Protein 7M66 (pdb70)

Sequence (1437 aa):
NSRFYQMMSPEERLASLLNEGQISADTKKEFENTALSSQIANHMIENQISETEVPMMGVGLHLTVDETDYLVPMATEEPSSVIAALSNGAKIAQGFKTVNQQRLMRGQIVFYDVADPESLIDKLQVREAEIFQQAELSYPSIVKRGGGLRDLQYRAFDESFVSVDFLVDVKDAMGANIVNAMLEGVAELFREWFAEQKILFSILSNYATESVVTMMKTAIPVSRLSKGSNGREIAEKIVLASRYASLDPYRAVTHNKGIMNGIEAVVLATGNDTRAVSASCHAFAVKEGRYQGLTSWTLDGEQLIGEISVPLALATVGGATKVLPKSQAAADLLAVTDAKELSRVVAAVGLAQNLAALRALVSERFYQMSPEERLASLLNEGQISADTKKEFENTALSSQIANHMIENQISETEVPMMGVGLHLTVDETDYLVPMATEEPSVIAALSNGAKIAQGFKTVNQQRLMRGQIVFYDVADPESLIDKLQVRREAEIFQQAELLSYPSIVKRGGGLRRDLQYRAFDESFVSVDFLVDVKDAMGANIVNAMMLEGVAELFREWFAEQKILFSSILLSNYATESVVVTMKTAIPVSRLSKGSNGREIAEKIVLASRYASLDPYRAVTHNKGIMNGIEAVVLATGNDTRAVSASCHAFAVKEGRYQGLTSWTLDGEQLIGEISVPLALATVGGATKVLPKSQAAADLLAVTDAKELSRVVAAVGLAQNLAALRALVSEGINSRFYQMSPEERLASLLNEGQISADTKKEFENTALSSQIANHMIENQISETEVPMGVGLHLTVDETDYLVPMATEEPSVIAALSNGAKIAQGFKTVNQQRLMMRGQIVFYDVADPESLIDKLQVREAEIFQQAELSYPSIVKRGGGLRDLQYRAFDESSFVSVDFLVDVKDAMGANIVNAMLEGVAELFREWFAEQKILFSILSNYATESVVTMMKTAIPVSRLSKGSNGREIAEKIVLASRRYASLDPYRAVTHNKGIMNGIEAVVLATGNDTRAVSASCHAFAVKEGRYQGLTSWTLDGEQLIGEISVPLALATVGGATKVLPKSQAAADLLAVTDAKELSRVVAAVGLAQNLAALRALVSSERFYQMSPEERLASLLNEGQISADTKKEFENTALSSQIANHMMIENQISETEVPMGVGLHLTVDETDYLVPMATEEPSVIAALSNGAKIAQGFKTVNQQRLMMRGQIVFYDVADPESLIDKLQVREAEIFQQAELSYPSIVKRGGGLRRDLQYRAFDESFVSVDFLVDVKDAMGANIVNAMLEGVAELFREWFAEQKILFSSILLSNYATESVVTMMKTAIPVSRLSKGSNGREIAEKIVLASRYASLDPYRAVTHNKGIMMNGIEAVVLATGNDTRAVSSASCHAFAVKEGRYQGLTSWTLDGEQLIGEISVPLALATVGGATKVLPKSQAAADLLAVVTTDDAKELSRVVAAVGLAQNLAALRALVS

Secondary structure (DSSP, 8-state):
--STTTS-HHHHHHHHHHTTSS-HHHHHHHH---S-HHHHHHHSSSEEEEEEEEEEEE-S-EETTEE--EEEE-SSTTHHHHHHHHHHHH--BEEEEE---EEEEEEEES-S-HHHHHHHHHHTHHHHHHHHHHH-HHHHHTT-EEEEEEEEEETTTEEEEEEEEE-TTS--HHHHHHHHHHHHHHHHHH-SSSEEEEEEEES--TTSEEEEEEEEEGGGT-SSS-HHHHHHHHHHHHHHHTT-HHHHHHHHHHHHHHHHHHHHHTT--HHHHHHHHHHHTEETTEE--SEEEEEETTEEEEEEEEE----SSSTTTTTSHHHHHHHHHH--SSHHHHHHHHHHHHHHHHHHHHHHHH--/-TTTS-HHHHHHHHHHTTSS-HHHHHHHT---S-HHHHHHHSSSEEEEEEEEEEEEEEEEETTEEEEEEEE-SSTTHHHHHHHHHHHH--BEEEEE---EEEEEEEES-S-HHHHHHHHHTTHHHHHHHHHHH-HHHHHTT-EEEEEEEEEETTTEEEEEEEEE-TTB--HHHHHHHHHHHHHHHHHH-TTSEEEEEEEES--GGGEEEEEEEEEGGGG-SSS-HHHHHHHHHHHHHHHTT-HHHHHHHHHHHHHHHHHHHHHTT--HHHHHHHHHHHTEETTEE--SEEEEEETTEEEEEEEEE----SBSTTTTTSHHHHHHHHHH--SSHHHHHHHHHHHHHHHHHHHHHHHHHHH-/--STTTS-HHHHHHHHHHTTSS-HHHHHHHH---S-HHHHHHHSSSEEEEEEEEEEEE-S-EETTEE--EEEE-SSTTHHHHHHHHHHHH--BEEEEE---EEEEEEEES-S-HHHHHHHHHHTHHHHHHHHHHH-HHHHHTT-EEEEEEEEEETTTEEEEEEEEE-TTS--HHHHHHHHHHHHHHHHHH-SSSEEEEEEEES--TTSEEEEEEEEEGGGG-SSS-HHHHHHHHHHHHHHHTT-HHHHHHHHHHHHHHHHHHHHHTT--HHHHHHHHHHHTEETTEE--SEEEEEETTEEEEEEEEE----SSSTTTTTSHHHHHHHHHH--SSHHHHHHHHHHHHHHHHHHHHHHHH--/-TTTS-HHHHHHHHHHTTSS-HHHHHHHH---S-HHHHHHHSSSEEEEEEEEEEEEEEEEETTEEEEEEEE-SSTTHHHHHHHHHHHH--BEEEEE---EEEEEEEES-S-HHHHHHHHHTTHHHHHHHHHHHSHHHHHTT-EEEEEEEEEETTTEEEEEEEEE-TTB--HHHHHHHHHHHHHHHHHH-TT-EEEEEEEES--GGGEEEEEEEEEGGGG-SSS-HHHHHHHHHHHHHHHHH-HHHHHHHHHHHHHHHHHHHHHTT--HHHHHHHHHHHTEETTEE--SEEEEEETTEEEEEEEEE----SBSTTTTTSHHHHHHHHHHT---HHHHHHHHHHHHHHHHHHHHHHHH-

Foldseek 3Di:
DVCLQVDQLVVLLVVCCVVVVDDPVRLVVQVPADFDSVLQPVQDTSDHHDDAFDWDWAALEAEPNRGFTFIFTHNDPPLSVLLNVLNNQLNYKYWDDWFAWFKKKWKWFQDQQQVVVVVVVVVCVVVLQVQLCVLPVPQVVVPKFWDDWDWDDDPSTMIIIMTTICNWFALQFVSQQSSQVRSVVVVCVVCVPIDIPDIGTDLQQPRGKIKMKTKGQLCSLDVDDCSVVLQVQLQVLQVVQQVDVVSQVVLQVLLCSQLLRSCVQQQHDSVSQVVNFQVVCQDPNRRGHQKHWDDDPRIIMIMGMGRDSTHCDDHGRPSGVSNVVSCVRRVDDGNSVVNSSSRSSSRSSSSSVSSVVRVD/DLQPDQLVVNLVVCCVVPNDDPVVSVVQVPADFDSVLQPVQDTSDHHDDAFDWDWAALEAEPNRGFTFIFTHNDPPLSVLLNLLNNQQNYKYWDDWFAWFKWKWKWFQAQAQVVVVVVVVVCVVVLQVQLCVQPVPQVVVPWFWDDWDWDDDPRTMIIIMTIIHNWFALQFVSQQSSQVRSVVVVCVVCVPIGIPDIGTDLQPPRGKIKMKTKGQLPSLDPDDCSVVLLVQLQVLQVVQQPDVVSQVVLQVLLCSQLLRRCVQQQHDSVSQVVNFQVVCQDPNDRGHQKHWDDDDRIIMIMGMGRDSTHCDDHGNVSGPSNVVSCVRRVDDGNSRVSSSSRSSSRSSSSSVSSVVVVVVD/DVCLQVDQLVVNLVVCPVVVVDDPVRLVVQVPADFDSVLQPVQDTSDHHDDAFDWDWAALEAEPNRGFTFIFGHNDPPLSVLLNLLNNQLNYKYWDDWFAWFKKKWKWFQAQAQVVVVVVCVVCVVVLQVQLCVLPVPQVVVPWFWDDWDWDCDDRTMIMIMTTIDNWQALQFVSQQSSQVRSVVVVCVVPVPIGIDDIGTDLQGPRGKIKMKTKGQLCSLDPDDCSVVLLVQLQVLQVVQQVDVVSQVVLQVLLCSQLLRRCVQLQHDSVSQVVNFQVVCQDPNDRGHQKHWDDDPRIIMIMGMTRDSTHCDDHGNPSTVSNVVSCVRRVDDGNSRVVSSSRSSSRSSSSSVSSVVPVD/DLQPDALVVNLVVCCVVPNDDPVRLVVQPPADFDSVLQPVLDTSDHHDDDFDWDWAALEAEPNRGFTFIFTHNDPPLSVLLNLLNNQLNYKYWDDFFAWFKWKWKWFQAQAQVVVVVVCVVCVVVLQVLLCVLPVVQVVVPWFWDDWDWDDDPSTMIITMTTIHNWFALQFVSQQSSQVSSVVVVCVVCVPIGIPDIGTDLQGPRGKIKMKTKGQLPSLDPDDCSVVLLVQLQVLQVVQQVDVVSQVVLQVLLLSQLLRRCVQLQHDSVSQVVNFQVVCQDPNDRGHQKHWDDDPRIIMIMGMGRDSTHCDDHRNPSTVSNVVSCVSRVQPGNSSVVSSSRSSSRSSSSSVSSVVRD

Structure (mmCIF, N/CA/C/O backbone):
data_7M66
#
_entry.id   7M66
#
_cell.length_a   168.661
_cell.length_b   168.661
_cell.length_c   120.194
_cell.angle_alpha   90.000
_cell.angle_beta   90.000
_cell.angle_gamma   120.000
#
_symmetry.space_group_name_H-M   'P 61'
#
loop_
_entity.id
_entity.type
_entity.pdbx_description
1 polymer 'Hydroxymethylglutaryl-CoA reductase, degradative'
2 non-polymer 'SULFATE ION'
3 non-polymer '2-(N-MORPHOLINO)-ETHANESULFONIC ACID'
4 non-polymer DI(HYDROXYETHYL)ETHER
5 non-polymer 'CALCIUM ION'
6 non-polymer 1,2-ETHANEDIOL
7 water water
#
loop_
_atom_site.group_PDB
_atom_site.id
_atom_site.type_symbol
_atom_site.label_atom_id
_atom_site.label_alt_id
_atom_site.label_comp_id
_atom_site.label_asym_id
_atom_site.label_entity_id
_atom_site.label_seq_id
_atom_site.pdbx_PDB_ins_code
_atom_site.Cartn_x
_atom_site.Cartn_y
_atom_site.Cartn_z
_atom_site.occupancy
_atom_site.B_iso_or_equiv
_atom_site.auth_seq_id
_atom_site.auth_comp_id
_atom_site.auth_asym_id
_atom_site.auth_atom_id
_atom_site.pdbx_PDB_model_num
ATOM 1 N N . ASN A 1 11 ? 8.374 52.362 17.116 0.79 91.15 11 ASN A N 1
ATOM 2 C CA . ASN A 1 11 ? 7.920 51.607 18.278 0.79 100.17 11 ASN A CA 1
ATOM 3 C C . ASN A 1 11 ? 8.556 50.223 18.315 0.79 89.97 11 ASN A C 1
ATOM 4 O O . ASN A 1 11 ? 8.814 49.677 19.388 0.79 88.28 11 ASN A O 1
ATOM 14 N N . SER A 1 12 ? 8.805 49.658 17.134 0.90 91.64 12 SER A N 1
ATOM 15 C CA . SER A 1 12 ? 9.431 48.348 17.007 0.90 93.54 12 SER A CA 1
ATOM 16 C C . SER A 1 12 ? 10.918 48.447 16.686 0.90 87.18 12 SER A C 1
ATOM 17 O O . SER A 1 12 ? 11.740 47.802 17.344 0.90 82.60 12 SER A O 1
ATOM 25 N N . ARG A 1 13 ? 11.279 49.250 15.685 0.92 85.46 13 ARG A N 1
ATOM 26 C CA . ARG A 1 13 ? 12.666 49.427 15.279 0.92 79.06 13 ARG A CA 1
ATOM 27 C C . ARG A 1 13 ? 13.216 50.795 15.674 0.92 66.51 13 ARG A C 1
ATOM 28 O O . ARG A 1 13 ? 14.297 51.175 15.211 0.92 62.09 13 ARG A O 1
ATOM 49 N N . PHE A 1 14 ? 12.505 51.537 16.527 1.00 71.02 14 PHE A N 1
ATOM 50 C CA . PHE A 1 14 ? 12.956 52.876 16.898 1.00 61.57 14 PHE A CA 1
ATOM 51 C C . PHE A 1 14 ? 14.284 52.825 17.643 1.00 57.42 14 PHE A C 1
ATOM 52 O O . PHE A 1 14 ? 15.160 53.670 17.423 1.00 53.62 14 PHE A O 1
ATOM 69 N N . TYR A 1 15 ? 14.460 51.831 18.521 1.00 61.17 15 TYR A N 1
ATOM 70 C CA . TYR A 1 15 ? 15.691 51.738 19.298 1.00 63.09 15 TYR A CA 1
ATOM 71 C C . TYR A 1 15 ? 16.894 51.369 18.438 1.00 65.22 15 TYR A C 1
ATOM 72 O O . TYR A 1 15 ? 18.033 51.584 18.867 1.00 64.31 15 TYR A O 1
ATOM 90 N N . GLN A 1 16 ? 16.672 50.815 17.244 1.00 64.51 16 GLN A N 1
ATOM 91 C CA . GLN A 1 16 ? 17.757 50.527 16.317 1.00 62.13 16 GLN A CA 1
ATOM 92 C C . GLN A 1 16 ? 17.931 51.601 15.253 1.00 59.11 16 GLN A C 1
ATOM 93 O O . GLN A 1 16 ? 19.003 51.679 14.643 1.00 59.24 16 GLN A O 1
ATOM 107 N N A MET A 1 17 ? 16.908 52.421 15.019 0.78 55.97 17 MET A N 1
ATOM 108 N N B MET A 1 17 ? 16.912 52.423 15.014 0.22 55.99 17 MET A N 1
ATOM 109 C CA A MET A 1 17 ? 17.011 53.487 14.035 0.78 53.59 17 MET A CA 1
ATOM 110 C CA B MET A 1 17 ? 17.018 53.462 13.999 0.22 53.60 17 MET A CA 1
ATOM 111 C C A MET A 1 17 ? 18.142 54.442 14.393 0.78 52.67 17 MET A C 1
ATOM 112 C C B MET A 1 17 ? 18.076 54.488 14.385 0.22 52.66 17 MET A C 1
ATOM 113 O O A MET A 1 17 ? 18.484 54.629 15.564 0.78 52.94 17 MET A O 1
ATOM 114 O O B MET A 1 17 ? 18.300 54.776 15.564 0.22 52.92 17 MET A O 1
ATOM 141 N N . SER A 1 18 ? 18.718 55.055 13.370 1.00 50.31 18 SER A N 1
ATOM 142 C CA . SER A 1 18 ? 19.676 56.122 13.591 1.00 50.34 18 SER A CA 1
ATOM 143 C C . SER A 1 18 ? 18.907 57.381 13.985 1.00 50.10 18 SER A C 1
ATOM 144 O O . SER A 1 18 ? 17.706 57.493 13.720 1.00 46.22 18 SER A O 1
ATOM 152 N N . PRO A 1 19 ? 19.569 58.341 14.630 1.00 49.98 19 PRO A N 1
ATOM 153 C CA . PRO A 1 19 ? 18.859 59.582 14.993 1.00 50.97 19 PRO A CA 1
ATOM 154 C C . PRO A 1 19 ? 18.184 60.247 13.803 1.00 50.36 19 PRO A C 1
ATOM 155 O O . PRO A 1 19 ? 17.066 60.762 13.936 1.00 46.38 19 PRO A O 1
ATOM 166 N N . GLU A 1 20 ? 18.830 60.236 12.634 1.00 49.14 20 GLU A N 1
ATOM 167 C CA . GLU A 1 20 ? 18.224 60.838 11.450 1.00 51.27 20 GLU A CA 1
ATOM 168 C C . GLU A 1 20 ? 16.998 60.052 11.001 1.00 47.80 20 GLU A C 1
ATOM 169 O O . GLU A 1 20 ? 16.007 60.638 10.549 1.00 42.87 20 GLU A O 1
ATOM 181 N N . GLU A 1 21 ? 17.047 58.723 11.123 1.00 46.00 21 GLU A N 1
ATOM 182 C CA . GLU A 1 21 ? 15.895 57.901 10.767 1.00 47.28 21 GLU A CA 1
ATOM 183 C C . GLU A 1 21 ? 14.762 58.083 11.770 1.00 49.40 21 GLU A C 1
ATOM 184 O O . GLU A 1 21 ? 13.584 58.089 11.390 1.00 44.37 21 GLU A O 1
ATOM 196 N N . ARG A 1 22 ? 15.098 58.232 13.053 1.00 48.30 22 ARG A N 1
ATOM 197 C CA . ARG A 1 22 ? 14.073 58.498 14.057 1.00 47.92 22 ARG A CA 1
ATOM 198 C C . ARG A 1 22 ? 13.309 59.774 13.723 1.00 41.79 22 ARG A C 1
ATOM 199 O O . ARG A 1 22 ? 12.074 59.777 13.661 1.00 38.47 22 ARG A O 1
ATOM 220 N N . LEU A 1 23 ? 14.033 60.871 13.484 1.00 41.42 23 LEU A N 1
ATOM 221 C CA . LEU A 1 23 ? 13.375 62.143 13.200 1.00 43.60 23 LEU A CA 1
ATOM 222 C C . LEU A 1 23 ? 12.568 62.074 11.907 1.00 45.56 23 LEU A C 1
ATOM 223 O O . LEU A 1 23 ? 11.441 62.579 11.845 1.00 46.31 23 LEU A O 1
ATOM 239 N N . ALA A 1 24 ? 13.125 61.455 10.862 1.00 43.17 24 ALA A N 1
ATOM 240 C CA . ALA A 1 24 ? 12.368 61.287 9.626 1.00 48.91 24 ALA A CA 1
ATOM 241 C C . ALA A 1 24 ? 11.126 60.434 9.859 1.00 43.96 24 ALA A C 1
ATOM 242 O O . ALA A 1 24 ? 10.056 60.715 9.309 1.00 45.78 24 ALA A O 1
ATOM 249 N N . SER A 1 25 ? 11.248 59.387 10.679 1.00 41.09 25 SER A N 1
ATOM 250 C CA . SER A 1 25 ? 10.086 58.558 10.984 1.00 44.41 25 SER A CA 1
ATOM 251 C C . SER A 1 25 ? 8.991 59.373 11.663 1.00 48.67 25 SER A C 1
ATOM 252 O O . SER A 1 25 ? 7.810 59.250 11.317 1.00 50.89 25 SER A O 1
ATOM 260 N N . LEU A 1 26 ? 9.363 60.214 12.631 1.00 46.36 26 LEU A N 1
ATOM 261 C CA . LEU A 1 26 ? 8.365 61.011 13.339 1.00 46.61 26 LEU A CA 1
ATOM 262 C C . LEU A 1 26 ? 7.705 62.025 12.411 1.00 47.26 26 LEU A C 1
ATOM 263 O O . LEU A 1 26 ? 6.487 62.225 12.470 1.00 44.54 26 LEU A O 1
ATOM 279 N N . LEU A 1 27 ? 8.491 62.678 11.553 1.00 47.36 27 LEU A N 1
ATOM 280 C CA . LEU A 1 27 ? 7.909 63.593 10.576 1.00 46.82 27 LEU A CA 1
ATOM 281 C C . LEU A 1 27 ? 6.942 62.858 9.655 1.00 49.06 27 LEU A C 1
ATOM 282 O O . LEU A 1 27 ? 5.810 63.304 9.436 1.00 46.70 27 LEU A O 1
ATOM 298 N N . ASN A 1 28 ? 7.377 61.719 9.106 1.00 49.20 28 ASN A N 1
ATOM 299 C CA . ASN A 1 28 ? 6.550 60.991 8.150 1.00 50.04 28 ASN A CA 1
ATOM 300 C C . ASN A 1 28 ? 5.256 60.495 8.782 1.00 54.05 28 ASN A C 1
ATOM 301 O O . ASN A 1 28 ? 4.225 60.420 8.104 1.00 50.56 28 ASN A O 1
ATOM 312 N N . GLU A 1 29 ? 5.286 60.147 10.069 1.00 54.05 29 GLU A N 1
ATOM 313 C CA . GLU A 1 29 ? 4.084 59.705 10.764 1.00 55.32 29 GLU A CA 1
ATOM 314 C C . GLU A 1 29 ? 3.250 60.863 11.295 1.00 49.75 29 GLU A C 1
ATOM 315 O O . GLU A 1 29 ? 2.243 60.622 11.969 1.00 51.81 29 GLU A O 1
ATOM 327 N N . GLY A 1 30 ? 3.633 62.105 11.003 1.00 48.45 30 GLY A N 1
ATOM 328 C CA . GLY A 1 30 ? 2.867 63.255 11.436 1.00 50.46 30 GLY A CA 1
ATOM 329 C C . GLY A 1 30 ? 2.958 63.586 12.907 1.00 50.16 30 GLY A C 1
ATOM 330 O O . GLY A 1 30 ? 2.185 64.420 13.387 1.00 49.51 30 GLY A O 1
ATOM 334 N N . GLN A 1 31 ? 3.878 62.963 13.644 1.00 50.94 31 GLN A N 1
ATOM 335 C CA . GLN A 1 31 ? 4.002 63.231 15.071 1.00 51.17 31 GLN A CA 1
ATOM 336 C C . GLN A 1 31 ? 4.743 64.529 15.367 1.00 45.95 31 GLN A C 1
ATOM 337 O O . GLN A 1 31 ? 4.645 65.035 16.490 1.00 50.35 31 GLN A O 1
ATOM 351 N N . ILE A 1 32 ? 5.482 65.072 14.397 1.00 47.43 32 ILE A N 1
ATOM 352 C CA . ILE A 1 32 ? 6.165 66.350 14.549 1.00 46.17 32 ILE A CA 1
ATOM 353 C C . ILE A 1 32 ? 6.045 67.128 13.245 1.00 45.33 32 ILE A C 1
ATOM 354 O O . ILE A 1 32 ? 5.848 66.557 12.170 1.00 44.86 32 ILE A O 1
ATOM 370 N N . SER A 1 33 ? 6.184 68.445 13.350 1.00 44.63 33 SER A N 1
ATOM 371 C CA . SER A 1 33 ? 6.152 69.317 12.188 1.00 45.89 33 SER A CA 1
ATOM 372 C C . SER A 1 33 ? 7.549 69.458 11.586 1.00 47.79 33 SER A C 1
ATOM 373 O O . SER A 1 33 ? 8.548 68.992 12.139 1.00 43.12 33 SER A O 1
ATOM 381 N N . ALA A 1 34 ? 7.611 70.129 10.435 1.00 48.56 34 ALA A N 1
ATOM 382 C CA . ALA A 1 34 ? 8.894 70.316 9.765 1.00 52.30 34 ALA A CA 1
ATOM 383 C C . ALA A 1 34 ? 9.798 71.253 10.556 1.00 49.24 34 ALA A C 1
ATOM 384 O O . ALA A 1 34 ? 11.015 71.040 10.619 1.00 46.15 34 ALA A O 1
ATOM 391 N N . ASP A 1 35 ? 9.229 72.296 11.170 1.00 48.06 35 ASP A N 1
ATOM 392 C CA . ASP A 1 35 ? 10.046 73.190 11.985 1.00 54.17 35 ASP A CA 1
ATOM 393 C C . ASP A 1 35 ? 10.528 72.490 13.251 1.00 45.98 35 ASP A C 1
ATOM 394 O O . ASP A 1 35 ? 11.646 72.736 13.718 1.00 41.78 35 ASP A O 1
ATOM 403 N N . THR A 1 36 ? 9.692 71.621 13.830 1.00 43.54 36 THR A N 1
ATOM 404 C CA . THR A 1 36 ? 10.126 70.839 14.984 1.00 44.97 36 THR A CA 1
ATOM 405 C C . THR A 1 36 ? 11.308 69.948 14.624 1.00 41.75 36 THR A C 1
ATOM 406 O O . THR A 1 36 ? 12.288 69.871 15.375 1.00 41.81 36 THR A O 1
ATOM 417 N N . LYS A 1 37 ? 11.243 69.279 13.470 1.00 45.40 37 LYS A N 1
ATOM 418 C CA . LYS A 1 37 ? 12.354 68.435 13.046 1.00 44.15 37 LYS A CA 1
ATOM 419 C C . LYS A 1 37 ? 13.614 69.261 12.820 1.00 41.14 37 LYS A C 1
ATOM 420 O O . LYS A 1 37 ? 14.707 68.869 13.245 1.00 40.42 37 LYS A O 1
ATOM 439 N N . LYS A 1 38 ? 13.481 70.412 12.159 1.00 40.67 38 LYS A N 1
ATOM 440 C CA . LYS A 1 38 ? 14.646 71.263 11.942 1.00 43.93 38 LYS A CA 1
ATOM 441 C C . LYS A 1 38 ? 15.245 71.722 13.265 1.00 45.10 38 LYS A C 1
ATOM 442 O O . LYS A 1 38 ? 16.472 71.803 13.404 1.00 42.15 38 LYS A O 1
ATOM 461 N N . GLU A 1 39 ? 14.397 72.013 14.258 1.00 43.47 39 GLU A N 1
ATOM 462 C CA . GLU A 1 39 ? 14.912 72.456 15.551 1.00 45.02 39 GLU A CA 1
ATOM 463 C C . GLU A 1 39 ? 15.589 71.313 16.300 1.00 38.22 39 GLU A C 1
ATOM 464 O O . GLU A 1 39 ? 16.615 71.520 16.957 1.00 36.83 39 GLU A O 1
ATOM 476 N N . PHE A 1 40 ? 15.032 70.099 16.217 1.00 38.61 40 PHE A N 1
ATOM 477 C CA . PHE A 1 40 ? 15.700 68.947 16.819 1.00 40.95 40 PHE A CA 1
ATOM 478 C C . PHE A 1 40 ? 17.075 68.718 16.196 1.00 44.22 40 PHE A C 1
ATOM 479 O O . PHE A 1 40 ? 17.992 68.236 16.872 1.00 41.60 40 PHE A O 1
ATOM 496 N N . GLU A 1 41 ? 17.236 69.051 14.911 1.00 43.77 41 GLU A N 1
ATOM 497 C CA . GLU A 1 41 ? 18.512 68.865 14.228 1.00 43.23 41 GLU A CA 1
ATOM 498 C C . GLU A 1 41 ? 19.513 69.969 14.546 1.00 40.37 41 GLU A C 1
ATOM 499 O O . GLU A 1 41 ? 20.707 69.799 14.281 1.00 42.03 41 GLU A O 1
ATOM 511 N N . ASN A 1 42 ? 19.057 71.087 15.111 1.00 42.74 42 ASN A N 1
ATOM 512 C CA . ASN A 1 42 ? 19.937 72.186 15.513 1.00 42.82 42 ASN A CA 1
ATOM 513 C C . ASN A 1 42 ? 20.594 71.811 16.841 1.00 45.88 42 ASN A C 1
ATOM 514 O O . ASN A 1 42 ? 20.155 72.199 17.927 1.00 42.39 42 ASN A O 1
ATOM 525 N N . THR A 1 43 ? 21.671 71.033 16.744 1.00 42.05 43 THR A N 1
ATOM 526 C CA . THR A 1 43 ? 22.360 70.501 17.909 1.00 42.41 43 THR A CA 1
ATOM 527 C C . THR A 1 43 ? 23.836 70.872 17.882 1.00 39.76 43 THR A C 1
ATOM 528 O O . THR A 1 43 ? 24.447 70.997 16.817 1.00 41.53 43 THR A O 1
ATOM 539 N N . ALA A 1 44 ? 24.405 71.038 19.076 1.00 41.17 44 ALA A N 1
ATOM 540 C CA . ALA A 1 44 ? 25.821 71.327 19.233 1.00 39.81 44 ALA A CA 1
ATOM 541 C C . ALA A 1 44 ? 26.597 70.193 19.883 1.00 41.27 44 ALA A C 1
ATOM 542 O O . ALA A 1 44 ? 27.826 70.168 19.768 1.00 41.29 44 ALA A O 1
ATOM 549 N N . LEU A 1 45 ? 25.920 69.274 20.569 1.00 39.58 45 LEU A N 1
ATOM 550 C CA . LEU A 1 45 ? 26.569 68.087 21.103 1.00 39.88 45 LEU A CA 1
ATOM 551 C C . LEU A 1 45 ? 26.661 67.040 19.999 1.00 43.52 45 LEU A C 1
ATOM 552 O O . LEU A 1 45 ? 25.657 66.707 19.362 1.00 39.74 45 LEU A O 1
ATOM 568 N N . SER A 1 46 ? 27.875 66.545 19.758 1.00 43.43 46 SER A N 1
ATOM 569 C CA . SER A 1 46 ? 28.120 65.532 18.738 1.00 48.07 46 SER A CA 1
ATOM 570 C C . SER A 1 46 ? 27.045 64.455 18.767 1.00 47.41 46 SER A C 1
ATOM 571 O O . SER A 1 46 ? 26.692 63.940 19.831 1.00 45.89 46 SER A O 1
ATOM 579 N N . SER A 1 47 ? 26.525 64.116 17.585 1.00 48.65 47 SER A N 1
ATOM 580 C CA . SER A 1 47 ? 25.469 63.110 17.509 1.00 49.36 47 SER A CA 1
ATOM 581 C C . SER A 1 47 ? 25.965 61.731 17.931 1.00 47.12 47 SER A C 1
ATOM 582 O O . SER A 1 47 ? 25.186 60.932 18.468 1.00 46.01 47 SER A O 1
ATOM 590 N N . GLN A 1 48 ? 27.252 61.433 17.710 1.00 43.14 48 GLN A N 1
ATOM 591 C CA . GLN A 1 48 ? 27.784 60.136 18.123 1.00 50.34 48 GLN A CA 1
ATOM 592 C C . GLN A 1 48 ? 27.913 60.044 19.639 1.00 47.38 48 GLN A C 1
ATOM 593 O O . GLN A 1 48 ? 27.708 58.969 20.213 1.00 49.95 48 GLN A O 1
ATOM 607 N N . ILE A 1 49 ? 28.245 61.153 20.305 1.00 47.61 49 ILE A N 1
ATOM 608 C CA . ILE A 1 49 ? 28.267 61.164 21.764 1.00 44.74 49 ILE A CA 1
ATOM 609 C C . ILE A 1 49 ? 26.854 61.014 22.314 1.00 44.09 49 ILE A C 1
ATOM 610 O O . ILE A 1 49 ? 26.581 60.145 23.151 1.00 40.19 49 ILE A O 1
ATOM 626 N N . ALA A 1 50 ? 25.931 61.856 21.841 1.00 39.60 50 ALA A N 1
ATOM 627 C CA . ALA A 1 50 ? 24.574 61.855 22.378 1.00 43.23 50 ALA A CA 1
ATOM 628 C C . ALA A 1 50 ? 23.890 60.516 22.141 1.00 40.23 50 ALA A C 1
ATOM 629 O O . ALA A 1 50 ? 23.249 59.963 23.044 1.00 37.40 50 ALA A O 1
ATOM 636 N N . ASN A 1 51 ? 24.013 59.976 20.927 1.00 41.65 51 ASN A N 1
ATOM 637 C CA . ASN A 1 51 ? 23.319 58.739 20.593 1.00 42.83 51 ASN A CA 1
ATOM 638 C C . ASN A 1 51 ? 23.832 57.548 21.395 1.00 40.35 51 ASN A C 1
ATOM 639 O O . ASN A 1 51 ? 23.095 56.572 21.567 1.00 42.32 51 ASN A O 1
ATOM 650 N N . HIS A 1 52 ? 25.067 57.605 21.889 1.00 43.86 52 HIS A N 1
ATOM 651 C CA . HIS A 1 52 ? 25.620 56.528 22.701 1.00 47.29 52 HIS A CA 1
ATOM 652 C C . HIS A 1 52 ? 25.467 56.765 24.198 1.00 43.78 52 HIS A C 1
ATOM 653 O O . HIS A 1 52 ? 25.705 55.839 24.981 1.00 51.01 52 HIS A O 1
ATOM 667 N N . MET A 1 53 ? 25.076 57.970 24.616 1.00 44.82 53 MET A N 1
ATOM 668 C CA . MET A 1 53 ? 24.875 58.225 26.039 1.00 46.71 53 MET A CA 1
ATOM 669 C C . MET A 1 53 ? 23.518 57.725 26.513 1.00 40.90 53 MET A C 1
ATOM 670 O O . MET A 1 53 ? 23.405 57.183 27.618 1.00 43.77 53 MET A O 1
ATOM 684 N N . ILE A 1 54 ? 22.481 57.901 25.697 1.00 38.70 54 ILE A N 1
ATOM 685 C CA . ILE A 1 54 ? 21.116 57.563 26.054 1.00 43.06 54 ILE A CA 1
ATOM 686 C C . ILE A 1 54 ? 20.501 56.744 24.922 1.00 42.27 54 ILE A C 1
ATOM 687 O O . ILE A 1 54 ? 21.128 56.504 23.891 1.00 45.08 54 ILE A O 1
ATOM 703 N N . GLU A 1 55 ? 19.254 56.330 25.120 1.00 41.31 55 GLU A N 1
ATOM 704 C CA . GLU A 1 55 ? 18.536 55.503 24.164 1.00 45.15 55 GLU A CA 1
ATOM 705 C C . GLU A 1 55 ? 17.456 56.319 23.463 1.00 45.84 55 GLU A C 1
ATOM 706 O O . GLU A 1 55 ? 16.963 57.319 23.993 1.00 40.23 55 GLU A O 1
ATOM 718 N N . ASN A 1 56 ? 17.111 55.892 22.247 1.00 42.95 56 ASN A N 1
ATOM 719 C CA . ASN A 1 56 ? 16.082 56.550 21.440 1.00 43.29 56 ASN A CA 1
ATOM 720 C C . ASN A 1 56 ? 16.400 58.026 21.212 1.00 40.80 56 ASN A C 1
ATOM 721 O O . ASN A 1 56 ? 15.495 58.853 21.079 1.00 39.54 56 ASN A O 1
ATOM 732 N N . GLN A 1 57 ? 17.688 58.360 21.147 1.00 36.72 57 GLN A N 1
ATOM 733 C CA . GLN A 1 57 ? 18.110 59.753 21.098 1.00 38.01 57 GLN A CA 1
ATOM 734 C C . GLN A 1 57 ? 17.691 60.405 19.788 1.00 40.86 57 GLN A C 1
ATOM 735 O O . GLN A 1 57 ? 17.786 59.801 18.715 1.00 41.82 57 GLN A O 1
ATOM 749 N N . ILE A 1 58 ? 17.234 61.656 19.879 1.00 36.00 58 ILE A N 1
ATOM 750 C CA . ILE A 1 58 ? 16.806 62.390 18.696 1.00 40.25 58 ILE A CA 1
ATOM 751 C C . ILE A 1 58 ? 17.385 63.799 18.679 1.00 41.05 58 ILE A C 1
ATOM 752 O O . ILE A 1 58 ? 17.572 64.384 17.606 1.00 40.74 58 ILE A O 1
ATOM 768 N N . SER A 1 59 ? 17.664 64.363 19.852 1.00 38.84 59 SER A N 1
ATOM 769 C CA . SER A 1 59 ? 18.120 65.750 19.883 1.00 36.42 59 SER A CA 1
ATOM 770 C C . SER A 1 59 ? 18.776 66.033 21.236 1.00 39.35 59 SER A C 1
ATOM 771 O O . SER A 1 59 ? 19.391 65.140 21.829 1.00 36.34 59 SER A O 1
ATOM 779 N N . GLU A 1 60 ? 18.659 67.274 21.706 1.00 38.89 60 GLU A N 1
ATOM 780 C CA . GLU A 1 60 ? 19.264 67.699 22.958 1.00 37.58 60 GLU A CA 1
ATOM 781 C C . GLU A 1 60 ? 18.464 68.870 23.508 1.00 39.88 60 GLU A C 1
ATOM 782 O O . GLU A 1 60 ? 17.769 69.573 22.770 1.00 38.54 60 GLU A O 1
ATOM 794 N N . THR A 1 61 ? 18.577 69.076 24.817 1.00 41.28 61 THR A N 1
ATOM 795 C CA . THR A 1 61 ? 18.064 70.271 25.474 1.00 35.09 61 THR A CA 1
ATOM 796 C C . THR A 1 61 ? 19.234 71.208 25.745 1.00 34.33 61 THR A C 1
ATOM 797 O O . THR A 1 61 ? 20.292 70.767 26.206 1.00 35.13 61 THR A O 1
ATOM 808 N N . GLU A 1 62 ? 19.049 72.489 25.448 1.00 32.71 62 GLU A N 1
ATOM 809 C CA . GLU A 1 62 ? 20.064 73.505 25.692 1.00 32.73 62 GLU A CA 1
ATOM 810 C C . GLU A 1 62 ? 19.628 74.363 26.872 1.00 35.37 62 GLU A C 1
ATOM 811 O O . GLU A 1 62 ? 18.554 74.973 26.837 1.00 38.36 62 GLU A O 1
ATOM 823 N N . VAL A 1 63 ? 20.459 74.412 27.905 1.00 34.21 63 VAL A N 1
ATOM 824 C CA . VAL A 1 63 ? 20.223 75.232 29.090 1.00 30.71 63 VAL A CA 1
ATOM 825 C C . VAL A 1 63 ? 21.275 76.334 29.111 1.00 29.64 63 VAL A C 1
ATOM 826 O O . VAL A 1 63 ? 22.474 76.031 29.173 1.00 28.89 63 VAL A O 1
ATOM 839 N N . PRO A 1 64 ? 20.888 77.611 29.070 1.00 29.49 64 PRO A N 1
ATOM 840 C CA . PRO A 1 64 ? 21.892 78.680 29.115 1.00 27.68 64 PRO A CA 1
ATOM 841 C C . PRO A 1 64 ? 22.834 78.503 30.296 1.00 27.86 64 PRO A C 1
ATOM 842 O O . PRO A 1 64 ? 22.438 78.044 31.369 1.00 27.56 64 PRO A O 1
ATOM 853 N N A MET A 1 65 ? 24.096 78.874 30.088 0.83 30.84 65 MET A N 1
ATOM 854 N N B MET A 1 65 ? 24.095 78.875 30.089 0.17 30.75 65 MET A N 1
ATOM 855 C CA A MET A 1 65 ? 25.116 78.768 31.120 0.83 29.81 65 MET A CA 1
ATOM 856 C CA B MET A 1 65 ? 25.120 78.763 31.117 0.17 30.64 65 MET A CA 1
ATOM 857 C C A MET A 1 65 ? 25.773 80.124 31.314 0.83 29.83 65 MET A C 1
ATOM 858 C C B MET A 1 65 ? 25.777 80.120 31.313 0.17 29.71 65 MET A C 1
ATOM 859 O O A MET A 1 65 ? 26.238 80.736 30.347 0.83 30.42 65 MET A O 1
ATOM 860 O O B MET A 1 65 ? 26.234 80.738 30.346 0.17 29.81 65 MET A O 1
ATOM 887 N N . GLY A 1 66 ? 25.821 80.577 32.563 1.00 26.00 66 GLY A N 1
ATOM 888 C CA . GLY A 1 66 ? 26.465 81.828 32.896 1.00 25.23 66 GLY A CA 1
ATOM 889 C C . GLY A 1 66 ? 27.513 81.633 33.969 1.00 26.51 66 GLY A C 1
ATOM 890 O O . GLY A 1 66 ? 27.843 80.494 34.315 1.00 29.97 66 GLY A O 1
ATOM 894 N N . VAL A 1 67 ? 28.035 82.728 34.514 1.00 28.22 67 VAL A N 1
ATOM 895 C CA . VAL A 1 67 ? 29.141 82.687 35.466 1.00 29.58 67 VAL A CA 1
ATOM 896 C C . VAL A 1 67 ? 28.722 83.407 36.737 1.00 30.40 67 VAL A C 1
ATOM 897 O O . VAL A 1 67 ? 28.432 84.609 36.709 1.00 28.00 67 VAL A O 1
ATOM 910 N N . GLY A 1 68 ? 28.714 82.678 37.853 1.00 29.00 68 GLY A N 1
ATOM 911 C CA . GLY A 1 68 ? 28.489 83.295 39.150 1.00 26.96 68 GLY A CA 1
ATOM 912 C C . GLY A 1 68 ? 29.765 83.941 39.658 1.00 32.12 68 GLY A C 1
ATOM 913 O O . GLY A 1 68 ? 30.840 83.332 39.630 1.00 30.75 68 GLY A O 1
ATOM 917 N N . LEU A 1 69 ? 29.648 85.176 40.134 1.00 27.01 69 LEU A N 1
ATOM 918 C CA . LEU A 1 69 ? 30.804 85.988 40.468 1.00 27.85 69 LEU A CA 1
ATOM 919 C C . LEU A 1 69 ? 30.900 86.231 41.967 1.00 29.23 69 LEU A C 1
ATOM 920 O O . LEU A 1 69 ? 29.925 86.092 42.712 1.00 27.63 69 LEU A O 1
ATOM 936 N N . HIS A 1 70 ? 32.114 86.572 42.399 1.00 31.14 70 HIS A N 1
ATOM 937 C CA . HIS A 1 70 ? 32.450 87.085 43.726 1.00 31.03 70 HIS A CA 1
ATOM 938 C C . HIS A 1 70 ? 32.460 86.018 44.810 1.00 31.23 70 HIS A C 1
ATOM 939 O O . HIS A 1 70 ? 32.607 86.362 45.994 1.00 34.39 70 HIS A O 1
ATOM 953 N N . LEU A 1 71 ? 32.325 84.741 44.457 1.00 29.40 71 LEU A N 1
ATOM 954 C CA . LEU A 1 71 ? 32.355 83.694 45.470 1.00 30.89 71 LEU A CA 1
ATOM 955 C C . LEU A 1 71 ? 33.784 83.473 45.950 1.00 35.92 71 LEU A C 1
ATOM 956 O O . LEU A 1 71 ? 34.710 83.333 45.144 1.00 32.69 71 LEU A O 1
ATOM 972 N N . THR A 1 72 ? 33.962 83.451 47.268 1.00 35.20 72 THR A N 1
ATOM 973 C CA . THR A 1 72 ? 35.244 83.155 47.895 1.00 32.02 72 THR A CA 1
ATOM 974 C C . THR A 1 72 ? 34.993 82.105 48.966 1.00 34.80 72 THR A C 1
ATOM 975 O O . THR A 1 72 ? 34.138 82.299 49.836 1.00 33.24 72 THR A O 1
ATOM 986 N N . VAL A 1 73 ? 35.714 80.988 48.884 1.00 32.24 73 VAL A N 1
ATOM 987 C CA . VAL A 1 73 ? 35.590 79.884 49.829 1.00 31.82 73 VAL A CA 1
ATOM 988 C C . VAL A 1 73 ? 36.978 79.567 50.369 1.00 36.79 73 VAL A C 1
ATOM 989 O O . VAL A 1 73 ? 37.910 79.330 49.594 1.00 36.53 73 VAL A O 1
ATOM 1002 N N . ASP A 1 74 ? 37.115 79.577 51.695 1.00 40.33 74 ASP A N 1
ATOM 1003 C CA . ASP A 1 74 ? 38.406 79.376 52.359 1.00 42.08 74 ASP A CA 1
ATOM 1004 C C . ASP A 1 74 ? 39.488 80.251 51.726 1.00 41.61 74 ASP A C 1
ATOM 1005 O O . ASP A 1 74 ? 40.588 79.796 51.399 1.00 40.34 74 ASP A O 1
ATOM 1014 N N . GLU A 1 75 ? 39.163 81.532 51.549 1.00 39.65 75 GLU A N 1
ATOM 1015 C CA . GLU A 1 75 ? 40.062 82.563 51.037 1.00 40.99 75 GLU A CA 1
ATOM 1016 C C . GLU A 1 75 ? 40.480 82.325 49.591 1.00 38.22 75 GLU A C 1
ATOM 1017 O O . GLU A 1 75 ? 41.426 82.972 49.112 1.00 39.93 75 GLU A O 1
ATOM 1029 N N . THR A 1 76 ? 39.789 81.452 48.866 1.00 36.73 76 THR A N 1
ATOM 1030 C CA . THR A 1 76 ? 40.100 81.152 47.476 1.00 38.23 76 THR A CA 1
ATOM 1031 C C . THR A 1 76 ? 38.971 81.640 46.578 1.00 33.93 76 THR A C 1
ATOM 1032 O O . THR A 1 76 ? 37.804 81.303 46.804 1.00 32.42 76 THR A O 1
ATOM 1043 N N . ASP A 1 77 ? 39.322 82.418 45.556 1.00 31.23 77 ASP A N 1
ATOM 1044 C CA . ASP A 1 77 ? 38.334 82.944 44.625 1.00 31.63 77 ASP A CA 1
ATOM 1045 C C . ASP A 1 77 ? 37.954 81.891 43.589 1.00 38.28 77 ASP A C 1
ATOM 1046 O O . ASP A 1 77 ? 38.794 81.102 43.145 1.00 37.03 77 ASP A O 1
ATOM 1055 N N . TYR A 1 78 ? 36.680 81.894 43.195 1.00 32.65 78 TYR A N 1
ATOM 1056 C CA . TYR A 1 78 ? 36.163 80.974 42.196 1.00 30.61 78 TYR A CA 1
ATOM 1057 C C . TYR A 1 78 ? 35.309 81.726 41.183 1.00 33.20 78 TYR A C 1
ATOM 1058 O O . TYR A 1 78 ? 34.742 82.780 41.481 1.00 36.21 78 TYR A O 1
ATOM 1076 N N . LEU A 1 79 ? 35.246 81.177 39.975 1.00 35.23 79 LEU A N 1
ATOM 1077 C CA . LEU A 1 79 ? 34.273 81.564 38.960 1.00 32.86 79 LEU A CA 1
ATOM 1078 C C . LEU A 1 79 ? 33.365 80.362 38.739 1.00 33.52 79 LEU A C 1
ATOM 1079 O O . LEU A 1 79 ? 33.820 79.312 38.275 1.00 33.39 79 LEU A O 1
ATOM 1095 N N . VAL A 1 80 ? 32.083 80.516 39.078 1.00 29.95 80 VAL A N 1
ATOM 1096 C CA . VAL A 1 80 ? 31.166 79.390 39.230 1.00 31.71 80 VAL A CA 1
ATOM 1097 C C . VAL A 1 80 ? 30.376 79.243 37.933 1.00 34.65 80 VAL A C 1
ATOM 1098 O O . VAL A 1 80 ? 29.574 80.135 37.603 1.00 28.38 80 VAL A O 1
ATOM 1111 N N . PRO A 1 81 ? 30.529 78.143 37.190 1.00 28.66 81 PRO A N 1
ATOM 1112 C CA . PRO A 1 81 ? 29.646 77.903 36.041 1.00 30.37 81 PRO A CA 1
ATOM 1113 C C . PRO A 1 81 ? 28.267 77.484 36.525 1.00 30.43 81 PRO A C 1
ATOM 1114 O O . PRO A 1 81 ? 28.141 76.610 37.385 1.00 27.75 81 PRO A O 1
ATOM 1125 N N . MET A 1 82 ? 27.232 78.116 35.976 1.00 28.14 82 MET A N 1
ATOM 1126 C CA . MET A 1 82 ? 25.862 77.878 36.422 1.00 30.64 82 MET A CA 1
ATOM 1127 C C . MET A 1 82 ? 24.961 77.754 35.205 1.00 25.71 82 MET A C 1
ATOM 1128 O O . MET A 1 82 ? 24.834 78.702 34.425 1.00 27.59 82 MET A O 1
ATOM 1142 N N . ALA A 1 83 ? 24.344 76.590 35.047 1.00 27.88 83 ALA A N 1
ATOM 1143 C CA . ALA A 1 83 ? 23.413 76.323 33.959 1.00 30.61 83 ALA A CA 1
ATOM 1144 C C . ALA A 1 83 ? 21.995 76.388 34.518 1.00 30.37 83 ALA A C 1
ATOM 1145 O O . ALA A 1 83 ? 21.596 75.535 35.319 1.00 28.07 83 ALA A O 1
ATOM 1152 N N . THR A 1 84 ? 21.238 77.400 34.098 1.00 30.15 84 THR A N 1
ATOM 1153 C CA . THR A 1 84 ? 19.866 77.562 34.553 1.00 31.24 84 THR A CA 1
ATOM 1154 C C . THR A 1 84 ? 19.053 78.227 33.455 1.00 29.79 84 THR A C 1
ATOM 1155 O O . THR A 1 84 ? 19.580 79.007 32.658 1.00 28.65 84 THR A O 1
ATOM 1166 N N . GLU A 1 85 ? 17.763 77.904 33.420 1.00 26.81 85 GLU A N 1
ATOM 1167 C CA . GLU A 1 85 ? 16.814 78.568 32.540 1.00 33.46 85 GLU A CA 1
ATOM 1168 C C . GLU A 1 85 ? 16.073 79.702 33.238 1.00 36.89 85 GLU A C 1
ATOM 1169 O O . GLU A 1 85 ? 15.268 80.385 32.598 1.00 34.56 85 GLU A O 1
ATOM 1181 N N . GLU A 1 86 ? 16.334 79.927 34.531 1.00 32.96 86 GLU A N 1
ATOM 1182 C CA . GLU A 1 86 ? 15.572 80.895 35.309 1.00 35.21 86 GLU A CA 1
ATOM 1183 C C . GLU A 1 86 ? 16.328 82.210 35.405 1.00 37.20 86 GLU A C 1
ATOM 1184 O O . GLU A 1 86 ? 17.515 82.212 35.765 1.00 31.78 86 GLU A O 1
ATOM 1196 N N . PRO A 1 87 ? 15.694 83.340 35.102 1.00 33.45 87 PRO A N 1
ATOM 1197 C CA . PRO A 1 87 ? 16.378 84.626 35.265 1.00 30.83 87 PRO A CA 1
ATOM 1198 C C . PRO A 1 87 ? 16.596 84.948 36.735 1.00 31.32 87 PRO A C 1
ATOM 1199 O O . PRO A 1 87 ? 15.907 84.442 37.625 1.00 31.92 87 PRO A O 1
ATOM 1210 N N A SER A 1 88 ? 17.586 85.801 36.981 0.50 31.41 88 SER A N 1
ATOM 1211 N N B SER A 1 88 ? 17.588 85.802 36.977 0.50 31.40 88 SER A N 1
ATOM 1212 C CA A SER A 1 88 ? 17.952 86.364 38.273 0.50 33.18 88 SER A CA 1
ATOM 1213 C CA B SER A 1 88 ? 17.969 86.368 38.264 0.50 33.20 88 SER A CA 1
ATOM 1214 C C A SER A 1 88 ? 18.717 85.371 39.149 0.50 30.94 88 SER A C 1
ATOM 1215 C C B SER A 1 88 ? 18.712 85.370 39.152 0.50 30.93 88 SER A C 1
ATOM 1216 O O A SER A 1 88 ? 19.273 85.782 40.168 0.50 30.78 88 SER A O 1
ATOM 1217 O O B SER A 1 88 ? 19.248 85.776 40.184 0.50 30.77 88 SER A O 1
ATOM 1232 N N . VAL A 1 89 ? 18.776 84.086 38.794 1.00 31.99 89 VAL A N 1
ATOM 1233 C CA . VAL A 1 89 ? 19.459 83.113 39.646 1.00 29.15 89 VAL A CA 1
ATOM 1234 C C . VAL A 1 89 ? 20.941 83.449 39.759 1.00 27.29 89 VAL A C 1
AT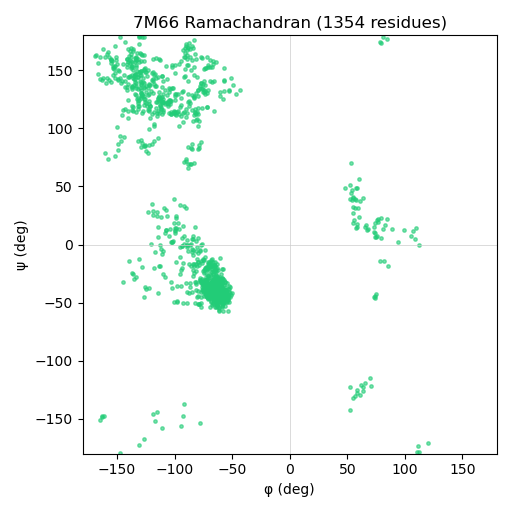OM 1235 O O . VAL A 1 89 ? 21.508 83.476 40.856 1.00 27.98 89 VAL A O 1
ATOM 1248 N N . ILE A 1 90 ? 21.592 83.703 38.624 1.00 26.86 90 ILE A N 1
ATOM 1249 C CA . ILE A 1 90 ? 23.023 83.986 38.640 1.00 27.27 90 ILE A CA 1
ATOM 1250 C C . ILE A 1 90 ? 23.290 85.361 39.241 1.00 27.47 90 ILE A C 1
ATOM 1251 O O . ILE A 1 90 ? 24.260 85.550 39.985 1.00 26.11 90 ILE A O 1
ATOM 1267 N N . ALA A 1 91 ? 22.436 86.342 38.936 1.00 27.57 91 ALA A N 1
ATOM 1268 C CA . ALA A 1 91 ? 22.593 87.664 39.537 1.00 27.88 91 ALA A CA 1
ATOM 1269 C C . ALA A 1 91 ? 22.455 87.600 41.054 1.00 26.98 91 ALA A C 1
ATOM 1270 O O . ALA A 1 91 ? 23.177 88.292 41.782 1.00 26.69 91 ALA A O 1
ATOM 1277 N N . ALA A 1 92 ? 21.535 86.773 41.552 1.00 25.77 92 ALA A N 1
ATOM 1278 C CA . ALA A 1 92 ? 21.351 86.667 42.995 1.00 31.01 92 ALA A CA 1
ATOM 1279 C C . ALA A 1 92 ? 22.555 86.004 43.655 1.00 31.13 92 ALA A C 1
ATOM 1280 O O . ALA A 1 92 ? 23.025 86.464 44.703 1.00 30.31 92 ALA A O 1
ATOM 1287 N N . LEU A 1 93 ? 23.069 84.926 43.061 1.00 29.86 93 LEU A N 1
ATOM 1288 C CA . LEU A 1 93 ? 24.272 84.294 43.597 1.00 30.47 93 LEU A CA 1
ATOM 1289 C C . LEU A 1 93 ? 25.416 85.296 43.679 1.00 29.99 93 LEU A C 1
ATOM 1290 O O . LEU A 1 93 ? 26.094 85.402 44.708 1.00 27.49 93 LEU A O 1
ATOM 1306 N N . SER A 1 94 ? 25.641 86.048 42.599 1.00 28.23 94 SER A N 1
ATOM 1307 C CA . SER A 1 94 ? 26.731 87.018 42.593 1.00 32.10 94 SER A CA 1
ATOM 1308 C C . SER A 1 94 ? 26.517 88.094 43.648 1.00 31.65 94 SER A C 1
ATOM 1309 O O . SER A 1 94 ? 27.479 88.575 44.260 1.00 31.28 94 SER A O 1
ATOM 1317 N N . ASN A 1 95 ? 25.262 88.492 43.868 1.00 31.15 95 ASN A N 1
ATOM 1318 C CA . ASN A 1 95 ? 24.975 89.529 44.852 1.00 28.77 95 ASN A CA 1
ATOM 1319 C C . ASN A 1 95 ? 25.183 89.009 46.268 1.00 27.47 95 ASN A C 1
ATOM 1320 O O . ASN A 1 95 ? 25.817 89.671 47.098 1.00 29.04 95 ASN A O 1
ATOM 1331 N N . GLY A 1 96 ? 24.664 87.816 46.560 1.00 28.39 96 GLY A N 1
ATOM 1332 C CA . GLY A 1 96 ? 24.847 87.248 47.885 1.00 29.74 96 GLY A CA 1
ATOM 1333 C C . GLY A 1 96 ? 26.301 86.959 48.198 1.00 29.69 96 GLY A C 1
ATOM 1334 O O . GLY A 1 96 ? 26.757 87.164 49.325 1.00 28.32 96 GLY A O 1
ATOM 1338 N N . ALA A 1 97 ? 27.049 86.476 47.204 1.00 29.40 97 ALA A N 1
ATOM 1339 C CA . ALA A 1 97 ? 28.466 86.201 47.410 1.00 28.23 97 ALA A CA 1
ATOM 1340 C C . ALA A 1 97 ? 29.241 87.481 47.687 1.00 31.86 97 ALA A C 1
ATOM 1341 O O . ALA A 1 97 ? 30.136 87.502 48.540 1.00 31.88 97 ALA A O 1
ATOM 1348 N N . LYS A 1 98 ? 28.915 88.562 46.975 1.00 32.84 98 LYS A N 1
ATOM 1349 C CA . LYS A 1 98 ? 29.618 89.820 47.200 1.00 35.22 98 LYS A CA 1
ATOM 1350 C C . LYS A 1 98 ? 29.339 90.369 48.595 1.00 35.06 98 LYS A C 1
ATOM 1351 O O . LYS A 1 98 ? 30.228 90.959 49.222 1.00 36.10 98 LYS A O 1
ATOM 1370 N N . ILE A 1 99 ? 28.110 90.196 49.095 1.00 34.54 99 ILE A N 1
ATOM 1371 C CA . ILE A 1 99 ? 27.784 90.664 50.439 1.00 32.66 99 ILE A CA 1
ATOM 1372 C C . ILE A 1 99 ? 28.500 89.819 51.487 1.00 34.68 99 ILE A C 1
ATOM 1373 O O . ILE A 1 99 ? 29.059 90.348 52.458 1.00 38.67 99 ILE A O 1
ATOM 1389 N N . ALA A 1 100 ? 28.499 88.495 51.309 1.00 31.65 100 ALA A N 1
ATOM 1390 C CA . ALA A 1 100 ? 29.128 87.612 52.285 1.00 35.53 100 ALA A CA 1
ATOM 1391 C C . ALA A 1 100 ? 30.640 87.809 52.337 1.00 33.57 100 ALA A C 1
ATOM 1392 O O . ALA A 1 100 ? 31.241 87.629 53.402 1.00 36.99 100 ALA A O 1
ATOM 1399 N N . GLN A 1 101 ? 31.257 88.164 51.212 1.00 35.64 101 GLN A N 1
ATOM 1400 C CA . GLN A 1 101 ? 32.697 88.376 51.098 1.00 43.28 101 GLN A CA 1
ATOM 1401 C C . GLN A 1 101 ? 33.478 87.064 51.082 1.00 38.83 101 GLN A C 1
ATOM 1402 O O . GLN A 1 101 ? 34.424 86.913 50.302 1.00 44.50 101 GLN A O 1
ATOM 1416 N N . GLY A 1 102 ? 33.109 86.119 51.940 1.00 36.77 102 GLY A N 1
ATOM 1417 C CA . GLY A 1 102 ? 33.800 84.844 51.978 1.00 36.99 102 GLY A CA 1
ATOM 1418 C C . GLY A 1 102 ? 33.025 83.820 52.774 1.00 32.40 102 GLY A C 1
ATOM 1419 O O . GLY A 1 102 ? 32.206 84.159 53.634 1.00 36.49 102 GLY A O 1
ATOM 1423 N N . PHE A 1 103 ? 33.296 82.554 52.467 1.00 32.82 103 PHE A N 1
ATOM 1424 C CA . PHE A 1 103 ? 32.719 81.419 53.171 1.00 34.43 103 PHE A CA 1
ATOM 1425 C C . PHE A 1 103 ? 33.844 80.550 53.716 1.00 34.55 103 PHE A C 1
ATOM 1426 O O . PHE A 1 103 ? 34.940 80.500 53.150 1.00 35.68 103 PHE A O 1
ATOM 1443 N N . LYS A 1 104 ? 33.571 79.881 54.834 1.00 36.18 104 LYS A N 1
ATOM 1444 C CA . LYS A 1 104 ? 34.558 79.048 55.505 1.00 34.73 104 LYS A CA 1
ATOM 1445 C C . LYS A 1 104 ? 33.963 77.679 55.794 1.00 35.38 104 LYS A C 1
ATOM 1446 O O . LYS A 1 104 ? 32.788 77.563 56.155 1.00 35.23 104 LYS A O 1
ATOM 1465 N N . THR A 1 105 ? 34.784 76.646 55.629 1.00 34.13 105 THR A N 1
ATOM 1466 C CA . THR A 1 105 ? 34.352 75.278 55.868 1.00 34.35 105 THR A CA 1
ATOM 1467 C C . THR A 1 105 ? 34.324 74.996 57.365 1.00 36.39 105 THR A C 1
ATOM 1468 O O . THR A 1 105 ? 35.257 75.355 58.092 1.00 39.53 105 THR A O 1
ATOM 1479 N N . VAL A 1 106 ? 33.249 74.365 57.821 1.00 35.54 106 VAL A N 1
ATOM 1480 C CA . VAL A 1 106 ? 33.095 73.968 59.215 1.00 33.97 106 VAL A CA 1
ATOM 1481 C C . VAL A 1 106 ? 33.472 72.507 59.413 1.00 38.98 106 VAL A C 1
ATOM 1482 O O . VAL A 1 106 ? 34.240 72.171 60.314 1.00 41.63 106 VAL A O 1
ATOM 1495 N N . ASN A 1 107 ? 32.932 71.624 58.577 1.00 37.37 107 ASN A N 1
ATOM 1496 C CA . ASN A 1 107 ? 33.302 70.216 58.593 1.00 40.15 107 ASN A CA 1
ATOM 1497 C C . ASN A 1 107 ? 32.971 69.622 57.231 1.00 38.85 107 ASN A C 1
ATOM 1498 O O . ASN A 1 107 ? 32.263 70.227 56.420 1.00 36.95 107 ASN A O 1
ATOM 1509 N N . GLN A 1 108 ? 33.509 68.429 56.983 1.00 38.17 108 GLN A N 1
ATOM 1510 C CA . GLN A 1 108 ? 33.244 67.741 55.730 1.00 38.42 108 GLN A CA 1
ATOM 1511 C C . GLN A 1 108 ? 33.658 66.284 55.843 1.00 35.18 108 GLN A C 1
ATOM 1512 O O . GLN A 1 108 ? 34.673 65.962 56.468 1.00 37.61 108 GLN A O 1
ATOM 1526 N N . GLN A 1 109 ? 32.865 65.419 55.222 1.00 37.59 109 GLN A N 1
ATOM 1527 C CA . GLN A 1 109 ? 33.154 64.004 55.060 1.00 37.71 109 GLN A CA 1
ATOM 1528 C C . GLN A 1 109 ? 32.866 63.646 53.609 1.00 37.72 109 GLN A C 1
ATOM 1529 O O . GLN A 1 109 ? 32.131 64.354 52.916 1.00 36.02 109 GLN A O 1
ATOM 1543 N N . ARG A 1 110 ? 33.453 62.544 53.139 1.00 39.17 110 ARG A N 1
ATOM 1544 C CA . ARG A 1 110 ? 33.162 62.102 51.773 1.00 40.02 110 ARG A CA 1
ATOM 1545 C C . ARG A 1 110 ? 33.261 60.577 51.709 1.00 40.69 110 ARG A C 1
ATOM 1546 O O . ARG A 1 110 ? 34.301 60.023 51.349 1.00 39.85 110 ARG A O 1
ATOM 1567 N N . LEU A 1 111 ? 32.155 59.913 52.025 1.00 42.95 111 LEU A N 1
ATOM 1568 C CA . LEU A 1 111 ? 32.012 58.482 51.814 1.00 39.57 111 LEU A CA 1
ATOM 1569 C C . LEU A 1 111 ? 30.652 58.215 51.186 1.00 42.13 111 LEU A C 1
ATOM 1570 O O . LEU A 1 111 ? 29.653 58.845 51.552 1.00 43.96 111 LEU A O 1
ATOM 1586 N N . MET A 1 112 ? 30.627 57.293 50.227 1.00 39.57 112 MET A N 1
ATOM 1587 C CA . MET A 1 112 ? 29.404 56.886 49.553 1.00 38.28 112 MET A CA 1
ATOM 1588 C C . MET A 1 112 ? 28.779 55.708 50.290 1.00 47.51 112 MET A C 1
ATOM 1589 O O . MET A 1 112 ? 29.474 54.906 50.920 1.00 47.63 112 MET A O 1
ATOM 1603 N N . ARG A 1 113 ? 27.457 55.603 50.199 1.00 49.04 113 ARG A N 1
ATOM 1604 C CA . ARG A 1 113 ? 26.701 54.614 50.952 1.00 45.35 113 ARG A CA 1
ATOM 1605 C C . ARG A 1 113 ? 26.144 53.535 50.031 1.00 50.99 113 ARG A C 1
ATOM 1606 O O . ARG A 1 113 ? 25.707 53.817 48.911 1.00 49.37 113 ARG A O 1
ATOM 1627 N N . GLY A 1 114 ? 26.175 52.291 50.520 1.00 54.63 114 GLY A N 1
ATOM 1628 C CA . GLY A 1 114 ? 25.501 51.194 49.864 1.00 50.32 114 GLY A CA 1
ATOM 1629 C C . GLY A 1 114 ? 24.857 50.296 50.902 1.00 52.54 114 GLY A C 1
ATOM 1630 O O . GLY A 1 114 ? 25.120 50.416 52.101 1.00 49.61 114 GLY A O 1
ATOM 1634 N N . GLN A 1 115 ? 24.004 49.394 50.427 1.00 47.29 115 GLN A N 1
ATOM 1635 C CA . GLN A 1 115 ? 23.309 48.502 51.342 1.00 57.90 115 GLN A CA 1
ATOM 1636 C C . GLN A 1 115 ? 23.024 47.166 50.675 1.00 57.22 115 GLN A C 1
ATOM 1637 O O . GLN A 1 115 ? 22.723 47.105 49.480 1.00 52.46 115 GLN A O 1
ATOM 1651 N N . ILE A 1 116 ? 23.149 46.101 51.463 1.00 63.06 116 ILE A N 1
ATOM 1652 C CA . ILE A 1 116 ? 22.656 44.772 51.117 1.00 62.32 116 ILE A CA 1
ATOM 1653 C C . ILE A 1 116 ? 21.526 44.472 52.092 1.00 57.96 116 ILE A C 1
ATOM 1654 O O . ILE A 1 116 ? 21.734 44.478 53.312 1.00 55.79 116 ILE A O 1
ATOM 1670 N N . VAL A 1 117 ? 20.329 44.237 51.564 1.00 54.59 117 VAL A N 1
ATOM 1671 C CA . VAL A 1 117 ? 19.123 44.110 52.374 1.00 64.17 117 VAL A CA 1
ATOM 1672 C C . VAL A 1 117 ? 18.658 42.661 52.350 1.00 69.66 117 VAL A C 1
ATOM 1673 O O . VAL A 1 117 ? 18.459 42.082 51.275 1.00 66.65 117 VAL A O 1
ATOM 1686 N N . PHE A 1 118 ? 18.490 42.080 53.535 1.00 69.02 118 PHE A N 1
ATOM 1687 C CA . PHE A 1 118 ? 17.915 40.755 53.705 1.00 72.56 118 PHE A CA 1
ATOM 1688 C C . PHE A 1 118 ? 16.419 40.872 53.986 1.00 70.85 118 PHE A C 1
ATOM 1689 O O . PHE A 1 118 ? 15.930 41.906 54.448 1.00 71.32 118 PHE A O 1
ATOM 1706 N N . TYR A 1 119 ? 15.693 39.791 53.708 1.00 70.92 119 TYR A N 1
ATOM 1707 C CA . TYR A 1 119 ? 14.266 39.739 53.990 1.00 75.34 119 TYR A CA 1
ATOM 1708 C C . TYR A 1 119 ? 13.902 38.353 54.505 1.00 82.10 119 TYR A C 1
ATOM 1709 O O . TYR A 1 119 ? 14.630 37.378 54.299 1.00 81.86 119 TYR A O 1
ATOM 1727 N N . ASP A 1 120 ? 12.758 38.281 55.190 1.00 85.82 120 ASP A N 1
ATOM 1728 C CA . ASP A 1 120 ? 12.302 37.050 55.838 1.00 82.47 120 ASP A CA 1
ATOM 1729 C C . ASP A 1 120 ? 13.349 36.530 56.821 1.00 79.97 120 ASP A C 1
ATOM 1730 O O . ASP A 1 120 ? 13.586 35.325 56.926 1.00 83.35 120 ASP A O 1
ATOM 1739 N N . VAL A 1 121 ? 13.981 37.453 57.543 1.00 77.63 121 VAL A N 1
ATOM 1740 C CA . VAL A 1 121 ? 15.002 37.103 58.526 1.00 79.67 121 VAL A CA 1
ATOM 1741 C C . VAL A 1 121 ? 14.313 36.756 59.838 1.00 80.66 121 VAL A C 1
ATOM 1742 O O . VAL A 1 121 ? 13.673 37.609 60.462 1.00 77.68 121 VAL A O 1
ATOM 1755 N N . ALA A 1 122 ? 14.448 35.497 60.264 0.88 87.32 122 ALA A N 1
ATOM 1756 C CA . ALA A 1 122 ? 13.772 35.047 61.475 0.88 84.08 122 ALA A CA 1
ATOM 1757 C C . ALA A 1 122 ? 14.411 35.640 62.725 0.88 81.91 122 ALA A C 1
ATOM 1758 O O . ALA A 1 122 ? 13.706 36.105 63.628 0.88 78.68 122 ALA A O 1
ATOM 1765 N N . ASP A 1 123 ? 15.743 35.633 62.798 1.00 85.03 123 ASP A N 1
ATOM 1766 C CA . ASP A 1 123 ? 16.486 36.144 63.950 1.00 89.88 123 ASP A CA 1
ATOM 1767 C C . ASP A 1 123 ? 17.382 37.281 63.474 1.00 90.29 123 ASP A C 1
ATOM 1768 O O . ASP A 1 123 ? 18.556 37.060 63.136 1.00 85.75 123 ASP A O 1
ATOM 1777 N N . PRO A 1 124 ? 16.871 38.515 63.428 1.00 91.91 124 PRO A N 1
ATOM 1778 C CA . PRO A 1 124 ? 17.709 39.622 62.931 1.00 86.71 124 PRO A CA 1
ATOM 1779 C C . PRO A 1 124 ? 18.954 39.869 63.768 1.00 85.34 124 PRO A C 1
ATOM 1780 O O . PRO A 1 124 ? 20.054 39.995 63.213 1.00 83.38 124 PRO A O 1
ATOM 1791 N N . GLU A 1 125 ? 18.815 39.947 65.095 1.00 89.13 125 GLU A N 1
ATOM 1792 C CA . GLU A 1 125 ? 19.960 40.297 65.929 1.00 87.24 125 GLU A CA 1
ATOM 1793 C C . GLU A 1 125 ? 21.069 39.257 65.831 1.00 89.85 125 GLU A C 1
ATOM 1794 O O . GLU A 1 125 ? 22.250 39.596 65.972 1.00 91.15 125 GLU A O 1
ATOM 1806 N N . SER A 1 126 ? 20.717 37.992 65.591 1.00 93.12 126 SER A N 1
ATOM 1807 C CA . SER A 1 126 ? 21.734 36.953 65.496 1.00 92.26 126 SER A CA 1
ATOM 1808 C C . SER A 1 126 ? 22.451 36.986 64.153 1.00 88.59 126 SER A C 1
ATOM 1809 O O . SER A 1 126 ? 23.642 36.660 64.083 1.00 88.18 126 SER A O 1
ATOM 1817 N N . LEU A 1 127 ? 21.751 37.372 63.084 1.00 91.30 127 LEU A N 1
ATOM 1818 C CA . LEU A 1 127 ? 22.396 37.467 61.778 1.00 86.78 127 LEU A CA 1
ATOM 1819 C C . LEU A 1 127 ? 23.478 38.539 61.779 1.00 83.48 127 LEU A C 1
ATOM 1820 O O . LEU A 1 127 ? 24.572 38.325 61.244 1.00 82.56 127 LEU A O 1
ATOM 1836 N N . ILE A 1 128 ? 23.201 39.695 62.387 1.00 82.60 128 ILE A N 1
ATOM 1837 C CA . ILE A 1 128 ? 24.206 40.752 62.391 1.00 86.26 128 ILE A CA 1
ATOM 1838 C C . ILE A 1 128 ? 25.391 40.353 63.264 1.00 84.11 128 ILE A C 1
ATOM 1839 O O . ILE A 1 128 ? 26.528 40.767 63.007 1.00 78.25 128 ILE A O 1
ATOM 1855 N N . ASP A 1 129 ? 25.152 39.552 64.307 1.00 88.65 129 ASP A N 1
ATOM 1856 C CA . ASP A 1 129 ? 26.254 39.078 65.135 1.00 87.27 129 ASP A CA 1
ATOM 1857 C C . ASP A 1 129 ? 27.131 38.093 64.374 1.00 79.03 129 ASP A C 1
ATOM 1858 O O . ASP A 1 129 ? 28.349 38.059 64.582 1.00 75.73 129 ASP A O 1
ATOM 1867 N N . LYS A 1 130 ? 26.535 37.290 63.489 1.00 79.11 130 LYS A N 1
ATOM 1868 C CA . LYS A 1 130 ? 27.331 36.416 62.635 1.00 80.91 130 LYS A CA 1
ATOM 1869 C C . LYS A 1 130 ? 28.229 37.230 61.711 1.00 85.97 130 LYS A C 1
ATOM 1870 O O . LYS A 1 130 ? 29.373 36.844 61.443 1.00 88.54 130 LYS A O 1
ATOM 1889 N N . LEU A 1 131 ? 27.726 38.365 61.218 1.00 87.85 131 LEU A N 1
ATOM 1890 C CA . LEU A 1 131 ? 28.479 39.175 60.268 1.00 81.68 131 LEU A CA 1
ATOM 1891 C C . LEU A 1 131 ? 29.510 40.064 60.953 1.00 77.46 131 LEU A C 1
ATOM 1892 O O . LEU A 1 131 ? 30.571 40.329 60.376 1.00 75.80 131 LEU A O 1
ATOM 1908 N N . GLN A 1 132 ? 29.226 40.526 62.172 1.00 79.13 132 GLN A N 1
ATOM 1909 C CA . GLN A 1 132 ? 30.127 41.464 62.834 1.00 77.74 132 GLN A CA 1
ATOM 1910 C C . GLN A 1 132 ? 31.492 40.847 63.111 1.00 81.88 132 GLN A C 1
ATOM 1911 O O . GLN A 1 132 ? 32.499 41.564 63.142 1.00 84.24 132 GLN A O 1
ATOM 1925 N N . VAL A 1 133 ? 31.551 39.528 63.313 1.00 83.78 133 VAL A N 1
ATOM 1926 C CA . VAL A 1 133 ? 32.830 38.891 63.601 1.00 83.01 133 VAL A CA 1
ATOM 1927 C C . VAL A 1 133 ? 33.642 38.624 62.338 1.00 81.25 133 VAL A C 1
ATOM 1928 O O . VAL A 1 133 ? 34.872 38.511 62.414 1.00 78.63 133 VAL A O 1
ATOM 1941 N N . ARG A 1 134 ? 32.991 38.530 61.179 1.00 81.35 134 ARG A N 1
ATOM 1942 C CA . ARG A 1 134 ? 33.661 38.241 59.919 1.00 83.01 134 ARG A CA 1
ATOM 1943 C C . ARG A 1 134 ? 33.929 39.501 59.102 1.00 77.20 134 ARG A C 1
ATOM 1944 O O . ARG A 1 134 ? 34.098 39.418 57.880 1.00 76.50 134 ARG A O 1
ATOM 1965 N N . GLU A 1 135 ? 33.988 40.666 59.755 1.00 75.96 135 GLU A N 1
ATOM 1966 C CA . GLU A 1 135 ? 34.180 41.915 59.023 1.00 74.39 135 GLU A CA 1
ATOM 1967 C C . GLU A 1 135 ? 35.485 41.904 58.236 1.00 72.49 135 GLU A C 1
ATOM 1968 O O . GLU A 1 135 ? 35.546 42.423 57.115 1.00 69.55 135 GLU A O 1
ATOM 1980 N N . ALA A 1 136 ? 36.541 41.315 58.804 1.00 73.62 136 ALA A N 1
ATOM 1981 C CA . ALA A 1 136 ? 37.824 41.280 58.111 1.00 72.57 136 ALA A CA 1
ATOM 1982 C C . ALA A 1 136 ? 37.722 40.550 56.778 1.00 74.04 136 ALA A C 1
ATOM 1983 O O . ALA A 1 136 ? 38.433 40.894 55.826 1.00 71.31 136 ALA A O 1
ATOM 1990 N N . GLU A 1 137 ? 36.849 39.546 56.688 1.00 73.88 137 GLU A N 1
ATOM 1991 C CA . GLU A 1 137 ? 36.700 38.795 55.446 1.00 80.52 137 GLU A CA 1
ATOM 1992 C C . GLU A 1 137 ? 35.745 39.483 54.480 1.00 77.97 137 GLU A C 1
ATOM 1993 O O . GLU A 1 137 ? 35.863 39.301 53.263 1.00 73.82 137 GLU A O 1
ATOM 2005 N N . ILE A 1 138 ? 34.797 40.267 54.996 1.00 77.04 138 ILE A N 1
ATOM 2006 C CA . ILE A 1 138 ? 33.965 41.090 54.124 1.00 73.12 138 ILE A CA 1
ATOM 2007 C C . ILE A 1 138 ? 34.814 42.159 53.448 1.00 64.64 138 ILE A C 1
ATOM 2008 O O . ILE A 1 138 ? 34.686 42.403 52.242 1.00 61.88 138 ILE A O 1
ATOM 2024 N N . PHE A 1 139 ? 35.702 42.804 54.210 1.00 65.66 139 PHE A N 1
ATOM 2025 C CA . PHE A 1 139 ? 36.597 43.799 53.630 1.00 67.67 139 PHE A CA 1
ATOM 2026 C C . PHE A 1 139 ? 37.470 43.190 52.539 1.00 69.70 139 PHE A C 1
ATOM 2027 O O . PHE A 1 139 ? 37.714 43.822 51.504 1.00 70.43 139 PHE A O 1
ATOM 2044 N N . GLN A 1 140 ? 37.951 41.963 52.751 1.00 72.46 140 GLN A N 1
ATOM 2045 C CA . GLN A 1 140 ? 38.808 41.328 51.754 1.00 72.34 140 GLN A CA 1
ATOM 2046 C C . GLN A 1 140 ? 38.030 40.989 50.488 1.00 68.61 140 GLN A C 1
ATOM 2047 O O . GLN A 1 140 ? 38.542 41.155 49.376 1.00 67.08 140 GLN A O 1
ATOM 2061 N N . GLN A 1 141 ? 36.794 40.507 50.634 1.00 65.53 141 GLN A N 1
ATOM 2062 C CA . GLN A 1 141 ? 35.969 40.249 49.459 1.00 68.97 141 GLN A CA 1
ATOM 2063 C C . GLN A 1 141 ? 35.639 41.542 48.723 1.00 72.95 141 GLN A C 1
ATOM 2064 O O . GLN A 1 141 ? 35.511 41.538 47.493 1.00 70.11 141 GLN A O 1
ATOM 2078 N N . ALA A 1 142 ? 35.502 42.651 49.452 1.00 67.85 142 ALA A N 1
ATOM 2079 C CA . ALA A 1 142 ? 35.244 43.934 48.806 1.00 68.05 142 ALA A CA 1
ATOM 2080 C C . ALA A 1 142 ? 36.390 44.316 47.878 1.00 70.37 142 ALA A C 1
ATOM 2081 O O . ALA A 1 142 ? 36.169 44.720 46.730 1.00 70.60 142 ALA A O 1
ATOM 2088 N N . GLU A 1 143 ? 37.630 44.192 48.361 1.00 68.60 143 GLU A N 1
ATOM 2089 C CA . GLU A 1 143 ? 38.784 44.488 47.519 1.00 68.16 143 GLU A CA 1
ATOM 2090 C C . GLU A 1 143 ? 38.803 43.600 46.281 1.00 72.80 143 GLU A C 1
ATOM 2091 O O . GLU A 1 143 ? 39.095 44.071 45.175 1.00 74.92 143 GLU A O 1
ATOM 2103 N N . LEU A 1 144 ? 38.491 42.312 46.445 1.00 72.38 144 LEU A N 1
ATOM 2104 C CA . LEU A 1 144 ? 38.503 41.395 45.311 1.00 75.67 144 LEU A CA 1
ATOM 2105 C C . LEU A 1 144 ? 37.416 41.731 44.297 1.00 74.85 144 LEU A C 1
ATOM 2106 O O . LEU A 1 144 ? 37.599 41.498 43.096 1.00 72.09 144 LEU A O 1
ATOM 2122 N N . SER A 1 145 ? 36.285 42.270 44.753 1.00 76.69 145 SER A N 1
ATOM 2123 C CA . SER A 1 145 ? 35.191 42.593 43.845 1.00 75.62 145 SER A CA 1
ATOM 2124 C C . SER A 1 145 ? 35.411 43.906 43.103 1.00 78.28 145 SER A C 1
ATOM 2125 O O . SER A 1 145 ? 34.723 44.161 42.109 1.00 72.85 145 SER A O 1
ATOM 2133 N N . TYR A 1 146 ? 36.345 44.739 43.559 1.00 78.27 146 TYR A N 1
ATOM 2134 C CA . TYR A 1 146 ? 36.671 45.985 42.875 1.00 72.90 146 TYR A CA 1
ATOM 2135 C C . TYR A 1 146 ? 38.045 46.461 43.334 1.00 74.29 146 TYR A C 1
ATOM 2136 O O . TYR A 1 146 ? 38.146 47.361 44.178 1.00 69.75 146 TYR A O 1
ATOM 2154 N N . PRO A 1 147 ? 39.127 45.878 42.808 1.00 80.96 147 PRO A N 1
ATOM 2155 C CA . PRO A 1 147 ? 40.465 46.248 43.298 1.00 75.06 147 PRO A CA 1
ATOM 2156 C C . PRO A 1 147 ? 40.946 47.606 42.821 1.00 68.56 147 PRO A C 1
ATOM 2157 O O . PRO A 1 147 ? 41.820 48.191 43.471 1.00 70.18 147 PRO A O 1
ATOM 2168 N N . SER A 1 148 ? 40.409 48.129 41.717 1.00 69.63 148 SER A N 1
ATOM 2169 C CA . SER A 1 148 ? 40.924 49.379 41.165 1.00 71.43 148 SER A CA 1
ATOM 2170 C C . SER A 1 148 ? 40.832 50.512 42.180 1.00 75.98 148 SER A C 1
ATOM 2171 O O . SER A 1 148 ? 41.790 51.272 42.368 1.00 71.20 148 SER A O 1
ATOM 2179 N N . ILE A 1 149 ? 39.683 50.643 42.848 1.00 74.36 149 ILE A N 1
ATOM 2180 C CA . ILE A 1 149 ? 39.501 51.739 43.796 1.00 73.50 149 ILE A CA 1
ATOM 2181 C C . ILE A 1 149 ? 40.475 51.604 44.959 1.00 66.01 149 ILE A C 1
ATOM 2182 O O . ILE A 1 149 ? 40.979 52.605 45.485 1.00 61.56 149 ILE A O 1
ATOM 2198 N N . VAL A 1 150 ? 40.755 50.369 45.380 1.00 65.79 150 VAL A N 1
ATOM 2199 C CA . VAL A 1 150 ? 41.707 50.167 46.467 1.00 65.93 150 VAL A CA 1
ATOM 2200 C C . VAL A 1 150 ? 43.102 50.603 46.039 1.00 67.82 150 VAL A C 1
ATOM 2201 O O . VAL A 1 150 ? 43.875 51.126 46.852 1.00 61.94 150 VAL A O 1
ATOM 2214 N N . LYS A 1 151 ? 43.446 50.407 44.765 1.00 71.20 151 LYS A N 1
ATOM 2215 C CA . LYS A 1 151 ? 44.745 50.855 44.274 1.00 72.49 151 LYS A CA 1
ATOM 2216 C C . LYS A 1 151 ? 44.782 52.372 44.142 1.00 74.04 151 LYS A C 1
ATOM 2217 O O . LYS A 1 151 ? 45.839 52.986 44.332 1.00 71.76 151 LYS A O 1
ATOM 2236 N N . ARG A 1 152 ? 43.643 52.992 43.825 1.00 74.32 152 ARG A N 1
ATOM 2237 C CA . ARG A 1 152 ? 43.541 54.445 43.790 1.00 70.31 152 ARG A CA 1
ATOM 2238 C C . ARG A 1 152 ? 43.531 55.069 45.178 1.00 66.78 152 ARG A C 1
ATOM 2239 O O . ARG A 1 152 ? 43.522 56.302 45.283 1.00 63.36 152 ARG A O 1
ATOM 2260 N N . GLY A 1 153 ? 43.517 54.263 46.235 1.00 59.50 153 GLY A N 1
ATOM 2261 C CA . GLY A 1 153 ? 43.549 54.770 47.587 1.00 57.79 153 GLY A CA 1
ATOM 2262 C C . GLY A 1 153 ? 42.215 54.838 48.290 1.00 55.83 153 GLY A C 1
ATOM 2263 O O . GLY A 1 153 ? 42.127 55.473 49.348 1.00 56.18 153 GLY A O 1
ATOM 2267 N N . GLY A 1 154 ? 41.179 54.211 47.742 1.00 56.39 154 GLY A N 1
ATOM 2268 C CA . GLY A 1 154 ? 39.875 54.209 48.370 1.00 56.26 154 GLY A CA 1
ATOM 2269 C C . GLY A 1 154 ? 39.448 52.824 48.803 1.00 56.22 154 GLY A C 1
ATOM 2270 O O . GLY A 1 154 ? 40.282 52.020 49.231 1.00 60.47 154 GLY A O 1
ATOM 2274 N N . GLY A 1 155 ? 38.158 52.535 48.696 1.00 57.07 155 GLY A N 1
ATOM 2275 C CA . GLY A 1 155 ? 37.611 51.240 49.049 1.00 51.78 155 GLY A CA 1
ATOM 2276 C C . GLY A 1 155 ? 36.742 51.316 50.292 1.00 51.34 155 GLY A C 1
ATOM 2277 O O . GLY A 1 155 ? 36.538 52.376 50.886 1.00 51.82 155 GLY A O 1
ATOM 2281 N N . LEU A 1 156 ? 36.230 50.148 50.676 1.00 55.43 156 LEU A N 1
ATOM 2282 C CA . LEU A 1 156 ? 35.370 50.050 51.848 1.00 52.93 156 LEU A CA 1
ATOM 2283 C C . LEU A 1 156 ? 36.092 50.579 53.081 1.00 53.40 156 LEU A C 1
ATOM 2284 O O . LEU A 1 156 ? 37.246 50.227 53.340 1.00 55.52 156 LEU A O 1
ATOM 2300 N N . ARG A 1 157 ? 35.406 51.438 53.838 1.00 54.21 157 ARG A N 1
ATOM 2301 C CA . ARG A 1 157 ? 35.961 52.026 55.047 1.00 53.71 157 ARG A CA 1
ATOM 2302 C C . ARG A 1 157 ? 35.195 51.672 56.312 1.00 53.84 157 ARG A C 1
ATOM 2303 O O . ARG A 1 157 ? 35.765 51.779 57.403 1.00 54.32 157 ARG A O 1
ATOM 2324 N N . ASP A 1 158 ? 33.934 51.256 56.206 1.00 55.27 158 ASP A N 1
ATOM 2325 C CA . ASP A 1 158 ? 33.130 50.996 57.390 1.00 53.46 158 ASP A CA 1
ATOM 2326 C C . ASP A 1 158 ? 31.926 50.148 57.011 1.00 57.11 158 ASP A C 1
ATOM 2327 O O . ASP A 1 158 ? 31.336 50.337 55.944 1.00 53.56 158 ASP A O 1
ATOM 2336 N N . LEU A 1 159 ? 31.578 49.213 57.892 1.00 55.20 159 LEU A N 1
ATOM 2337 C CA . LEU A 1 159 ? 30.347 48.441 57.794 1.00 59.04 159 LEU A CA 1
ATOM 2338 C C . LEU A 1 159 ? 29.444 48.786 58.972 1.00 60.60 159 LEU A C 1
ATOM 2339 O O . LEU A 1 159 ? 29.927 49.023 60.087 1.00 59.99 159 LEU A O 1
ATOM 2355 N N . GLN A 1 160 ? 28.139 48.819 58.725 1.00 55.85 160 GLN A N 1
ATOM 2356 C CA . GLN A 1 160 ? 27.161 49.065 59.773 1.00 56.59 160 GLN A CA 1
ATOM 2357 C C . GLN A 1 160 ? 25.972 48.140 59.556 1.00 54.52 160 GLN A C 1
ATOM 2358 O O . GLN A 1 160 ? 25.772 47.596 58.467 1.00 55.63 160 GLN A O 1
ATOM 2372 N N . TYR A 1 161 ? 25.176 47.975 60.610 1.00 57.52 161 TYR A N 1
ATOM 2373 C CA . TYR A 1 161 ? 24.110 46.984 60.625 1.00 58.48 161 TYR A CA 1
ATOM 2374 C C . TYR A 1 161 ? 22.854 47.579 61.238 1.00 54.64 161 TYR A C 1
ATOM 2375 O O . TYR A 1 161 ? 22.916 48.262 62.264 1.00 53.34 161 TYR A O 1
ATOM 2393 N N . ARG A 1 162 ? 21.716 47.312 60.597 1.00 56.78 162 ARG A N 1
ATOM 2394 C CA . ARG A 1 162 ? 20.432 47.826 61.048 1.00 63.48 162 ARG A CA 1
ATOM 2395 C C . ARG A 1 162 ? 19.357 46.787 60.763 1.00 63.14 162 ARG A C 1
ATOM 2396 O O . ARG A 1 162 ? 19.499 45.947 59.871 1.00 61.79 162 ARG A O 1
ATOM 2417 N N . ALA A 1 163 ? 18.269 46.858 61.529 1.00 67.39 163 ALA A N 1
ATOM 2418 C CA . ALA A 1 163 ? 17.159 45.925 61.405 1.00 67.09 163 ALA A CA 1
ATOM 2419 C C . ALA A 1 163 ? 15.843 46.687 61.409 1.00 67.13 163 ALA A C 1
ATOM 2420 O O . ALA A 1 163 ? 15.703 47.713 62.081 1.00 73.12 163 ALA A O 1
ATOM 2427 N N . PHE A 1 164 ? 14.876 46.171 60.650 1.00 69.57 164 PHE A N 1
ATOM 2428 C CA . PHE A 1 164 ? 13.592 46.828 60.466 1.00 76.69 164 PHE A CA 1
ATOM 2429 C C . PHE A 1 164 ? 12.478 45.792 60.475 1.00 82.87 164 PHE A C 1
ATOM 2430 O O . PHE A 1 164 ? 12.616 44.718 59.884 1.00 83.57 164 PHE A O 1
ATOM 2447 N N . ASP A 1 165 ? 11.376 46.123 61.146 1.00 84.02 165 ASP A N 1
ATOM 2448 C CA . ASP A 1 165 ? 10.143 45.339 61.108 1.00 88.23 165 ASP A CA 1
ATOM 2449 C C . ASP A 1 165 ? 10.355 43.880 61.495 1.00 93.93 165 ASP A C 1
ATOM 2450 O O . ASP A 1 165 ? 9.515 43.026 61.189 1.00 92.92 165 ASP A O 1
ATOM 2459 N N . GLU A 1 166 ? 11.461 43.570 62.166 0.91 94.24 166 GLU A N 1
ATOM 2460 C CA . GLU A 1 166 ? 11.816 42.213 62.570 0.91 96.12 166 GLU A CA 1
ATOM 2461 C C . GLU A 1 166 ? 11.896 41.247 61.393 0.91 93.16 166 GLU A C 1
ATOM 2462 O O . GLU A 1 166 ? 11.935 40.027 61.599 0.91 91.74 166 GLU A O 1
ATOM 2474 N N . SER A 1 167 ? 11.927 41.760 60.162 1.00 86.24 167 SER A N 1
ATOM 2475 C CA . SER A 1 167 ? 12.005 40.926 58.972 1.00 82.88 167 SER A CA 1
ATOM 2476 C C . SER A 1 167 ? 13.084 41.360 57.991 1.00 82.37 167 SER A C 1
ATOM 2477 O O . SER A 1 167 ? 13.396 40.593 57.073 1.00 77.15 167 SER A O 1
ATOM 2485 N N . PHE A 1 168 ? 13.661 42.550 58.151 1.00 84.77 168 PHE A N 1
ATOM 2486 C CA . PHE A 1 168 ? 14.685 43.060 57.255 1.00 74.93 168 PHE 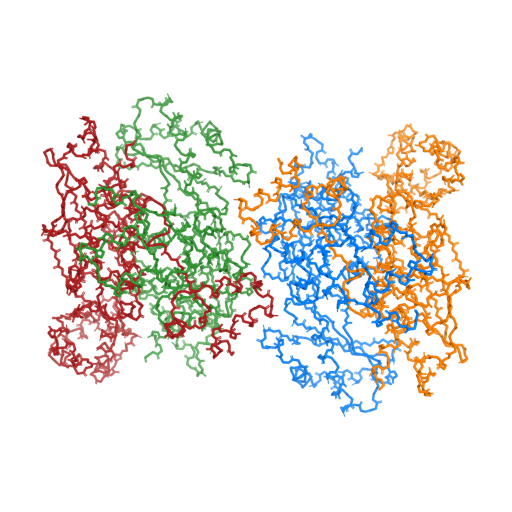A CA 1
ATOM 2487 C C . PHE A 1 168 ? 15.973 43.316 58.026 1.00 67.52 168 PHE A C 1
ATOM 2488 O O . PHE A 1 168 ? 15.950 43.676 59.207 1.00 69.04 168 PHE A O 1
ATOM 2505 N N . VAL A 1 169 ? 17.099 43.133 57.341 1.00 65.80 169 VAL A N 1
ATOM 2506 C CA . VAL A 1 169 ? 18.415 43.434 57.894 1.00 67.85 169 VAL A CA 1
ATOM 2507 C C . VAL A 1 169 ? 19.223 44.129 56.808 1.00 66.64 169 VAL A C 1
ATOM 2508 O O . VAL A 1 169 ? 19.449 43.557 55.736 1.00 65.17 169 VAL A O 1
ATOM 2521 N N . SER A 1 170 ? 19.646 45.361 57.076 1.00 64.06 170 SER A N 1
ATOM 2522 C CA . SER A 1 170 ? 20.440 46.142 56.139 1.00 60.23 170 SER A CA 1
ATOM 2523 C C . SER A 1 170 ? 21.891 46.148 56.603 1.00 56.71 170 SER A C 1
ATOM 2524 O O . SER A 1 170 ? 22.181 46.535 57.741 1.00 56.37 170 SER A O 1
ATOM 2532 N N . VAL A 1 171 ? 22.792 45.715 55.729 1.00 58.75 171 VAL A N 1
ATOM 2533 C CA . VAL A 1 171 ? 24.228 45.824 55.953 1.00 62.80 171 VAL A CA 1
ATOM 2534 C C . VAL A 1 171 ? 24.699 47.054 55.186 1.00 56.45 171 VAL A C 1
ATOM 2535 O O . VAL A 1 171 ? 24.689 47.068 53.951 1.00 56.59 171 VAL A O 1
ATOM 2548 N N . ASP A 1 172 ? 25.101 48.090 55.916 1.00 54.63 172 ASP A N 1
ATOM 2549 C CA . ASP A 1 172 ? 25.497 49.355 55.315 1.00 54.95 172 ASP A CA 1
ATOM 2550 C C . ASP A 1 172 ? 26.982 49.348 54.978 1.00 56.20 172 ASP A C 1
ATOM 2551 O O . ASP A 1 172 ? 27.805 48.843 55.746 1.00 59.57 172 ASP A O 1
ATOM 2560 N N . PHE A 1 173 ? 27.316 49.923 53.826 1.00 54.24 173 PHE A N 1
ATOM 2561 C CA . PHE A 1 173 ? 28.685 50.001 53.335 1.00 51.97 173 PHE A CA 1
ATOM 2562 C C . PHE A 1 173 ? 29.051 51.465 53.138 1.00 53.66 173 PHE A C 1
ATOM 2563 O O . PHE A 1 173 ? 28.404 52.168 52.354 1.00 52.60 173 PHE A O 1
ATOM 2580 N N . LEU A 1 174 ? 30.077 51.923 53.855 1.00 47.29 174 LEU A N 1
ATOM 2581 C CA . LEU A 1 174 ? 30.626 53.265 53.689 1.00 48.92 174 LEU A CA 1
ATOM 2582 C C . LEU A 1 174 ? 31.918 53.134 52.890 1.00 53.29 174 LEU A C 1
ATOM 2583 O O . LEU A 1 174 ? 32.907 52.580 53.386 1.00 52.76 174 LEU A O 1
ATOM 2599 N N . VAL A 1 175 ? 31.913 53.649 51.662 1.00 46.26 175 VAL A N 1
ATOM 2600 C CA . VAL A 1 175 ? 32.959 53.377 50.685 1.00 47.98 175 VAL A CA 1
ATOM 2601 C C . VAL A 1 175 ? 33.576 54.692 50.233 1.00 48.72 175 VAL A C 1
ATOM 2602 O O . VAL A 1 175 ? 32.858 55.624 49.854 1.00 45.71 175 VAL A O 1
ATOM 2615 N N . ASP A 1 176 ? 34.905 54.762 50.274 1.00 50.04 176 ASP A N 1
ATOM 2616 C CA . ASP A 1 176 ? 35.647 55.871 49.683 1.00 46.63 176 ASP A CA 1
ATOM 2617 C C . ASP A 1 176 ? 35.722 55.631 48.180 1.00 51.40 176 ASP A C 1
ATOM 2618 O O . ASP A 1 176 ? 36.456 54.747 47.722 1.00 49.87 176 ASP A O 1
ATOM 2627 N N . VAL A 1 177 ? 34.951 56.401 47.412 1.00 45.46 177 VAL A N 1
ATOM 2628 C CA . VAL A 1 177 ? 34.931 56.275 45.961 1.00 41.52 177 VAL A CA 1
ATOM 2629 C C . VAL A 1 177 ? 35.799 57.334 45.289 1.00 39.93 177 VAL A C 1
ATOM 2630 O O . VAL A 1 177 ? 35.722 57.512 44.069 1.00 41.90 177 VAL A O 1
ATOM 2643 N N . LYS A 1 178 ? 36.633 58.032 46.054 1.00 38.34 178 LYS A N 1
ATOM 2644 C CA . LYS A 1 178 ? 37.568 59.029 45.514 1.00 46.62 178 LYS A CA 1
ATOM 2645 C C . LYS A 1 178 ? 36.751 60.065 44.744 1.00 45.60 178 LYS A C 1
ATOM 2646 O O . LYS A 1 178 ? 35.755 60.570 45.285 1.00 42.16 178 LYS A O 1
ATOM 2665 N N . ASP A 1 179 ? 37.114 60.406 43.510 1.00 41.98 179 ASP A N 1
ATOM 2666 C CA . ASP A 1 179 ? 36.523 61.539 42.810 1.00 41.17 179 ASP A CA 1
ATOM 2667 C C . ASP A 1 179 ? 35.313 61.171 41.960 1.00 42.17 179 ASP A C 1
ATOM 2668 O O . ASP A 1 179 ? 34.735 62.056 41.320 1.00 38.57 179 ASP A O 1
ATOM 2677 N N . ALA A 1 180 ? 34.914 59.906 41.935 1.00 38.19 180 ALA A N 1
ATOM 2678 C CA . ALA A 1 180 ? 33.725 59.501 41.204 1.00 43.20 180 ALA A CA 1
ATOM 2679 C C . ALA A 1 180 ? 32.495 59.592 42.104 1.00 39.52 180 ALA A C 1
ATOM 2680 O O . ALA A 1 180 ? 32.591 59.749 43.323 1.00 37.69 180 ALA A O 1
ATOM 2687 N N . MET A 1 181 ? 31.318 59.494 41.484 1.00 45.25 181 MET A N 1
ATOM 2688 C CA . MET A 1 181 ? 30.091 59.435 42.272 1.00 48.55 181 MET A CA 1
ATOM 2689 C C . MET A 1 181 ? 29.981 58.099 42.997 1.00 46.48 181 MET A C 1
ATOM 2690 O O . MET A 1 181 ? 29.520 58.045 44.144 1.00 41.61 181 MET A O 1
ATOM 2704 N N . GLY A 1 182 ? 30.386 57.013 42.341 1.00 47.07 182 GLY A N 1
ATOM 2705 C CA . GLY A 1 182 ? 30.556 55.731 42.992 1.00 54.99 182 GLY A CA 1
ATOM 2706 C C . GLY A 1 182 ? 29.524 54.666 42.684 1.00 55.47 182 GLY A C 1
ATOM 2707 O O . GLY A 1 182 ? 29.505 53.639 43.372 1.00 59.76 182 GLY A O 1
ATOM 2711 N N . ALA A 1 183 ? 28.674 54.862 41.676 1.00 53.30 183 ALA A N 1
ATOM 2712 C CA . ALA A 1 183 ? 27.630 53.881 41.397 1.00 57.39 183 ALA A CA 1
ATOM 2713 C C . ALA A 1 183 ? 28.230 52.528 41.024 1.00 59.35 183 ALA A C 1
ATOM 2714 O O . ALA A 1 183 ? 27.861 51.494 41.593 1.00 58.60 183 ALA A O 1
ATOM 2721 N N . ASN A 1 184 ? 29.163 52.516 40.069 1.00 58.24 184 ASN A N 1
ATOM 2722 C CA . ASN A 1 184 ? 29.747 51.253 39.630 1.00 61.20 184 ASN A CA 1
ATOM 2723 C C . ASN A 1 184 ? 30.611 50.630 40.720 1.00 59.93 184 ASN A C 1
ATOM 2724 O O . ASN A 1 184 ? 30.537 49.419 40.962 1.00 62.56 184 ASN A O 1
ATOM 2735 N N . ILE A 1 185 ? 31.439 51.439 41.384 1.00 57.21 185 ILE A N 1
ATOM 2736 C CA . ILE A 1 185 ? 32.277 50.932 42.470 1.00 58.63 185 ILE A CA 1
ATOM 2737 C C . ILE A 1 185 ? 31.422 50.212 43.505 1.00 58.87 185 ILE A C 1
ATOM 2738 O O . ILE A 1 185 ? 31.630 49.031 43.806 1.00 58.82 185 ILE A O 1
ATOM 2754 N N . VAL A 1 186 ? 30.437 50.920 44.061 1.00 55.99 186 VAL A N 1
ATOM 2755 C CA . VAL A 1 186 ? 29.660 50.373 45.169 1.00 56.94 186 VAL A CA 1
ATOM 2756 C C . VAL A 1 186 ? 28.827 49.183 44.707 1.00 57.60 186 VAL A C 1
ATOM 2757 O O . VAL A 1 186 ? 28.795 48.136 45.364 1.00 55.76 186 VAL A O 1
ATOM 2770 N N . ASN A 1 187 ? 28.136 49.325 43.576 1.00 60.50 187 ASN A N 1
ATOM 2771 C CA . ASN A 1 187 ? 27.282 48.244 43.093 1.00 63.54 187 ASN A CA 1
ATOM 2772 C C . ASN A 1 187 ? 28.083 46.962 42.894 1.00 63.00 187 ASN A C 1
ATOM 2773 O O . ASN A 1 187 ? 27.769 45.921 43.480 1.00 66.63 187 ASN A O 1
ATOM 2784 N N . ALA A 1 188 ? 29.134 47.023 42.074 1.00 62.46 188 ALA A N 1
ATOM 2785 C CA . ALA A 1 188 ? 29.959 45.839 41.848 1.00 65.24 188 ALA A CA 1
ATOM 2786 C C . ALA A 1 188 ? 30.511 45.293 43.159 1.00 61.29 188 ALA A C 1
ATOM 2787 O O . ALA A 1 188 ? 30.506 44.077 43.385 1.00 63.07 188 ALA A O 1
ATOM 2794 N N . MET A 1 189 ? 30.990 46.178 44.036 1.00 60.76 189 MET A N 1
ATOM 2795 C CA . MET A 1 189 ? 31.535 45.735 45.316 1.00 61.82 189 MET A CA 1
ATOM 2796 C C . MET A 1 189 ? 30.486 44.994 46.136 1.00 63.94 189 MET A C 1
ATOM 2797 O O . MET A 1 189 ? 30.775 43.944 46.721 1.00 64.97 189 MET A O 1
ATOM 2811 N N . LEU A 1 190 ? 29.264 45.525 46.196 1.00 61.20 190 LEU A N 1
ATOM 2812 C CA . LEU A 1 190 ? 28.229 44.894 47.006 1.00 62.83 190 LEU A CA 1
ATOM 2813 C C . LEU A 1 190 ? 27.632 43.670 46.325 1.00 64.27 190 LEU A C 1
ATOM 2814 O O . LEU A 1 190 ? 27.176 42.749 47.012 1.00 65.47 190 LEU A O 1
ATOM 2830 N N . GLU A 1 191 ? 27.620 43.635 44.991 1.00 69.16 191 GLU A N 1
ATOM 2831 C CA . GLU A 1 191 ? 27.160 42.435 44.300 1.00 72.84 191 GLU A CA 1
ATOM 2832 C C . GLU A 1 191 ? 28.111 41.267 44.529 1.00 72.38 191 GLU A C 1
ATOM 2833 O O . GLU A 1 191 ? 27.669 40.114 44.601 1.00 71.45 191 GLU A O 1
ATOM 2845 N N . GLY A 1 192 ? 29.411 41.541 44.645 1.00 69.87 192 GLY A N 1
ATOM 2846 C CA . GLY A 1 192 ? 30.349 40.482 44.971 1.00 72.85 192 GLY A CA 1
ATOM 2847 C C . GLY A 1 192 ? 30.276 40.074 46.430 1.00 72.90 192 GLY A C 1
ATOM 2848 O O . GLY A 1 192 ? 30.283 38.882 46.752 1.00 77.67 192 GLY A O 1
ATOM 2852 N N . VAL A 1 193 ? 30.206 41.055 47.333 1.00 66.95 193 VAL A N 1
ATOM 2853 C CA . VAL A 1 193 ? 30.061 40.748 48.750 1.00 67.54 193 VAL A CA 1
ATOM 2854 C C . VAL A 1 193 ? 28.738 40.048 49.026 1.00 69.98 193 VAL A C 1
ATOM 2855 O O . VAL A 1 193 ? 28.605 39.354 50.039 1.00 74.14 193 VAL A O 1
ATOM 2868 N N . ALA A 1 194 ? 27.751 40.207 48.140 1.00 69.52 194 ALA A N 1
ATOM 2869 C CA . ALA A 1 194 ? 26.490 39.492 48.303 1.00 71.78 194 ALA A CA 1
ATOM 2870 C C . ALA A 1 194 ? 26.626 38.026 47.905 1.00 78.88 194 ALA A C 1
ATOM 2871 O O . ALA A 1 194 ? 26.003 37.154 48.519 1.00 78.81 194 ALA A O 1
ATOM 2878 N N . GLU A 1 195 ? 27.428 37.737 46.872 1.00 79.24 195 GLU A N 1
ATOM 2879 C CA . GLU A 1 195 ? 27.704 36.344 46.528 1.00 81.44 195 GLU A CA 1
ATOM 2880 C C . GLU A 1 195 ? 28.406 35.625 47.670 1.00 79.35 195 GLU A C 1
ATOM 2881 O O . GLU A 1 195 ? 28.190 34.424 47.876 1.00 81.80 195 GLU A O 1
ATOM 2893 N N . LEU A 1 196 ? 29.249 36.341 48.420 1.00 78.30 196 LEU A N 1
ATOM 2894 C CA . LEU A 1 196 ? 29.880 35.755 49.599 1.00 79.15 196 LEU A CA 1
ATOM 2895 C C . LEU A 1 196 ? 28.877 35.585 50.735 1.00 82.13 196 LEU A C 1
ATOM 2896 O O . LEU A 1 196 ? 28.931 34.592 51.471 1.00 84.95 196 LEU A O 1
ATOM 2912 N N . PHE A 1 197 ? 27.957 36.546 50.898 1.00 81.74 197 PHE A N 1
ATOM 2913 C CA . PHE A 1 197 ? 26.923 36.411 51.921 1.00 80.08 197 PHE A CA 1
ATOM 2914 C C . PHE A 1 197 ? 26.094 35.148 51.707 1.00 79.63 197 PHE A C 1
ATOM 2915 O O . PHE A 1 197 ? 25.645 34.526 52.677 1.00 80.17 197 PHE A O 1
ATOM 2932 N N . ARG A 1 198 ? 25.874 34.758 50.445 0.88 76.79 198 ARG A N 1
ATOM 2933 C CA . ARG A 1 198 ? 25.015 33.615 50.153 0.88 81.82 198 ARG A CA 1
ATOM 2934 C C . ARG A 1 198 ? 25.721 32.288 50.400 0.88 85.96 198 ARG A C 1
ATOM 2935 O O . ARG A 1 198 ? 25.066 31.305 50.763 0.88 85.13 198 ARG A O 1
ATOM 2956 N N . GLU A 1 199 ? 27.044 32.237 50.220 1.00 84.71 199 GLU A N 1
ATOM 2957 C CA . GLU A 1 199 ? 27.788 31.034 50.580 1.00 85.54 199 GLU A CA 1
ATOM 2958 C C . GLU A 1 199 ? 27.818 30.841 52.092 1.00 86.79 199 GLU A C 1
ATOM 2959 O O . GLU A 1 199 ? 27.673 29.716 52.585 1.00 88.34 199 GLU A O 1
ATOM 2971 N N . TRP A 1 200 ? 28.001 31.929 52.842 1.00 85.95 200 TRP A N 1
ATOM 2972 C CA . TRP A 1 200 ? 28.034 31.833 54.297 1.00 86.33 200 TRP A CA 1
ATOM 2973 C C . TRP A 1 200 ? 26.678 31.416 54.852 1.00 87.12 200 TRP A C 1
ATOM 2974 O O . TRP A 1 200 ? 26.590 30.522 55.703 1.00 88.79 200 TRP A O 1
ATOM 2995 N N . PHE A 1 201 ? 25.604 32.064 54.389 1.00 88.14 201 PHE A N 1
ATOM 2996 C CA . PHE A 1 201 ? 24.258 31.857 54.928 1.00 87.71 201 PHE A CA 1
ATOM 2997 C C . PHE A 1 201 ? 23.322 31.516 53.770 1.00 87.67 201 PHE A C 1
ATOM 2998 O O . PHE A 1 201 ? 22.652 32.390 53.218 1.00 93.06 201 PHE A O 1
ATOM 3015 N N . ALA A 1 202 ? 23.278 30.232 53.404 1.00 89.33 202 ALA A N 1
ATOM 3016 C CA . ALA A 1 202 ? 22.332 29.788 52.387 1.00 93.52 202 ALA A CA 1
ATOM 3017 C C . ALA A 1 202 ? 20.896 29.832 52.889 1.00 91.53 202 ALA A C 1
ATOM 3018 O O . ALA A 1 202 ? 19.966 29.885 52.075 1.00 85.93 202 ALA A O 1
ATOM 3025 N N . GLU A 1 203 ? 20.698 29.811 54.211 1.00 90.87 203 GLU A N 1
ATOM 3026 C CA . GLU A 1 203 ? 19.353 29.889 54.767 1.00 86.84 203 GLU A CA 1
ATOM 3027 C C . GLU A 1 203 ? 18.761 31.286 54.618 1.00 91.34 203 GLU A C 1
ATOM 3028 O O . GLU A 1 203 ? 17.545 31.426 54.443 1.00 85.44 203 GLU A O 1
ATOM 3040 N N . GLN A 1 204 ? 19.592 32.323 54.679 1.00 95.51 204 GLN A N 1
ATOM 3041 C CA . GLN A 1 204 ? 19.116 33.689 54.532 1.00 90.59 204 GLN A CA 1
ATOM 3042 C C . GLN A 1 204 ? 18.937 34.034 53.055 1.00 87.03 204 GLN A C 1
ATOM 3043 O O . GLN A 1 204 ? 19.512 33.399 52.166 1.00 87.75 204 GLN A O 1
ATOM 3057 N N . LYS A 1 205 ? 18.123 35.058 52.801 0.93 82.23 205 LYS A N 1
ATOM 3058 C CA . LYS A 1 205 ? 17.824 35.509 51.449 0.93 82.02 205 LYS A CA 1
ATOM 3059 C C . LYS A 1 205 ? 18.094 37.004 51.347 0.93 80.07 205 LYS A C 1
ATOM 3060 O O . LYS A 1 205 ? 17.829 37.756 52.291 0.93 77.25 205 LYS A O 1
ATOM 3079 N N . ILE A 1 206 ? 18.608 37.431 50.196 1.00 74.95 206 ILE A N 1
ATOM 3080 C CA . ILE A 1 206 ? 18.925 38.830 49.931 1.00 68.73 206 ILE A CA 1
ATOM 3081 C C . ILE A 1 206 ? 17.884 39.385 48.971 1.00 68.09 206 ILE A C 1
ATOM 3082 O O . ILE A 1 206 ? 17.628 38.797 47.914 1.00 71.38 206 ILE A O 1
ATOM 3098 N N . LEU A 1 207 ? 17.286 40.521 49.338 1.00 70.46 207 LEU A N 1
ATOM 3099 C CA . LEU A 1 207 ? 16.304 41.157 48.466 1.00 66.40 207 LEU A CA 1
ATOM 3100 C C . LEU A 1 207 ? 16.980 41.943 47.348 1.00 67.49 207 LEU A C 1
ATOM 3101 O O . LEU A 1 207 ? 16.560 41.863 46.188 1.00 67.27 207 LEU A O 1
ATOM 3117 N N . PHE A 1 208 ? 18.022 42.706 47.671 1.00 62.47 208 PHE A N 1
ATOM 3118 C CA . PHE A 1 208 ? 18.743 43.472 46.664 1.00 62.00 208 PHE A CA 1
ATOM 3119 C C . PHE A 1 208 ? 20.036 43.993 47.272 1.00 60.62 208 PHE A C 1
ATOM 3120 O O . PHE A 1 208 ? 20.201 44.027 48.495 1.00 56.10 208 PHE A O 1
ATOM 3137 N N . SER A 1 209 ? 20.949 44.404 46.394 1.00 59.68 209 SER A N 1
ATOM 3138 C CA . SER A 1 209 ? 22.241 44.961 46.789 1.00 62.44 209 SER A CA 1
ATOM 3139 C C . SER A 1 209 ? 22.538 46.111 45.839 1.00 58.02 209 SER A C 1
ATOM 3140 O O . SER A 1 209 ? 22.827 45.879 44.660 1.00 59.89 209 SER A O 1
ATOM 3148 N N . ILE A 1 210 ? 22.465 47.346 46.334 1.00 60.06 210 ILE A N 1
ATOM 3149 C CA . ILE A 1 210 ? 22.504 48.515 45.462 1.00 57.46 210 ILE A CA 1
ATOM 3150 C C . ILE A 1 210 ? 23.005 49.714 46.250 1.00 49.06 210 ILE A C 1
ATOM 3151 O O . ILE A 1 210 ? 22.965 49.733 47.481 1.00 44.96 210 ILE A O 1
ATOM 3167 N N . LEU A 1 211 ? 23.483 50.722 45.529 1.00 49.61 211 LEU A N 1
ATOM 3168 C CA . LEU A 1 211 ? 23.919 51.967 46.141 1.00 48.76 211 LEU A CA 1
ATOM 3169 C C . LEU A 1 211 ? 22.727 52.744 46.688 1.00 49.04 211 LEU A C 1
ATOM 3170 O O . LEU A 1 211 ? 21.596 52.615 46.212 1.00 44.60 211 LEU A O 1
ATOM 3186 N N . SER A 1 212 ? 22.991 53.546 47.715 1.00 45.13 212 SER A N 1
ATOM 3187 C CA . SER A 1 212 ? 22.012 54.469 48.271 1.00 48.13 212 SER A CA 1
ATOM 3188 C C . SER A 1 212 ? 22.429 55.897 47.945 1.00 46.37 212 SER A C 1
ATOM 3189 O O . SER A 1 212 ? 23.578 56.283 48.187 1.00 48.36 212 SER A O 1
ATOM 3197 N N . ASN A 1 213 ? 21.495 56.676 47.397 1.00 47.50 213 ASN A N 1
ATOM 3198 C CA . ASN A 1 213 ? 21.765 58.067 47.059 1.00 39.78 213 ASN A CA 1
ATOM 3199 C C . ASN A 1 213 ? 21.730 58.992 48.271 1.00 41.26 213 ASN A C 1
ATOM 3200 O O . ASN A 1 213 ? 22.054 60.176 48.134 1.00 41.91 213 ASN A O 1
ATOM 3211 N N . TYR A 1 214 ? 21.357 58.489 49.448 1.00 43.14 214 TYR A N 1
ATOM 3212 C CA . TYR A 1 214 ? 21.287 59.309 50.661 1.00 41.29 214 TYR A CA 1
ATOM 3213 C C . TYR A 1 214 ? 22.678 59.341 51.291 1.00 42.05 214 TYR A C 1
ATOM 3214 O O . TYR A 1 214 ? 22.998 58.597 52.221 1.00 45.00 214 TYR A O 1
ATOM 3232 N N . ALA A 1 215 ? 23.515 60.242 50.772 1.00 40.26 215 ALA A N 1
ATOM 3233 C CA . ALA A 1 215 ? 24.938 60.280 51.115 1.00 39.02 215 ALA A CA 1
ATOM 3234 C C . ALA A 1 215 ? 25.168 61.094 52.390 1.00 42.03 215 ALA A C 1
ATOM 3235 O O . ALA A 1 215 ? 25.771 62.169 52.389 1.00 41.12 215 ALA A O 1
ATOM 3242 N N . THR A 1 216 ? 24.701 60.532 53.506 1.00 43.31 216 THR A N 1
ATOM 3243 C CA . THR A 1 216 ? 24.869 61.185 54.799 1.00 43.41 216 THR A CA 1
ATOM 3244 C C . THR A 1 216 ? 26.326 61.254 55.246 1.00 45.49 216 THR A C 1
ATOM 3245 O O . THR A 1 216 ? 26.634 62.015 56.170 1.00 41.94 216 THR A O 1
ATOM 3256 N N . GLU A 1 217 ? 27.222 60.486 54.628 1.00 43.33 217 GLU A N 1
ATOM 3257 C CA . GLU A 1 217 ? 28.649 60.582 54.910 1.00 45.81 217 GLU A CA 1
ATOM 3258 C C . GLU A 1 217 ? 29.391 61.426 53.880 1.00 44.07 217 GLU A C 1
ATOM 3259 O O . GLU A 1 217 ? 30.626 61.389 53.832 1.00 41.69 217 GLU A O 1
ATOM 3271 N N . SER A 1 218 ? 28.669 62.194 53.060 1.00 38.64 218 SER A N 1
ATOM 3272 C CA . SER A 1 218 ? 29.270 63.185 52.175 1.00 37.00 218 SER A CA 1
ATOM 3273 C C . SER A 1 218 ? 28.782 64.595 52.505 1.00 39.88 218 SER A C 1
ATOM 3274 O O . SER A 1 218 ? 28.802 65.485 51.655 1.00 38.52 218 SER A O 1
ATOM 3282 N N . VAL A 1 219 ? 28.360 64.812 53.755 1.00 39.83 219 VAL A N 1
ATOM 3283 C CA . VAL A 1 219 ? 27.817 66.103 54.156 1.00 33.79 219 VAL A CA 1
ATOM 3284 C C . VAL A 1 219 ? 28.931 67.133 54.270 1.00 36.01 219 VAL A C 1
ATOM 3285 O O . VAL A 1 219 ? 30.010 66.856 54.811 1.00 37.63 219 VAL A O 1
ATOM 3298 N N . VAL A 1 220 ? 28.664 68.337 53.768 1.00 32.81 220 VAL A N 1
ATOM 3299 C CA . VAL A 1 220 ? 29.557 69.479 53.900 1.00 31.90 220 VAL A CA 1
ATOM 3300 C C . VAL A 1 220 ? 28.830 70.557 54.688 1.00 34.04 220 VAL A C 1
ATOM 3301 O O . VAL A 1 220 ? 27.643 70.807 54.456 1.00 33.64 220 VAL A O 1
ATOM 3314 N N . THR A 1 221 ? 29.540 71.205 55.606 1.00 36.49 221 THR A N 1
ATOM 3315 C CA . THR A 1 221 ? 28.985 72.307 56.384 1.00 32.29 221 THR A CA 1
ATOM 3316 C C . THR A 1 221 ? 29.823 73.548 56.117 1.00 33.18 221 THR A C 1
ATOM 3317 O O . THR A 1 221 ? 31.030 73.556 56.380 1.00 33.67 221 THR A O 1
ATOM 3328 N N A MET A 1 222 ? 29.182 74.587 55.587 0.59 32.34 222 MET A N 1
ATOM 3329 N N B MET A 1 222 ? 29.181 74.587 55.584 0.41 32.35 222 MET A N 1
ATOM 3330 C CA A MET A 1 222 ? 29.828 75.851 55.276 0.59 31.44 222 MET A CA 1
ATOM 3331 C CA B MET A 1 222 ? 29.821 75.855 55.265 0.41 31.46 222 MET A CA 1
ATOM 3332 C C A MET A 1 222 ? 29.163 76.963 56.073 0.59 34.16 222 MET A C 1
ATOM 3333 C C B MET A 1 222 ? 29.165 76.961 56.079 0.41 34.28 222 MET A C 1
ATOM 3334 O O A MET A 1 222 ? 27.978 76.881 56.413 0.59 34.90 222 MET A O 1
ATOM 3335 O O B MET A 1 222 ? 27.987 76.870 56.437 0.41 35.28 222 MET A O 1
ATOM 3362 N N . LYS A 1 223 ? 29.930 78.012 56.365 1.00 32.18 223 LYS A N 1
ATOM 3363 C CA . LYS A 1 223 ? 29.425 79.130 57.145 1.00 33.85 223 LYS A CA 1
ATOM 3364 C C . LYS A 1 223 ? 29.980 80.432 56.591 1.00 33.41 223 LYS A C 1
ATOM 3365 O O . LYS A 1 223 ? 30.928 80.455 55.802 1.00 35.61 223 LYS A O 1
ATOM 3384 N N . THR A 1 224 ? 29.361 81.528 57.020 1.00 34.13 224 THR A N 1
ATOM 3385 C CA . THR A 1 224 ? 29.810 82.872 56.693 1.00 31.50 224 THR A CA 1
ATOM 3386 C C . THR A 1 224 ? 29.460 83.775 57.867 1.00 31.79 224 THR A C 1
ATOM 3387 O O . THR A 1 224 ? 28.486 83.530 58.584 1.00 34.74 224 THR A O 1
ATOM 3398 N N . ALA A 1 225 ? 30.276 84.806 58.069 1.00 35.47 225 ALA A N 1
ATOM 3399 C CA . ALA A 1 225 ? 30.054 85.798 59.115 1.00 35.71 225 ALA A CA 1
ATOM 3400 C C . ALA A 1 225 ? 30.098 87.174 58.472 1.00 35.95 225 ALA A C 1
ATOM 3401 O O . ALA A 1 225 ? 31.147 87.593 57.973 1.00 42.19 225 ALA A O 1
ATOM 3408 N N . ILE A 1 226 ? 28.971 87.876 58.490 1.00 39.06 226 ILE A N 1
ATOM 3409 C CA . ILE A 1 226 ? 28.797 89.106 57.731 1.00 41.02 226 ILE A CA 1
ATOM 3410 C C . ILE A 1 226 ? 28.577 90.257 58.705 1.00 43.47 226 ILE A C 1
ATOM 3411 O O . ILE A 1 226 ? 27.651 90.208 59.519 1.00 38.63 226 ILE A O 1
ATOM 3427 N N . PRO A 1 227 ? 29.395 91.310 58.669 1.00 43.55 227 PRO A N 1
ATOM 3428 C CA . PRO A 1 227 ? 29.054 92.522 59.427 1.00 47.20 227 PRO A CA 1
ATOM 3429 C C . PRO A 1 227 ? 27.735 93.096 58.933 1.00 45.62 227 PRO A C 1
ATOM 3430 O O . PRO A 1 227 ? 27.524 93.259 57.729 1.00 46.95 227 PRO A O 1
ATOM 3441 N N . VAL A 1 228 ? 26.840 93.407 59.874 1.00 42.83 228 VAL A N 1
ATOM 3442 C CA . VAL A 1 228 ? 25.521 93.899 59.493 1.00 46.34 228 VAL A CA 1
ATOM 3443 C C . VAL A 1 228 ? 25.623 95.163 58.654 1.00 47.51 228 VAL A C 1
ATOM 3444 O O . VAL A 1 228 ? 24.690 95.490 57.913 1.00 49.92 228 VAL A O 1
ATOM 3457 N N . SER A 1 229 ? 26.747 95.880 58.739 1.00 49.83 229 SER A N 1
ATOM 3458 C CA . SER A 1 229 ? 26.943 97.057 57.900 1.00 51.99 229 SER A CA 1
ATOM 3459 C C . SER A 1 229 ? 26.907 96.695 56.419 1.00 55.35 229 SER A C 1
ATOM 3460 O O . SER A 1 229 ? 26.403 97.467 55.594 1.00 56.63 229 SER A O 1
ATOM 3468 N N . ARG A 1 230 ? 27.437 95.522 56.063 1.00 51.32 230 ARG A N 1
ATOM 3469 C CA . ARG A 1 230 ? 27.523 95.141 54.660 1.00 53.46 230 ARG A CA 1
ATOM 3470 C C . ARG A 1 230 ? 26.166 94.811 54.051 1.00 52.34 230 ARG A C 1
ATOM 3471 O O . ARG A 1 230 ? 26.048 94.774 52.821 1.00 54.73 230 ARG A O 1
ATOM 3492 N N . LEU A 1 231 ? 25.145 94.575 54.876 1.00 51.98 231 LEU A N 1
ATOM 3493 C CA . LEU A 1 231 ? 23.864 94.109 54.351 1.00 55.34 231 LEU A CA 1
ATOM 3494 C C . LEU A 1 231 ? 23.220 95.148 53.443 1.00 61.15 231 LEU A C 1
ATOM 3495 O O . LEU A 1 231 ? 22.858 94.845 52.299 1.00 67.26 231 LEU A O 1
ATOM 3511 N N . SER A 1 232 ? 23.062 96.374 53.930 1.00 59.23 232 SER A N 1
ATOM 3512 C CA . SER A 1 232 ? 22.450 97.442 53.156 1.00 64.87 232 SER A CA 1
ATOM 3513 C C . SER A 1 232 ? 23.440 98.579 52.961 1.00 67.96 232 SER A C 1
ATOM 3514 O O . SER A 1 232 ? 24.223 98.897 53.863 1.00 61.19 232 SER A O 1
ATOM 3522 N N . LYS A 1 233 ? 23.401 99.189 51.774 1.00 71.40 233 LYS A N 1
ATOM 3523 C CA . LYS A 1 233 ? 24.205 100.379 51.527 1.00 72.78 233 LYS A CA 1
ATOM 3524 C C . LYS A 1 233 ? 23.732 101.560 52.366 1.00 74.95 233 LYS A C 1
ATOM 3525 O O . LYS A 1 233 ? 24.511 102.489 52.603 1.00 74.52 233 LYS A O 1
ATOM 3544 N N . GLY A 1 234 ? 22.477 101.542 52.818 1.00 75.29 234 GLY A N 1
ATOM 3545 C CA . GLY A 1 234 ? 21.981 102.519 53.768 1.00 74.76 234 GLY A CA 1
ATOM 3546 C C . GLY A 1 234 ? 22.437 102.202 55.175 1.00 76.15 234 GLY A C 1
ATOM 3547 O O . GLY A 1 234 ? 23.472 101.559 55.389 1.00 76.50 234 GLY A O 1
ATOM 3551 N N . SER A 1 235 ? 21.654 102.651 56.156 0.77 77.57 235 SER A N 1
ATOM 3552 C CA . SER A 1 235 ? 21.948 102.415 57.565 0.77 77.95 235 SER A CA 1
ATOM 3553 C C . SER A 1 235 ? 20.826 101.623 58.231 0.77 77.13 235 SER A C 1
ATOM 3554 O O . SER A 1 235 ? 20.503 101.828 59.404 0.77 76.46 235 SER A O 1
ATOM 3562 N N . ASN A 1 236 ? 20.220 100.700 57.480 1.00 77.04 236 ASN A N 1
ATOM 3563 C CA . ASN A 1 236 ? 19.188 99.808 57.992 1.00 70.14 236 ASN A CA 1
ATOM 3564 C C . ASN A 1 236 ? 19.661 98.357 58.041 1.00 61.60 236 ASN A C 1
ATOM 3565 O O . ASN A 1 236 ? 18.837 97.436 58.025 1.00 55.14 236 ASN A O 1
ATOM 3576 N N . GLY A 1 237 ? 20.975 98.138 58.111 1.00 63.11 237 GLY A N 1
ATOM 3577 C CA . GLY A 1 237 ? 21.498 96.786 58.010 1.00 54.65 237 GLY A CA 1
ATOM 3578 C C . GLY A 1 237 ? 21.102 95.900 59.175 1.00 51.79 237 GLY A C 1
ATOM 3579 O O . GLY A 1 237 ? 20.774 94.725 58.987 1.00 44.62 237 GLY A O 1
ATOM 3583 N N . ARG A 1 238 ? 21.138 96.441 60.395 1.00 53.47 238 ARG A N 1
ATOM 3584 C CA . ARG A 1 238 ? 20.768 95.641 61.557 1.00 54.10 238 ARG A CA 1
ATOM 3585 C C . ARG A 1 238 ? 19.315 95.191 61.472 1.00 50.14 238 ARG A C 1
ATOM 3586 O O . ARG A 1 238 ? 18.991 94.044 61.804 1.00 41.80 238 ARG A O 1
ATOM 3607 N N . GLU A 1 239 ? 18.425 96.078 61.023 1.00 48.08 239 GLU A N 1
ATOM 3608 C CA . GLU A 1 239 ? 17.022 95.705 60.891 1.00 50.62 239 GLU A CA 1
ATOM 3609 C C . GLU A 1 239 ? 16.838 94.630 59.825 1.00 44.49 239 GLU A C 1
ATOM 3610 O O . GLU A 1 239 ? 16.058 93.689 60.011 1.00 41.16 239 GLU A O 1
ATOM 3622 N N . ILE A 1 240 ? 17.554 94.749 58.705 1.00 43.70 240 ILE A N 1
ATOM 3623 C CA . ILE A 1 240 ? 17.475 93.727 57.665 1.00 41.45 240 ILE A CA 1
ATOM 3624 C C . ILE A 1 240 ? 17.991 92.392 58.189 1.00 36.99 240 ILE A C 1
ATOM 3625 O O . ILE A 1 240 ? 17.430 91.332 57.882 1.00 38.84 240 ILE A O 1
ATOM 3641 N N . ALA A 1 241 ? 19.054 92.421 59.002 1.00 36.31 241 ALA A N 1
ATOM 3642 C CA . ALA A 1 241 ? 19.598 91.185 59.558 1.00 35.96 241 ALA A CA 1
ATOM 3643 C C . ALA A 1 241 ? 18.590 90.491 60.464 1.00 37.38 241 ALA A C 1
ATOM 3644 O O . ALA A 1 241 ? 18.450 89.262 60.429 1.00 35.61 241 ALA A O 1
ATOM 3651 N N . GLU A 1 242 ? 17.897 91.260 61.304 1.00 37.47 242 GLU A N 1
ATOM 3652 C CA . GLU A 1 242 ? 16.911 90.666 62.199 1.00 40.08 242 GLU A CA 1
ATOM 3653 C C . GLU A 1 242 ? 15.800 89.981 61.412 1.00 34.40 242 GLU A C 1
ATOM 3654 O O . GLU A 1 242 ? 15.354 88.887 61.778 1.00 33.44 242 GLU A O 1
ATOM 3666 N N . LYS A 1 243 ? 15.353 90.598 60.315 1.00 35.59 243 LYS A N 1
ATOM 3667 C CA . LYS A 1 243 ? 14.297 89.984 59.514 1.00 36.55 243 LYS A CA 1
ATOM 3668 C C . LYS A 1 243 ? 14.812 88.771 58.745 1.00 35.31 243 LYS A C 1
ATOM 3669 O O . LYS A 1 243 ? 14.065 87.804 58.547 1.00 30.52 243 LYS A O 1
ATOM 3688 N N . ILE A 1 244 ? 16.075 88.793 58.312 1.00 36.46 244 ILE A N 1
ATOM 3689 C CA . ILE A 1 244 ? 16.658 87.602 57.696 1.00 34.66 244 ILE A CA 1
ATOM 3690 C C . ILE A 1 244 ? 16.654 86.448 58.690 1.00 31.57 244 ILE A C 1
ATOM 3691 O O . ILE A 1 244 ? 16.311 85.311 58.346 1.00 30.50 244 ILE A O 1
ATOM 3707 N N . VAL A 1 245 ? 17.014 86.727 59.946 1.00 32.73 245 VAL A N 1
ATOM 3708 C CA . VAL A 1 245 ? 17.008 85.687 60.972 1.00 32.17 245 VAL A CA 1
ATOM 3709 C C . VAL A 1 245 ? 15.596 85.160 61.191 1.00 32.16 245 VAL A C 1
ATOM 3710 O O . VAL A 1 245 ? 15.383 83.949 61.333 1.00 32.77 245 VAL A O 1
ATOM 3723 N N . LEU A 1 246 ? 14.609 86.057 61.222 1.00 34.10 246 LEU A N 1
ATOM 3724 C CA . LEU A 1 246 ? 13.223 85.630 61.387 1.00 36.15 246 LEU A CA 1
ATOM 3725 C C . LEU A 1 246 ? 12.756 84.808 60.191 1.00 34.17 246 LEU A C 1
ATOM 3726 O O . LEU A 1 246 ? 12.142 83.747 60.357 1.00 31.45 246 LEU A O 1
ATOM 3742 N N . ALA A 1 247 ? 13.042 85.278 58.975 1.00 33.07 247 ALA A N 1
ATOM 3743 C CA . ALA A 1 247 ? 12.633 84.539 57.783 1.00 34.27 247 ALA A CA 1
ATOM 3744 C C . ALA A 1 247 ? 13.230 83.135 57.778 1.00 34.61 247 ALA A C 1
ATOM 3745 O O . ALA A 1 247 ? 12.534 82.153 57.501 1.00 33.99 247 ALA A O 1
ATOM 3752 N N . SER A 1 248 ? 14.525 83.022 58.095 1.00 35.65 248 SER A N 1
ATOM 3753 C CA . SER A 1 248 ? 15.158 81.707 58.152 1.00 36.01 248 SER A CA 1
ATOM 3754 C C . SER A 1 248 ? 14.539 80.847 59.245 1.00 35.42 248 SER A C 1
ATOM 3755 O O . SER A 1 248 ? 14.319 79.644 59.055 1.00 35.76 248 SER A O 1
ATOM 3763 N N . ARG A 1 249 ? 14.264 81.446 60.403 1.00 35.62 249 ARG A N 1
ATOM 3764 C CA . ARG A 1 249 ? 13.620 80.706 61.480 1.00 37.28 249 ARG A CA 1
ATOM 3765 C C . ARG A 1 249 ? 12.228 80.245 61.070 1.00 37.05 249 ARG A C 1
ATOM 3766 O O . ARG A 1 249 ? 11.814 79.127 61.398 1.00 40.55 249 ARG A O 1
ATOM 3787 N N . TYR A 1 250 ? 11.488 81.092 60.350 1.00 35.01 250 TYR A N 1
ATOM 3788 C CA . TYR A 1 250 ? 10.140 80.707 59.948 1.00 34.93 250 TYR A CA 1
ATOM 3789 C C . TYR A 1 250 ? 10.165 79.519 58.989 1.00 36.28 250 TYR A C 1
ATOM 3790 O O . TYR A 1 250 ? 9.279 78.658 59.049 1.00 37.05 250 TYR A O 1
ATOM 3808 N N . ALA A 1 251 ? 11.184 79.436 58.124 1.00 34.70 251 ALA A N 1
ATOM 3809 C CA . ALA A 1 251 ? 11.275 78.314 57.191 1.00 36.96 251 ALA A CA 1
ATOM 3810 C C . ALA A 1 251 ? 11.282 76.982 57.930 1.00 36.97 251 ALA A C 1
ATOM 3811 O O . ALA A 1 251 ? 10.667 76.009 57.481 1.00 39.22 251 ALA A O 1
ATOM 3818 N N . SER A 1 252 ? 11.963 76.921 59.068 1.00 37.33 252 SER A N 1
ATOM 3819 C CA . SER A 1 252 ? 12.004 75.695 59.854 1.00 41.18 252 SER A CA 1
ATOM 3820 C C . SER A 1 252 ? 10.767 75.511 60.724 1.00 42.74 252 SER A C 1
ATOM 3821 O O . SER A 1 252 ? 10.696 74.526 61.467 1.00 43.56 252 SER A O 1
ATOM 3829 N N . LEU A 1 253 ? 9.787 76.410 60.631 1.00 42.84 253 LEU A N 1
ATOM 3830 C CA . LEU A 1 253 ? 8.497 76.252 61.294 1.00 40.29 253 LEU A CA 1
ATOM 3831 C C . LEU A 1 253 ? 7.394 75.809 60.340 1.00 38.58 253 LEU A C 1
ATOM 3832 O O . LEU A 1 253 ? 6.537 75.004 60.716 1.00 40.19 253 LEU A O 1
ATOM 3848 N N . ASP A 1 254 ? 7.407 76.312 59.111 1.00 39.29 254 ASP A N 1
ATOM 3849 C CA . ASP A 1 254 ? 6.327 76.095 58.147 1.00 35.67 254 ASP A CA 1
ATOM 3850 C C . ASP A 1 254 ? 6.864 75.383 56.915 1.00 33.48 254 ASP A C 1
ATOM 3851 O O . ASP A 1 254 ? 7.657 75.973 56.157 1.00 32.30 254 ASP A O 1
ATOM 3860 N N . PRO A 1 255 ? 6.470 74.130 56.665 1.00 33.86 255 PRO A N 1
ATOM 3861 C CA . PRO A 1 255 ? 6.978 73.433 55.471 1.00 35.66 255 PRO A CA 1
ATOM 3862 C C . PRO A 1 255 ? 6.690 74.160 54.170 1.00 34.67 255 PRO A C 1
ATOM 3863 O O . PRO A 1 255 ? 7.473 74.036 53.221 1.00 31.15 255 PRO A O 1
ATOM 3874 N N . TYR A 1 256 ? 5.586 74.906 54.087 1.00 33.33 256 TYR A N 1
ATOM 3875 C CA . TYR A 1 256 ? 5.289 75.632 52.856 1.00 32.90 256 TYR A CA 1
ATOM 3876 C C . TYR A 1 256 ? 6.336 76.702 52.580 1.00 34.42 256 TYR A C 1
ATOM 3877 O O . TYR A 1 256 ? 6.581 77.046 51.419 1.00 33.30 256 TYR A O 1
ATOM 3895 N N . ARG A 1 257 ? 6.978 77.225 53.620 1.00 30.21 257 ARG A N 1
ATOM 3896 C CA . ARG A 1 257 ? 8.113 78.118 53.412 1.00 33.72 257 ARG A CA 1
ATOM 3897 C C . ARG A 1 257 ? 9.418 77.341 53.269 1.00 32.59 257 ARG A C 1
ATOM 3898 O O . ARG A 1 257 ? 10.271 77.714 52.458 1.00 30.19 257 ARG A O 1
ATOM 3919 N N . ALA A 1 258 ? 9.579 76.250 54.023 1.00 31.49 258 ALA A N 1
ATOM 3920 C CA . ALA A 1 258 ? 10.802 75.457 53.938 1.00 32.28 258 ALA A CA 1
ATOM 3921 C C . ALA A 1 258 ? 11.055 74.978 52.512 1.00 31.14 258 ALA A C 1
ATOM 3922 O O . ALA A 1 258 ? 12.183 75.046 52.011 1.00 29.57 258 ALA A O 1
ATOM 3929 N N . VAL A 1 259 ? 10.015 74.472 51.848 1.00 28.51 259 VAL A N 1
ATOM 3930 C CA . VAL A 1 259 ? 10.177 73.983 50.482 1.00 32.83 259 VAL A CA 1
ATOM 3931 C C . VAL A 1 259 ? 10.629 75.110 49.560 1.00 30.30 259 VAL A C 1
ATOM 3932 O O . VAL A 1 259 ? 11.512 74.923 48.715 1.00 31.96 259 VAL A O 1
ATOM 3945 N N . THR A 1 260 ? 10.033 76.296 49.706 1.00 31.27 260 THR A N 1
ATOM 3946 C CA . THR A 1 260 ? 10.444 77.439 48.893 1.00 32.78 260 THR A CA 1
ATOM 3947 C C . THR A 1 260 ? 11.844 77.903 49.275 1.00 34.07 260 THR A C 1
ATOM 3948 O O . THR A 1 260 ? 12.667 78.209 48.404 1.00 30.11 260 THR A O 1
ATOM 3959 N N . HIS A 1 261 ? 12.118 77.970 50.579 1.00 36.26 261 HIS A N 1
ATOM 3960 C CA . HIS A 1 261 ? 13.447 78.299 51.088 1.00 29.98 261 HIS A CA 1
ATOM 3961 C C . HIS A 1 261 ? 14.510 77.377 50.501 1.00 31.71 261 HIS A C 1
ATOM 3962 O O . HIS A 1 261 ? 15.533 77.841 49.983 1.00 28.77 261 HIS A O 1
ATOM 3976 N N . ASN A 1 262 ? 14.275 76.065 50.546 1.00 28.91 262 ASN A N 1
ATOM 3977 C CA . ASN A 1 262 ? 15.264 75.128 50.022 1.00 29.58 262 ASN A CA 1
ATOM 3978 C C . ASN A 1 262 ? 15.281 75.125 48.497 1.00 30.23 262 ASN A C 1
ATOM 3979 O O . ASN A 1 262 ? 16.345 74.982 47.885 1.00 26.12 262 ASN A O 1
ATOM 3990 N N . LYS A 1 263 ? 14.115 75.264 47.865 1.00 29.96 263 LYS A N 1
ATOM 3991 C CA . LYS A 1 263 ? 14.086 75.384 46.411 1.00 30.44 263 LYS A CA 1
ATOM 3992 C C . LYS A 1 263 ? 15.010 76.503 45.951 1.00 26.36 263 LYS A C 1
ATOM 3993 O O . LYS A 1 263 ? 15.767 76.342 44.988 1.00 27.76 263 LYS A O 1
ATOM 4012 N N . GLY A 1 264 ? 14.978 77.641 46.645 1.00 27.47 264 GLY A N 1
ATOM 4013 C CA . GLY A 1 264 ? 15.861 78.737 46.286 1.00 28.41 264 GLY A CA 1
ATOM 4014 C C . GLY A 1 264 ? 17.326 78.362 46.394 1.00 30.69 264 GLY A C 1
ATOM 4015 O O . GLY A 1 264 ? 18.139 78.751 45.553 1.00 28.23 264 GLY A O 1
ATOM 4019 N N . ILE A 1 265 ? 17.683 77.603 47.434 1.00 29.62 265 ILE A N 1
ATOM 4020 C CA . ILE A 1 265 ? 19.052 77.113 47.568 1.00 30.27 265 ILE A CA 1
ATOM 4021 C C . ILE A 1 265 ? 19.419 76.233 46.380 1.00 29.62 265 ILE A C 1
ATOM 4022 O O . ILE A 1 265 ? 20.525 76.329 45.834 1.00 24.79 265 ILE A O 1
ATOM 4038 N N . MET A 1 266 ? 18.495 75.364 45.958 1.00 25.33 266 MET A N 1
ATOM 4039 C CA . MET A 1 266 ? 18.790 74.435 44.876 1.00 28.07 266 MET A CA 1
ATOM 4040 C C . MET A 1 266 ? 18.860 75.124 43.518 1.00 28.17 266 MET A C 1
ATOM 4041 O O . MET A 1 266 ? 19.455 74.565 42.591 1.00 28.30 266 MET A O 1
ATOM 4055 N N . ASN A 1 267 ? 18.283 76.321 43.371 1.00 25.07 267 ASN A N 1
ATOM 4056 C CA . ASN A 1 267 ? 18.489 77.068 42.135 1.00 25.69 267 ASN A CA 1
ATOM 4057 C C . ASN A 1 267 ? 19.979 77.230 41.854 1.00 29.68 267 ASN A C 1
ATOM 4058 O O . ASN A 1 267 ? 20.430 77.063 40.716 1.00 25.72 267 ASN A O 1
ATOM 4069 N N . GLY A 1 268 ? 20.759 77.546 42.887 1.00 28.54 268 GLY A N 1
ATOM 4070 C CA . GLY A 1 268 ? 22.193 77.668 42.738 1.00 32.66 268 GLY A CA 1
ATOM 4071 C C . GLY A 1 268 ? 22.899 76.328 42.710 1.00 28.73 268 GLY A C 1
ATOM 4072 O O . GLY A 1 268 ? 23.687 76.057 41.798 1.00 28.87 268 GLY A O 1
ATOM 4076 N N . ILE A 1 269 ? 22.617 75.477 43.698 1.00 27.65 269 ILE A N 1
ATOM 4077 C CA . ILE A 1 269 ? 23.303 74.189 43.789 1.00 26.52 269 ILE A CA 1
ATOM 4078 C C . ILE A 1 269 ? 23.091 73.385 42.513 1.00 32.19 269 ILE A C 1
ATOM 4079 O O . ILE A 1 269 ? 24.046 72.879 41.913 1.00 29.04 269 ILE A O 1
ATOM 4095 N N . GLU A 1 270 ? 21.836 73.257 42.075 1.00 28.37 270 GLU A N 1
ATOM 4096 C CA . GLU A 1 270 ? 21.560 72.455 40.889 1.00 28.10 270 GLU A CA 1
ATOM 4097 C C . GLU A 1 270 ? 22.184 73.071 39.643 1.00 30.99 270 GLU A C 1
ATOM 4098 O O . GLU A 1 270 ? 22.533 72.347 38.703 1.00 31.24 270 GLU A O 1
ATOM 4110 N N . ALA A 1 271 ? 22.339 74.397 39.616 1.00 28.84 271 ALA A N 1
ATOM 4111 C CA . ALA A 1 271 ? 22.928 75.047 38.451 1.00 30.33 271 ALA A CA 1
ATOM 4112 C C . ALA A 1 271 ? 24.392 74.662 38.280 1.00 29.12 271 ALA A C 1
ATOM 4113 O O . ALA A 1 271 ? 24.855 74.454 37.152 1.00 27.43 271 ALA A O 1
ATOM 4120 N N . VAL A 1 272 ? 25.144 74.585 39.382 1.00 28.28 272 VAL A N 1
ATOM 4121 C CA . VAL A 1 272 ? 26.532 74.143 39.295 1.00 30.33 272 VAL A CA 1
ATOM 4122 C C . VAL A 1 272 ? 26.590 72.647 39.020 1.00 28.53 272 VAL A C 1
ATOM 4123 O O . VAL A 1 272 ? 27.398 72.180 38.209 1.00 27.91 272 VAL A O 1
ATOM 4136 N N . VAL A 1 273 ? 25.739 71.874 39.697 1.00 26.67 273 VAL A N 1
ATOM 4137 C CA . VAL A 1 273 ? 25.669 70.436 39.461 1.00 28.45 273 VAL A CA 1
ATOM 4138 C C . VAL A 1 273 ? 25.440 70.151 37.984 1.00 32.20 273 VAL A C 1
ATOM 4139 O O . VAL A 1 273 ? 26.088 69.277 37.394 1.00 31.22 273 VAL A O 1
ATOM 4152 N N . LEU A 1 274 ? 24.521 70.894 37.359 1.00 32.02 274 LEU A N 1
ATOM 4153 C CA . LEU A 1 274 ? 24.204 70.649 35.955 1.00 30.94 274 LEU A CA 1
ATOM 4154 C C . LEU A 1 274 ? 25.355 71.064 35.049 1.00 30.35 274 LEU A C 1
ATOM 4155 O O . LEU A 1 274 ? 25.714 70.335 34.117 1.00 31.94 274 LEU A O 1
ATOM 4171 N N . ALA A 1 275 ? 25.950 72.227 35.309 1.00 28.49 275 ALA A N 1
ATOM 4172 C CA . ALA A 1 275 ? 27.013 72.715 34.440 1.00 32.53 275 ALA A CA 1
ATOM 4173 C C . ALA A 1 275 ? 28.225 71.795 34.458 1.00 31.19 275 ALA A C 1
ATOM 4174 O O . ALA A 1 275 ? 28.957 71.720 33.464 1.00 32.67 275 ALA A O 1
ATOM 4181 N N . THR A 1 276 ? 28.455 71.088 35.563 1.00 30.05 276 THR A N 1
ATOM 4182 C CA . THR A 1 276 ? 29.627 70.235 35.706 1.00 30.76 276 THR A CA 1
ATOM 4183 C C . THR A 1 276 ? 29.371 68.786 35.304 1.00 31.43 276 THR A C 1
ATOM 4184 O O . THR A 1 276 ? 30.259 67.945 35.473 1.00 32.85 276 THR A O 1
ATOM 4195 N N . GLY A 1 277 ? 28.188 68.475 34.780 1.00 31.67 277 GLY A N 1
ATOM 4196 C CA . GLY A 1 277 ? 27.912 67.129 34.321 1.00 32.82 277 GLY A CA 1
ATOM 4197 C C . GLY A 1 277 ? 27.574 66.136 35.405 1.00 34.08 277 GLY A C 1
ATOM 4198 O O . GLY A 1 277 ? 27.740 64.930 35.197 1.00 34.37 277 GLY A O 1
ATOM 4202 N N . ASN A 1 278 ? 27.099 66.600 36.555 1.00 31.22 278 ASN A N 1
ATOM 4203 C CA . ASN A 1 278 ? 26.727 65.727 37.656 1.00 29.95 278 ASN A CA 1
ATOM 4204 C C . ASN A 1 278 ? 25.242 65.364 37.589 1.00 32.77 278 ASN A C 1
ATOM 4205 O O . ASN A 1 278 ? 24.457 65.960 36.849 1.00 33.65 278 ASN A O 1
ATOM 4216 N N . ASP A 1 279 ? 24.864 64.364 38.388 1.00 33.82 279 ASP A N 1
ATOM 4217 C CA . ASP A 1 279 ? 23.500 63.837 38.412 1.00 37.33 279 ASP A CA 1
ATOM 4218 C C . ASP A 1 279 ? 22.626 64.738 39.275 1.00 36.54 279 ASP A C 1
ATOM 4219 O O . ASP A 1 279 ? 22.730 64.723 40.507 1.00 39.10 279 ASP A O 1
ATOM 4228 N N . THR A 1 280 ? 21.746 65.511 38.631 1.00 35.82 280 THR A N 1
ATOM 4229 C CA . THR A 1 280 ? 20.925 66.467 39.367 1.00 32.99 280 THR A CA 1
ATOM 4230 C C . THR A 1 280 ? 19.874 65.772 40.226 1.00 33.82 280 THR A C 1
ATOM 4231 O O . THR A 1 280 ? 19.525 66.277 41.298 1.00 34.48 280 THR A O 1
ATOM 4242 N N . ARG A 1 281 ? 19.354 64.624 39.783 1.00 31.79 281 ARG A N 1
ATOM 4243 C CA . ARG A 1 281 ? 18.364 63.924 40.596 1.00 36.80 281 ARG A CA 1
ATOM 4244 C C . ARG A 1 281 ? 18.983 63.405 41.890 1.00 36.49 281 ARG A C 1
ATOM 4245 O O . ARG A 1 281 ? 18.345 63.441 42.948 1.00 34.84 281 ARG A O 1
ATOM 4266 N N . ALA A 1 282 ? 20.222 62.913 41.822 1.00 35.29 282 ALA A N 1
ATOM 4267 C CA . ALA A 1 282 ? 20.883 62.402 43.018 1.00 37.15 282 ALA A CA 1
ATOM 4268 C C . ALA A 1 282 ? 21.065 63.503 44.055 1.00 34.42 282 ALA A C 1
ATOM 4269 O O . ALA A 1 282 ? 20.750 63.319 45.236 1.00 32.60 282 ALA A O 1
ATOM 4276 N N . VAL A 1 283 ? 21.568 64.664 43.629 1.00 33.37 283 VAL A N 1
ATOM 4277 C CA . VAL A 1 283 ? 21.798 65.754 44.570 1.00 34.79 283 VAL A CA 1
ATOM 4278 C C . VAL A 1 283 ? 20.477 66.262 45.137 1.00 35.18 283 VAL A C 1
ATOM 4279 O O . VAL A 1 283 ? 20.354 66.484 46.347 1.00 33.59 283 VAL A O 1
ATOM 4292 N N . SER A 1 284 ? 19.469 66.453 44.283 1.00 35.50 284 SER A N 1
ATOM 4293 C CA . SER A 1 284 ? 18.177 66.926 44.771 1.00 35.56 284 SER A CA 1
ATOM 4294 C C . SER A 1 284 ? 17.591 65.954 45.788 1.00 34.17 284 SER A C 1
ATOM 4295 O O . SER A 1 284 ? 17.119 66.361 46.856 1.00 31.72 284 SER A O 1
ATOM 4303 N N . ALA A 1 285 ? 17.626 64.657 45.477 1.00 34.29 285 ALA A N 1
ATOM 4304 C CA . ALA A 1 285 ? 17.066 63.663 46.388 1.00 35.91 285 ALA A CA 1
ATOM 4305 C C . ALA A 1 285 ? 17.768 63.704 47.743 1.00 34.37 285 ALA A C 1
ATOM 4306 O O . ALA A 1 285 ? 17.116 63.759 48.791 1.00 35.30 285 ALA A O 1
ATOM 4313 N N . SER A 1 286 ? 19.103 63.690 47.740 1.00 34.01 286 SER A N 1
ATOM 4314 C CA . SER A 1 286 ? 19.833 63.641 49.002 1.00 35.18 286 SER A CA 1
ATOM 4315 C C . SER A 1 286 ? 19.668 64.938 49.789 1.00 34.38 286 SER A C 1
ATOM 4316 O O . SER A 1 286 ? 19.520 64.908 51.016 1.00 35.69 286 SER A O 1
ATOM 4324 N N . CYS A 1 287 ? 19.670 66.086 49.103 1.00 31.53 287 CYS A N 1
ATOM 4325 C CA . CYS A 1 287 ? 19.568 67.361 49.810 1.00 31.25 287 CYS A CA 1
ATOM 4326 C C . CYS A 1 287 ? 18.187 67.555 50.428 1.00 34.46 287 CYS A C 1
ATOM 4327 O O . CYS A 1 287 ? 18.072 68.021 51.568 1.00 30.13 287 CYS A O 1
ATOM 4335 N N . HIS A 1 288 ? 17.123 67.218 49.694 1.00 31.76 288 HIS A N 1
ATOM 4336 C CA . HIS A 1 288 ? 15.783 67.417 50.238 1.00 33.38 288 HIS A CA 1
ATOM 4337 C C . HIS A 1 288 ? 15.475 66.405 51.333 1.00 34.67 288 HIS A C 1
ATOM 4338 O O . HIS A 1 288 ? 14.821 66.741 52.327 1.00 34.25 288 HIS A O 1
ATOM 4352 N N . ALA A 1 289 ? 15.951 65.166 51.183 1.00 35.24 289 ALA A N 1
ATOM 4353 C CA . ALA A 1 289 ? 15.783 64.187 52.252 1.00 35.22 289 ALA A CA 1
ATOM 4354 C C . ALA A 1 289 ? 16.516 64.626 53.513 1.00 36.40 289 ALA A C 1
ATOM 4355 O O . ALA A 1 289 ? 15.998 64.479 54.627 1.00 36.42 289 ALA A O 1
ATOM 4362 N N . PHE A 1 290 ? 17.724 65.174 53.355 1.00 36.82 290 PHE A N 1
ATOM 4363 C CA . PHE A 1 290 ? 18.485 65.668 54.495 1.00 33.97 290 PHE A CA 1
ATOM 4364 C C . PHE A 1 290 ? 17.801 66.846 55.169 1.00 36.01 290 PHE A C 1
ATOM 4365 O O . PHE A 1 290 ? 18.064 67.113 56.347 1.00 36.53 290 PHE A O 1
ATOM 4382 N N . ALA A 1 291 ? 16.935 67.563 54.449 1.00 38.37 291 ALA A N 1
ATOM 4383 C CA . ALA A 1 291 ? 16.174 68.641 55.066 1.00 37.76 291 ALA A CA 1
ATOM 4384 C C . ALA A 1 291 ? 15.179 68.124 56.096 1.00 36.59 291 ALA A C 1
ATOM 4385 O O . ALA A 1 291 ? 14.709 68.905 56.929 1.00 34.04 291 ALA A O 1
ATOM 4392 N N . VAL A 1 292 ? 14.842 66.836 56.051 1.00 36.33 292 VAL A N 1
ATOM 4393 C CA . VAL A 1 292 ? 13.907 66.235 57.000 1.00 40.51 292 VAL A CA 1
ATOM 4394 C C . VAL A 1 292 ? 14.683 65.975 58.288 1.00 47.81 292 VAL A C 1
ATOM 4395 O O . VAL A 1 292 ? 15.446 65.012 58.383 1.00 47.91 292 VAL A O 1
ATOM 4408 N N . LYS A 1 293 ? 14.497 66.836 59.282 1.00 40.95 293 LYS A N 1
ATOM 4409 C CA . LYS A 1 293 ? 15.158 66.696 60.570 1.00 47.62 293 LYS A CA 1
ATOM 4410 C C . LYS A 1 293 ? 14.120 66.781 61.677 1.00 47.08 293 LYS A C 1
ATOM 4411 O O . LYS A 1 293 ? 13.204 67.608 61.622 1.00 43.06 293 LYS A O 1
ATOM 4430 N N . GLU A 1 294 ? 14.263 65.916 62.680 1.00 52.64 294 GLU A N 1
ATOM 4431 C CA . GLU A 1 294 ? 13.342 65.892 63.814 1.00 46.75 294 GLU A CA 1
ATOM 4432 C C . GLU A 1 294 ? 11.922 65.587 63.341 1.00 45.87 294 GLU A C 1
ATOM 4433 O O . GLU A 1 294 ? 10.944 66.140 63.846 1.00 39.74 294 GLU A O 1
ATOM 4445 N N . GLY A 1 295 ? 11.814 64.708 62.346 1.00 46.89 295 GLY A N 1
ATOM 4446 C CA . GLY A 1 295 ? 10.521 64.297 61.839 1.00 43.90 295 GLY A CA 1
ATOM 4447 C C . GLY A 1 295 ? 9.802 65.311 60.984 1.00 42.63 295 GLY A C 1
ATOM 4448 O O . GLY A 1 295 ? 8.646 65.080 60.619 1.00 40.80 295 GLY A O 1
ATOM 4452 N N . ARG A 1 296 ? 10.444 66.429 60.644 1.00 40.11 296 ARG A N 1
ATOM 4453 C CA . ARG A 1 296 ? 9.791 67.488 59.889 1.00 41.51 296 ARG A CA 1
ATOM 4454 C C . ARG A 1 296 ? 10.723 68.003 58.801 1.00 39.69 296 ARG A C 1
ATOM 4455 O O . ARG A 1 296 ? 11.940 68.070 58.979 1.00 38.44 296 ARG A O 1
ATOM 4476 N N . TYR A 1 297 ? 10.128 68.379 57.668 1.00 39.48 297 TYR A N 1
ATOM 4477 C CA . TYR A 1 297 ? 10.870 69.008 56.581 1.00 34.17 297 TYR A CA 1
ATOM 4478 C C . TYR A 1 297 ? 11.153 70.460 56.948 1.00 33.47 297 TYR A C 1
ATOM 4479 O O . TYR A 1 297 ? 10.223 71.257 57.112 1.00 34.31 297 TYR A O 1
ATOM 4497 N N . GLN A 1 298 ? 12.434 70.804 57.068 1.00 35.08 298 GLN A N 1
ATOM 4498 C CA . GLN A 1 298 ? 12.861 72.122 57.510 1.00 35.82 298 GLN A CA 1
ATOM 4499 C C . GLN A 1 298 ? 13.830 72.712 56.494 1.00 32.59 298 GLN A C 1
ATOM 4500 O O . GLN A 1 298 ? 14.178 72.080 55.493 1.00 33.78 298 GLN A O 1
ATOM 4514 N N . GLY A 1 299 ? 14.270 73.938 56.761 1.00 31.52 299 GLY A N 1
ATOM 4515 C CA . GLY A 1 299 ? 15.241 74.573 55.894 1.00 33.05 299 GLY A CA 1
ATOM 4516 C C . GLY A 1 299 ? 16.629 73.996 56.086 1.00 34.88 299 GLY A C 1
ATOM 4517 O O . GLY A 1 299 ? 16.991 73.521 57.162 1.00 36.77 299 GLY A O 1
ATOM 4521 N N . LEU A 1 300 ? 17.419 74.037 55.014 1.00 33.41 300 LEU A N 1
ATOM 4522 C CA . LEU A 1 300 ? 18.768 73.486 55.017 1.00 35.14 300 LEU A CA 1
ATOM 4523 C C . LEU A 1 300 ? 19.808 74.462 55.544 1.00 33.29 300 LEU A C 1
ATOM 4524 O O . LEU A 1 300 ? 20.981 74.089 55.666 1.00 33.34 300 LEU A O 1
ATOM 4540 N N . THR A 1 301 ? 19.415 75.691 55.857 1.00 30.41 301 THR A N 1
ATOM 4541 C CA . THR A 1 301 ? 20.340 76.700 56.344 1.00 35.69 301 THR A CA 1
ATOM 4542 C C . THR A 1 301 ? 19.820 77.285 57.648 1.00 35.45 301 THR A C 1
ATOM 4543 O O . THR A 1 301 ? 18.643 77.153 57.993 1.00 32.70 301 THR A O 1
ATOM 4554 N N . SER A 1 302 ? 20.726 77.939 58.368 1.00 33.47 302 SER A N 1
ATOM 4555 C CA . SER A 1 302 ? 20.427 78.619 59.617 1.00 38.69 302 SER A CA 1
ATOM 4556 C C . SER A 1 302 ? 21.082 79.992 59.587 1.00 36.27 302 SER A C 1
ATOM 4557 O O . SER A 1 302 ? 22.187 80.150 59.059 1.00 39.57 302 SER A O 1
ATOM 4565 N N . TRP A 1 303 ? 20.393 80.982 60.144 1.00 32.49 303 TRP A N 1
ATOM 4566 C CA . TRP A 1 303 ? 20.894 82.348 60.215 1.00 32.36 303 TRP A CA 1
ATOM 4567 C C . TRP A 1 303 ? 20.670 82.874 61.624 1.00 35.68 303 TRP A C 1
ATOM 4568 O O . TRP A 1 303 ? 19.558 82.785 62.154 1.00 38.34 303 TRP A O 1
ATOM 4589 N N . THR A 1 304 ? 21.729 83.408 62.227 1.00 38.14 304 THR A N 1
ATOM 4590 C CA . THR A 1 304 ? 21.676 83.915 63.588 1.00 42.04 304 THR A CA 1
ATOM 4591 C C . THR A 1 304 ? 22.459 85.216 63.654 1.00 41.35 304 THR A C 1
ATOM 4592 O O . THR A 1 304 ? 23.352 85.469 62.843 1.00 42.94 304 THR A O 1
ATOM 4603 N N . LEU A 1 305 ? 22.115 86.040 64.635 1.00 45.62 305 LEU A N 1
ATOM 4604 C CA . LEU A 1 305 ? 22.756 87.332 64.842 1.00 49.12 305 LEU A CA 1
ATOM 4605 C C . LEU A 1 305 ? 23.588 87.254 66.115 1.00 55.75 305 LEU A C 1
ATOM 4606 O O . LEU A 1 305 ? 23.043 87.060 67.208 1.00 59.96 305 LEU A O 1
ATOM 4622 N N . ASP A 1 306 ? 24.903 87.388 65.968 1.00 55.97 306 ASP A N 1
ATOM 4623 C CA . ASP A 1 306 ? 25.850 87.328 67.079 1.00 57.83 306 ASP A CA 1
ATOM 4624 C C . ASP A 1 306 ? 26.548 88.682 67.153 1.00 54.77 306 ASP A C 1
ATOM 4625 O O . ASP A 1 306 ? 27.425 88.982 66.336 1.00 52.37 306 ASP A O 1
ATOM 4634 N N . GLY A 1 307 ? 26.154 89.499 68.123 1.00 51.87 307 GLY A N 1
ATOM 4635 C CA . GLY A 1 307 ? 26.706 90.840 68.203 1.00 48.42 307 GLY A CA 1
ATOM 4636 C C . GLY A 1 307 ? 26.316 91.644 66.980 1.00 52.42 307 GLY A C 1
ATOM 4637 O O . GLY A 1 307 ? 25.136 91.757 66.633 1.00 56.43 307 GLY A O 1
ATOM 4641 N N . GLU A 1 308 ? 27.319 92.209 66.309 1.00 55.44 308 GLU A N 1
ATOM 4642 C CA . GLU A 1 308 ? 27.116 92.980 65.089 1.00 56.03 308 GLU A CA 1
ATOM 4643 C C . GLU A 1 308 ? 27.402 92.159 63.834 1.00 49.42 308 GLU A C 1
ATOM 4644 O O . GLU A 1 308 ? 27.718 92.724 62.782 1.00 49.57 308 GLU A O 1
ATOM 4656 N N . GLN A 1 309 ? 27.285 90.836 63.920 1.00 44.92 309 GLN A N 1
ATOM 4657 C CA . GLN A 1 309 ? 27.629 89.952 62.816 1.00 47.75 309 GLN A CA 1
ATOM 4658 C C . GLN A 1 309 ? 26.491 88.983 62.540 1.00 43.62 309 GLN A C 1
ATOM 4659 O O . GLN A 1 309 ? 26.010 88.303 63.452 1.00 41.96 309 GLN A O 1
ATOM 4673 N N . LEU A 1 310 ? 26.068 88.929 61.281 1.00 40.57 310 LEU A N 1
ATOM 4674 C CA . LEU A 1 310 ? 25.082 87.961 60.819 1.00 37.01 310 LEU A CA 1
ATOM 4675 C C . LEU A 1 310 ? 25.818 86.693 60.401 1.00 35.73 310 LEU A C 1
ATOM 4676 O O . LEU A 1 310 ? 26.721 86.744 59.558 1.00 37.58 310 LEU A O 1
ATOM 4692 N N . ILE A 1 311 ? 25.444 85.565 60.993 1.00 35.07 311 ILE A N 1
ATOM 4693 C CA . ILE A 1 311 ? 26.139 84.298 60.795 1.00 34.30 311 ILE A CA 1
ATOM 4694 C C . ILE A 1 311 ? 25.192 83.341 60.086 1.00 35.91 311 ILE A C 1
ATOM 4695 O O . ILE A 1 311 ? 24.071 83.098 60.553 1.00 33.16 311 ILE A O 1
ATOM 4711 N N . GLY A 1 312 ? 25.640 82.806 58.955 1.00 29.82 312 GLY A N 1
ATOM 4712 C CA . GLY A 1 312 ? 24.874 81.831 58.207 1.00 32.40 312 GLY A CA 1
ATOM 4713 C C . GLY A 1 312 ? 25.629 80.520 58.107 1.00 30.78 312 GLY A C 1
ATOM 4714 O O . GLY A 1 312 ? 26.860 80.497 58.074 1.00 33.82 312 GLY A O 1
ATOM 4718 N N . GLU A 1 313 ? 24.876 79.425 58.057 1.00 29.84 313 GLU A N 1
ATOM 4719 C CA . GLU A 1 313 ? 25.460 78.095 57.982 1.00 33.37 313 GLU A CA 1
ATOM 4720 C C . GLU A 1 313 ? 24.556 77.210 57.140 1.00 32.58 313 GLU A C 1
ATOM 4721 O O . GLU A 1 313 ? 23.330 77.303 57.229 1.00 34.00 313 GLU A O 1
ATOM 4733 N N . ILE A 1 314 ? 25.173 76.359 56.321 1.00 29.22 314 ILE A N 1
ATOM 4734 C CA . ILE A 1 314 ? 24.467 75.386 55.500 1.00 30.69 314 ILE A CA 1
ATOM 4735 C C . ILE A 1 314 ? 25.096 74.019 55.728 1.00 29.27 314 ILE A C 1
ATOM 4736 O O . ILE A 1 314 ? 26.294 73.908 55.999 1.00 31.15 314 ILE A O 1
ATOM 4752 N N . SER A 1 315 ? 24.280 72.972 55.615 1.00 29.35 315 SER A N 1
ATOM 4753 C CA . SER A 1 315 ? 24.760 71.596 55.714 1.00 36.14 315 SER A CA 1
ATOM 4754 C C . SER A 1 315 ? 23.972 70.750 54.726 1.00 34.39 315 SER A C 1
ATOM 4755 O O . SER A 1 315 ? 22.751 70.622 54.857 1.00 34.69 315 SER A O 1
ATOM 4763 N N . VAL A 1 316 ? 24.663 70.184 53.739 1.00 33.97 316 VAL A N 1
ATOM 4764 C CA . VAL A 1 316 ? 24.024 69.437 52.659 1.00 34.44 316 VAL A CA 1
ATOM 4765 C C . VAL A 1 316 ? 24.855 68.201 52.330 1.00 34.80 316 VAL A C 1
ATOM 4766 O O . VAL A 1 316 ? 26.090 68.243 52.418 1.00 31.52 316 VAL A O 1
ATOM 4779 N N . PRO A 1 317 ? 24.219 67.071 51.984 1.00 34.65 317 PRO A N 1
ATOM 4780 C CA . PRO A 1 317 ? 24.954 65.905 51.471 1.00 37.14 317 PRO A CA 1
ATOM 4781 C C . PRO A 1 317 ? 25.237 66.076 49.984 1.00 38.87 317 PRO A C 1
ATOM 4782 O O . PRO A 1 317 ? 24.318 66.112 49.165 1.00 41.48 317 PRO A O 1
ATOM 4793 N N . LEU A 1 318 ? 26.524 66.201 49.642 1.00 34.70 318 LEU A N 1
ATOM 4794 C CA . LEU A 1 318 ? 26.957 66.485 48.271 1.00 34.50 318 LEU A CA 1
ATOM 4795 C C . LEU A 1 318 ? 27.957 65.419 47.831 1.00 37.93 318 LEU A C 1
ATOM 4796 O O . LEU A 1 318 ? 29.172 65.610 47.921 1.00 37.52 318 LEU A O 1
ATOM 4812 N N . ALA A 1 319 ? 27.433 64.296 47.341 1.00 34.26 319 ALA A N 1
ATOM 4813 C CA . ALA A 1 319 ? 28.260 63.237 46.766 1.00 36.55 319 ALA A CA 1
ATOM 4814 C C . ALA A 1 319 ? 28.461 63.522 45.277 1.00 37.99 319 ALA A C 1
ATOM 4815 O O . ALA A 1 319 ? 27.942 62.840 44.392 1.00 38.99 319 ALA A O 1
ATOM 4822 N N . LEU A 1 320 ? 29.226 64.576 45.016 1.00 33.91 320 LEU A N 1
ATOM 4823 C CA . LEU A 1 320 ? 29.467 65.041 43.660 1.00 34.57 320 LEU A CA 1
ATOM 4824 C C . LEU A 1 320 ? 30.703 64.364 43.076 1.00 36.73 320 LEU A C 1
ATOM 4825 O O . LEU A 1 320 ? 31.459 63.682 43.770 1.00 38.38 320 LEU A O 1
ATOM 4841 N N . ALA A 1 321 ? 30.912 64.566 41.780 1.00 35.33 321 ALA A N 1
ATOM 4842 C CA . ALA A 1 321 ? 31.986 63.900 41.063 1.00 36.12 321 ALA A CA 1
ATOM 4843 C C . ALA A 1 321 ? 32.732 64.890 40.184 1.00 37.17 321 ALA A C 1
ATOM 4844 O O . ALA A 1 321 ? 32.155 65.854 39.673 1.00 36.81 321 ALA A O 1
ATOM 4851 N N . THR A 1 322 ? 34.037 64.650 40.034 1.00 35.03 322 THR A N 1
ATOM 4852 C CA . THR A 1 322 ? 34.852 65.350 39.053 1.00 33.59 322 THR A CA 1
ATOM 4853 C C . THR A 1 322 ? 35.311 64.445 37.918 1.00 35.62 322 THR A C 1
ATOM 4854 O O . THR A 1 322 ? 35.880 64.946 36.942 1.00 38.49 322 THR A O 1
ATOM 4865 N N . VAL A 1 323 ? 35.072 63.134 38.018 1.00 37.25 323 VAL A N 1
ATOM 4866 C CA . VAL A 1 323 ? 35.372 62.179 36.958 1.00 39.34 323 VAL A CA 1
ATOM 4867 C C . VAL A 1 323 ? 34.206 61.202 36.866 1.00 39.09 323 VAL A C 1
ATOM 4868 O O . VAL A 1 323 ? 33.441 61.021 37.816 1.00 37.78 323 VAL A O 1
ATOM 4881 N N . GLY A 1 324 ? 34.078 60.569 35.702 1.00 33.72 324 GLY A N 1
ATOM 4882 C CA . GLY A 1 324 ? 33.030 59.593 35.485 1.00 34.94 324 GLY A CA 1
ATOM 4883 C C . GLY A 1 324 ? 31.689 60.224 35.158 1.00 41.51 324 GLY A C 1
ATOM 4884 O O . GLY A 1 324 ? 31.521 61.445 35.114 1.00 38.26 324 GLY A O 1
ATOM 4888 N N . GLY A 1 325 ? 30.709 59.355 34.924 1.00 42.73 325 GLY A N 1
ATOM 4889 C CA . GLY A 1 325 ? 29.377 59.830 34.586 1.00 41.39 325 GLY A CA 1
ATOM 4890 C C . GLY A 1 325 ? 29.412 60.696 33.343 1.00 38.77 325 GLY A C 1
ATOM 4891 O O . GLY A 1 325 ? 29.955 60.309 32.302 1.00 40.44 325 GLY A O 1
ATOM 4895 N N . ALA A 1 326 ? 28.834 61.892 33.445 1.00 39.55 326 ALA A N 1
ATOM 4896 C CA . ALA A 1 326 ? 28.809 62.842 32.341 1.00 38.06 326 ALA A CA 1
ATOM 4897 C C . ALA A 1 326 ? 29.800 63.981 32.529 1.00 34.58 326 ALA A C 1
ATOM 4898 O O . ALA A 1 326 ? 29.729 64.979 31.803 1.00 35.21 326 ALA A O 1
ATOM 4905 N N . THR A 1 327 ? 30.729 63.850 33.480 1.00 32.90 327 THR A N 1
ATOM 4906 C CA . THR A 1 327 ? 31.664 64.928 33.772 1.00 36.53 327 THR A CA 1
ATOM 4907 C C . THR A 1 327 ? 32.730 65.089 32.696 1.00 34.19 327 THR A C 1
ATOM 4908 O O . THR A 1 327 ? 33.341 66.160 32.606 1.00 36.96 327 THR A O 1
ATOM 4919 N N . LYS A 1 328 ? 32.972 64.059 31.894 1.00 33.69 328 LYS A N 1
ATOM 4920 C CA . LYS A 1 328 ? 33.991 64.109 30.853 1.00 37.80 328 LYS A CA 1
ATOM 4921 C C . LYS A 1 328 ? 33.443 63.841 29.461 1.00 38.31 328 LYS A C 1
ATOM 4922 O O . LYS A 1 328 ? 33.881 64.479 28.500 1.00 40.33 328 LYS A O 1
ATOM 4941 N N . VAL A 1 329 ? 32.484 62.922 29.324 1.00 38.35 329 VAL A N 1
ATOM 4942 C CA . VAL A 1 329 ? 31.969 62.591 27.998 1.00 38.82 329 VAL A CA 1
ATOM 4943 C C . VAL A 1 329 ? 31.322 63.803 27.339 1.00 37.45 329 VAL A C 1
ATOM 4944 O O . VAL A 1 329 ? 31.336 63.930 26.109 1.00 37.01 329 VAL A O 1
ATOM 4957 N N . LEU A 1 330 ? 30.745 64.706 28.129 1.00 36.22 330 LEU A N 1
ATOM 4958 C CA . LEU A 1 330 ? 30.147 65.920 27.583 1.00 34.55 330 LEU A CA 1
ATOM 4959 C C . LEU A 1 330 ? 31.191 67.026 27.542 1.00 31.02 330 LEU A C 1
ATOM 4960 O O . LEU A 1 330 ? 31.680 67.439 28.601 1.00 33.94 330 LEU A O 1
ATOM 4976 N N . PRO A 1 331 ? 31.562 67.532 26.362 1.00 32.28 331 PRO A N 1
ATOM 4977 C CA . PRO A 1 331 ? 32.592 68.585 26.319 1.00 32.20 331 PRO A CA 1
ATOM 4978 C C . PRO A 1 331 ? 32.263 69.807 27.161 1.00 34.68 331 PRO A C 1
ATOM 4979 O O . PRO A 1 331 ? 33.186 70.451 27.678 1.00 29.63 331 PRO A O 1
ATOM 4990 N N . LYS A 1 332 ? 30.982 70.160 27.310 1.00 33.85 332 LYS A N 1
ATOM 4991 C CA . LYS A 1 332 ? 30.645 71.338 28.106 1.00 30.60 332 LYS A CA 1
ATOM 4992 C C . LYS A 1 332 ? 30.955 71.119 29.582 1.00 27.00 332 LYS A C 1
ATOM 4993 O O . LYS A 1 332 ? 31.317 72.069 30.284 1.00 29.75 332 LYS A O 1
ATOM 5012 N N . SER A 1 333 ? 30.830 69.883 30.070 1.00 29.78 333 SER A N 1
ATOM 5013 C CA . SER A 1 333 ? 31.217 69.605 31.449 1.00 32.43 333 SER A CA 1
ATOM 5014 C C . SER A 1 333 ? 32.685 69.946 31.681 1.00 30.76 333 SER A C 1
ATOM 5015 O O . SER A 1 333 ? 33.031 70.583 32.682 1.00 31.54 333 SER A O 1
ATOM 5023 N N . GLN A 1 334 ? 33.559 69.562 30.747 1.00 31.90 334 GLN A N 1
ATOM 5024 C CA . GLN A 1 334 ? 34.982 69.841 30.915 1.00 34.65 334 GLN A CA 1
ATOM 5025 C C . GLN A 1 334 ? 35.259 71.335 30.832 1.00 30.53 334 GLN A C 1
ATOM 5026 O O . GLN A 1 334 ? 36.090 71.859 31.582 1.00 31.85 334 GLN A O 1
ATOM 5040 N N . ALA A 1 335 ? 34.584 72.033 29.916 1.00 28.32 335 ALA A N 1
ATOM 5041 C CA . ALA A 1 335 ? 34.758 73.477 29.822 1.00 30.42 335 ALA A CA 1
ATOM 5042 C C . ALA A 1 335 ? 34.328 74.159 31.114 1.00 27.87 335 ALA A C 1
ATOM 5043 O O . ALA A 1 335 ? 35.009 75.066 31.604 1.00 28.56 335 ALA A O 1
ATOM 5050 N N . ALA A 1 336 ? 33.206 73.727 31.690 1.00 27.46 336 ALA A N 1
ATOM 5051 C CA . ALA A 1 336 ? 32.782 74.286 32.969 1.00 29.50 336 ALA A CA 1
ATOM 5052 C C . ALA A 1 336 ? 33.810 73.997 34.055 1.00 32.02 336 ALA A C 1
ATOM 5053 O O . ALA A 1 336 ? 34.116 74.868 34.879 1.00 31.77 336 ALA A O 1
ATOM 5060 N N . ALA A 1 337 ? 34.367 72.780 34.064 1.00 31.84 337 ALA A N 1
ATOM 5061 C CA . ALA A 1 337 ? 35.374 72.430 35.061 1.00 30.89 337 ALA A CA 1
ATOM 5062 C C . ALA A 1 337 ? 36.638 73.261 34.898 1.00 31.82 337 ALA A C 1
ATOM 5063 O O . ALA A 1 337 ? 37.304 73.582 35.889 1.00 34.47 337 ALA A O 1
ATOM 5070 N N . ASP A 1 338 ? 36.995 73.611 33.661 1.00 30.76 338 ASP A N 1
ATOM 5071 C CA . ASP A 1 338 ? 38.136 74.498 33.455 1.00 36.29 338 ASP A CA 1
ATOM 5072 C C . ASP A 1 338 ? 37.901 75.846 34.125 1.00 34.60 338 ASP A C 1
ATOM 5073 O O . ASP A 1 338 ? 38.802 76.391 34.774 1.00 35.33 338 ASP A O 1
ATOM 5082 N N . LEU A 1 339 ? 36.692 76.395 33.985 1.00 36.52 339 LEU A N 1
ATOM 5083 C CA . LEU A 1 339 ? 36.388 77.685 34.600 1.00 34.62 339 LEU A CA 1
ATOM 5084 C C . LEU A 1 339 ? 36.388 77.587 36.121 1.00 28.97 339 LEU A C 1
ATOM 5085 O O . LEU A 1 339 ? 36.905 78.479 36.805 1.00 30.64 339 LEU A O 1
ATOM 5101 N N . LEU A 1 340 ? 35.829 76.501 36.664 1.00 31.79 340 LEU A N 1
ATOM 5102 C CA . LEU A 1 340 ? 35.686 76.371 38.112 1.00 31.35 340 LEU A CA 1
ATOM 5103 C C . LEU A 1 340 ? 37.025 76.090 38.789 1.00 31.39 340 LEU A C 1
ATOM 5104 O O . LEU A 1 340 ? 37.296 76.604 39.879 1.00 29.80 340 LEU A O 1
ATOM 5120 N N . ALA A 1 341 ? 37.869 75.262 38.164 1.00 35.05 341 ALA A N 1
ATOM 5121 C CA . ALA A 1 341 ? 39.239 75.017 38.625 1.00 32.36 341 ALA A CA 1
ATOM 5122 C C . ALA A 1 341 ? 39.274 74.473 40.053 1.00 31.22 341 ALA A C 1
ATOM 5123 O O . ALA A 1 341 ? 40.019 74.958 40.909 1.00 33.20 341 ALA A O 1
ATOM 5130 N N . VAL A 1 342 ? 38.459 73.458 40.309 1.00 29.51 342 VAL A N 1
ATOM 5131 C CA . VAL A 1 342 ? 38.543 72.712 41.557 1.00 35.34 342 VAL A CA 1
ATOM 5132 C C . VAL A 1 342 ? 39.525 71.570 41.350 1.00 35.48 342 VAL A C 1
ATOM 5133 O O . VAL A 1 342 ? 39.750 71.104 40.224 1.00 34.66 342 VAL A O 1
ATOM 5146 N N . THR A 1 343 ? 40.123 71.118 42.444 1.00 34.91 343 THR A N 1
ATOM 5147 C CA . THR A 1 343 ? 41.163 70.107 42.399 1.00 33.36 343 THR A CA 1
ATOM 5148 C C . THR A 1 343 ? 40.607 68.698 42.486 1.00 37.21 343 THR A C 1
ATOM 5149 O O . THR A 1 343 ? 41.091 67.791 41.799 1.00 38.82 343 THR A O 1
ATOM 5160 N N . ASP A 1 344 ? 39.611 68.495 43.342 1.00 34.39 344 ASP A N 1
ATOM 5161 C CA . ASP A 1 344 ? 39.010 67.185 43.517 1.00 35.81 344 ASP A CA 1
ATOM 5162 C C . ASP A 1 344 ? 37.533 67.367 43.838 1.00 34.99 344 ASP A C 1
ATOM 5163 O O . ASP A 1 344 ? 37.019 68.488 43.897 1.00 30.85 344 ASP A O 1
ATOM 5172 N N . ALA A 1 345 ? 36.849 66.240 44.039 1.00 34.55 345 ALA A N 1
ATOM 5173 C CA . ALA A 1 345 ? 35.412 66.275 44.283 1.00 36.02 345 ALA A CA 1
ATOM 5174 C C . ALA A 1 345 ? 35.092 66.915 45.627 1.00 36.50 345 ALA A C 1
ATOM 5175 O O . ALA A 1 345 ? 34.087 67.625 45.757 1.00 33.10 345 ALA A O 1
ATOM 5182 N N . LYS A 1 346 ? 35.933 66.677 46.639 1.00 34.37 346 LYS A N 1
ATOM 5183 C CA . LYS A 1 346 ? 35.712 67.292 47.944 1.00 30.31 346 LYS A CA 1
ATOM 5184 C C . LYS A 1 346 ? 35.622 68.806 47.826 1.00 31.18 346 LYS A C 1
ATOM 5185 O O . LYS A 1 346 ? 34.751 69.435 48.440 1.00 31.78 346 LYS A O 1
ATOM 5204 N N . GLU A 1 347 ? 36.526 69.412 47.055 1.00 32.12 347 GLU A N 1
ATOM 5205 C CA . GLU A 1 347 ? 36.487 70.856 46.872 1.00 34.20 347 GLU A CA 1
ATOM 5206 C C . GLU A 1 347 ? 35.249 71.285 46.096 1.00 31.62 347 GLU A C 1
ATOM 5207 O O . GLU A 1 347 ? 34.699 72.361 46.360 1.00 28.89 347 GLU A O 1
ATOM 5219 N N . LEU A 1 348 ? 34.801 70.470 45.137 1.00 27.88 348 LEU A N 1
ATOM 5220 C CA . LEU A 1 348 ? 33.581 70.796 44.406 1.00 32.70 348 LEU A CA 1
ATOM 5221 C C . LEU A 1 348 ? 32.397 70.894 45.358 1.00 29.43 348 LEU A C 1
ATOM 5222 O O . LEU A 1 348 ? 31.615 71.850 45.300 1.00 28.40 348 LEU A O 1
ATOM 5238 N N . SER A 1 349 ? 32.262 69.917 46.258 1.00 28.82 349 SER A N 1
ATOM 5239 C CA . SER A 1 349 ? 31.158 69.942 47.210 1.00 32.11 349 SER A CA 1
ATOM 5240 C C . SER A 1 349 ? 31.216 71.185 48.089 1.00 32.02 349 SER A C 1
ATOM 5241 O O . SER A 1 349 ? 30.175 71.759 48.429 1.00 31.52 349 SER A O 1
ATOM 5249 N N . ARG A 1 350 ? 32.422 71.628 48.453 1.00 30.66 350 ARG A N 1
ATOM 5250 C CA . ARG A 1 350 ? 32.550 72.821 49.284 1.00 31.72 350 ARG A CA 1
ATOM 5251 C C . ARG A 1 350 ? 32.076 74.060 48.534 1.00 31.14 350 ARG A C 1
ATOM 5252 O O . ARG A 1 350 ? 31.340 74.889 49.083 1.00 27.24 350 ARG A O 1
ATOM 5273 N N . VAL A 1 351 ? 32.500 74.207 47.278 1.00 29.96 351 VAL A N 1
ATOM 5274 C CA . VAL A 1 351 ? 32.064 75.342 46.471 1.00 29.25 351 VAL A CA 1
ATOM 5275 C C . VAL A 1 351 ? 30.552 75.309 46.278 1.00 29.36 351 VAL A C 1
ATOM 5276 O O . VAL A 1 351 ? 29.874 76.337 46.388 1.00 27.48 351 VAL A O 1
ATOM 5289 N N . VAL A 1 352 ? 30.001 74.130 45.989 1.00 26.02 352 VAL A N 1
ATOM 5290 C CA . VAL A 1 352 ? 28.568 74.026 45.736 1.00 31.28 352 VAL A CA 1
ATOM 5291 C C . VAL A 1 352 ? 27.777 74.362 46.993 1.00 30.70 352 VAL A C 1
ATOM 5292 O O . VAL A 1 352 ? 26.750 75.047 46.927 1.00 29.84 352 VAL A O 1
ATOM 5305 N N . ALA A 1 353 ? 28.241 73.897 48.157 1.00 32.29 353 ALA A N 1
ATOM 5306 C CA . ALA A 1 353 ? 27.564 74.236 49.405 1.00 31.86 353 ALA A CA 1
ATOM 5307 C C . ALA A 1 353 ? 27.602 75.737 49.660 1.00 30.43 353 ALA A C 1
ATOM 5308 O O . ALA A 1 353 ? 26.605 76.330 50.091 1.00 31.23 353 ALA A O 1
ATOM 5315 N N . ALA A 1 354 ? 28.746 76.369 49.399 1.00 29.03 354 ALA A N 1
ATOM 5316 C CA . ALA A 1 354 ? 28.845 77.813 49.575 1.00 29.32 354 ALA A CA 1
ATOM 5317 C C . ALA A 1 354 ? 27.919 78.547 48.616 1.00 29.00 354 ALA A C 1
ATOM 5318 O O . ALA A 1 354 ? 27.358 79.594 48.961 1.00 28.53 354 ALA A O 1
ATOM 5325 N N . VAL A 1 355 ? 27.752 78.020 47.399 1.00 27.59 355 VAL A N 1
ATOM 5326 C CA . VAL A 1 355 ? 26.817 78.625 46.454 1.00 28.41 355 VAL A CA 1
ATOM 5327 C C . VAL A 1 355 ? 25.404 78.592 47.020 1.00 28.37 355 VAL A C 1
ATOM 5328 O O . VAL A 1 355 ? 24.668 79.584 46.950 1.00 28.06 355 VAL A O 1
ATOM 5341 N N . GLY A 1 356 ? 25.003 77.455 47.592 1.00 27.44 356 GLY A N 1
ATOM 5342 C CA . GLY A 1 356 ? 23.676 77.367 48.180 1.00 28.97 356 GLY A CA 1
ATOM 5343 C C . GLY A 1 356 ? 23.445 78.404 49.262 1.00 30.40 356 GLY A C 1
ATOM 5344 O O . GLY A 1 356 ? 22.385 79.034 49.315 1.00 26.25 356 GLY A O 1
ATOM 5348 N N . LEU A 1 357 ? 24.434 78.599 50.140 1.00 27.75 357 LEU A N 1
ATOM 5349 C CA . LEU A 1 357 ? 24.275 79.565 51.224 1.00 28.95 357 LEU A CA 1
ATOM 5350 C C . LEU A 1 357 ? 24.258 80.991 50.692 1.00 29.65 357 LEU A C 1
ATOM 5351 O O . LEU A 1 357 ? 23.483 81.827 51.172 1.00 29.41 357 LEU A O 1
ATOM 5367 N N . ALA A 1 358 ? 25.112 81.290 49.709 1.00 30.02 358 ALA A N 1
ATOM 5368 C CA . ALA A 1 358 ? 25.089 82.610 49.086 1.00 31.04 358 ALA A CA 1
ATOM 5369 C C . ALA A 1 358 ? 23.749 82.878 48.413 1.00 28.40 358 ALA A C 1
ATOM 5370 O O . ALA A 1 358 ? 23.208 83.987 48.510 1.00 26.53 358 ALA A O 1
ATOM 5377 N N . GLN A 1 359 ? 23.206 81.877 47.712 1.00 30.19 359 GLN A N 1
ATOM 5378 C CA . GLN A 1 359 ? 21.907 82.053 47.068 1.00 34.49 359 GLN A CA 1
ATOM 5379 C C . GLN A 1 359 ? 20.818 82.293 48.101 1.00 29.56 359 GLN A C 1
ATOM 5380 O O . GLN A 1 359 ? 19.928 83.130 47.895 1.00 29.33 359 GLN A O 1
ATOM 5394 N N . ASN A 1 360 ? 20.880 81.571 49.227 1.00 31.34 360 ASN A N 1
ATOM 5395 C CA . ASN A 1 360 ? 19.903 81.760 50.296 1.00 29.92 360 ASN A CA 1
ATOM 5396 C C . ASN A 1 360 ? 19.984 83.172 50.864 1.00 29.12 360 ASN A C 1
ATOM 5397 O O . ASN A 1 360 ? 18.953 83.819 51.088 1.00 31.18 360 ASN A O 1
ATOM 5408 N N . LEU A 1 361 ? 21.202 83.683 51.073 1.00 28.05 361 LEU A N 1
ATOM 5409 C CA . LEU A 1 361 ? 21.360 85.037 51.595 1.00 27.25 361 LEU A CA 1
ATOM 5410 C C . LEU A 1 361 ? 20.724 86.068 50.669 1.00 30.33 361 LEU A C 1
ATOM 5411 O O . LEU A 1 361 ? 20.036 86.988 51.126 1.00 27.95 361 LEU A O 1
ATOM 5427 N N . ALA A 1 362 ? 20.964 85.948 49.362 1.00 27.64 362 ALA A N 1
ATOM 5428 C CA . ALA A 1 362 ? 20.403 86.916 48.426 1.00 29.98 362 ALA A CA 1
ATOM 5429 C C . ALA A 1 362 ? 18.881 86.839 48.417 1.00 30.95 362 ALA A C 1
ATOM 5430 O O . ALA A 1 362 ? 18.193 87.865 48.466 1.00 28.73 362 ALA A O 1
ATOM 5437 N N . ALA A 1 363 ? 18.336 85.624 48.368 1.00 28.31 363 ALA A N 1
ATOM 5438 C CA . ALA A 1 363 ? 16.886 85.470 48.355 1.00 35.60 363 ALA A CA 1
ATOM 5439 C C . ALA A 1 363 ? 16.258 86.066 49.612 1.00 32.53 363 ALA A C 1
ATOM 5440 O O . ALA A 1 363 ? 15.257 86.786 49.539 1.00 29.28 363 ALA A O 1
ATOM 5447 N N . LEU A 1 364 ? 16.838 85.778 50.782 1.00 30.56 364 LEU A N 1
ATOM 5448 C CA . LEU A 1 364 ? 16.243 86.253 52.029 1.00 30.07 364 LEU A CA 1
ATOM 5449 C C . LEU A 1 364 ? 16.329 87.770 52.145 1.00 34.23 364 LEU A C 1
ATOM 5450 O O . LEU A 1 364 ? 15.355 88.423 52.537 1.00 33.81 364 LEU A O 1
ATOM 5466 N N . ARG A 1 365 ? 17.482 88.350 51.804 1.00 32.23 365 ARG A N 1
ATOM 5467 C CA . ARG A 1 365 ? 17.629 89.799 51.884 1.00 36.24 365 ARG A CA 1
ATOM 5468 C C . ARG A 1 365 ? 16.612 90.499 50.993 1.00 37.77 365 ARG A C 1
ATOM 5469 O O . ARG A 1 365 ? 15.968 91.470 51.408 1.00 34.98 365 ARG A O 1
ATOM 5490 N N . ALA A 1 366 ? 16.456 90.020 49.755 1.00 33.89 366 ALA A N 1
ATOM 5491 C CA . ALA A 1 366 ? 15.456 90.591 48.861 1.00 37.62 366 ALA A CA 1
ATOM 5492 C C . ALA A 1 366 ? 14.042 90.357 49.378 1.00 39.85 366 ALA A C 1
ATOM 5493 O O . ALA A 1 366 ? 13.142 91.161 49.111 1.00 38.61 366 ALA A O 1
ATOM 5500 N N . LEU A 1 367 ? 13.835 89.276 50.126 1.00 35.46 367 LEU A N 1
ATOM 5501 C CA . LEU A 1 367 ? 12.492 88.889 50.537 1.00 36.37 367 LEU A CA 1
ATOM 5502 C C . LEU A 1 367 ? 11.952 89.753 51.669 1.00 39.23 367 LEU A C 1
ATOM 5503 O O . LEU A 1 367 ? 10.735 89.958 51.755 1.00 36.83 367 LEU A O 1
ATOM 5519 N N . VAL A 1 368 ? 12.823 90.270 52.535 1.00 36.26 368 VAL A N 1
ATOM 5520 C CA . VAL A 1 368 ? 12.400 90.925 53.766 1.00 38.76 368 VAL A CA 1
ATOM 5521 C C . VAL A 1 368 ? 12.742 92.407 53.773 1.00 43.92 368 VAL A C 1
ATOM 5522 O O . VAL A 1 368 ? 12.563 93.073 54.798 1.00 49.86 368 VAL A O 1
ATOM 5535 N N . SER A 1 369 ? 13.229 92.945 52.660 1.00 42.84 369 SER A N 1
ATOM 5536 C CA . SER A 1 369 ? 13.680 94.330 52.616 1.00 55.11 369 SER A CA 1
ATOM 5537 C C . SER A 1 369 ? 12.552 95.330 52.374 1.00 70.26 369 SER A C 1
ATOM 5538 O O . SER A 1 369 ? 12.831 96.520 52.190 1.00 77.72 369 SER A O 1
ATOM 5546 N N . GLU A 1 370 ? 11.298 94.887 52.373 1.00 71.04 370 GLU A N 1
ATOM 5547 C CA . GLU A 1 370 ? 10.165 95.798 52.236 1.00 66.00 370 GLU A CA 1
ATOM 5548 C C . GLU A 1 370 ? 9.751 96.319 53.607 1.00 64.98 370 GLU A C 1
ATOM 5549 O O . GLU A 1 370 ? 9.726 95.564 54.581 1.00 62.31 370 GLU A O 1
ATOM 5561 N N . ARG B 1 13 ? 32.003 95.079 34.999 1.00 57.23 13 ARG B N 1
ATOM 5562 C CA . ARG B 1 13 ? 32.092 95.219 33.546 1.00 55.07 13 ARG B CA 1
ATOM 5563 C C . ARG B 1 13 ? 31.775 93.879 32.881 1.00 49.77 13 ARG B C 1
ATOM 5564 O O . ARG B 1 13 ? 31.253 93.841 31.765 1.00 47.11 13 ARG B O 1
ATOM 5585 N N . PHE B 1 14 ? 32.075 92.779 33.579 1.00 43.48 14 PHE B N 1
ATOM 5586 C CA . PHE B 1 14 ? 31.736 91.458 33.056 1.00 43.93 14 PHE B CA 1
ATOM 5587 C C . PHE B 1 14 ? 30.236 91.334 32.818 1.00 40.99 14 PHE B C 1
ATOM 5588 O O . PHE B 1 14 ? 29.801 90.783 31.800 1.00 32.83 14 PHE B O 1
ATOM 5605 N N . TYR B 1 15 ? 29.430 91.854 33.747 1.00 43.46 15 TYR B N 1
ATOM 5606 C CA . TYR B 1 15 ? 27.979 91.835 33.586 1.00 40.21 15 TYR B CA 1
ATOM 5607 C C . TYR B 1 15 ? 27.545 92.622 32.354 1.00 37.97 15 TYR B C 1
ATOM 5608 O O . TYR B 1 15 ? 26.585 92.243 31.674 1.00 36.38 15 TYR B O 1
ATOM 5626 N N . GLN B 1 16 ? 28.245 93.722 32.045 1.00 41.79 16 GLN B N 1
ATOM 5627 C CA . GLN B 1 16 ? 27.894 94.550 30.896 1.00 45.69 16 GLN B CA 1
ATOM 5628 C C . GLN B 1 16 ? 28.471 94.020 29.590 1.00 46.34 16 GLN B C 1
ATOM 5629 O O . GLN B 1 16 ? 28.000 94.412 28.515 1.00 44.16 16 GLN B O 1
ATOM 5643 N N . MET B 1 17 ? 29.479 93.153 29.659 1.00 43.85 17 MET B N 1
ATOM 5644 C CA . MET B 1 17 ? 30.110 92.625 28.461 1.00 42.01 17 MET B CA 1
ATOM 5645 C C . MET B 1 17 ? 29.123 91.789 27.651 1.00 40.84 17 MET B C 1
ATOM 5646 O O . MET B 1 17 ? 28.129 91.271 28.166 1.00 40.31 17 MET B O 1
ATOM 5660 N N . SER B 1 18 ? 29.417 91.656 26.364 1.00 37.31 18 SER B N 1
ATOM 5661 C CA . SER B 1 18 ? 28.719 90.697 25.527 1.00 43.43 18 SER B CA 1
ATOM 5662 C C . SER B 1 18 ? 29.255 89.294 25.794 1.00 42.54 18 SER B C 1
ATOM 5663 O O . SER B 1 18 ? 30.348 89.130 26.343 1.00 39.96 18 SER B O 1
ATOM 5671 N N . PRO B 1 19 ? 28.503 88.259 25.417 1.00 39.58 19 PRO B N 1
ATOM 5672 C CA . PRO B 1 19 ? 29.021 86.891 25.597 1.00 42.78 19 PRO B CA 1
ATOM 5673 C C . PRO B 1 19 ? 30.405 86.696 24.997 1.00 44.77 19 PRO B C 1
ATOM 5674 O O . PRO B 1 19 ? 31.237 85.988 25.579 1.00 38.89 19 PRO B O 1
ATOM 5685 N N . GLU B 1 20 ? 30.682 87.329 23.854 1.00 45.80 20 GLU B N 1
ATOM 5686 C CA . GLU B 1 20 ? 31.976 87.153 23.202 1.00 47.29 20 GLU B CA 1
ATOM 5687 C C . GLU B 1 20 ? 33.080 87.871 23.968 1.00 44.82 20 GLU B C 1
ATOM 5688 O O . GLU B 1 20 ? 34.183 87.335 24.128 1.00 41.59 20 GLU B O 1
ATOM 5700 N N . GLU B 1 21 ? 32.802 89.085 24.449 1.00 42.54 21 GLU B N 1
ATOM 5701 C CA . GLU B 1 21 ? 33.777 89.794 25.269 1.00 41.36 21 GLU B CA 1
ATOM 5702 C C . GLU B 1 21 ? 34.055 89.048 26.566 1.00 43.50 21 GLU B C 1
ATOM 5703 O O . GLU B 1 21 ? 35.185 89.073 27.068 1.00 40.27 21 GLU B O 1
ATOM 5715 N N . ARG B 1 22 ? 33.041 88.383 27.123 1.00 38.06 22 ARG B N 1
ATOM 5716 C CA . ARG B 1 22 ? 33.248 87.600 28.336 1.00 41.33 22 ARG B CA 1
ATOM 5717 C C . ARG B 1 22 ? 34.232 86.462 28.087 1.00 37.01 22 ARG B C 1
ATOM 5718 O O . ARG B 1 22 ? 35.211 86.299 28.824 1.00 36.71 22 ARG B O 1
ATOM 5739 N N . LEU B 1 23 ? 33.981 85.659 27.051 1.00 34.05 23 LEU B N 1
ATOM 5740 C CA . LEU B 1 23 ? 34.896 84.568 26.731 1.00 38.06 23 LEU B CA 1
ATOM 5741 C C . LEU B 1 23 ? 36.285 85.092 26.382 1.00 40.89 23 LEU B C 1
ATOM 5742 O O . LEU B 1 23 ? 37.290 84.453 26.714 1.00 40.65 23 LEU B O 1
ATOM 5758 N N . ALA B 1 24 ? 36.365 86.255 25.730 1.00 40.04 24 ALA B N 1
ATOM 5759 C CA . ALA B 1 24 ? 37.667 86.845 25.437 1.00 39.20 24 ALA B CA 1
ATOM 5760 C C . ALA B 1 24 ? 38.364 87.299 26.713 1.00 40.66 24 ALA B C 1
ATOM 5761 O O . ALA B 1 24 ? 39.586 87.161 26.843 1.00 39.94 24 ALA B O 1
ATOM 5768 N N . SER B 1 25 ? 37.605 87.843 27.667 1.00 39.87 25 SER B N 1
ATOM 5769 C CA . SER B 1 25 ? 38.201 88.270 28.927 1.00 39.17 25 SER B CA 1
ATOM 5770 C C . SER B 1 25 ? 38.686 87.076 29.740 1.00 40.95 25 SER B C 1
ATOM 5771 O O . SER B 1 25 ? 39.750 87.136 30.368 1.00 42.26 25 SER B O 1
ATOM 5779 N N . LEU B 1 26 ? 37.918 85.984 29.743 1.00 34.74 26 LEU B N 1
ATOM 5780 C CA . LEU B 1 26 ? 38.311 84.801 30.500 1.00 37.33 26 LEU B CA 1
ATOM 5781 C C . LEU B 1 26 ? 39.579 84.174 29.930 1.00 39.37 26 LEU B C 1
ATOM 5782 O O . LEU B 1 26 ? 40.426 83.679 30.685 1.00 37.20 26 LEU B O 1
ATOM 5798 N N . LEU B 1 27 ? 39.725 84.174 28.604 1.00 40.71 27 LEU B N 1
ATOM 5799 C CA . LEU B 1 27 ? 40.948 83.659 27.997 1.00 43.90 27 LEU B CA 1
ATOM 5800 C C . LEU B 1 27 ? 42.122 84.591 28.273 1.00 44.85 27 LEU B C 1
ATOM 5801 O O . LEU B 1 27 ? 43.202 84.148 28.675 1.00 42.11 27 LEU B O 1
ATOM 5817 N N . ASN B 1 28 ? 41.914 85.899 28.084 1.00 42.19 28 ASN B N 1
ATOM 5818 C CA . ASN B 1 28 ? 42.997 86.862 28.262 1.00 45.41 28 ASN B CA 1
ATOM 5819 C C . ASN B 1 28 ? 43.478 86.918 29.705 1.00 47.30 28 ASN B C 1
ATOM 5820 O O . ASN B 1 28 ? 44.666 87.159 29.952 1.00 48.21 28 ASN B O 1
ATOM 5831 N N . GLU B 1 29 ? 42.583 86.711 30.668 1.00 43.52 29 GLU B N 1
ATOM 5832 C CA . GLU B 1 29 ? 42.953 86.717 32.079 1.00 42.17 29 GLU B CA 1
ATOM 5833 C C . GLU B 1 29 ? 43.549 85.394 32.540 1.00 40.86 29 GLU B C 1
ATOM 5834 O O . GLU B 1 29 ? 43.979 85.298 33.694 1.00 44.46 29 GLU B O 1
ATOM 5846 N N . GLY B 1 30 ? 43.569 84.378 31.680 1.00 41.53 30 GLY B N 1
ATOM 5847 C CA . GLY B 1 30 ? 44.150 83.100 32.036 1.00 46.09 30 GLY B CA 1
ATOM 5848 C C . GLY B 1 30 ? 43.240 82.154 32.782 1.00 47.16 30 GLY B C 1
ATOM 5849 O O . GLY B 1 30 ? 43.733 81.250 33.462 1.00 43.68 30 GLY B O 1
ATOM 5853 N N . GLN B 1 31 ? 41.921 82.325 32.675 1.00 40.94 31 GLN B N 1
ATOM 5854 C CA . GLN B 1 31 ? 40.985 81.483 33.408 1.00 38.40 31 GLN B CA 1
ATOM 5855 C C . GLN B 1 31 ? 40.487 80.295 32.596 1.00 36.97 31 GLN B C 1
ATOM 5856 O O . GLN B 1 31 ? 40.036 79.309 33.188 1.00 41.95 31 GLN B O 1
ATOM 5870 N N . ILE B 1 32 ? 40.547 80.363 31.267 1.00 36.34 32 ILE B N 1
ATOM 5871 C CA . ILE B 1 32 ? 40.197 79.233 30.417 1.00 37.02 32 ILE B CA 1
ATOM 5872 C C . ILE B 1 32 ? 41.217 79.126 29.291 1.00 38.83 32 ILE B C 1
ATOM 5873 O O . ILE B 1 32 ? 41.831 80.117 28.884 1.00 34.75 32 ILE B O 1
ATOM 5889 N N . SER B 1 33 ? 41.384 77.911 28.781 1.00 39.94 33 SER B N 1
ATOM 5890 C CA . SER B 1 33 ? 42.273 77.674 27.658 1.00 40.72 33 SER B CA 1
ATOM 5891 C C . SER B 1 33 ? 41.568 77.996 26.344 1.00 43.91 33 SER B C 1
ATOM 5892 O O . SER B 1 33 ? 40.340 78.106 26.275 1.00 41.35 33 SER B O 1
ATOM 5900 N N . ALA B 1 34 ? 42.368 78.131 25.283 1.00 45.43 34 ALA B N 1
ATOM 5901 C CA . ALA B 1 34 ? 41.798 78.371 23.962 1.00 43.58 34 ALA B CA 1
ATOM 5902 C C . ALA B 1 34 ? 40.876 77.231 23.551 1.00 42.28 34 ALA B C 1
ATOM 5903 O O . ALA B 1 34 ? 39.846 77.457 22.905 1.00 43.37 34 ALA B O 1
ATOM 5910 N N . ASP B 1 35 ? 41.227 75.996 23.917 1.00 41.79 35 ASP B N 1
ATOM 5911 C CA . ASP B 1 35 ? 40.356 74.866 23.616 1.00 42.25 35 ASP B CA 1
ATOM 5912 C C . ASP B 1 35 ? 39.019 75.000 24.336 1.00 45.80 35 ASP B C 1
ATOM 5913 O O . ASP B 1 35 ? 37.960 74.745 23.750 1.00 44.11 35 ASP B O 1
ATOM 5922 N N . THR B 1 36 ? 39.048 75.402 25.608 1.00 43.54 36 THR B N 1
ATOM 5923 C CA . THR B 1 36 ? 37.810 75.580 26.360 1.00 46.39 36 THR B CA 1
ATOM 5924 C C . THR B 1 36 ? 36.959 76.693 25.759 1.00 39.82 36 THR B C 1
ATOM 5925 O O . THR B 1 36 ? 35.745 76.539 25.590 1.00 34.06 36 THR B O 1
ATOM 5936 N N . LYS B 1 37 ? 37.584 77.825 25.428 1.00 39.88 37 LYS B N 1
ATOM 5937 C CA . LYS B 1 37 ? 36.843 78.913 24.800 1.00 41.28 37 LYS B CA 1
ATOM 5938 C C . LYS B 1 37 ? 36.143 78.439 23.532 1.00 44.56 37 LYS B C 1
ATOM 5939 O O . LYS B 1 37 ? 34.970 78.761 23.303 1.00 38.36 37 LYS B O 1
ATOM 5958 N N . LYS B 1 38 ? 36.843 77.664 22.700 1.00 43.43 38 LYS B N 1
ATOM 5959 C CA . LYS B 1 38 ? 36.231 77.173 21.471 1.00 46.81 38 LYS B CA 1
ATOM 5960 C C . LYS B 1 38 ? 35.042 76.269 21.761 1.00 41.13 38 LYS B C 1
ATOM 5961 O O . LYS B 1 38 ? 34.061 76.275 21.009 1.00 40.91 38 LYS B O 1
ATOM 5980 N N . GLU B 1 39 ? 35.102 75.493 22.844 1.00 38.04 39 GLU B N 1
ATOM 5981 C CA . GLU B 1 39 ? 33.979 74.620 23.171 1.00 39.05 39 GLU B CA 1
ATOM 5982 C C . GLU B 1 39 ? 32.802 75.420 23.719 1.00 35.87 39 GLU B C 1
ATOM 5983 O O . GLU B 1 39 ? 31.642 75.098 23.433 1.00 33.62 39 GLU B O 1
ATOM 5995 N N . PHE B 1 40 ? 33.075 76.461 24.512 1.00 32.43 40 PHE B N 1
ATOM 5996 C CA . PHE B 1 40 ? 31.998 77.331 24.972 1.00 36.72 40 PHE B CA 1
ATOM 5997 C C . PHE B 1 40 ? 31.275 77.977 23.793 1.00 38.88 40 PHE B C 1
ATOM 5998 O O . PHE B 1 40 ? 30.062 78.207 23.858 1.00 33.28 40 PHE B O 1
ATOM 6015 N N . GLU B 1 41 ? 32.004 78.268 22.710 1.00 37.26 41 GLU B N 1
ATOM 6016 C CA . GLU B 1 41 ? 31.441 78.914 21.530 1.00 39.37 41 GLU B CA 1
ATOM 6017 C C . GLU B 1 41 ? 30.682 77.955 20.622 1.00 33.18 41 GLU B C 1
ATOM 6018 O O . GLU B 1 41 ? 30.046 78.409 19.667 1.00 38.37 41 GLU B O 1
ATOM 6030 N N . ASN B 1 42 ? 30.730 76.651 20.894 1.00 35.60 42 ASN B N 1
ATOM 6031 C CA . ASN B 1 42 ? 30.012 75.655 20.097 1.00 37.55 42 ASN B CA 1
ATOM 6032 C C . ASN B 1 42 ? 28.608 75.484 20.672 1.00 39.45 42 ASN B C 1
ATOM 6033 O O . ASN B 1 42 ? 28.325 74.575 21.456 1.00 35.77 42 ASN B O 1
ATOM 6044 N N . THR B 1 43 ? 27.706 76.373 20.252 1.00 38.70 43 THR B N 1
ATOM 6045 C CA . THR B 1 43 ? 26.367 76.454 20.819 1.00 41.48 43 THR B CA 1
ATOM 6046 C C . THR B 1 43 ? 25.309 76.349 19.730 1.00 37.01 43 THR B C 1
ATOM 6047 O O . THR B 1 43 ? 25.517 76.776 18.592 1.00 38.18 43 THR B O 1
ATOM 6058 N N . ALA B 1 44 ? 24.162 75.776 20.100 1.00 37.40 44 ALA B N 1
ATOM 6059 C CA . ALA B 1 44 ? 23.011 75.665 19.212 1.00 39.74 44 ALA B CA 1
ATOM 6060 C C . ALA B 1 44 ? 21.862 76.588 19.587 1.00 41.58 44 ALA B C 1
ATOM 6061 O O . ALA B 1 44 ? 21.083 76.968 18.710 1.00 37.09 44 ALA B O 1
ATOM 6068 N N . LEU B 1 45 ? 21.722 76.940 20.863 1.00 37.63 45 LEU B N 1
ATOM 6069 C CA . LEU B 1 45 ? 20.721 77.920 21.261 1.00 36.30 45 LEU B CA 1
ATOM 6070 C C . LEU B 1 45 ? 21.179 79.307 20.834 1.00 35.15 45 LEU B C 1
ATOM 6071 O O . LEU B 1 45 ? 22.318 79.704 21.099 1.00 36.05 45 LEU B O 1
ATOM 6087 N N . SER B 1 46 ? 20.296 80.040 20.160 1.00 34.93 46 SER B N 1
ATOM 6088 C CA . SER B 1 46 ? 20.635 81.377 19.694 1.00 37.65 46 SER B CA 1
ATOM 6089 C C . SER B 1 46 ? 21.235 82.206 20.822 1.00 39.53 46 SER B C 1
ATOM 6090 O O . SER B 1 46 ? 20.758 82.178 21.960 1.00 37.23 46 SER B O 1
ATOM 6098 N N . SER B 1 47 ? 22.294 82.949 20.493 1.00 37.77 47 SER B N 1
ATOM 6099 C CA . SER B 1 47 ? 22.928 83.820 21.476 1.00 43.06 47 SER B CA 1
ATOM 6100 C C . SER B 1 47 ? 21.968 84.892 21.978 1.00 44.41 47 SER B C 1
ATOM 6101 O O . SER B 1 47 ? 22.048 85.299 23.143 1.00 39.40 47 SER B O 1
ATOM 6109 N N . GLN B 1 48 ? 21.055 85.359 21.122 1.00 47.04 48 GLN B N 1
ATOM 6110 C CA . GLN B 1 48 ? 20.112 86.391 21.540 1.00 48.05 48 GLN B CA 1
ATOM 6111 C C . GLN B 1 48 ? 19.162 85.869 22.610 1.00 43.11 48 GLN B C 1
ATOM 6112 O O . GLN B 1 48 ? 18.838 86.583 23.566 1.00 44.28 48 GLN B O 1
ATOM 6126 N N . ILE B 1 49 ? 18.698 84.629 22.464 1.00 37.99 49 ILE B N 1
ATOM 6127 C CA . ILE B 1 49 ? 17.828 84.048 23.480 1.00 38.60 49 ILE B CA 1
ATOM 6128 C C . ILE B 1 49 ? 18.615 83.783 24.759 1.00 39.69 49 ILE B C 1
ATOM 6129 O O . ILE B 1 49 ? 18.254 84.263 25.839 1.00 37.62 49 ILE B O 1
ATOM 6145 N N . ALA B 1 50 ? 19.724 83.045 24.648 1.00 37.50 50 ALA B N 1
ATOM 6146 C CA . ALA B 1 50 ? 20.481 82.660 25.834 1.00 36.95 50 ALA B CA 1
ATOM 6147 C C . ALA B 1 50 ? 20.937 83.875 26.631 1.00 32.95 50 ALA B C 1
ATOM 6148 O O . ALA B 1 50 ? 20.844 83.888 27.864 1.00 32.26 50 ALA B O 1
ATOM 6155 N N . ASN B 1 51 ? 21.440 84.904 25.948 1.00 30.88 51 ASN B N 1
ATOM 6156 C CA . ASN B 1 51 ? 21.971 86.060 26.655 1.00 30.10 51 ASN B CA 1
ATOM 6157 C C . ASN B 1 51 ? 20.882 86.890 27.322 1.00 34.74 51 ASN B C 1
ATOM 6158 O O . ASN B 1 51 ? 21.199 87.721 28.176 1.00 33.00 51 ASN B O 1
ATOM 6169 N N . HIS B 1 52 ? 19.614 86.690 26.953 1.00 34.80 52 HIS B N 1
ATOM 6170 C CA . HIS B 1 52 ? 18.514 87.440 27.546 1.00 35.66 52 HIS B CA 1
ATOM 6171 C C . HIS B 1 52 ? 17.789 86.671 28.641 1.00 33.23 52 HIS B C 1
ATOM 6172 O O . HIS B 1 52 ? 17.057 87.284 29.427 1.00 33.80 52 HIS B O 1
ATOM 6186 N N . MET B 1 53 ? 17.988 85.357 28.733 1.00 32.26 53 MET B N 1
ATOM 6187 C CA . MET B 1 53 ? 17.315 84.571 29.758 1.00 31.46 53 MET B CA 1
ATOM 6188 C C . MET B 1 53 ? 18.030 84.609 31.100 1.00 28.99 53 MET B C 1
ATOM 6189 O O . MET B 1 53 ? 17.390 84.395 32.136 1.00 28.39 53 MET B O 1
ATOM 6203 N N . ILE B 1 54 ? 19.333 84.869 31.105 1.00 27.33 54 ILE B N 1
ATOM 6204 C CA . ILE B 1 54 ? 20.144 84.777 32.309 1.00 30.95 54 ILE B CA 1
ATOM 6205 C C . ILE B 1 54 ? 21.184 85.888 32.288 1.00 28.26 54 ILE B C 1
ATOM 6206 O O . ILE B 1 54 ? 21.333 86.618 31.308 1.00 30.68 54 ILE B O 1
ATOM 6222 N N . GLU B 1 55 ? 21.915 85.993 33.390 1.00 25.84 55 GLU B N 1
ATOM 6223 C CA . GLU B 1 55 ? 22.959 86.991 33.560 1.00 32.25 55 GLU B CA 1
ATOM 6224 C C . GLU B 1 55 ? 24.334 86.357 33.374 1.00 27.23 55 GLU B C 1
ATOM 6225 O O . GLU B 1 55 ? 24.522 85.160 33.601 1.00 27.95 55 GLU B O 1
ATOM 6237 N N . ASN B 1 56 ? 25.292 87.177 32.939 1.00 30.93 56 ASN B N 1
ATOM 6238 C CA . ASN B 1 56 ? 26.679 86.743 32.755 1.00 31.61 56 ASN B CA 1
ATOM 6239 C C . ASN B 1 56 ? 26.771 85.516 31.848 1.00 33.00 56 ASN B C 1
ATOM 6240 O O . ASN B 1 56 ? 27.587 84.617 32.061 1.00 28.75 56 ASN B O 1
ATOM 6251 N N . GLN B 1 57 ? 25.929 85.482 30.817 1.00 29.60 57 GLN B N 1
ATOM 6252 C CA . GLN B 1 57 ? 25.855 84.319 29.941 1.00 33.77 57 GLN B CA 1
ATOM 6253 C C . GLN B 1 57 ? 27.126 84.182 29.108 1.00 31.98 57 GLN B C 1
ATOM 6254 O O . GLN B 1 57 ? 27.685 85.174 28.634 1.00 32.78 57 GLN B O 1
ATOM 6268 N N . ILE B 1 58 ? 27.583 82.941 28.928 1.00 30.32 58 ILE B N 1
ATOM 6269 C CA . ILE B 1 58 ? 28.777 82.698 28.126 1.00 32.39 58 ILE B CA 1
ATOM 6270 C C . ILE B 1 58 ? 28.567 81.527 27.174 1.00 31.27 58 ILE B C 1
ATOM 6271 O O . ILE B 1 58 ? 29.171 81.477 26.097 1.00 35.80 58 ILE B O 1
ATOM 6287 N N . SER B 1 59 ? 27.723 80.572 27.556 1.00 28.41 59 SER B N 1
ATOM 6288 C CA . SER B 1 59 ? 27.602 79.369 26.738 1.00 32.52 59 SER B CA 1
ATOM 6289 C C . SER B 1 59 ? 26.290 78.663 27.088 1.00 29.75 59 SER B C 1
ATOM 6290 O O . SER B 1 59 ? 25.299 79.322 27.418 1.00 29.40 59 SER B O 1
ATOM 6298 N N . GLU B 1 60 ? 26.288 77.337 27.003 1.00 31.02 60 GLU B N 1
ATOM 6299 C CA . GLU B 1 60 ? 25.099 76.542 27.271 1.00 30.12 60 GLU B CA 1
ATOM 6300 C C . GLU B 1 60 ? 25.540 75.147 27.693 1.00 31.08 60 GLU B C 1
ATOM 6301 O O . GLU B 1 60 ? 26.655 74.711 27.395 1.00 33.10 60 GLU B O 1
ATOM 6313 N N . THR B 1 61 ? 24.641 74.455 28.383 1.00 27.43 61 THR B N 1
ATOM 6314 C CA . THR B 1 61 ? 24.797 73.039 28.688 1.00 32.68 61 THR B CA 1
ATOM 6315 C C . THR B 1 61 ? 23.865 72.256 27.773 1.00 32.72 61 THR B C 1
ATOM 6316 O O . THR B 1 61 ? 22.687 72.605 27.640 1.00 33.73 61 THR B O 1
ATOM 6327 N N . GLU B 1 62 ? 24.393 71.213 27.135 1.00 28.82 62 GLU B N 1
ATOM 6328 C CA . GLU B 1 62 ? 23.620 70.352 26.248 1.00 30.86 62 GLU B CA 1
ATOM 6329 C C . GLU B 1 62 ? 23.350 69.026 26.944 1.00 30.07 62 GLU B C 1
ATOM 6330 O O . GLU B 1 62 ? 24.291 68.304 27.293 1.00 34.42 62 GLU B O 1
ATOM 6342 N N . VAL B 1 63 ? 22.078 68.697 27.115 1.00 33.77 63 VAL B N 1
ATOM 6343 C CA . VAL B 1 63 ? 21.638 67.451 27.738 1.00 33.88 63 VAL B CA 1
ATOM 6344 C C . VAL B 1 63 ? 20.999 66.589 26.655 1.00 36.60 63 VAL B C 1
ATOM 6345 O O . VAL B 1 63 ? 20.030 67.026 26.020 1.00 36.74 63 VAL B O 1
ATOM 6358 N N . PRO B 1 64 ? 21.492 65.372 26.411 1.00 37.72 64 PRO B N 1
ATOM 6359 C CA . PRO B 1 64 ? 20.879 64.525 25.379 1.00 36.27 64 PRO B CA 1
ATOM 6360 C C . PRO B 1 64 ? 19.390 64.327 25.620 1.00 35.97 64 PRO B C 1
ATOM 6361 O O . PRO B 1 64 ? 18.946 64.128 26.753 1.00 34.04 64 PRO B O 1
ATOM 6372 N N A MET B 1 65 ? 18.623 64.497 24.542 0.50 36.60 65 MET B N 1
ATOM 6373 N N B MET B 1 65 ? 18.717 64.378 24.535 0.50 36.60 65 MET B N 1
ATOM 6374 C CA A MET B 1 65 ? 17.159 64.341 24.646 0.50 37.36 65 MET B CA 1
ATOM 6375 C CA B MET B 1 65 ? 17.273 64.204 24.591 0.50 37.36 65 MET B CA 1
ATOM 6376 C C A MET B 1 65 ? 16.740 63.151 23.823 0.50 38.12 65 MET B C 1
ATOM 6377 C C B MET B 1 65 ? 16.873 63.000 23.752 0.50 38.12 65 MET B C 1
ATOM 6378 O O A MET B 1 65 ? 17.173 63.111 22.668 0.50 37.68 65 MET B O 1
ATOM 6379 O O B MET B 1 65 ? 17.258 62.896 22.581 0.50 37.68 65 MET B O 1
ATOM 6406 N N . GLY B 1 66 ? 15.994 62.105 24.350 1.00 36.63 66 GLY B N 1
ATOM 6407 C CA . GLY B 1 66 ? 15.493 60.939 23.653 1.00 37.46 66 GLY B CA 1
ATOM 6408 C C . GLY B 1 66 ? 13.985 60.856 23.739 1.00 38.84 66 GLY B C 1
ATOM 6409 O O . GLY B 1 66 ? 13.337 61.798 24.205 1.00 37.74 66 GLY B O 1
ATOM 6413 N N . VAL B 1 67 ? 13.412 59.734 23.310 1.00 38.33 67 VAL B N 1
ATOM 6414 C CA . VAL B 1 67 ? 11.966 59.557 23.255 1.00 38.78 67 VAL B CA 1
ATOM 6415 C C . VAL B 1 67 ? 11.596 58.331 24.077 1.00 40.04 67 VAL B C 1
ATOM 6416 O O . VAL B 1 67 ? 11.984 57.208 23.733 1.00 42.41 67 VAL B O 1
ATOM 6429 N N . GLY B 1 68 ? 10.848 58.545 25.158 1.00 38.45 68 GLY B N 1
ATOM 6430 C CA . GLY B 1 68 ? 10.266 57.429 25.889 1.00 41.78 68 GLY B CA 1
ATOM 6431 C C . GLY B 1 68 ? 9.057 56.882 25.145 1.00 41.79 68 GLY B C 1
ATOM 6432 O O . GLY B 1 68 ? 8.240 57.631 24.609 1.00 38.43 68 GLY B O 1
ATOM 6436 N N . LEU B 1 69 ? 8.951 55.556 25.114 1.00 46.54 69 LEU B N 1
ATOM 6437 C CA . LEU B 1 69 ? 7.996 54.880 24.252 1.00 49.54 69 LEU B CA 1
ATOM 6438 C C . LEU B 1 69 ? 7.003 54.057 25.060 1.00 45.68 69 LEU B C 1
ATOM 6439 O O . LEU B 1 69 ? 7.238 53.717 26.223 1.00 44.83 69 LEU B O 1
ATOM 6455 N N . HIS B 1 70 ? 5.872 53.755 24.423 1.00 47.33 70 HIS B N 1
ATOM 6456 C CA . HIS B 1 70 ? 4.878 52.798 24.894 1.00 50.98 70 HIS B CA 1
ATOM 6457 C C . HIS B 1 70 ? 4.057 53.309 26.071 1.00 46.91 70 HIS B C 1
ATOM 6458 O O . HIS B 1 70 ? 3.372 52.512 26.725 1.00 48.70 70 HIS B O 1
ATOM 6472 N N . LEU B 1 71 ? 4.085 54.607 26.354 1.00 49.06 71 LEU B N 1
ATOM 6473 C CA . LEU B 1 71 ? 3.311 55.139 27.466 1.00 51.01 71 LEU B CA 1
ATOM 6474 C C . LEU B 1 71 ? 1.873 55.392 27.029 1.00 50.31 71 LEU B C 1
ATOM 6475 O O . LEU B 1 71 ? 1.628 56.062 26.019 1.00 47.53 71 LEU B O 1
ATOM 6491 N N . THR B 1 72 ? 0.924 54.859 27.795 1.00 47.35 72 THR B N 1
ATOM 6492 C CA . THR B 1 72 ? -0.497 55.062 27.554 1.00 54.99 72 THR B CA 1
ATOM 6493 C C . THR B 1 72 ? -1.137 55.541 28.848 1.00 51.01 72 THR B C 1
ATOM 6494 O O . THR B 1 72 ? -0.975 54.906 29.896 1.00 47.93 72 THR B O 1
ATOM 6505 N N . VAL B 1 73 ? -1.858 56.655 28.774 1.00 48.35 73 VAL B N 1
ATOM 6506 C CA . VAL B 1 73 ? -2.478 57.270 29.941 1.00 54.15 73 VAL B CA 1
ATOM 6507 C C . VAL B 1 73 ? -3.927 57.582 29.594 1.00 50.89 73 VAL B C 1
ATOM 6508 O O . VAL B 1 73 ? -4.194 58.353 28.664 1.00 49.64 73 VAL B O 1
ATOM 6521 N N . ASP B 1 74 ? -4.858 56.988 30.340 1.00 51.19 74 ASP B N 1
ATOM 6522 C CA . ASP B 1 74 ? -6.286 57.159 30.082 1.00 55.50 74 ASP B CA 1
ATOM 6523 C C . ASP B 1 74 ? -6.620 56.821 28.631 1.00 55.67 74 ASP B C 1
ATOM 6524 O O . ASP B 1 74 ? -7.353 57.544 27.953 1.00 56.34 74 ASP B O 1
ATOM 6533 N N . GLU B 1 75 ? -6.059 55.715 28.146 1.00 54.14 75 GLU B N 1
ATOM 6534 C CA . GLU B 1 75 ? -6.286 55.190 26.804 1.00 64.38 75 GLU B CA 1
ATOM 6535 C C . GLU B 1 75 ? -5.723 56.086 25.709 1.00 65.07 75 GLU B C 1
ATOM 6536 O O . GLU B 1 75 ? -6.042 55.885 24.530 1.00 65.04 75 GLU B O 1
ATOM 6548 N N . THR B 1 76 ? -4.897 57.069 26.059 1.00 59.53 76 THR B N 1
ATOM 6549 C CA . THR B 1 76 ? -4.246 57.941 25.090 1.00 51.85 76 THR B CA 1
ATOM 6550 C C . THR B 1 76 ? -2.764 57.597 25.034 1.00 55.20 76 THR B C 1
ATOM 6551 O O . THR B 1 76 ? -2.116 57.454 26.077 1.00 50.60 76 THR B O 1
ATOM 6562 N N . ASP B 1 77 ? -2.235 57.459 23.821 1.00 61.21 77 ASP B N 1
ATOM 6563 C CA . ASP B 1 77 ? -0.833 57.117 23.621 1.00 55.56 77 ASP B CA 1
ATOM 6564 C C . ASP B 1 77 ? 0.001 58.383 23.483 1.00 50.80 77 ASP B C 1
ATOM 6565 O O . ASP B 1 77 ? -0.447 59.379 22.907 1.00 48.71 77 ASP B O 1
ATOM 6574 N N . TYR B 1 78 ? 1.222 58.335 24.013 1.00 48.66 78 TYR B N 1
ATOM 6575 C CA . TYR B 1 78 ? 2.114 59.482 24.010 1.00 48.53 78 TYR B CA 1
ATOM 6576 C C . TYR B 1 78 ? 3.510 59.068 23.568 1.00 45.88 78 TYR B C 1
ATOM 6577 O O . TYR B 1 78 ? 3.910 57.909 23.709 1.00 46.93 78 TYR B O 1
ATOM 6595 N N . LEU B 1 79 ? 4.240 60.036 23.022 1.00 45.57 79 LEU B N 1
ATOM 6596 C CA . LEU B 1 79 ? 5.679 59.937 22.793 1.00 46.99 79 LEU B CA 1
ATOM 6597 C C . LEU B 1 79 ? 6.324 60.966 23.716 1.00 47.22 79 LEU B C 1
ATOM 6598 O O . LEU B 1 79 ? 6.127 62.174 23.538 1.00 43.62 79 LEU B O 1
ATOM 6614 N N . VAL B 1 80 ? 7.078 60.494 24.702 1.00 46.08 80 VAL B N 1
ATOM 6615 C CA . VAL B 1 80 ? 7.518 61.320 25.820 1.00 43.04 80 VAL B CA 1
ATOM 6616 C C . VAL B 1 80 ? 8.914 61.859 25.510 1.00 38.45 80 VAL B C 1
ATOM 6617 O O . VAL B 1 80 ? 9.852 61.064 25.370 1.00 39.26 80 VAL B O 1
ATOM 6630 N N . PRO B 1 81 ? 9.095 63.178 25.421 1.00 37.18 81 PRO B N 1
ATOM 6631 C CA . PRO B 1 81 ? 10.459 63.722 25.334 1.00 37.19 81 PRO B CA 1
ATOM 6632 C C . PRO B 1 81 ? 11.140 63.656 26.693 1.00 33.63 81 PRO B C 1
ATOM 6633 O O . PRO B 1 81 ? 10.557 64.029 27.713 1.00 35.38 81 PRO B O 1
ATOM 6644 N N . MET B 1 82 ? 12.377 63.166 26.704 1.00 35.85 82 MET B N 1
ATOM 6645 C CA . MET B 1 82 ? 13.105 62.947 27.949 1.00 35.52 82 MET B CA 1
ATOM 6646 C C . MET B 1 82 ? 14.533 63.428 27.771 1.00 40.71 82 MET B C 1
ATOM 6647 O O . MET B 1 82 ? 15.283 62.870 26.963 1.00 37.90 82 MET B O 1
ATOM 6661 N N . ALA B 1 83 ? 14.904 64.458 28.524 1.00 35.47 83 ALA B N 1
ATOM 6662 C CA . ALA B 1 83 ? 16.256 65.000 28.506 1.00 34.55 83 ALA B CA 1
ATOM 6663 C C . ALA B 1 83 ? 16.989 64.459 29.727 1.00 35.51 83 ALA B C 1
ATOM 6664 O O . ALA B 1 83 ? 16.618 64.761 30.866 1.00 37.66 83 ALA B O 1
ATOM 6671 N N . THR B 1 84 ? 18.018 63.648 29.491 1.00 35.52 84 THR B N 1
ATOM 6672 C CA . THR B 1 84 ? 18.797 63.085 30.582 1.00 40.31 84 THR B CA 1
ATOM 6673 C C . THR B 1 84 ? 20.206 62.787 30.095 1.00 38.85 84 THR B C 1
ATOM 6674 O O . THR B 1 84 ? 20.435 62.561 28.904 1.00 34.48 84 THR B O 1
ATOM 6685 N N . GLU B 1 85 ? 21.150 62.799 31.032 1.00 37.00 85 GLU B N 1
ATOM 6686 C CA . GLU B 1 85 ? 22.532 62.441 30.756 1.00 39.40 85 GLU B CA 1
ATOM 6687 C C . GLU B 1 85 ? 22.875 61.044 31.250 1.00 40.33 85 GLU B C 1
ATOM 6688 O O . GLU B 1 85 ? 24.027 60.619 31.120 1.00 38.71 85 GLU B O 1
ATOM 6700 N N . GLU B 1 86 ? 21.903 60.322 31.809 1.00 41.81 86 GLU B N 1
ATOM 6701 C CA . GLU B 1 86 ? 22.128 59.021 32.425 1.00 48.77 86 GLU B CA 1
ATOM 6702 C C . GLU B 1 86 ? 21.722 57.909 31.471 1.00 48.64 86 GLU B C 1
ATOM 6703 O O . GLU B 1 86 ? 20.595 57.929 30.953 1.00 37.84 86 GLU B O 1
ATOM 6715 N N . PRO B 1 87 ? 22.589 56.931 31.209 1.00 47.22 87 PRO B N 1
ATOM 6716 C CA . PRO B 1 87 ? 22.191 55.821 30.336 1.00 48.19 87 PRO B CA 1
ATOM 6717 C C . PRO B 1 87 ? 21.185 54.909 31.016 1.00 46.33 87 PRO B C 1
ATOM 6718 O O . PRO B 1 87 ? 21.147 54.789 32.244 1.00 46.87 87 PRO B O 1
ATOM 6729 N N . SER B 1 88 ? 20.361 54.264 30.192 1.00 43.01 88 SER B N 1
ATOM 6730 C CA . SER B 1 88 ? 19.362 53.265 30.550 1.00 46.85 88 SER B CA 1
ATOM 6731 C C . SER B 1 88 ? 18.057 53.895 31.040 1.00 46.29 88 SER B C 1
ATOM 6732 O O . SER B 1 88 ? 17.049 53.190 31.123 1.00 43.37 88 SER B O 1
ATOM 6740 N N . VAL B 1 89 ? 18.032 55.189 31.368 1.00 43.60 89 VAL B N 1
ATOM 6741 C CA . VAL B 1 89 ? 16.813 55.806 31.889 1.00 41.92 89 VAL B CA 1
ATOM 6742 C C . VAL B 1 89 ? 15.692 55.722 30.857 1.00 42.44 89 VAL B C 1
ATOM 6743 O O . VAL B 1 89 ? 14.608 55.193 31.127 1.00 38.82 89 VAL B O 1
ATOM 6756 N N . ILE B 1 90 ? 15.936 56.256 29.659 1.00 44.03 90 ILE B N 1
ATOM 6757 C CA . ILE B 1 90 ? 14.902 56.271 28.628 1.00 39.29 90 ILE B CA 1
ATOM 6758 C C . ILE B 1 90 ? 14.494 54.851 28.257 1.00 44.84 90 ILE B C 1
ATOM 6759 O O . ILE B 1 90 ? 13.309 54.565 28.044 1.00 40.48 90 ILE B O 1
ATOM 6775 N N . ALA B 1 91 ? 15.462 53.937 28.176 1.00 45.77 91 ALA B N 1
ATOM 6776 C CA . ALA B 1 91 ? 15.130 52.549 27.873 1.00 47.74 91 ALA B CA 1
ATOM 6777 C C . ALA B 1 91 ? 14.274 51.937 28.975 1.00 46.06 91 ALA B C 1
ATOM 6778 O O . ALA B 1 91 ? 13.306 51.219 28.694 1.00 45.68 91 ALA B O 1
ATOM 6785 N N . ALA B 1 92 ? 14.612 52.210 30.236 1.00 41.56 92 ALA B N 1
ATOM 6786 C CA . ALA B 1 92 ? 13.844 51.643 31.340 1.00 45.60 92 ALA B CA 1
ATOM 6787 C C . ALA B 1 92 ? 12.417 52.179 31.348 1.00 48.49 92 ALA B C 1
ATOM 6788 O O . ALA B 1 92 ? 11.471 51.432 31.624 1.00 45.34 92 ALA B O 1
ATOM 6795 N N . LEU B 1 93 ? 12.241 53.469 31.049 1.00 44.24 93 LEU B N 1
ATOM 6796 C CA . LEU B 1 93 ? 10.895 54.028 30.975 1.00 45.42 93 LEU B CA 1
ATOM 6797 C C . LEU B 1 93 ? 10.085 53.340 29.884 1.00 46.44 93 LEU B C 1
ATOM 6798 O O . LEU B 1 93 ? 8.936 52.940 30.103 1.00 44.19 93 LEU B O 1
ATOM 6814 N N . SER B 1 94 ? 10.670 53.199 28.693 1.00 44.05 94 SER B N 1
ATOM 6815 C CA . SER B 1 94 ? 9.964 52.534 27.604 1.00 48.18 94 SER B CA 1
ATOM 6816 C C . SER B 1 94 ? 9.570 51.115 27.996 1.00 49.56 94 SER B C 1
ATOM 6817 O O . SER B 1 94 ? 8.447 50.677 27.723 1.00 47.07 94 SER B O 1
ATOM 6825 N N . ASN B 1 95 ? 10.477 50.388 28.655 1.00 50.03 95 ASN B N 1
ATOM 6826 C CA . ASN B 1 95 ? 10.185 49.013 29.046 1.00 53.55 95 ASN B CA 1
ATOM 6827 C C . ASN B 1 95 ? 9.139 48.959 30.153 1.00 54.02 95 ASN B C 1
ATOM 6828 O O . ASN B 1 95 ? 8.216 48.137 30.101 1.00 54.28 95 ASN B O 1
ATOM 6839 N N . GLY B 1 96 ? 9.269 49.816 31.167 1.00 50.90 96 GLY B N 1
ATOM 6840 C CA . GLY B 1 96 ? 8.276 49.840 32.228 1.00 47.82 96 GLY B CA 1
ATOM 6841 C C . GLY B 1 96 ? 6.890 50.186 31.720 1.00 52.01 96 GLY B C 1
ATOM 6842 O O . GLY B 1 96 ? 5.891 49.623 32.175 1.00 49.76 96 GLY B O 1
ATOM 6846 N N . ALA B 1 97 ? 6.809 51.120 30.769 1.00 53.63 97 ALA B N 1
ATOM 6847 C CA . ALA B 1 97 ? 5.516 51.467 30.190 1.00 50.30 97 ALA B CA 1
ATOM 6848 C C . ALA B 1 97 ? 4.968 50.321 29.350 1.00 53.94 97 ALA B C 1
ATOM 6849 O O . ALA B 1 97 ? 3.757 50.067 29.349 1.00 50.75 97 ALA B O 1
ATOM 6856 N N . LYS B 1 98 ? 5.844 49.619 28.629 1.00 53.95 98 LYS B N 1
ATOM 6857 C CA . LYS B 1 98 ? 5.407 48.480 27.828 1.00 54.61 98 LYS B CA 1
ATOM 6858 C C . LYS B 1 98 ? 4.790 47.404 28.713 1.00 51.77 98 LYS B C 1
ATOM 6859 O O . LYS B 1 98 ? 3.719 46.868 28.405 1.00 53.42 98 LYS B O 1
ATOM 6878 N N . ILE B 1 99 ? 5.449 47.085 29.829 1.00 50.73 99 ILE B N 1
ATOM 6879 C CA . ILE B 1 99 ? 4.890 46.124 30.774 1.00 53.78 99 ILE B CA 1
ATOM 6880 C C . ILE B 1 99 ? 3.586 46.653 31.359 1.00 58.80 99 ILE B C 1
ATOM 6881 O O . ILE B 1 99 ? 2.629 45.897 31.568 1.00 58.00 99 ILE B O 1
ATOM 6897 N N . ALA B 1 100 ? 3.526 47.961 31.624 1.00 58.35 100 ALA B N 1
ATOM 6898 C CA . ALA B 1 100 ? 2.365 48.530 32.300 1.00 57.02 100 ALA B CA 1
ATOM 6899 C C . ALA B 1 100 ? 1.131 48.511 31.408 1.00 52.43 100 ALA B C 1
ATOM 6900 O O . ALA B 1 100 ? 0.010 48.331 31.899 1.00 50.41 100 ALA B O 1
ATOM 6907 N N . GLN B 1 101 ? 1.315 48.719 30.104 1.00 51.25 101 GLN B N 1
ATOM 6908 C CA . GLN B 1 101 ? 0.228 48.754 29.132 1.00 56.14 101 GLN B CA 1
ATOM 6909 C C . GLN B 1 101 ? -0.578 50.045 29.228 1.00 54.10 101 GLN B C 1
ATOM 6910 O O . GLN B 1 101 ? -0.874 50.668 28.203 1.00 59.29 101 GLN B O 1
ATOM 6924 N N . GLY B 1 102 ? -0.945 50.457 30.440 1.00 52.27 102 GLY B N 1
ATOM 6925 C CA . GLY B 1 102 ? -1.753 51.652 30.597 1.00 49.78 102 GLY B CA 1
ATOM 6926 C C . GLY B 1 102 ? -1.684 52.218 31.995 1.00 47.78 102 GLY B C 1
ATOM 6927 O O . GLY B 1 102 ? -1.293 51.536 32.947 1.00 48.79 102 GLY B O 1
ATOM 6931 N N . PHE B 1 103 ? -2.076 53.487 32.107 1.00 46.81 103 PHE B N 1
ATOM 6932 C CA . PHE B 1 103 ? -2.125 54.198 33.376 1.00 49.41 103 PHE B CA 1
ATOM 6933 C C . PHE B 1 103 ? -3.431 54.971 33.463 1.00 49.15 103 PHE B C 1
ATOM 6934 O O . PHE B 1 103 ? -3.854 55.602 32.490 1.00 51.62 103 PHE B O 1
ATOM 6951 N N . LYS B 1 104 ? -4.064 54.921 34.631 1.00 49.26 104 LYS B N 1
ATOM 6952 C CA . LYS B 1 104 ? -5.368 55.533 34.847 1.00 55.61 104 LYS B CA 1
ATOM 6953 C C . LYS B 1 104 ? -5.262 56.594 35.932 1.00 50.85 104 LYS B C 1
ATOM 6954 O O . LYS B 1 104 ? -4.558 56.409 36.930 1.00 52.23 104 LYS B O 1
ATOM 6973 N N . THR B 1 105 ? -5.965 57.706 35.729 1.00 47.15 105 THR B N 1
ATOM 6974 C CA . THR B 1 105 ? -5.962 58.794 36.696 1.00 48.33 105 THR B CA 1
ATOM 6975 C C . THR B 1 105 ? -6.933 58.490 37.830 1.00 48.96 105 THR B C 1
ATOM 6976 O O . THR B 1 105 ? -8.091 58.131 37.591 1.00 53.06 105 THR B O 1
ATOM 6987 N N . VAL B 1 106 ? -6.459 58.639 39.064 1.00 47.53 106 VAL B N 1
ATOM 6988 C CA . VAL B 1 106 ? -7.297 58.427 40.240 1.00 47.73 106 VAL B CA 1
ATOM 6989 C C . VAL B 1 106 ? -7.927 59.731 40.707 1.00 53.66 106 VAL B C 1
ATOM 6990 O O . VAL B 1 106 ? -9.138 59.808 40.925 1.00 56.94 106 VAL B O 1
ATOM 7003 N N . ASN B 1 107 ? -7.114 60.772 40.870 1.00 52.81 107 ASN B N 1
ATOM 7004 C CA . ASN B 1 107 ? -7.617 62.088 41.231 1.00 53.35 107 ASN B CA 1
ATOM 7005 C C . ASN B 1 107 ? -6.580 63.126 40.832 1.00 45.66 107 ASN B C 1
ATOM 7006 O O . ASN B 1 107 ? -5.419 62.801 40.568 1.00 44.95 107 ASN B O 1
ATOM 7017 N N . GLN B 1 108 ? -7.018 64.377 40.787 1.00 42.77 108 GLN B N 1
ATOM 7018 C CA . GLN B 1 108 ? -6.130 65.465 40.413 1.00 44.40 108 GLN B CA 1
ATOM 7019 C C . GLN B 1 108 ? -6.743 66.782 40.858 1.00 42.77 108 GLN B C 1
ATOM 7020 O O . GLN B 1 108 ? -7.961 66.963 40.798 1.00 42.91 108 GLN B O 1
ATOM 7034 N N . GLN B 1 109 ? -5.882 67.687 41.303 1.00 40.06 109 GLN B N 1
ATOM 7035 C CA . GLN B 1 109 ? -6.240 69.058 41.622 1.00 39.15 109 GLN B CA 1
ATOM 7036 C C . GLN B 1 109 ? -5.178 69.951 41.001 1.00 35.02 109 GLN B C 1
ATOM 7037 O O . GLN B 1 109 ? -4.060 69.506 40.728 1.00 40.61 109 GLN B O 1
ATOM 7051 N N . ARG B 1 110 ? -5.531 71.212 40.753 1.00 36.24 110 ARG B N 1
ATOM 7052 C CA . ARG B 1 110 ? -4.539 72.150 40.224 1.00 37.45 110 ARG B CA 1
ATOM 7053 C C . ARG B 1 110 ? -4.834 73.541 40.787 1.00 36.97 110 ARG B C 1
ATOM 7054 O O . ARG B 1 110 ? -5.559 74.333 40.180 1.00 37.07 110 ARG B O 1
ATOM 7075 N N . LEU B 1 111 ? -4.244 73.828 41.944 1.00 38.11 111 LEU B N 1
ATOM 7076 C CA . LEU B 1 111 ? -4.209 75.174 42.500 1.00 35.85 111 LEU B CA 1
ATOM 7077 C C . LEU B 1 111 ? -2.794 75.442 42.994 1.00 34.40 111 LEU B C 1
ATOM 7078 O O . LEU B 1 111 ? -2.130 74.538 43.511 1.00 29.98 111 LEU B O 1
ATOM 7094 N N . MET B 1 112 ? -2.334 76.676 42.809 1.00 33.47 112 MET B N 1
ATOM 7095 C CA . MET B 1 112 ? -1.032 77.135 43.271 1.00 31.22 112 MET B CA 1
ATOM 7096 C C . MET B 1 112 ? -1.177 77.844 44.616 1.00 37.49 112 MET B C 1
ATOM 7097 O O . MET B 1 112 ? -2.240 78.371 44.952 1.00 37.57 112 MET B O 1
ATOM 7111 N N . ARG B 1 113 ? -0.083 77.865 45.378 1.00 33.10 113 ARG B N 1
ATOM 7112 C CA . ARG B 1 113 ? -0.089 78.307 46.767 1.00 30.49 113 ARG B CA 1
ATOM 7113 C C . ARG B 1 113 ? 0.774 79.551 46.940 1.00 32.91 113 ARG B C 1
ATOM 7114 O O . ARG B 1 113 ? 1.869 79.643 46.381 1.00 35.45 113 ARG B O 1
ATOM 7135 N N . GLY B 1 114 ? 0.258 80.520 47.703 1.00 31.67 114 GLY B N 1
ATOM 7136 C CA . GLY B 1 114 ? 1.019 81.694 48.079 1.00 31.67 114 GLY B CA 1
ATOM 7137 C C . GLY B 1 114 ? 0.784 81.987 49.547 1.00 32.51 114 GLY B C 1
ATOM 7138 O O . GLY B 1 114 ? -0.098 81.392 50.168 1.00 32.12 114 GLY B O 1
ATOM 7142 N N . GLN B 1 115 ? 1.591 82.892 50.106 1.00 31.56 115 GLN B N 1
ATOM 7143 C CA . GLN B 1 115 ? 1.453 83.183 51.528 1.00 29.87 115 GLN B CA 1
ATOM 7144 C C . GLN B 1 115 ? 1.971 84.573 51.867 1.00 29.57 115 GLN B C 1
ATOM 7145 O O . GLN B 1 115 ? 2.992 85.017 51.335 1.00 27.95 115 GLN B O 1
ATOM 7159 N N . ILE B 1 116 ? 1.244 85.250 52.754 1.00 30.21 116 ILE B N 1
ATOM 7160 C CA . ILE B 1 116 ? 1.686 86.475 53.411 1.00 27.71 116 ILE B CA 1
ATOM 7161 C C . ILE B 1 116 ? 1.868 86.132 54.883 1.00 30.77 116 ILE B C 1
ATOM 7162 O O . ILE B 1 116 ? 0.939 85.627 55.526 1.00 26.91 116 ILE B O 1
ATOM 7178 N N . VAL B 1 117 ? 3.058 86.395 55.418 1.00 30.73 117 VAL B N 1
ATOM 7179 C CA . VAL B 1 117 ? 3.420 85.983 56.770 1.00 32.01 117 VAL B CA 1
ATOM 7180 C C . VAL B 1 117 ? 3.635 87.225 57.623 1.00 29.76 117 VAL B C 1
ATOM 7181 O O . VAL B 1 117 ? 4.459 88.084 57.284 1.00 30.21 117 VAL B O 1
ATOM 7194 N N . PHE B 1 118 ? 2.875 87.320 58.716 1.00 29.80 118 PHE B N 1
ATOM 7195 C CA . PHE B 1 118 ? 3.086 88.314 59.758 1.00 30.10 118 PHE B CA 1
ATOM 7196 C C . PHE B 1 118 ? 4.059 87.777 60.802 1.00 29.79 118 PHE B C 1
ATOM 7197 O O . PHE B 1 118 ? 4.172 86.563 61.002 1.00 31.85 118 PHE B O 1
ATOM 7214 N N . TYR B 1 119 ? 4.740 88.690 61.490 1.00 32.33 119 TYR B N 1
ATOM 7215 C CA . TYR B 1 119 ? 5.635 88.314 62.577 1.00 36.60 119 TYR B CA 1
ATOM 7216 C C . TYR B 1 119 ? 5.452 89.277 63.741 1.00 34.36 119 TYR B C 1
ATOM 7217 O O . TYR B 1 119 ? 4.884 90.362 63.593 1.00 33.68 119 TYR B O 1
ATOM 7235 N N . ASP B 1 120 ? 5.944 88.861 64.910 1.00 35.94 120 ASP B N 1
ATOM 7236 C CA . ASP B 1 120 ? 5.816 89.644 66.139 1.00 39.46 120 ASP B CA 1
ATOM 7237 C C . ASP B 1 120 ? 4.351 89.975 66.420 1.00 36.27 120 ASP B C 1
ATOM 7238 O O . ASP B 1 120 ? 4.014 91.086 66.835 1.00 37.69 120 ASP B O 1
ATOM 7247 N N . VAL B 1 121 ? 3.478 89.003 66.185 1.00 34.84 121 VAL B N 1
ATOM 7248 C CA . VAL B 1 121 ? 2.044 89.172 66.374 1.00 43.41 121 VAL B CA 1
ATOM 7249 C C . VAL B 1 121 ? 1.705 88.833 67.819 1.00 42.55 121 VAL B C 1
ATOM 7250 O O . VAL B 1 121 ? 1.914 87.700 68.267 1.00 41.13 121 VAL B O 1
ATOM 7263 N N . ALA B 1 122 ? 1.167 89.814 68.547 1.00 46.55 122 ALA B N 1
ATOM 7264 C CA . ALA B 1 122 ? 0.852 89.606 69.957 1.00 49.77 122 ALA B CA 1
ATOM 7265 C C . ALA B 1 122 ? -0.196 88.515 70.135 1.00 46.16 122 ALA B C 1
ATOM 7266 O O . ALA B 1 122 ? -0.049 87.630 70.986 1.00 45.67 122 ALA B O 1
ATOM 7273 N N . ASP B 1 123 ? -1.265 88.561 69.338 1.00 44.79 123 ASP B N 1
ATOM 7274 C CA . ASP B 1 123 ? -2.368 87.605 69.433 1.00 46.67 123 ASP B CA 1
ATOM 7275 C C . ASP B 1 123 ? -2.681 87.084 68.037 1.00 44.49 123 ASP B C 1
ATOM 7276 O O . ASP B 1 123 ? -3.518 87.652 67.321 1.00 38.41 123 ASP B O 1
ATOM 7285 N N . PRO B 1 124 ? -2.021 86.004 67.613 1.00 43.19 124 PRO B N 1
ATOM 7286 C CA . PRO B 1 124 ? -2.279 85.477 66.261 1.00 42.75 124 PRO B CA 1
ATOM 7287 C C . PRO B 1 124 ? -3.742 85.187 65.967 1.00 45.47 124 PRO B C 1
ATOM 7288 O O . PRO B 1 124 ? -4.238 85.548 64.890 1.00 35.38 124 PRO B O 1
ATOM 7299 N N . GLU B 1 125 ? -4.450 84.536 66.894 1.00 45.86 125 GLU B N 1
ATOM 7300 C CA . GLU B 1 125 ? -5.842 84.182 66.633 1.00 48.08 125 GLU B CA 1
ATOM 7301 C C . GLU B 1 125 ? -6.723 85.421 66.515 1.00 45.76 125 GLU B C 1
ATOM 7302 O O . GLU B 1 125 ? -7.719 85.401 65.784 1.00 45.16 125 GLU B O 1
ATOM 7314 N N . SER B 1 126 ? -6.367 86.508 67.204 1.00 43.93 126 SER B N 1
ATOM 7315 C CA . SER B 1 126 ? -7.141 87.741 67.086 1.00 43.27 126 SER B CA 1
ATOM 7316 C C . SER B 1 126 ? -6.914 88.410 65.735 1.00 43.57 126 SER B C 1
ATOM 7317 O O . SER B 1 126 ? -7.855 88.946 65.136 1.00 38.69 126 SER B O 1
ATOM 7325 N N . LEU B 1 127 ? -5.671 88.398 65.245 1.00 38.19 127 LEU B N 1
ATOM 7326 C CA . LEU B 1 127 ? -5.394 88.951 63.923 1.00 38.03 127 LEU B CA 1
ATOM 7327 C C . LEU B 1 127 ? -6.118 88.161 62.843 1.00 33.12 127 LEU B C 1
ATOM 7328 O O . LEU B 1 127 ? -6.645 88.738 61.886 1.00 34.78 127 LEU B O 1
ATOM 7344 N N . ILE B 1 128 ? -6.145 86.836 62.975 1.00 33.45 128 ILE B N 1
ATOM 7345 C CA . ILE B 1 128 ? -6.855 86.007 62.007 1.00 38.42 128 ILE B CA 1
ATOM 7346 C C . ILE B 1 128 ? -8.334 86.375 61.983 1.00 41.45 128 ILE B C 1
ATOM 7347 O O . ILE B 1 128 ? -8.951 86.447 60.912 1.00 38.37 128 ILE B O 1
ATOM 7363 N N . ASP B 1 129 ? -8.916 86.651 63.156 1.00 41.52 129 ASP B N 1
ATOM 7364 C CA . ASP B 1 129 ? -10.325 87.031 63.212 1.00 43.17 129 ASP B CA 1
ATOM 7365 C C . ASP B 1 129 ? -10.587 88.318 62.439 1.00 40.50 129 ASP B C 1
ATOM 7366 O O . ASP B 1 129 ? -11.575 88.419 61.703 1.00 41.11 129 ASP B O 1
ATOM 7375 N N . LYS B 1 130 ? -9.719 89.319 62.604 1.00 37.29 130 LYS B N 1
ATOM 7376 C CA . LYS B 1 130 ? -9.891 90.560 61.860 1.00 39.68 130 LYS B CA 1
ATOM 7377 C C . LYS B 1 130 ? -9.720 90.341 60.360 1.00 39.76 130 LYS B C 1
ATOM 7378 O O . LYS B 1 130 ? -10.351 91.039 59.559 1.00 41.87 130 LYS B O 1
ATOM 7397 N N . LEU B 1 131 ? -8.881 89.384 59.961 1.00 38.87 131 LEU B N 1
ATOM 7398 C CA . LEU B 1 131 ? -8.677 89.135 58.538 1.00 37.41 131 LEU B CA 1
ATOM 7399 C C . LEU B 1 131 ? -9.880 88.431 57.921 1.00 35.72 131 LEU B C 1
ATOM 7400 O O . LEU B 1 131 ? -10.281 88.752 56.797 1.00 32.78 131 LEU B O 1
ATOM 7416 N N . GLN B 1 132 ? -10.473 87.477 58.644 1.00 37.39 132 GLN B N 1
ATOM 7417 C CA . GLN B 1 132 ? -11.551 86.667 58.093 1.00 43.21 132 GLN B CA 1
ATOM 7418 C C . GLN B 1 132 ? -12.809 87.468 57.795 1.00 37.67 132 GLN B C 1
ATOM 7419 O O . GLN B 1 132 ? -13.661 86.992 57.032 1.00 46.46 132 GLN B O 1
ATOM 7433 N N . VAL B 1 133 ? -12.947 88.661 58.371 1.00 36.31 133 VAL B N 1
ATOM 7434 C CA . VAL B 1 133 ? -14.125 89.484 58.130 1.00 34.22 133 VAL B CA 1
ATOM 7435 C C . VAL B 1 133 ? -13.903 90.516 57.022 1.00 37.40 133 VAL B C 1
ATOM 7436 O O . VAL B 1 133 ? -14.744 91.392 56.805 1.00 37.81 133 VAL B O 1
ATOM 7449 N N A ARG B 1 134 ? -12.778 90.398 56.304 0.49 36.26 134 ARG B N 1
ATOM 7450 N N B ARG B 1 134 ? -12.777 90.396 56.304 0.51 36.20 134 ARG B N 1
ATOM 7451 C CA A ARG B 1 134 ? -12.486 91.317 55.205 0.49 35.29 134 ARG B CA 1
ATOM 7452 C CA B ARG B 1 134 ? -12.468 91.315 55.208 0.51 35.28 134 ARG B CA 1
ATOM 7453 C C A ARG B 1 134 ? -12.122 90.564 53.929 0.49 33.85 134 ARG B C 1
ATOM 7454 C C B ARG B 1 134 ? -12.134 90.563 53.923 0.51 33.84 134 ARG B C 1
ATOM 7455 O O A ARG B 1 134 ? -11.451 91.105 53.049 0.49 33.38 134 ARG B O 1
ATOM 7456 O O B ARG B 1 134 ? -11.492 91.125 53.027 0.51 33.37 134 ARG B O 1
ATOM 7497 N N . GLU B 1 135 ? -12.581 89.312 53.807 1.00 32.39 135 GLU B N 1
ATOM 7498 C CA . GLU B 1 135 ? -12.178 88.479 52.676 1.00 33.06 135 GLU B CA 1
ATOM 7499 C C . GLU B 1 135 ? -12.709 89.011 51.353 1.00 32.41 135 GLU B C 1
ATOM 7500 O O . GLU B 1 135 ? -12.036 88.898 50.322 1.00 34.03 135 GLU B O 1
ATOM 7512 N N . ALA B 1 136 ? -13.914 89.582 51.352 1.00 30.86 136 ALA B N 1
ATOM 7513 C CA . ALA B 1 136 ? -14.452 90.136 50.116 1.00 32.44 136 ALA B CA 1
ATOM 7514 C C . ALA B 1 136 ? -13.547 91.233 49.575 1.00 32.62 136 ALA B C 1
ATOM 7515 O O . ALA B 1 136 ? -13.354 91.348 48.360 1.00 34.09 136 ALA B O 1
ATOM 7522 N N . GLU B 1 137 ? -12.984 92.052 50.464 1.00 30.35 137 GLU B N 1
ATOM 7523 C CA . GLU B 1 137 ? -12.065 93.095 50.024 1.00 37.35 137 GLU B CA 1
ATOM 7524 C C . GLU B 1 137 ? -10.735 92.507 49.572 1.00 31.86 137 GLU B C 1
ATOM 7525 O O . GLU B 1 137 ? -10.122 93.022 48.631 1.00 33.46 137 GLU B O 1
ATOM 7537 N N . ILE B 1 138 ? -10.284 91.426 50.211 1.00 31.06 138 ILE B N 1
ATOM 7538 C CA . ILE B 1 138 ? -9.061 90.757 49.773 1.00 31.82 138 ILE B CA 1
ATOM 7539 C C . ILE B 1 138 ? -9.245 90.199 48.368 1.00 34.96 138 ILE B C 1
ATOM 7540 O O . ILE B 1 138 ? -8.442 90.463 47.464 1.00 33.67 138 ILE B O 1
ATOM 7556 N N . PHE B 1 139 ? -10.311 89.419 48.164 1.00 33.94 139 PHE B N 1
ATOM 7557 C CA . PHE B 1 139 ? -10.606 88.900 46.832 1.00 34.70 139 PHE B CA 1
ATOM 7558 C C . PHE B 1 139 ? -10.708 90.027 45.814 1.00 32.04 139 PHE B C 1
ATOM 7559 O O . PHE B 1 139 ? -10.213 89.906 44.687 1.00 36.28 139 PHE B O 1
ATOM 7576 N N . GLN B 1 140 ? -11.357 91.128 46.190 1.00 33.75 140 GLN B N 1
ATOM 7577 C CA . GLN B 1 140 ? -11.464 92.265 45.282 1.00 38.16 140 GLN B CA 1
ATOM 7578 C C . GLN B 1 140 ? -10.087 92.820 44.941 1.00 37.53 140 GLN B C 1
ATOM 7579 O O . GLN B 1 140 ? -9.796 93.101 43.773 1.00 39.51 140 GLN B O 1
ATOM 7593 N N . GLN B 1 141 ? -9.221 92.970 45.946 1.00 37.18 141 GLN B N 1
ATOM 7594 C CA . GLN B 1 141 ? -7.874 93.474 45.695 1.00 37.37 141 GLN B CA 1
ATOM 7595 C C . GLN B 1 141 ? -7.067 92.489 44.859 1.00 35.54 141 GLN B C 1
ATOM 7596 O O . GLN B 1 141 ? -6.301 92.897 43.977 1.00 33.87 141 GLN B O 1
ATOM 7610 N N . ALA B 1 142 ? -7.224 91.189 45.120 1.00 32.11 142 ALA B N 1
ATOM 7611 C CA . ALA B 1 142 ? -6.495 90.194 44.343 1.00 34.46 142 ALA B CA 1
ATOM 7612 C C . ALA B 1 142 ? -6.785 90.343 42.856 1.00 37.21 142 ALA B C 1
ATOM 7613 O O . ALA B 1 142 ? -5.874 90.252 42.025 1.00 36.71 142 ALA B O 1
ATOM 7620 N N . GLU B 1 143 ? -8.049 90.583 42.500 1.00 39.50 143 GLU B N 1
ATOM 7621 C CA . GLU B 1 143 ? -8.400 90.756 41.093 1.00 40.07 143 GLU B CA 1
ATOM 7622 C C . GLU B 1 143 ? -7.797 92.036 40.530 1.00 37.17 143 GLU B C 1
ATOM 7623 O O . GLU B 1 143 ? -7.264 92.040 39.414 1.00 39.02 143 GLU B O 1
ATOM 7635 N N A LEU B 1 144 ? -7.868 93.134 41.287 0.55 36.00 144 LEU B N 1
ATOM 7636 N N B LEU B 1 144 ? -7.867 93.131 41.292 0.45 36.22 144 LEU B N 1
ATOM 7637 C CA A LEU B 1 144 ? -7.316 94.398 40.812 0.55 38.30 144 LEU B CA 1
ATOM 7638 C CA B LEU B 1 144 ? -7.315 94.400 40.829 0.45 38.37 144 LEU B CA 1
ATOM 7639 C C A LEU B 1 144 ? -5.819 94.298 40.546 0.55 38.79 144 LEU B C 1
ATOM 7640 C C B LEU B 1 144 ? -5.822 94.299 40.551 0.45 38.84 144 LEU B C 1
ATOM 7641 O O A LEU B 1 144 ? -5.300 94.997 39.668 0.55 39.63 144 LEU B O 1
ATOM 7642 O O B LEU B 1 144 ? -5.307 95.000 39.672 0.45 39.64 144 LEU B O 1
ATOM 7673 N N . SER B 1 145 ? -5.112 93.438 41.284 1.00 38.95 145 SER B N 1
ATOM 7674 C CA . SER B 1 145 ? -3.665 93.333 41.124 1.00 39.47 145 SER B CA 1
ATOM 7675 C C . SER B 1 145 ? -3.263 92.532 39.891 1.00 42.07 145 SER B C 1
ATOM 7676 O O . SER B 1 145 ? -2.169 92.746 39.357 1.00 46.68 145 SER B O 1
ATOM 7684 N N . TYR B 1 146 ? -4.111 91.612 39.432 1.00 39.21 146 TYR B N 1
ATOM 7685 C CA . TYR B 1 146 ? -3.829 90.819 38.232 1.00 41.49 146 TYR B CA 1
ATOM 7686 C C . TYR B 1 146 ? -5.144 90.417 37.580 1.00 37.63 146 TYR B C 1
ATOM 7687 O O . TYR B 1 146 ? -5.582 89.261 37.667 1.00 35.86 146 TYR B O 1
ATOM 7705 N N . PRO B 1 147 ? -5.804 91.354 36.890 1.00 40.99 147 PRO B N 1
ATOM 7706 C CA . PRO B 1 147 ? -7.144 91.056 36.355 1.00 42.45 147 PRO B CA 1
ATOM 7707 C C . PRO B 1 147 ? -7.155 90.039 35.227 1.00 42.64 147 PRO B C 1
ATOM 7708 O O . PRO B 1 147 ? -8.174 89.362 35.036 1.00 47.09 147 PRO B O 1
ATOM 7719 N N . SER B 1 148 ? -6.059 89.911 34.475 1.00 40.06 148 SER B N 1
ATOM 7720 C CA . SER B 1 148 ? -6.045 89.021 33.319 1.00 42.26 148 SER B CA 1
ATOM 7721 C C . SER B 1 148 ? -6.480 87.610 33.693 1.00 47.54 148 SER B C 1
ATOM 7722 O O . SER B 1 148 ? -7.326 87.008 33.022 1.00 47.72 148 SER B O 1
ATOM 7730 N N . ILE B 1 149 ? -5.909 87.062 34.771 1.00 43.91 149 ILE B N 1
ATOM 7731 C CA . ILE B 1 149 ? -6.201 85.675 35.122 1.00 43.32 149 ILE B CA 1
ATOM 7732 C C . ILE B 1 149 ? -7.669 85.512 35.475 1.00 40.97 149 ILE B C 1
ATOM 7733 O O . ILE B 1 149 ? -8.255 84.444 35.250 1.00 38.50 149 ILE B O 1
ATOM 7750 N N . VAL B 1 150 ? -8.286 86.548 36.049 1.00 43.03 150 VAL B N 1
ATOM 7751 C CA . VAL B 1 150 ? -9.697 86.452 36.412 1.00 46.03 150 VAL B CA 1
ATOM 7752 C C . VAL B 1 150 ? -10.568 86.394 35.160 1.00 43.62 150 VAL B C 1
ATOM 7753 O O . VAL B 1 150 ? -11.562 85.662 35.113 1.00 44.57 150 VAL B O 1
ATOM 7766 N N . LYS B 1 151 ? -10.191 87.138 34.112 1.00 46.14 151 LYS B N 1
ATOM 7767 C CA . LYS B 1 151 ? -10.964 87.107 32.872 1.00 49.95 151 LYS B CA 1
ATOM 7768 C C . LYS B 1 151 ? -10.893 85.737 32.207 1.00 49.29 151 LYS B C 1
ATOM 7769 O O . LYS B 1 151 ? -11.874 85.273 31.616 1.00 48.50 151 LYS B O 1
ATOM 7788 N N . ARG B 1 152 ? -9.736 85.080 32.281 1.00 46.72 152 ARG B N 1
ATOM 7789 C CA . ARG B 1 152 ? -9.545 83.764 31.677 1.00 40.92 152 ARG B CA 1
ATOM 7790 C C . ARG B 1 152 ? -10.061 82.636 32.566 1.00 43.26 152 ARG B C 1
ATOM 7791 O O . ARG B 1 152 ? -9.756 81.466 32.311 1.00 46.15 152 ARG B O 1
ATOM 7812 N N . GLY B 1 153 ? -10.858 82.960 33.580 1.00 43.54 153 GLY B N 1
ATOM 7813 C CA . GLY B 1 153 ? -11.522 81.959 34.385 1.00 40.55 153 GLY B CA 1
ATOM 7814 C C . GLY B 1 153 ? -10.749 81.450 35.578 1.00 43.47 153 GLY B C 1
ATOM 7815 O O . GLY B 1 153 ? -11.142 80.429 36.156 1.00 41.47 153 GLY B O 1
ATOM 7819 N N . GLY B 1 154 ? -9.667 82.120 35.966 1.00 41.61 154 GLY B N 1
ATOM 7820 C CA . GLY B 1 154 ? -8.891 81.696 37.115 1.00 43.35 154 GLY B CA 1
ATOM 7821 C C . GLY B 1 154 ? -8.888 82.728 38.224 1.00 42.33 154 GLY B C 1
ATOM 7822 O O . GLY B 1 154 ? -9.843 83.498 38.364 1.00 36.21 154 GLY B O 1
ATOM 7826 N N . GLY B 1 155 ? -7.826 82.752 39.014 1.00 38.78 155 GLY B N 1
ATOM 7827 C CA . GLY B 1 155 ? -7.668 83.722 40.077 1.00 37.58 155 GLY B CA 1
ATOM 7828 C C . GLY B 1 155 ? -7.759 83.080 41.449 1.00 33.07 155 GLY B C 1
ATOM 7829 O O . GLY B 1 155 ? -7.829 81.857 41.601 1.00 30.86 155 GLY B O 1
ATOM 7833 N N . LEU B 1 156 ? -7.752 83.943 42.464 1.00 31.53 156 LEU B N 1
ATOM 7834 C CA . LEU B 1 156 ? -7.855 83.485 43.843 1.00 34.20 156 LEU B CA 1
ATOM 7835 C C . LEU B 1 156 ? -9.135 82.685 44.035 1.00 36.11 156 LEU B C 1
ATOM 7836 O O . LEU B 1 156 ? -10.209 83.092 43.581 1.00 33.49 156 LEU B O 1
ATOM 7852 N N A ARG B 1 157 ? -9.017 81.538 44.702 0.58 35.43 157 ARG B N 1
ATOM 7853 N N B ARG B 1 157 ? -9.017 81.539 44.707 0.42 35.22 157 ARG B N 1
ATOM 7854 C CA A ARG B 1 157 ? -10.154 80.667 44.966 0.58 37.65 157 ARG B CA 1
ATOM 7855 C CA B ARG B 1 157 ? -10.153 80.667 44.964 0.42 37.82 157 ARG B CA 1
ATOM 7856 C C A ARG B 1 157 ? -10.432 80.450 46.446 0.58 39.13 157 ARG B C 1
ATOM 7857 C C B ARG B 1 157 ? -10.429 80.431 46.443 0.42 39.16 157 ARG B C 1
ATOM 7858 O O A ARG B 1 157 ? -11.590 80.246 46.812 0.58 41.83 157 ARG B O 1
ATOM 7859 O O B ARG B 1 157 ? -11.581 80.189 46.806 0.42 41.91 157 ARG B O 1
ATOM 7900 N N . ASP B 1 158 ? -9.416 80.492 47.304 1.00 36.53 158 ASP B N 1
ATOM 7901 C CA . ASP B 1 158 ? -9.618 80.226 48.719 1.00 37.02 158 ASP B CA 1
ATOM 7902 C C . ASP B 1 158 ? -8.551 80.927 49.544 1.00 39.22 158 ASP B C 1
ATOM 7903 O O . ASP B 1 158 ? -7.428 81.152 49.083 1.00 36.76 158 ASP B O 1
ATOM 7913 N N . LEU B 1 159 ? -8.918 81.269 50.776 1.00 35.30 159 LEU B N 1
ATOM 7914 C CA . LEU B 1 159 ? -8.002 81.814 51.768 1.00 36.62 159 LEU B CA 1
ATOM 7915 C C . LEU B 1 159 ? -8.016 80.915 52.996 1.00 36.19 159 LEU B C 1
ATOM 7916 O O . LEU B 1 159 ? -9.077 80.460 53.431 1.00 40.99 159 LEU B O 1
ATOM 7932 N N . GLN B 1 160 ? -6.835 80.650 53.546 1.00 31.28 160 GLN B N 1
ATOM 7933 C CA . GLN B 1 160 ? -6.700 79.854 54.756 1.00 33.54 160 GLN B CA 1
ATOM 7934 C C . GLN B 1 160 ? -5.723 80.554 55.688 1.00 32.72 160 GLN B C 1
ATOM 7935 O O . GLN B 1 160 ? -4.931 81.400 55.265 1.00 32.75 160 GLN B O 1
ATOM 7949 N N . TYR B 1 161 ? -5.786 80.197 56.968 1.00 32.00 161 TYR B N 1
ATOM 7950 C CA . TYR B 1 161 ? -5.028 80.908 57.986 1.00 32.84 161 TYR B CA 1
ATOM 7951 C C . TYR B 1 161 ? -4.404 79.915 58.949 1.00 34.47 161 TYR B C 1
ATOM 7952 O O . TYR B 1 161 ? -5.071 78.985 59.409 1.00 36.11 161 TYR B O 1
ATOM 7970 N N . ARG B 1 162 ? -3.124 80.121 59.248 1.00 38.14 162 ARG B N 1
ATOM 7971 C CA . ARG B 1 162 ? -2.389 79.281 60.179 1.00 39.19 162 ARG B CA 1
ATOM 7972 C C . ARG B 1 162 ? -1.571 80.162 61.110 1.00 38.99 162 ARG B C 1
ATOM 7973 O O . ARG B 1 162 ? -1.064 81.212 60.699 1.00 37.69 162 ARG B O 1
ATOM 7994 N N . ALA B 1 163 ? -1.450 79.730 62.357 1.00 41.50 163 ALA B N 1
ATOM 7995 C CA . ALA B 1 163 ? -0.629 80.403 63.352 1.00 44.86 163 ALA B CA 1
ATOM 7996 C C . ALA B 1 163 ? 0.575 79.532 63.682 1.00 44.13 163 ALA B C 1
ATOM 7997 O O . ALA B 1 163 ? 0.481 78.300 63.685 1.00 44.06 163 ALA B O 1
ATOM 8004 N N . PHE B 1 164 ? 1.710 80.176 63.945 1.00 46.00 164 PHE B N 1
ATOM 8005 C CA . PHE B 1 164 ? 2.941 79.469 64.261 1.00 45.47 164 PHE B CA 1
ATOM 8006 C C . PHE B 1 164 ? 3.648 80.157 65.418 1.00 50.48 164 PHE B C 1
ATOM 8007 O O . PHE B 1 164 ? 3.740 81.388 65.456 1.00 50.21 164 PHE B O 1
ATOM 8024 N N . ASP B 1 165 ? 4.145 79.357 66.358 1.00 51.78 165 ASP B N 1
ATOM 8025 C CA . ASP B 1 165 ? 5.042 79.824 67.411 1.00 51.45 165 ASP B CA 1
ATOM 8026 C C . ASP B 1 165 ? 4.449 80.968 68.224 1.00 52.95 165 ASP B C 1
ATOM 8027 O O . ASP B 1 165 ? 5.188 81.727 68.860 1.00 50.43 165 ASP B O 1
ATOM 8036 N N . GLU B 1 166 ? 3.129 81.120 68.221 1.00 56.41 166 GLU B N 1
ATOM 8037 C CA . GLU B 1 166 ? 2.432 82.168 68.955 1.00 58.87 166 GLU B CA 1
ATOM 8038 C C . GLU B 1 166 ? 2.883 83.568 68.557 1.00 51.96 166 GLU B C 1
ATOM 8039 O O . GLU B 1 166 ? 2.589 84.535 69.275 1.00 50.12 166 GLU B O 1
ATOM 8051 N N . SER B 1 167 ? 3.586 83.710 67.434 1.00 45.34 167 SER B N 1
ATOM 8052 C CA . SER B 1 167 ? 4.025 85.023 66.977 1.00 42.89 167 SER B CA 1
ATOM 8053 C C . SER B 1 167 ? 3.911 85.232 65.474 1.00 40.59 167 SER B C 1
ATOM 8054 O O . SER B 1 167 ? 3.993 86.384 65.035 1.00 38.85 167 SER B O 1
ATOM 8062 N N . PHE B 1 168 ? 3.724 84.180 64.676 1.00 38.15 168 PHE B N 1
ATOM 8063 C CA . PHE B 1 168 ? 3.590 84.292 63.231 1.00 39.23 168 PHE B CA 1
ATOM 8064 C C . PHE B 1 168 ? 2.169 83.953 62.796 1.00 37.77 168 PHE B C 1
ATOM 8065 O O . PHE B 1 168 ? 1.531 83.062 63.371 1.00 35.11 168 PHE B O 1
ATOM 8082 N N . VAL B 1 169 ? 1.693 84.643 61.763 1.00 32.24 169 VAL B N 1
ATOM 8083 C CA . VAL B 1 169 ? 0.440 84.317 61.097 1.00 32.72 169 VAL B CA 1
ATOM 8084 C C . VAL B 1 169 ? 0.701 84.228 59.601 1.00 30.20 169 VAL B C 1
ATOM 8085 O O . VAL B 1 169 ? 1.222 85.176 59.002 1.00 32.83 169 VAL B O 1
ATOM 8098 N N . SER B 1 170 ? 0.332 83.104 58.999 1.00 31.64 170 SER B N 1
ATOM 8099 C CA . SER B 1 170 ? 0.433 82.914 57.559 1.00 34.59 170 SER B CA 1
ATOM 8100 C C . SER B 1 170 ? -0.962 82.993 56.953 1.00 31.47 170 SER B C 1
ATOM 8101 O O . SER B 1 170 ? -1.852 82.223 57.331 1.00 30.63 170 SER B O 1
ATOM 8109 N N . VAL B 1 171 ? -1.150 83.928 56.027 1.00 30.17 171 VAL B N 1
ATOM 8110 C CA . VAL B 1 171 ? -2.366 84.004 55.227 1.00 30.77 171 VAL B CA 1
ATOM 8111 C C . VAL B 1 171 ? -2.091 83.252 53.929 1.00 31.21 171 VAL B C 1
ATOM 8112 O O . VAL B 1 171 ? -1.303 83.703 53.094 1.00 30.10 171 VAL B O 1
ATOM 8125 N N . ASP B 1 172 ? -2.741 82.105 53.759 1.00 29.75 172 ASP B N 1
ATOM 8126 C CA . ASP B 1 172 ? -2.485 81.223 52.628 1.00 31.74 172 ASP B CA 1
ATOM 8127 C C . ASP B 1 172 ? -3.444 81.532 51.485 1.00 34.14 172 ASP B C 1
ATOM 8128 O O . ASP B 1 172 ? -4.653 81.663 51.696 1.00 35.31 172 ASP B O 1
ATOM 8137 N N . PHE B 1 173 ? -2.894 81.652 50.278 1.00 33.36 173 PHE B N 1
ATOM 8138 C CA . PHE B 1 173 ? -3.662 81.931 49.072 1.00 34.25 173 PHE B CA 1
ATOM 8139 C C . PHE B 1 173 ? -3.640 80.700 48.175 1.00 36.53 173 PHE B C 1
ATOM 8140 O O . PHE B 1 173 ? -2.566 80.175 47.867 1.00 35.16 173 PHE B O 1
ATOM 8157 N N . LEU B 1 174 ? -4.820 80.241 47.764 1.00 33.79 174 LEU B N 1
ATOM 8158 C CA . LEU B 1 174 ? -4.964 79.133 46.820 1.00 36.49 174 LEU B CA 1
ATOM 8159 C C . LEU B 1 174 ? -5.498 79.704 45.511 1.00 35.24 174 LEU B C 1
ATOM 8160 O O . LEU B 1 174 ? -6.634 80.188 45.457 1.00 33.82 174 LEU B O 1
ATOM 8176 N N . VAL B 1 175 ? -4.684 79.638 44.460 1.00 32.05 175 VAL B N 1
ATOM 8177 C CA . VAL B 1 175 ? -4.915 80.390 43.235 1.00 32.65 175 VAL B CA 1
ATOM 8178 C C . VAL B 1 175 ? -4.954 79.443 42.045 1.00 35.21 175 VAL B C 1
ATOM 8179 O O . VAL B 1 175 ? -4.120 78.541 41.927 1.00 36.33 175 VAL B O 1
ATOM 8192 N N . ASP B 1 176 ? -5.921 79.664 41.158 1.00 37.23 176 ASP B N 1
ATOM 8193 C CA . ASP B 1 176 ? -5.999 78.955 39.883 1.00 38.42 176 ASP B CA 1
ATOM 8194 C C . ASP B 1 176 ? -5.212 79.768 38.863 1.00 36.42 176 ASP B C 1
ATOM 8195 O O . ASP B 1 176 ? -5.631 80.867 38.479 1.00 35.11 176 ASP B O 1
ATOM 8204 N N . VAL B 1 177 ? -4.065 79.245 38.437 1.00 33.90 177 VAL B N 1
ATOM 8205 C CA . VAL B 1 177 ? -3.171 79.949 37.525 1.00 36.23 177 VAL B CA 1
ATOM 8206 C C . VAL B 1 177 ? -3.238 79.381 36.115 1.00 36.57 177 VAL B C 1
ATOM 8207 O O . VAL B 1 177 ? -2.440 79.771 35.254 1.00 36.37 177 VAL B O 1
ATOM 8220 N N . LYS B 1 178 ? -4.170 78.468 35.855 1.00 36.12 178 LYS B N 1
ATOM 8221 C CA . LYS B 1 178 ? -4.403 77.897 34.521 1.00 34.74 178 LYS B CA 1
ATOM 8222 C C . LYS B 1 178 ? -3.122 77.194 34.074 1.00 36.41 178 LYS B C 1
ATOM 8223 O O . LYS B 1 178 ? -2.590 76.370 34.835 1.00 36.81 178 LYS B O 1
ATOM 8242 N N . ASP B 1 179 ? -2.605 77.462 32.878 1.00 34.61 179 ASP B N 1
ATOM 8243 C CA . ASP B 1 179 ? -1.540 76.659 32.290 1.00 37.37 179 ASP B CA 1
ATOM 8244 C C . ASP B 1 179 ? -0.138 77.131 32.660 1.00 38.04 179 ASP B C 1
ATOM 8245 O O . ASP B 1 179 ? 0.840 76.503 32.236 1.00 32.99 179 ASP B O 1
ATOM 8254 N N . ALA B 1 180 ? -0.010 78.213 33.423 1.00 33.72 180 ALA B N 1
ATOM 8255 C CA . ALA B 1 180 ? 1.288 78.699 33.863 1.00 33.23 180 ALA B CA 1
ATOM 8256 C C . ALA B 1 180 ? 1.659 78.085 35.208 1.00 31.71 180 ALA B C 1
ATOM 8257 O O . ALA B 1 180 ? 0.812 77.561 35.934 1.00 32.15 180 ALA B O 1
ATOM 8264 N N . MET B 1 181 ? 2.954 78.144 35.529 1.00 34.84 181 MET B N 1
ATOM 8265 C CA . MET B 1 181 ? 3.389 77.725 36.857 1.00 35.35 181 MET B CA 1
ATOM 8266 C C . MET B 1 181 ? 2.806 78.646 37.922 1.00 35.24 181 MET B C 1
ATOM 8267 O O . MET B 1 181 ? 2.393 78.191 38.995 1.00 34.95 181 MET B O 1
ATOM 8281 N N . GLY B 1 182 ? 2.767 79.950 37.637 1.00 33.53 182 GLY B N 1
ATOM 8282 C CA . GLY B 1 182 ? 1.965 80.883 38.404 1.00 40.04 182 GLY B CA 1
ATOM 8283 C C . GLY B 1 182 ? 2.706 81.859 39.288 1.00 38.67 182 GLY B C 1
ATOM 8284 O O . GLY B 1 182 ? 2.067 82.497 40.139 1.00 35.10 182 GLY B O 1
ATOM 8288 N N . ALA B 1 183 ? 4.020 82.021 39.120 1.00 34.19 183 ALA B N 1
ATOM 8289 C CA . ALA B 1 183 ? 4.775 82.890 40.020 1.00 33.68 183 ALA B CA 1
ATOM 8290 C C . ALA B 1 183 ? 4.354 84.348 39.872 1.00 33.86 183 ALA B C 1
ATOM 8291 O O . ALA B 1 183 ? 4.189 85.057 40.872 1.00 30.46 183 ALA B O 1
ATOM 8298 N N . ASN B 1 184 ? 4.171 84.812 38.632 1.00 32.54 184 ASN B N 1
ATOM 8299 C CA . ASN B 1 184 ? 3.861 86.224 38.415 1.00 34.62 184 ASN B CA 1
ATOM 8300 C C . ASN B 1 184 ? 2.446 86.560 38.874 1.00 34.47 184 ASN B C 1
ATOM 8301 O O . ASN B 1 184 ? 2.220 87.617 39.480 1.00 32.93 184 ASN B O 1
ATOM 8312 N N . ILE B 1 185 ? 1.478 85.679 38.595 1.00 31.62 185 ILE B N 1
ATOM 8313 C CA . ILE B 1 185 ? 0.110 85.904 39.058 1.00 34.11 185 ILE B CA 1
ATOM 8314 C C . ILE B 1 185 ? 0.073 85.950 40.582 1.00 28.29 185 ILE B C 1
ATOM 8315 O O . ILE B 1 185 ? -0.400 86.921 41.183 1.00 27.79 185 ILE B O 1
ATOM 8331 N N . VAL B 1 186 ? 0.594 84.904 41.227 1.00 28.98 186 VAL B N 1
ATOM 8332 C CA . VAL B 1 186 ? 0.486 84.786 42.679 1.00 27.90 186 VAL B CA 1
ATOM 8333 C C . VAL B 1 186 ? 1.194 85.945 43.370 1.00 33.38 186 VAL B C 1
ATOM 8334 O O . VAL B 1 186 ? 0.642 86.580 44.276 1.00 30.29 186 VAL B O 1
ATOM 8347 N N . ASN B 1 187 ? 2.428 86.243 42.953 1.00 28.79 187 ASN B N 1
ATOM 8348 C CA . ASN B 1 187 ? 3.178 87.315 43.600 1.00 27.75 187 ASN B CA 1
ATOM 8349 C C . ASN B 1 187 ? 2.521 88.671 43.386 1.00 30.17 187 ASN B C 1
ATOM 8350 O O . ASN B 1 187 ? 2.586 89.536 44.266 1.00 29.23 187 ASN B O 1
ATOM 8361 N N . ALA B 1 188 ? 1.881 88.879 42.233 1.00 34.42 188 ALA B N 1
ATOM 8362 C CA . ALA B 1 188 ? 1.189 90.142 41.991 1.00 31.86 188 ALA B CA 1
ATOM 8363 C C . ALA B 1 188 ? 0.062 90.351 42.996 1.00 31.53 188 ALA B C 1
ATOM 8364 O O . ALA B 1 188 ? -0.059 91.425 43.598 1.00 32.31 188 ALA B O 1
ATOM 8371 N N A MET B 1 189 ? -0.767 89.327 43.215 0.49 31.14 189 MET B N 1
ATOM 8372 N N B MET B 1 189 ? -0.786 89.333 43.169 0.51 31.11 189 MET B N 1
ATOM 8373 C CA A MET B 1 189 ? -1.887 89.508 44.134 0.49 34.88 189 MET B CA 1
ATOM 8374 C CA B MET B 1 189 ? -1.881 89.425 44.128 0.51 34.88 189 MET B CA 1
ATOM 8375 C C A MET B 1 189 ? -1.427 89.530 45.589 0.49 32.37 189 MET B C 1
ATOM 8376 C C B MET B 1 189 ? -1.349 89.610 45.542 0.51 32.51 189 MET B C 1
ATOM 8377 O O A MET B 1 189 ? -2.041 90.212 46.417 0.49 31.01 189 MET B O 1
ATOM 8378 O O B MET B 1 189 ? -1.825 90.470 46.292 0.51 31.06 189 MET B O 1
ATOM 8405 N N . LEU B 1 190 ? -0.358 88.803 45.924 1.00 30.13 190 LEU B N 1
ATOM 8406 C CA . LEU B 1 190 ? 0.179 88.885 47.279 1.00 32.56 190 LEU B CA 1
ATOM 8407 C C . LEU B 1 190 ? 0.700 90.286 47.574 1.00 32.18 190 LEU B C 1
ATOM 8408 O O . LEU B 1 190 ? 0.427 90.846 48.643 1.00 30.61 190 LEU B O 1
ATOM 8425 N N . GLU B 1 191 ? 1.441 90.873 46.630 1.00 29.96 191 GLU B N 1
ATOM 8426 C CA . GLU B 1 191 ? 1.950 92.228 46.815 1.00 28.76 191 GLU B CA 1
ATOM 8427 C C . GLU B 1 191 ? 0.810 93.221 47.001 1.00 33.68 191 GLU B C 1
ATOM 8428 O O . GLU B 1 191 ? 0.839 94.055 47.914 1.00 31.12 191 GLU B O 1
ATOM 8440 N N . GLY B 1 192 ? -0.202 93.152 46.133 1.00 33.26 192 GLY B N 1
ATOM 8441 C CA . GLY B 1 192 ? -1.329 94.063 46.259 1.00 31.13 192 GLY B CA 1
ATOM 8442 C C . GLY B 1 192 ? -2.052 93.909 47.583 1.00 29.21 192 GLY B C 1
ATOM 8443 O O . GLY B 1 192 ? -2.360 94.891 48.259 1.00 31.39 192 GLY B O 1
ATOM 8447 N N . VAL B 1 193 ? -2.326 92.664 47.975 1.00 27.94 193 VAL B N 1
ATOM 8448 C CA . VAL B 1 193 ? -3.059 92.429 49.215 1.00 30.64 193 VAL B CA 1
ATOM 8449 C C . VAL B 1 193 ? -2.212 92.813 50.421 1.00 32.54 193 VAL B C 1
ATOM 8450 O O . VAL B 1 193 ? -2.729 93.337 51.417 1.00 31.41 193 VAL B O 1
ATOM 8463 N N . ALA B 1 194 ? -0.899 92.570 50.353 1.00 28.90 194 ALA B N 1
ATOM 8464 C CA . ALA B 1 194 ? -0.024 92.938 51.462 1.00 31.49 194 ALA B CA 1
ATOM 8465 C C . ALA B 1 194 ? -0.066 94.439 51.722 1.00 32.15 194 ALA B C 1
ATOM 8466 O O . ALA B 1 194 ? -0.077 94.876 52.878 1.00 31.22 194 ALA B O 1
ATOM 8473 N N . GLU B 1 195 ? -0.083 95.246 50.659 1.00 31.76 195 GLU B N 1
ATOM 8474 C CA . GLU B 1 195 ? -0.183 96.690 50.839 1.00 36.91 195 GLU B CA 1
ATOM 8475 C C . GLU B 1 195 ? -1.510 97.079 51.480 1.00 40.06 195 GLU B C 1
ATOM 8476 O O . GLU B 1 195 ? -1.569 98.050 52.245 1.00 39.54 195 GLU B O 1
ATOM 8488 N N . LEU B 1 196 ? -2.581 96.337 51.188 1.00 37.34 196 LEU B N 1
ATOM 8489 C CA . LEU B 1 196 ? -3.851 96.572 51.869 1.00 35.01 196 LEU B CA 1
ATOM 8490 C C . LEU B 1 196 ? -3.743 96.242 53.353 1.00 35.73 196 LEU B C 1
ATOM 8491 O O . LEU B 1 196 ? -4.258 96.984 54.198 1.00 34.70 196 LEU B O 1
ATOM 8507 N N . PHE B 1 197 ? -3.083 95.128 53.686 1.00 30.72 197 PHE B N 1
ATOM 8508 C CA . PHE B 1 197 ? -2.895 94.770 55.087 1.00 32.69 197 PHE B CA 1
ATOM 8509 C C . PHE B 1 197 ? -2.137 95.853 55.848 1.00 36.18 197 PHE B C 1
ATOM 8510 O O . PHE B 1 197 ? -2.382 96.059 57.042 1.00 35.47 197 PHE B O 1
ATOM 8527 N N . ARG B 1 198 ? -1.205 96.545 55.185 1.00 33.82 198 ARG B N 1
ATOM 8528 C CA . ARG B 1 198 ? -0.422 97.563 55.878 1.00 37.59 198 ARG B CA 1
ATOM 8529 C C . ARG B 1 198 ? -1.258 98.796 56.184 1.00 33.12 198 ARG B C 1
ATOM 8530 O O . ARG B 1 198 ? -1.018 99.471 57.190 1.00 36.64 198 ARG B O 1
ATOM 8551 N N . GLU B 1 199 ? -2.247 99.101 55.342 1.00 37.93 199 GLU B N 1
ATOM 8552 C CA . GLU B 1 199 ? -3.156 100.198 55.658 1.00 39.08 199 GLU B CA 1
ATOM 8553 C C . GLU B 1 199 ? -4.129 99.800 56.762 1.00 40.23 199 GLU B C 1
ATOM 8554 O O . GLU B 1 199 ? -4.450 100.613 57.638 1.00 45.43 199 GLU B O 1
ATOM 8566 N N . TRP B 1 200 ? -4.595 98.547 56.750 1.00 38.55 200 TRP B N 1
ATOM 8567 C CA . TRP B 1 200 ? -5.605 98.121 57.712 1.00 41.72 200 TRP B CA 1
ATOM 8568 C C . TRP B 1 200 ? -5.023 97.969 59.112 1.00 40.64 200 TRP B C 1
ATOM 8569 O O . TRP B 1 200 ? -5.650 98.383 60.095 1.00 42.44 200 TRP B O 1
ATOM 8590 N N . PHE B 1 201 ? -3.840 97.365 59.227 1.00 35.99 201 PHE B N 1
ATOM 8591 C CA . PHE B 1 201 ? -3.254 97.003 60.517 1.00 34.66 201 PHE B CA 1
ATOM 8592 C C . PHE B 1 201 ? -1.877 97.651 60.633 1.00 40.37 201 PHE B C 1
ATOM 8593 O O . PHE B 1 201 ? -0.844 96.997 60.463 1.00 39.57 201 PHE B O 1
ATOM 8610 N N . ALA B 1 202 ? -1.867 98.945 60.954 1.00 42.79 202 ALA B N 1
ATOM 8611 C CA . ALA B 1 202 ? -0.606 99.666 61.077 1.00 43.46 202 ALA B CA 1
ATOM 8612 C C . ALA B 1 202 ? 0.255 99.155 62.226 1.00 38.96 202 ALA B C 1
ATOM 8613 O O . ALA B 1 202 ? 1.461 99.424 62.243 1.00 44.71 202 ALA B O 1
ATOM 8620 N N . GLU B 1 203 ? -0.327 98.429 63.186 0.85 38.57 203 GLU B N 1
ATOM 8621 C CA . GLU B 1 203 ? 0.446 97.899 64.304 0.85 41.43 203 GLU B CA 1
ATOM 8622 C C . GLU B 1 203 ? 1.071 96.543 64.007 0.85 42.39 203 GLU B C 1
ATOM 8623 O O . GLU B 1 203 ? 1.969 96.118 64.741 0.85 45.47 203 GLU B O 1
ATOM 8635 N N . GLN B 1 204 ? 0.599 95.845 62.978 1.00 43.29 204 GLN B N 1
ATOM 8636 C CA . GLN B 1 204 ? 1.153 94.556 62.596 1.00 38.89 204 GLN B CA 1
ATOM 8637 C C . GLN B 1 204 ? 2.287 94.752 61.594 1.00 35.80 204 GLN B C 1
ATOM 8638 O O . GLN B 1 204 ? 2.395 95.787 60.933 1.00 39.07 204 GLN B O 1
ATOM 8652 N N . LYS B 1 205 ? 3.138 93.736 61.487 1.00 35.74 205 LYS B N 1
ATOM 8653 C CA . LYS B 1 205 ? 4.313 93.787 60.627 1.00 39.93 205 LYS B CA 1
ATOM 8654 C C . LYS B 1 205 ? 4.345 92.552 59.739 1.00 32.32 205 LYS B C 1
ATOM 8655 O O . LYS B 1 205 ? 4.207 91.427 60.229 1.00 31.64 205 LYS B O 1
ATOM 8674 N N . ILE B 1 206 ? 4.524 92.771 58.438 1.00 32.24 206 ILE B N 1
ATOM 8675 C CA . ILE B 1 206 ? 4.581 91.687 57.464 1.00 31.52 206 ILE B CA 1
ATOM 8676 C C . ILE B 1 206 ? 6.038 91.310 57.238 1.00 30.66 206 ILE B C 1
ATOM 8677 O O . ILE B 1 206 ? 6.871 92.166 56.920 1.00 29.09 206 ILE B O 1
ATOM 8693 N N . LEU B 1 207 ? 6.350 90.026 57.413 1.00 31.05 207 LEU B N 1
ATOM 8694 C CA . LEU B 1 207 ? 7.710 89.552 57.180 1.00 33.00 207 LEU B CA 1
ATOM 8695 C C . LEU B 1 207 ? 7.996 89.416 55.688 1.00 34.30 207 LEU B C 1
ATOM 8696 O O . LEU B 1 207 ? 8.979 89.974 55.184 1.00 30.68 207 LEU B O 1
ATOM 8712 N N . PHE B 1 208 ? 7.148 88.682 54.967 1.00 33.83 208 PHE B N 1
ATOM 8713 C CA . PHE B 1 208 ? 7.311 88.516 53.529 1.00 33.33 208 PHE B CA 1
ATOM 8714 C C . PHE B 1 208 ? 5.970 88.133 52.914 1.00 34.40 208 PHE B C 1
ATOM 8715 O O . PHE B 1 208 ? 5.029 87.744 53.609 1.00 27.94 208 PHE B O 1
ATOM 8732 N N A SER B 1 209 ? 5.905 88.250 51.587 0.42 32.74 209 SER B N 1
ATOM 8733 N N B SER B 1 209 ? 5.902 88.254 51.588 0.58 32.57 209 SER B N 1
ATOM 8734 C CA A SER B 1 209 ? 4.714 87.911 50.807 0.42 33.39 209 SER B CA 1
ATOM 8735 C CA B SER B 1 209 ? 4.712 87.908 50.809 0.58 33.45 209 SER B CA 1
ATOM 8736 C C A SER B 1 209 ? 5.212 87.303 49.499 0.42 31.79 209 SER B C 1
ATOM 8737 C C B SER B 1 209 ? 5.213 87.303 49.501 0.58 31.98 209 SER B C 1
ATOM 8738 O O A SER B 1 209 ? 5.674 88.031 48.616 0.42 31.33 209 SER B O 1
ATOM 8739 O O B SER B 1 209 ? 5.678 88.031 48.621 0.58 31.30 209 SER B O 1
ATOM 8754 N N . ILE B 1 210 ? 5.127 85.979 49.374 1.00 32.62 210 ILE B N 1
ATOM 8755 C CA . ILE B 1 210 ? 5.763 85.295 48.256 1.00 33.21 210 ILE B CA 1
ATOM 8756 C C . ILE B 1 210 ? 5.080 83.978 47.928 1.00 29.97 210 ILE B C 1
ATOM 8757 O O . ILE B 1 210 ? 4.471 83.331 48.783 1.00 29.45 210 ILE B O 1
ATOM 8774 N N A LEU B 1 211 ? 5.193 83.590 46.659 0.35 31.79 211 LEU B N 1
ATOM 8775 N N B LEU B 1 211 ? 5.188 83.595 46.657 0.65 31.78 211 LEU B N 1
ATOM 8776 C CA A LEU B 1 211 ? 4.753 82.284 46.192 0.35 31.15 211 LEU B CA 1
ATOM 8777 C CA B LEU B 1 211 ? 4.759 82.283 46.198 0.65 31.10 211 LEU B CA 1
ATOM 8778 C C A LEU B 1 211 ? 5.411 81.174 47.002 0.35 32.65 211 LEU B C 1
ATOM 8779 C C B LEU B 1 211 ? 5.397 81.186 47.038 0.65 32.66 211 LEU B C 1
ATOM 8780 O O A LEU B 1 211 ? 6.554 81.293 47.450 0.35 33.23 211 LEU B O 1
ATOM 8781 O O B LEU B 1 211 ? 6.514 81.328 47.542 0.65 32.59 211 LEU B O 1
ATOM 8812 N N . SER B 1 212 ? 4.674 80.082 47.186 1.00 31.98 212 SER B N 1
ATOM 8813 C CA . SER B 1 212 ? 5.196 78.871 47.806 1.00 32.56 212 SER B CA 1
ATOM 8814 C C . SER B 1 212 ? 5.260 77.772 46.751 1.00 33.30 212 SER B C 1
ATOM 8815 O O . SER B 1 212 ? 4.308 77.586 45.984 1.00 35.31 212 SER B O 1
ATOM 8823 N N . ASN B 1 213 ? 6.380 77.051 46.713 1.00 30.81 213 ASN B N 1
ATOM 8824 C CA . ASN B 1 213 ? 6.567 75.983 45.741 1.00 30.60 213 ASN B CA 1
ATOM 8825 C C . ASN B 1 213 ? 5.979 74.652 46.190 1.00 34.23 213 ASN B C 1
ATOM 8826 O O . ASN B 1 213 ? 5.983 73.698 45.406 1.00 35.10 213 ASN B O 1
ATOM 8837 N N . TYR B 1 214 ? 5.488 74.555 47.423 1.00 31.02 214 TYR B N 1
ATOM 8838 C CA . TYR B 1 214 ? 4.918 73.305 47.935 1.00 34.20 214 TYR B CA 1
ATOM 8839 C C . TYR B 1 214 ? 3.458 73.253 47.499 1.00 37.55 214 TYR B C 1
ATOM 8840 O O . TYR B 1 214 ? 2.554 73.666 48.226 1.00 33.40 214 TYR B O 1
ATOM 8858 N N . ALA B 1 215 ? 3.224 72.731 46.295 1.00 36.34 215 ALA B N 1
ATOM 8859 C CA . ALA B 1 215 ? 1.902 72.784 45.670 1.00 41.17 215 ALA B CA 1
ATOM 8860 C C . ALA B 1 215 ? 1.089 71.547 46.055 1.00 35.47 215 ALA B C 1
ATOM 8861 O O . ALA B 1 215 ? 0.861 70.630 45.264 1.00 34.73 215 ALA B O 1
ATOM 8868 N N . THR B 1 216 ? 0.638 71.544 47.310 1.00 36.22 216 THR B N 1
ATOM 8869 C CA . THR B 1 216 ? -0.144 70.420 47.812 1.00 38.94 216 THR B CA 1
ATOM 8870 C C . THR B 1 216 ? -1.519 70.333 47.162 1.00 36.18 216 THR B C 1
ATOM 8871 O O . THR B 1 216 ? -2.147 69.270 47.212 1.00 36.49 216 THR B O 1
ATOM 8882 N N . GLU B 1 217 ? -2.001 71.419 46.557 1.00 35.06 217 GLU B N 1
ATOM 8883 C CA . GLU B 1 217 ? -3.259 71.411 45.825 1.00 35.90 217 GLU B CA 1
ATOM 8884 C C . GLU B 1 217 ? -3.057 71.217 44.324 1.00 38.44 217 GLU B C 1
ATOM 8885 O O . GLU B 1 217 ? -3.959 71.526 43.537 1.00 34.37 217 GLU B O 1
ATOM 8897 N N . SER B 1 218 ? -1.889 70.717 43.912 1.00 36.32 218 SER B N 1
ATOM 8898 C CA . SER B 1 218 ? -1.634 70.344 42.525 1.00 35.26 218 SER B CA 1
ATOM 8899 C C . SER B 1 218 ? -1.207 68.882 42.428 1.00 36.02 218 SER B C 1
ATOM 8900 O O . SER B 1 218 ? -0.486 68.493 41.507 1.00 37.36 218 SER B O 1
ATOM 8908 N N . VAL B 1 219 ? -1.655 68.064 43.371 1.00 36.22 219 VAL B N 1
ATOM 8909 C CA . VAL B 1 219 ? -1.258 66.662 43.424 1.00 41.04 219 VAL B CA 1
ATOM 8910 C C . VAL B 1 219 ? -2.036 65.868 42.384 1.00 42.48 219 VAL B C 1
ATOM 8911 O O . VAL B 1 219 ? -3.234 66.092 42.170 1.00 38.04 219 VAL B O 1
ATOM 8924 N N A VAL B 1 220 ? -1.342 64.942 41.723 0.35 40.79 220 VAL B N 1
ATOM 8925 N N B VAL B 1 220 ? -1.349 64.943 41.721 0.65 40.74 220 VAL B N 1
ATOM 8926 C CA A VAL B 1 220 ? -1.940 64.011 40.775 0.35 40.23 220 VAL B CA 1
ATOM 8927 C CA B VAL B 1 220 ? -1.967 64.017 40.781 0.65 40.34 220 VAL B CA 1
ATOM 8928 C C A VAL B 1 220 ? -1.700 62.600 41.293 0.35 42.70 220 VAL B C 1
ATOM 8929 C C B VAL B 1 220 ? -1.704 62.604 41.281 0.65 42.56 220 VAL B C 1
ATOM 8930 O O A VAL B 1 220 ? -0.577 62.265 41.689 0.35 41.21 220 VAL B O 1
ATOM 8931 O O B VAL B 1 220 ? -0.574 62.275 41.662 0.65 40.96 220 VAL B O 1
ATOM 8956 N N . THR B 1 221 ? -2.745 61.776 41.286 1.00 44.41 221 THR B N 1
ATOM 8957 C CA . THR B 1 221 ? -2.639 60.370 41.662 1.00 45.67 221 THR B CA 1
ATOM 8958 C C . THR B 1 221 ? -2.911 59.523 40.425 1.00 46.02 221 THR B C 1
ATOM 8959 O O . THR B 1 221 ? -3.960 59.670 39.785 1.00 46.87 221 THR B O 1
ATOM 8970 N N . MET B 1 222 ? -1.971 58.644 40.093 1.00 47.47 222 MET B N 1
ATOM 8971 C CA . MET B 1 222 ? -2.083 57.762 38.942 1.00 47.15 222 MET B CA 1
ATOM 8972 C C . MET B 1 222 ? -1.877 56.328 39.403 1.00 52.06 222 MET B C 1
ATOM 8973 O O . MET B 1 222 ? -1.155 56.071 40.371 1.00 49.52 222 MET B O 1
ATOM 8987 N N . LYS B 1 223 ? -2.518 55.393 38.705 1.00 51.50 223 LYS B N 1
ATOM 8988 C CA . LYS B 1 223 ? -2.459 53.990 39.084 1.00 55.42 223 LYS B CA 1
ATOM 8989 C C . LYS B 1 223 ? -2.307 53.122 37.842 1.00 55.68 223 LYS B C 1
ATOM 8990 O O . LYS B 1 223 ? -2.497 53.572 36.708 1.00 54.45 223 LYS B O 1
ATOM 9009 N N . THR B 1 224 ? -1.970 51.856 38.076 1.00 56.74 224 THR B N 1
ATOM 9010 C CA . THR B 1 224 ? -1.819 50.881 37.008 1.00 62.05 224 THR B CA 1
ATOM 9011 C C . THR B 1 224 ? -2.083 49.491 37.571 1.00 61.40 224 THR B C 1
ATOM 9012 O O . THR B 1 224 ? -1.866 49.235 38.759 1.00 59.27 224 THR B O 1
ATOM 9023 N N . ALA B 1 225 ? -2.557 48.598 36.705 1.00 65.89 225 ALA B N 1
ATOM 9024 C CA . ALA B 1 225 ? -2.826 47.210 37.063 1.00 68.18 225 ALA B CA 1
ATOM 9025 C C . ALA B 1 225 ? -2.191 46.316 36.010 1.00 65.90 225 ALA B C 1
ATOM 9026 O O . ALA B 1 225 ? -2.552 46.393 34.830 1.00 63.70 225 ALA B O 1
ATOM 9033 N N . ILE B 1 226 ? -1.255 45.473 36.432 1.00 64.57 226 ILE B N 1
ATOM 9034 C CA . ILE B 1 226 ? -0.469 44.644 35.528 1.00 71.26 226 ILE B CA 1
ATOM 9035 C C . ILE B 1 226 ? -0.679 43.183 35.907 1.00 71.62 226 ILE B C 1
ATOM 9036 O O . ILE B 1 226 ? -0.370 42.789 37.036 1.00 66.34 226 ILE B O 1
ATOM 9052 N N . PRO B 1 227 ? -1.202 42.340 35.017 1.00 70.66 227 PRO B N 1
ATOM 9053 C CA . PRO B 1 227 ? -1.106 40.892 35.246 1.00 69.45 227 PRO B CA 1
ATOM 9054 C C . PRO B 1 227 ? 0.338 40.482 35.501 1.00 67.85 227 PRO B C 1
ATOM 9055 O O . PRO B 1 227 ? 1.254 40.884 34.779 1.00 68.39 227 PRO B O 1
ATOM 9066 N N . VAL B 1 228 ? 0.541 39.672 36.544 1.00 64.66 228 VAL B N 1
ATOM 9067 C CA . VAL B 1 228 ? 1.893 39.327 36.967 1.00 68.54 228 VAL B CA 1
ATOM 9068 C C . VAL B 1 228 ? 2.646 38.557 35.891 1.00 69.33 228 VAL B C 1
ATOM 9069 O O . VAL B 1 228 ? 3.877 38.461 35.948 1.00 67.09 228 VAL B O 1
ATOM 9082 N N . SER B 1 229 ? 1.937 38.002 34.905 1.00 71.09 229 SER B N 1
ATOM 9083 C CA . SER B 1 229 ? 2.609 37.263 33.842 1.00 64.33 229 SER B CA 1
ATOM 9084 C C . SER B 1 229 ? 3.472 38.175 32.980 1.00 69.90 229 SER B C 1
ATOM 9085 O O . SER B 1 229 ? 4.439 37.712 32.365 1.00 67.45 229 SER B O 1
ATOM 9093 N N . ARG B 1 230 ? 3.138 39.467 32.916 1.00 70.21 230 ARG B N 1
ATOM 9094 C CA . ARG B 1 230 ? 3.876 40.409 32.085 1.00 68.13 230 ARG B CA 1
ATOM 9095 C C . ARG B 1 230 ? 5.206 40.831 32.695 1.00 68.75 230 ARG B C 1
ATOM 9096 O O . ARG B 1 230 ? 6.036 41.412 31.987 1.00 63.93 230 ARG B O 1
ATOM 9117 N N . LEU B 1 231 ? 5.429 40.557 33.981 1.00 68.01 231 LEU B N 1
ATOM 9118 C CA . LEU B 1 231 ? 6.664 40.965 34.634 1.00 70.89 231 LEU B CA 1
ATOM 9119 C C . LEU B 1 231 ? 7.854 40.099 34.247 1.00 74.12 231 LEU B C 1
ATOM 9120 O O . LEU B 1 231 ? 8.997 40.551 34.372 1.00 75.42 231 LEU B O 1
ATOM 9136 N N . SER B 1 232 ? 7.617 38.875 33.782 1.00 81.57 232 SER B N 1
ATOM 9137 C CA . SER B 1 232 ? 8.685 37.928 33.502 1.00 93.04 232 SER B CA 1
ATOM 9138 C C . SER B 1 232 ? 8.470 37.279 32.146 1.00 92.81 232 SER B C 1
ATOM 9139 O O . SER B 1 232 ? 7.339 36.944 31.779 1.00 91.12 232 SER B O 1
ATOM 9147 N N . LYS B 1 233 ? 9.563 37.111 31.401 1.00 98.02 233 LYS B N 1
ATOM 9148 C CA . LYS B 1 233 ? 9.513 36.307 30.187 1.00 102.16 233 LYS B CA 1
ATOM 9149 C C . LYS B 1 233 ? 9.396 34.823 30.505 1.00 107.11 233 LYS B C 1
ATOM 9150 O O . LYS B 1 233 ? 8.957 34.048 29.649 1.00 111.68 233 LYS B O 1
ATOM 9169 N N . GLY B 1 234 ? 9.772 34.416 31.717 0.93 103.04 234 GLY B N 1
ATOM 9170 C CA . GLY B 1 234 ? 9.638 33.038 32.141 0.93 92.76 234 GLY B CA 1
ATOM 9171 C C . GLY B 1 234 ? 8.325 32.773 32.845 0.93 98.46 234 GLY B C 1
ATOM 9172 O O . GLY B 1 234 ? 7.274 33.250 32.405 0.93 99.68 234 GLY B O 1
ATOM 9176 N N . SER B 1 235 ? 8.370 32.021 33.947 0.93 98.63 235 SER B N 1
ATOM 9177 C CA . SER B 1 235 ? 7.166 31.633 34.666 0.93 96.15 235 SER B CA 1
ATOM 9178 C C . SER B 1 235 ? 7.127 32.113 36.110 0.93 98.12 235 SER B C 1
ATOM 9179 O O . SER B 1 235 ? 6.153 31.823 36.813 0.93 92.12 235 SER B O 1
ATOM 9187 N N . ASN B 1 236 ? 8.153 32.827 36.582 1.00 102.66 236 ASN B N 1
ATOM 9188 C CA . ASN B 1 236 ? 8.174 33.353 37.937 1.00 99.40 236 ASN B CA 1
ATOM 9189 C C . ASN B 1 236 ? 7.685 34.799 37.996 1.00 89.88 236 ASN B C 1
ATOM 9190 O O . ASN B 1 236 ? 8.175 35.593 38.807 1.00 90.30 236 ASN B O 1
ATOM 9201 N N . GLY B 1 237 ? 6.722 35.147 37.144 1.00 87.46 237 GLY B N 1
ATOM 9202 C CA . GLY B 1 237 ? 6.232 36.511 37.111 1.00 82.70 237 GLY B CA 1
ATOM 9203 C C . GLY B 1 237 ? 5.526 36.929 38.384 1.00 75.46 237 GLY B C 1
ATOM 9204 O O . GLY B 1 237 ? 5.542 38.109 38.746 1.00 75.28 237 GLY B O 1
ATOM 9208 N N . ARG B 1 238 ? 4.889 35.982 39.074 1.00 77.92 238 ARG B N 1
ATOM 9209 C CA . ARG B 1 238 ? 4.258 36.310 40.346 1.00 78.56 238 ARG B CA 1
ATOM 9210 C C . ARG B 1 238 ? 5.286 36.409 41.463 1.00 73.64 238 ARG B C 1
ATOM 9211 O O . ARG B 1 238 ? 5.095 37.182 42.408 1.00 75.42 238 ARG B O 1
ATOM 9232 N N . GLU B 1 239 ? 6.377 35.645 41.374 1.00 72.90 239 GLU B N 1
ATOM 9233 C CA . GLU B 1 239 ? 7.481 35.828 42.310 1.00 79.93 239 GLU B CA 1
ATOM 9234 C C . GLU B 1 239 ? 8.027 37.247 42.222 1.00 79.59 239 GLU B C 1
ATOM 9235 O O . GLU B 1 239 ? 8.118 37.956 43.230 1.00 74.62 239 GLU B O 1
ATOM 9247 N N . ILE B 1 240 ? 8.386 37.681 41.010 1.00 79.27 240 ILE B N 1
ATOM 9248 C CA . ILE B 1 240 ? 8.918 39.026 40.817 1.00 71.68 240 ILE B CA 1
ATOM 9249 C C . ILE B 1 240 ? 7.924 40.075 41.291 1.00 65.63 240 ILE B C 1
ATOM 9250 O O . ILE B 1 240 ? 8.321 41.137 41.783 1.00 65.82 240 ILE B O 1
ATOM 9266 N N . ALA B 1 241 ? 6.624 39.800 41.161 1.00 65.64 241 ALA B N 1
ATOM 9267 C CA . ALA B 1 241 ? 5.624 40.725 41.682 1.00 65.34 241 ALA B CA 1
ATOM 9268 C C . ALA B 1 241 ? 5.677 40.790 43.203 1.00 65.47 241 ALA B C 1
ATOM 9269 O O . ALA B 1 241 ? 5.541 41.870 43.790 1.00 62.66 241 ALA B O 1
ATOM 9276 N N . GLU B 1 242 ? 5.871 39.643 43.859 1.00 71.03 242 GLU B N 1
ATOM 9277 C CA . GLU B 1 242 ? 5.961 39.633 45.314 1.00 73.06 242 GLU B CA 1
ATOM 9278 C C . GLU B 1 242 ? 7.201 40.375 45.792 1.00 64.53 242 GLU B C 1
ATOM 9279 O O . GLU B 1 242 ? 7.162 41.070 46.814 1.00 58.62 242 GLU B O 1
ATOM 9291 N N . LYS B 1 243 ? 8.315 40.237 45.068 1.00 65.08 243 LYS B N 1
ATOM 9292 C CA . LYS B 1 243 ? 9.543 40.910 45.474 1.00 64.75 243 LYS B CA 1
ATOM 9293 C C . LYS B 1 243 ? 9.470 42.408 45.209 1.00 62.27 243 LYS B C 1
ATOM 9294 O O . LYS B 1 243 ? 10.084 43.195 45.939 1.00 59.46 243 LYS B O 1
ATOM 9313 N N . ILE B 1 244 ? 8.731 42.821 44.176 1.00 58.07 244 ILE B N 1
ATOM 9314 C CA . ILE B 1 244 ? 8.527 44.246 43.936 1.00 57.49 244 ILE B CA 1
ATOM 9315 C C . ILE B 1 244 ? 7.733 44.866 45.079 1.00 59.78 244 ILE B C 1
ATOM 9316 O O . ILE B 1 244 ? 8.017 45.988 45.514 1.00 57.49 244 ILE B O 1
ATOM 9332 N N . VAL B 1 245 ? 6.728 44.146 45.583 1.00 60.04 245 VAL B N 1
ATOM 9333 C CA . VAL B 1 245 ? 5.949 44.651 46.708 1.00 57.22 245 VAL B CA 1
ATOM 9334 C C . VAL B 1 245 ? 6.806 44.725 47.965 1.00 57.21 245 VAL B C 1
ATOM 9335 O O . VAL B 1 245 ? 6.604 45.606 48.810 1.00 60.15 245 VAL B O 1
ATOM 9348 N N . LEU B 1 246 ? 7.778 43.822 48.112 1.00 57.54 246 LEU B N 1
ATOM 9349 C CA . LEU B 1 246 ? 8.659 43.879 49.273 1.00 58.34 246 LEU B CA 1
ATOM 9350 C C . LEU B 1 246 ? 9.619 45.061 49.174 1.00 58.91 246 LEU B C 1
ATOM 9351 O O . LEU B 1 246 ? 9.830 45.789 50.149 1.00 56.16 246 LEU B O 1
ATOM 9367 N N . ALA B 1 247 ? 10.227 45.259 48.000 1.00 60.33 247 ALA B N 1
ATOM 9368 C CA . ALA B 1 247 ? 11.151 46.377 47.834 1.00 58.66 247 ALA B CA 1
ATOM 9369 C C . ALA B 1 247 ? 10.449 47.707 48.075 1.00 55.34 247 ALA B C 1
ATOM 9370 O O . ALA B 1 247 ? 11.002 48.602 48.723 1.00 49.20 247 ALA B O 1
ATOM 9377 N N . SER B 1 248 ? 9.224 47.853 47.566 1.00 58.40 248 SER B N 1
ATOM 9378 C CA . SER B 1 248 ? 8.479 49.089 47.780 1.00 56.91 248 SER B CA 1
ATOM 9379 C C . SER B 1 248 ? 8.162 49.281 49.257 1.00 54.37 248 SER B C 1
ATOM 9380 O O . SER B 1 248 ? 8.385 50.361 49.817 1.00 51.64 248 SER B O 1
ATOM 9388 N N . ARG B 1 249 ? 7.642 48.237 49.906 1.00 55.08 249 ARG B N 1
ATOM 9389 C CA . ARG B 1 249 ? 7.367 48.320 51.336 1.00 57.31 249 ARG B CA 1
ATOM 9390 C C . ARG B 1 249 ? 8.618 48.715 52.109 1.00 54.36 249 ARG B C 1
ATOM 9391 O O . ARG B 1 249 ? 8.546 49.496 53.066 1.00 52.78 249 ARG B O 1
ATOM 9412 N N . TYR B 1 250 ? 9.776 48.183 51.711 1.00 53.97 250 TYR B N 1
ATOM 9413 C CA . TYR B 1 250 ? 11.000 48.479 52.443 1.00 52.96 250 TYR B CA 1
ATOM 9414 C C . TYR B 1 250 ? 11.366 49.954 52.349 1.00 53.64 250 TYR B C 1
ATOM 9415 O O . TYR B 1 250 ? 11.943 50.512 53.289 1.00 49.60 250 TYR B O 1
ATOM 9433 N N . ALA B 1 251 ? 11.044 50.603 51.225 1.00 52.58 251 ALA B N 1
ATOM 9434 C CA . ALA B 1 251 ? 11.309 52.032 51.101 1.00 51.43 251 ALA B CA 1
ATOM 9435 C C . ALA B 1 251 ? 10.550 52.831 52.151 1.00 48.39 251 ALA B C 1
ATOM 9436 O O . ALA B 1 251 ? 11.035 53.869 52.613 1.00 50.17 251 ALA B O 1
ATOM 9443 N N . SER B 1 252 ? 9.368 52.365 52.548 1.00 52.15 252 SER B N 1
ATOM 9444 C CA . SER B 1 252 ? 8.592 53.040 53.579 1.00 53.80 252 SER B CA 1
ATOM 9445 C C . SER B 1 252 ? 9.137 52.803 54.981 1.00 52.88 252 SER B C 1
ATOM 9446 O O . SER B 1 252 ? 8.570 53.327 55.946 1.00 54.85 252 SER B O 1
ATOM 9454 N N . LEU B 1 253 ? 10.222 52.043 55.113 1.00 53.02 253 LEU B N 1
ATOM 9455 C CA . LEU B 1 253 ? 10.840 51.746 56.399 1.00 51.58 253 LEU B CA 1
ATOM 9456 C C . LEU B 1 253 ? 12.236 52.330 56.542 1.00 51.82 253 LEU B C 1
ATOM 9457 O O . LEU B 1 253 ? 12.571 52.862 57.601 1.00 53.15 253 LEU B O 1
ATOM 9473 N N . ASP B 1 254 ? 13.056 52.245 55.496 1.00 51.61 254 ASP B N 1
ATOM 9474 C CA . ASP B 1 254 ? 14.441 52.700 55.549 1.00 54.18 254 ASP B CA 1
ATOM 9475 C C . ASP B 1 254 ? 14.615 53.938 54.681 1.00 48.88 254 ASP B C 1
ATOM 9476 O O . ASP B 1 254 ? 14.505 53.842 53.448 1.00 44.25 254 ASP B O 1
ATOM 9485 N N . PRO B 1 255 ? 14.888 55.113 55.258 1.00 45.00 255 PRO B N 1
ATOM 9486 C CA . PRO B 1 255 ? 15.056 56.305 54.411 1.00 45.61 255 PRO B CA 1
ATOM 9487 C C . PRO B 1 255 ? 16.170 56.166 53.388 1.00 47.61 255 PRO B C 1
ATOM 9488 O O . PRO B 1 255 ? 16.095 56.785 52.318 1.00 44.10 255 PRO B O 1
ATOM 9499 N N . TYR B 1 256 ? 17.205 55.374 53.681 1.00 43.93 256 TYR B N 1
ATOM 9500 C CA . TYR B 1 256 ? 18.312 55.223 52.743 1.00 43.19 256 TYR B CA 1
ATOM 9501 C C . TYR B 1 256 ? 17.888 54.516 51.464 1.00 46.08 256 TYR B C 1
ATOM 9502 O O . TYR B 1 256 ? 18.546 54.681 50.431 1.00 45.63 256 TYR B O 1
ATOM 9520 N N . ARG B 1 257 ? 16.805 53.745 51.505 1.00 47.86 257 ARG B N 1
ATOM 9521 C CA . ARG B 1 257 ? 16.221 53.202 50.287 1.00 46.56 257 ARG B CA 1
ATOM 9522 C C . ARG B 1 257 ? 15.164 54.125 49.697 1.00 45.70 257 ARG B C 1
ATOM 9523 O O . ARG B 1 257 ? 15.022 54.188 48.470 1.00 44.05 257 ARG B O 1
ATOM 9544 N N . ALA B 1 258 ? 14.421 54.845 50.544 1.00 44.51 258 ALA B N 1
ATOM 9545 C CA . ALA B 1 258 ? 13.381 55.740 50.046 1.00 45.17 258 ALA B CA 1
ATOM 9546 C C . ALA B 1 258 ? 13.969 56.845 49.176 1.00 41.47 258 ALA B C 1
ATOM 9547 O O . ALA B 1 258 ? 13.360 57.252 48.180 1.00 40.66 258 ALA B O 1
ATOM 9554 N N . VAL B 1 259 ? 15.149 57.350 49.541 1.00 41.09 259 VAL B N 1
ATOM 9555 C CA . VAL B 1 259 ? 15.790 58.383 48.731 1.00 42.10 259 VAL B CA 1
ATOM 9556 C C . VAL B 1 259 ? 16.151 57.826 47.361 1.00 44.74 259 VAL B C 1
ATOM 9557 O O . VAL B 1 259 ? 15.925 58.473 46.330 1.00 39.57 259 VAL B O 1
ATOM 9570 N N . THR B 1 260 ? 16.706 56.613 47.326 1.00 42.48 260 THR B N 1
ATOM 9571 C CA . THR B 1 260 ? 17.041 55.981 46.055 1.00 40.59 260 THR B CA 1
ATOM 9572 C C . THR B 1 260 ? 15.784 55.609 45.279 1.00 42.10 260 THR B C 1
ATOM 9573 O O . THR B 1 260 ? 15.711 55.820 44.062 1.00 39.07 260 THR B O 1
ATOM 9584 N N . HIS B 1 261 ? 14.786 55.052 45.969 1.00 49.17 261 HIS B N 1
ATOM 9585 C CA . HIS B 1 261 ? 13.505 54.739 45.342 1.00 44.74 261 HIS B CA 1
ATOM 9586 C C . HIS B 1 261 ? 12.911 55.972 44.671 1.00 43.54 261 HIS B C 1
ATOM 9587 O O . HIS B 1 261 ? 12.493 55.925 43.509 1.00 38.16 261 HIS B O 1
ATOM 9601 N N . ASN B 1 262 ? 12.887 57.099 45.387 1.00 40.74 262 ASN B N 1
ATOM 9602 C CA . ASN B 1 262 ? 12.335 58.320 44.809 1.00 39.07 262 ASN B CA 1
ATOM 9603 C C . ASN B 1 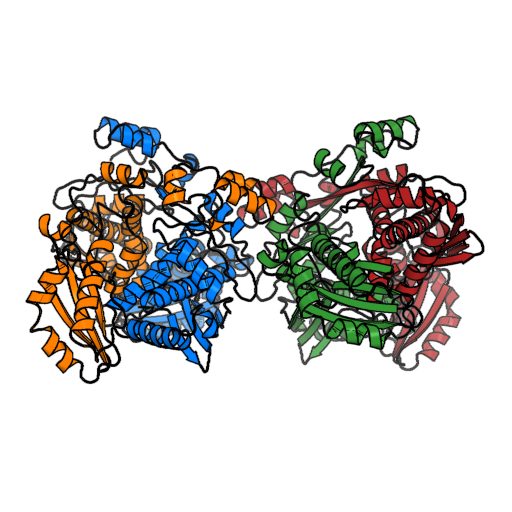262 ? 13.267 58.924 43.768 1.00 38.01 262 ASN B C 1
ATOM 9604 O O . ASN B 1 262 ? 12.793 59.491 42.776 1.00 34.53 262 ASN B O 1
ATOM 9615 N N . LYS B 1 263 ? 14.580 58.811 43.963 1.00 36.93 263 LYS B N 1
ATOM 9616 C CA . LYS B 1 263 ? 15.513 59.273 42.941 1.00 33.73 263 LYS B CA 1
ATOM 9617 C C . LYS B 1 263 ? 15.224 58.601 41.605 1.00 40.74 263 LYS B C 1
ATOM 9618 O O . LYS B 1 263 ? 15.223 59.259 40.557 1.00 38.66 263 LYS B O 1
ATOM 9637 N N . GLY B 1 264 ? 14.960 57.292 41.623 1.00 38.59 264 GLY B N 1
ATOM 9638 C CA . GLY B 1 264 ? 14.652 56.595 40.386 1.00 41.06 264 GLY B CA 1
ATOM 9639 C C . GLY B 1 264 ? 13.385 57.107 39.731 1.00 37.87 264 GLY B C 1
ATOM 9640 O O . GLY B 1 264 ? 13.289 57.169 38.503 1.00 38.80 264 GLY B O 1
ATOM 9644 N N . ILE B 1 265 ? 12.393 57.476 40.542 1.00 38.46 265 ILE B N 1
ATOM 9645 C CA . ILE B 1 265 ? 11.181 58.083 40.001 1.00 39.24 265 ILE B CA 1
ATOM 9646 C C . ILE B 1 265 ? 11.513 59.394 39.302 1.00 36.41 265 ILE B C 1
ATOM 9647 O O . ILE B 1 265 ? 11.023 59.670 38.200 1.00 33.11 265 ILE B O 1
ATOM 9663 N N . MET B 1 266 ? 12.355 60.221 39.928 1.00 36.21 266 MET B N 1
ATOM 9664 C CA . MET B 1 266 ? 12.655 61.537 39.377 1.00 37.11 266 MET B CA 1
ATOM 9665 C C . MET B 1 266 ? 13.541 61.463 38.141 1.00 38.01 266 MET B C 1
ATOM 9666 O O . MET B 1 266 ? 13.564 62.420 37.361 1.00 37.06 266 MET B O 1
ATOM 9680 N N . ASN B 1 267 ? 14.266 60.357 37.940 1.00 36.67 267 ASN B N 1
ATOM 9681 C CA . ASN B 1 267 ? 14.976 60.173 36.678 1.00 37.39 267 ASN B CA 1
ATOM 9682 C C . ASN B 1 267 ? 14.023 60.355 35.502 1.00 36.09 267 ASN B C 1
ATOM 9683 O O . ASN B 1 267 ? 14.376 60.968 34.488 1.00 37.14 267 ASN B O 1
ATOM 9694 N N . GLY B 1 268 ? 12.804 59.833 35.627 1.00 35.82 268 GLY B N 1
ATOM 9695 C CA . GLY B 1 268 ? 11.806 59.993 34.591 1.00 36.60 268 GLY B CA 1
ATOM 9696 C C . GLY B 1 268 ? 11.133 61.348 34.645 1.00 37.10 268 GLY B C 1
ATOM 9697 O O . GLY B 1 268 ? 11.063 62.058 33.636 1.00 33.79 268 GLY B O 1
ATOM 9701 N N . ILE B 1 269 ? 10.640 61.720 35.828 1.00 31.21 269 ILE B N 1
ATOM 9702 C CA . ILE B 1 269 ? 9.892 62.967 35.960 1.00 36.77 269 ILE B CA 1
ATOM 9703 C C . ILE B 1 269 ? 10.761 64.151 35.558 1.00 32.27 269 ILE B C 1
ATOM 9704 O O . ILE B 1 269 ? 10.354 64.998 34.754 1.00 30.88 269 ILE B O 1
ATOM 9720 N N . GLU B 1 270 ? 11.977 64.224 36.102 1.00 36.25 270 GLU B N 1
ATOM 9721 C CA . GLU B 1 270 ? 12.841 65.359 35.797 1.00 33.49 270 GLU B CA 1
ATOM 9722 C C . GLU B 1 270 ? 13.222 65.391 34.323 1.00 35.18 270 GLU B C 1
ATOM 9723 O O . GLU B 1 270 ? 13.412 66.474 33.755 1.00 32.11 270 GLU B O 1
ATOM 9735 N N . ALA B 1 271 ? 13.342 64.221 33.689 1.00 30.81 271 ALA B N 1
ATOM 9736 C CA . ALA B 1 271 ? 13.682 64.183 32.271 1.00 34.00 271 ALA B CA 1
ATOM 9737 C C . ALA B 1 271 ? 12.612 64.867 31.431 1.00 32.05 271 ALA B C 1
ATOM 9738 O O . ALA B 1 271 ? 12.929 65.613 30.497 1.00 32.11 271 ALA B O 1
ATOM 9745 N N . VAL B 1 272 ? 11.336 64.618 31.740 1.00 30.29 272 VAL B N 1
ATOM 9746 C CA . VAL B 1 272 ? 10.260 65.278 31.008 1.00 32.66 272 VAL B CA 1
ATOM 9747 C C . VAL B 1 272 ? 10.173 66.747 31.408 1.00 30.82 272 VAL B C 1
ATOM 9748 O O . VAL B 1 272 ? 10.028 67.631 30.555 1.00 31.08 272 VAL B O 1
ATOM 9761 N N . VAL B 1 273 ? 10.259 67.027 32.712 1.00 29.71 273 VAL B N 1
ATOM 9762 C CA . VAL B 1 273 ? 10.223 68.407 33.194 1.00 29.49 273 VAL B CA 1
ATOM 9763 C C . VAL B 1 273 ? 11.277 69.241 32.480 1.00 30.52 273 VAL B C 1
ATOM 9764 O O . VAL B 1 273 ? 11.008 70.353 32.009 1.00 30.06 273 VAL B O 1
ATOM 9777 N N . LEU B 1 274 ? 12.496 68.710 32.383 1.00 30.48 274 LEU B N 1
ATOM 9778 C CA . LEU B 1 274 ? 13.568 69.441 31.718 1.00 30.66 274 LEU B CA 1
ATOM 9779 C C . LEU B 1 274 ? 13.277 69.602 30.231 1.00 32.61 274 LEU B C 1
ATOM 9780 O O . LEU B 1 274 ? 13.438 70.692 29.671 1.00 29.59 274 LEU B O 1
ATOM 9796 N N . ALA B 1 275 ? 12.841 68.523 29.572 1.00 34.32 275 ALA B N 1
ATOM 9797 C CA . ALA B 1 275 ? 12.623 68.578 28.130 1.00 36.23 275 ALA B CA 1
ATOM 9798 C C . ALA B 1 275 ? 11.566 69.606 27.753 1.00 34.01 275 ALA B C 1
ATOM 9799 O O . ALA B 1 275 ? 11.654 70.219 26.682 1.00 33.30 275 ALA B O 1
ATOM 9806 N N . THR B 1 276 ? 10.566 69.811 28.611 1.00 33.61 276 THR B N 1
ATOM 9807 C CA . THR B 1 276 ? 9.462 70.713 28.318 1.00 34.34 276 THR B CA 1
ATOM 9808 C C . THR B 1 276 ? 9.704 72.137 28.805 1.00 32.76 276 THR B C 1
ATOM 9809 O O . THR B 1 276 ? 8.790 72.963 28.739 1.00 35.74 276 THR B O 1
ATOM 9820 N N . GLY B 1 277 ? 10.904 72.442 29.292 1.00 32.91 277 GLY B N 1
ATOM 9821 C CA . GLY B 1 277 ? 11.202 73.791 29.728 1.00 31.60 277 GLY B CA 1
ATOM 9822 C C . GLY B 1 277 ? 10.601 74.184 31.055 1.00 30.68 277 GLY B C 1
ATOM 9823 O O . GLY B 1 277 ? 10.468 75.381 31.332 1.00 30.88 277 GLY B O 1
ATOM 9827 N N . ASN B 1 278 ? 10.237 73.218 31.889 1.00 30.78 278 ASN B N 1
ATOM 9828 C CA . ASN B 1 278 ? 9.694 73.505 33.206 1.00 31.84 278 ASN B CA 1
ATOM 9829 C C . ASN B 1 278 ? 10.811 73.635 34.242 1.00 33.53 278 ASN B C 1
ATOM 9830 O O . ASN B 1 278 ? 11.977 73.328 33.986 1.00 33.20 278 ASN B O 1
ATOM 9841 N N . ASP B 1 279 ? 10.431 74.109 35.430 1.00 37.11 279 ASP B N 1
ATOM 9842 C CA . ASP B 1 279 ? 11.366 74.377 36.521 1.00 34.70 279 ASP B CA 1
ATOM 9843 C C . ASP B 1 279 ? 11.686 73.070 37.236 1.00 32.86 279 ASP B C 1
ATOM 9844 O O . ASP B 1 279 ? 10.844 72.530 37.961 1.00 32.75 279 ASP B O 1
ATOM 9853 N N . THR B 1 280 ? 12.910 72.567 37.052 1.00 32.44 280 THR B N 1
ATOM 9854 C CA . THR B 1 280 ? 13.274 71.295 37.668 1.00 33.10 280 THR B CA 1
ATOM 9855 C C . THR B 1 280 ? 13.388 71.407 39.184 1.00 32.03 280 THR B C 1
ATOM 9856 O O . THR B 1 280 ? 13.049 70.455 39.898 1.00 34.58 280 THR B O 1
ATOM 9867 N N . ARG B 1 281 ? 13.854 72.548 39.700 1.00 27.82 281 ARG B N 1
ATOM 9868 C CA . ARG B 1 281 ? 14.003 72.676 41.147 1.00 30.10 281 ARG B CA 1
ATOM 9869 C C . ARG B 1 281 ? 12.649 72.680 41.845 1.00 31.52 281 ARG B C 1
ATOM 9870 O O . ARG B 1 281 ? 12.495 72.080 42.915 1.00 29.14 281 ARG B O 1
ATOM 9891 N N . ALA B 1 282 ? 11.656 73.354 41.260 1.00 31.21 282 ALA B N 1
ATOM 9892 C CA . ALA B 1 282 ? 10.343 73.422 41.892 1.00 33.61 282 ALA B CA 1
ATOM 9893 C C . ALA B 1 282 ? 9.714 72.039 42.005 1.00 33.59 282 ALA B C 1
ATOM 9894 O O . ALA B 1 282 ? 9.168 71.681 43.055 1.00 31.92 282 ALA B O 1
ATOM 9901 N N . VAL B 1 283 ? 9.789 71.241 40.938 1.00 36.15 283 VAL B N 1
ATOM 9902 C CA . VAL B 1 283 ? 9.199 69.906 40.967 1.00 33.77 283 VAL B CA 1
ATOM 9903 C C . VAL B 1 283 ? 9.957 69.005 41.935 1.00 33.12 283 VAL B C 1
ATOM 9904 O O . VAL B 1 283 ? 9.352 68.223 42.676 1.00 35.23 283 VAL B O 1
ATOM 9917 N N . SER B 1 284 ? 11.290 69.097 41.946 1.00 32.57 284 SER B N 1
ATOM 9918 C CA . SER B 1 284 ? 12.076 68.265 42.852 1.00 35.77 284 SER B CA 1
ATOM 9919 C C . SER B 1 284 ? 11.761 68.594 44.305 1.00 33.44 284 SER B C 1
ATOM 9920 O O . SER B 1 284 ? 11.570 67.696 45.133 1.00 35.40 284 SER B O 1
ATOM 9928 N N . ALA B 1 285 ? 11.705 69.884 44.634 1.00 32.78 285 ALA B N 1
ATOM 9929 C CA . ALA B 1 285 ? 11.470 70.282 46.016 1.00 31.24 285 ALA B CA 1
ATOM 9930 C C . ALA B 1 285 ? 10.093 69.831 46.484 1.00 31.50 285 ALA B C 1
ATOM 9931 O O . ALA B 1 285 ? 9.952 69.247 47.565 1.00 32.68 285 ALA B O 1
ATOM 9938 N N . SER B 1 286 ? 9.062 70.073 45.671 1.00 31.58 286 SER B N 1
ATOM 9939 C CA . SER B 1 286 ? 7.709 69.719 46.085 1.00 37.08 286 SER B CA 1
ATOM 9940 C C . SER B 1 286 ? 7.538 68.207 46.196 1.00 33.89 286 SER B C 1
ATOM 9941 O O . SER B 1 286 ? 6.891 67.720 47.130 1.00 32.75 286 SER B O 1
ATOM 9949 N N . CYS B 1 287 ? 8.112 67.447 45.259 1.00 33.03 287 CYS B N 1
ATOM 9950 C CA . CYS B 1 287 ? 7.927 65.998 45.277 1.00 37.04 287 CYS B CA 1
ATOM 9951 C C . CYS B 1 287 ? 8.610 65.364 46.485 1.00 36.27 287 CYS B C 1
ATOM 9952 O O . CYS B 1 287 ? 8.029 64.505 47.158 1.00 36.80 287 CYS B O 1
ATOM 9960 N N . HIS B 1 288 ? 9.850 65.770 46.772 1.00 34.06 288 HIS B N 1
ATOM 9961 C CA . HIS B 1 288 ? 10.578 65.159 47.881 1.00 35.25 288 HIS B CA 1
ATOM 9962 C C . HIS B 1 288 ? 9.985 65.558 49.226 1.00 30.94 288 HIS B C 1
ATOM 9963 O O . HIS B 1 288 ? 9.953 64.748 50.158 1.00 34.06 288 HIS B O 1
ATOM 9977 N N . ALA B 1 289 ? 9.524 66.804 49.354 1.00 34.31 289 ALA B N 1
ATOM 9978 C CA . ALA B 1 289 ? 8.852 67.209 50.584 1.00 34.18 289 ALA B CA 1
ATOM 9979 C C . ALA B 1 289 ? 7.546 66.445 50.766 1.00 35.67 289 ALA B C 1
ATOM 9980 O O . ALA B 1 289 ? 7.205 66.041 51.883 1.00 37.97 289 ALA B O 1
ATOM 9987 N N . PHE B 1 290 ? 6.808 66.226 49.675 1.00 37.73 290 PHE B N 1
ATOM 9988 C CA . PHE B 1 290 ? 5.569 65.460 49.751 1.00 37.00 290 PHE B CA 1
ATOM 9989 C C . PHE B 1 290 ? 5.820 64.013 50.150 1.00 41.96 290 PHE B C 1
ATOM 9990 O O . PHE B 1 290 ? 4.897 63.341 50.626 1.00 39.91 290 PHE B O 1
ATOM 10007 N N . ALA B 1 291 ? 7.045 63.519 49.967 1.00 38.62 291 ALA B N 1
ATOM 10008 C CA . ALA B 1 291 ? 7.383 62.168 50.390 1.00 41.69 291 ALA B CA 1
ATOM 10009 C C . ALA B 1 291 ? 7.390 62.011 51.904 1.00 38.97 291 ALA B C 1
ATOM 10010 O O . ALA B 1 291 ? 7.420 60.875 52.389 1.00 41.86 291 ALA B O 1
ATOM 10017 N N . VAL B 1 292 ? 7.364 63.108 52.654 1.00 40.51 292 VAL B N 1
ATOM 10018 C CA . VAL B 1 292 ? 7.404 63.052 54.111 1.00 44.00 292 VAL B CA 1
ATOM 10019 C C . VAL B 1 292 ? 5.982 62.816 54.614 1.00 48.48 292 VAL B C 1
ATOM 10020 O O . VAL B 1 292 ? 5.144 63.719 54.578 1.00 50.37 292 VAL B O 1
ATOM 10033 N N . LYS B 1 293 ? 5.709 61.598 55.076 1.00 47.94 293 LYS B N 1
ATOM 10034 C CA . LYS B 1 293 ? 4.422 61.241 55.658 1.00 49.93 293 LYS B CA 1
ATOM 10035 C C . LYS B 1 293 ? 4.657 60.580 57.008 1.00 51.16 293 LYS B C 1
ATOM 10036 O O . LYS B 1 293 ? 5.557 59.747 57.153 1.00 48.92 293 LYS B O 1
ATOM 10055 N N . GLU B 1 294 ? 3.847 60.960 57.995 1.00 53.37 294 GLU B N 1
ATOM 10056 C CA . GLU B 1 294 ? 4.003 60.461 59.361 1.00 52.03 294 GLU B CA 1
ATOM 10057 C C . GLU B 1 294 ? 5.396 60.781 59.896 1.00 48.56 294 GLU B C 1
ATOM 10058 O O . GLU B 1 294 ? 6.014 59.979 60.598 1.00 52.62 294 GLU B O 1
ATOM 10070 N N . GLY B 1 295 ? 5.898 61.963 59.547 1.00 48.70 295 GLY B N 1
ATOM 10071 C CA . GLY B 1 295 ? 7.194 62.400 60.023 1.00 51.62 295 GLY B CA 1
ATOM 10072 C C . GLY B 1 295 ? 8.371 61.605 59.511 1.00 48.57 295 GLY B C 1
ATOM 10073 O O . GLY B 1 295 ? 9.462 61.700 60.081 1.00 48.10 295 GLY B O 1
ATOM 10077 N N . ARG B 1 296 ? 8.191 60.827 58.447 1.00 49.03 296 ARG B N 1
ATOM 10078 C CA . ARG B 1 296 ? 9.253 59.990 57.906 1.00 52.96 296 ARG B CA 1
ATOM 10079 C C . ARG B 1 296 ? 9.302 60.142 56.394 1.00 48.79 296 ARG B C 1
ATOM 10080 O O . ARG B 1 296 ? 8.273 60.029 55.718 1.00 45.62 296 ARG B O 1
ATOM 10101 N N . TYR B 1 297 ? 10.495 60.405 55.868 1.00 48.34 297 TYR B N 1
ATOM 10102 C CA . TYR B 1 297 ? 10.710 60.431 54.423 1.00 45.91 297 TYR B CA 1
ATOM 10103 C C . TYR B 1 297 ? 10.503 59.023 53.875 1.00 44.12 297 TYR B C 1
ATOM 10104 O O . TYR B 1 297 ? 11.271 58.107 54.193 1.00 43.62 297 TYR B O 1
ATOM 10122 N N . GLN B 1 298 ? 9.475 58.842 53.047 1.00 40.46 298 GLN B N 1
ATOM 10123 C CA . GLN B 1 298 ? 9.101 57.534 52.527 1.00 44.67 298 GLN B CA 1
ATOM 10124 C C . GLN B 1 298 ? 8.978 57.592 51.007 1.00 44.93 298 GLN B C 1
ATOM 10125 O O . GLN B 1 298 ? 9.165 58.640 50.383 1.00 44.98 298 GLN B O 1
ATOM 10139 N N . GLY B 1 299 ? 8.661 56.446 50.409 1.00 45.77 299 GLY B N 1
ATOM 10140 C CA . GLY B 1 299 ? 8.514 56.387 48.968 1.00 45.90 299 GLY B CA 1
ATOM 10141 C C . GLY B 1 299 ? 7.268 57.110 48.493 1.00 44.14 299 GLY B C 1
ATOM 10142 O O . GLY B 1 299 ? 6.290 57.265 49.223 1.00 45.89 299 GLY B O 1
ATOM 10146 N N . LEU B 1 300 ? 7.312 57.563 47.243 1.00 41.42 300 LEU B N 1
ATOM 10147 C CA . LEU B 1 300 ? 6.197 58.274 46.633 1.00 44.01 300 LEU B CA 1
ATOM 10148 C C . LEU B 1 300 ? 5.263 57.359 45.850 1.00 43.87 300 LEU B C 1
ATOM 10149 O O . LEU B 1 300 ? 4.266 57.838 45.298 1.00 44.37 300 LEU B O 1
ATOM 10165 N N . THR B 1 301 ? 5.561 56.065 45.786 1.00 46.75 301 THR B N 1
ATOM 10166 C CA . THR B 1 301 ? 4.705 55.090 45.130 1.00 48.97 301 THR B CA 1
ATOM 10167 C C . THR B 1 301 ? 4.404 53.959 46.104 1.00 50.38 301 THR B C 1
ATOM 10168 O O . THR B 1 301 ? 5.137 53.730 47.070 1.00 47.87 301 THR B O 1
ATOM 10179 N N . SER B 1 302 ? 3.310 53.252 45.836 1.00 53.13 302 SER B N 1
ATOM 10180 C CA . SER B 1 302 ? 2.919 52.082 46.611 1.00 55.02 302 SER B CA 1
ATOM 10181 C C . SER B 1 302 ? 2.635 50.944 45.643 1.00 55.64 302 SER B C 1
ATOM 10182 O O . SER B 1 302 ? 1.975 51.147 44.618 1.00 49.55 302 SER B O 1
ATOM 10190 N N . TRP B 1 303 ? 3.144 49.756 45.961 1.00 55.22 303 TRP B N 1
ATOM 10191 C CA . TRP B 1 303 ? 2.938 48.568 45.144 1.00 56.23 303 TRP B CA 1
ATOM 10192 C C . TRP B 1 303 ? 2.375 47.460 46.019 1.00 59.25 303 TRP B C 1
ATOM 10193 O O . TRP B 1 303 ? 2.938 47.149 47.073 1.00 56.81 303 TRP B O 1
ATOM 10214 N N . THR B 1 304 ? 1.261 46.877 45.584 1.00 58.78 304 THR B N 1
ATOM 10215 C CA . THR B 1 304 ? 0.613 45.792 46.305 1.00 62.26 304 THR B CA 1
ATOM 10216 C C . THR B 1 304 ? 0.176 44.735 45.301 1.00 65.35 304 THR B C 1
ATOM 10217 O O . THR B 1 304 ? 0.069 44.996 44.100 1.00 61.46 304 THR B O 1
ATOM 10228 N N . LEU B 1 305 ? -0.079 43.532 45.807 1.00 66.82 305 LEU B N 1
ATOM 10229 C CA . LEU B 1 305 ? -0.451 42.392 44.978 1.00 71.23 305 LEU B CA 1
ATOM 10230 C C . LEU B 1 305 ? -1.902 42.024 45.262 1.00 73.13 305 LEU B C 1
ATOM 10231 O O . LEU B 1 305 ? -2.240 41.631 46.384 1.00 75.46 305 LEU B O 1
ATOM 10247 N N . ASP B 1 306 ? -2.750 42.156 44.246 1.00 73.14 306 ASP B N 1
ATOM 10248 C CA . ASP B 1 306 ? -4.178 41.864 44.340 1.00 78.50 306 ASP B CA 1
ATOM 10249 C C . ASP B 1 306 ? -4.467 40.664 43.439 1.00 77.26 306 ASP B C 1
ATOM 10250 O O . ASP B 1 306 ? -4.749 40.815 42.249 1.00 77.75 306 ASP B O 1
ATOM 10259 N N . GLY B 1 307 ? -4.395 39.469 44.018 1.00 79.65 307 GLY B N 1
ATOM 10260 C CA . GLY B 1 307 ? -4.623 38.253 43.265 1.00 80.99 307 GLY B CA 1
ATOM 10261 C C . GLY B 1 307 ? -3.512 37.960 42.279 1.00 79.07 307 GLY B C 1
ATOM 10262 O O . GLY B 1 307 ? -2.372 37.702 42.677 1.00 82.09 307 GLY B O 1
ATOM 10266 N N . GLU B 1 308 ? -3.835 37.992 40.986 0.81 76.38 308 GLU B N 1
ATOM 10267 C CA . GLU B 1 308 ? -2.860 37.786 39.923 0.81 79.39 308 GLU B CA 1
ATOM 10268 C C . GLU B 1 308 ? -2.568 39.083 39.173 0.81 73.54 308 GLU B C 1
ATOM 10269 O O . GLU B 1 308 ? -2.270 39.066 37.976 0.81 70.89 308 GLU B O 1
ATOM 10281 N N . GLN B 1 309 ? -2.640 40.215 39.870 1.00 75.01 309 GLN B N 1
ATOM 10282 C CA . GLN B 1 309 ? -2.407 41.519 39.261 1.00 73.18 309 GLN B CA 1
ATOM 10283 C C . GLN B 1 309 ? -1.622 42.392 40.227 1.00 69.99 309 GLN B C 1
ATOM 10284 O O . GLN B 1 309 ? -2.047 42.597 41.368 1.00 64.44 309 GLN B O 1
ATOM 10298 N N . LEU B 1 310 ? -0.481 42.898 39.765 1.00 70.03 310 LEU B N 1
ATOM 10299 C CA . LEU B 1 310 ? 0.315 43.839 40.541 1.00 65.25 310 LEU B CA 1
ATOM 10300 C C . LEU B 1 310 ? -0.239 45.246 40.351 1.00 59.58 310 LEU B C 1
ATOM 10301 O O . LEU B 1 310 ? -0.412 45.706 39.218 1.00 60.80 310 LEU B O 1
ATOM 10317 N N . ILE B 1 311 ? -0.525 45.922 41.462 1.00 59.18 311 ILE B N 1
ATOM 10318 C CA . ILE B 1 311 ? -1.184 47.224 41.456 1.00 61.45 311 ILE B CA 1
ATOM 10319 C C . ILE B 1 311 ? -0.171 48.276 41.888 1.00 56.29 311 ILE B C 1
ATOM 10320 O O . ILE B 1 311 ? 0.396 48.190 42.984 1.00 55.07 311 ILE B O 1
ATOM 10336 N N . GLY B 1 312 ? 0.046 49.272 41.034 1.00 57.49 312 GLY B N 1
ATOM 10337 C CA . GLY B 1 312 ? 0.949 50.364 41.337 1.00 56.59 312 GLY B CA 1
ATOM 10338 C C . GLY B 1 312 ? 0.204 51.683 41.391 1.00 55.01 312 GLY B C 1
ATOM 10339 O O . GLY B 1 312 ? -0.770 51.894 40.664 1.00 49.95 312 GLY B O 1
ATOM 10343 N N . GLU B 1 313 ? 0.670 52.575 42.265 1.00 52.59 313 GLU B N 1
ATOM 10344 C CA . GLU B 1 313 ? 0.047 53.879 42.437 1.00 56.60 313 GLU B CA 1
ATOM 10345 C C . GLU B 1 313 ? 1.114 54.906 42.788 1.00 55.59 313 GLU B C 1
ATOM 10346 O O . GLU B 1 313 ? 2.059 54.603 43.521 1.00 52.49 313 GLU B O 1
ATOM 10358 N N . ILE B 1 314 ? 0.949 56.121 42.263 1.00 52.32 314 ILE B N 1
ATOM 10359 C CA . ILE B 1 314 ? 1.850 57.231 42.537 1.00 44.70 314 ILE B CA 1
ATOM 10360 C C . ILE B 1 314 ? 1.016 58.454 42.884 1.00 41.63 314 ILE B C 1
ATOM 10361 O O . ILE B 1 314 ? -0.102 58.625 42.391 1.00 41.91 314 ILE B O 1
ATOM 10377 N N . SER B 1 315 ? 1.573 59.312 43.736 1.00 41.18 315 SER B N 1
ATOM 10378 C CA . SER B 1 315 ? 0.904 60.550 44.129 1.00 43.40 315 SER B CA 1
ATOM 10379 C C . SER B 1 315 ? 1.975 61.614 44.328 1.00 40.40 315 SER B C 1
ATOM 10380 O O . SER B 1 315 ? 2.771 61.523 45.268 1.00 40.52 315 SER B O 1
ATOM 10388 N N . VAL B 1 316 ? 1.995 62.616 43.451 1.00 36.34 316 VAL B N 1
ATOM 10389 C CA . VAL B 1 316 ? 3.037 63.639 43.483 1.00 40.21 316 VAL B CA 1
ATOM 10390 C C . VAL B 1 316 ? 2.440 65.016 43.224 1.00 39.06 316 VAL B C 1
ATOM 10391 O O . VAL B 1 316 ? 1.494 65.142 42.433 1.00 38.19 316 VAL B O 1
ATOM 10404 N N . PRO B 1 317 ? 2.952 66.072 43.862 1.00 39.80 317 PRO B N 1
ATOM 10405 C CA . PRO B 1 317 ? 2.539 67.439 43.503 1.00 38.56 317 PRO B CA 1
ATOM 10406 C C . PRO B 1 317 ? 3.278 67.895 42.253 1.00 39.52 317 PRO B C 1
ATOM 10407 O O . PRO B 1 317 ? 4.507 68.000 42.249 1.00 40.65 317 PRO B O 1
ATOM 10418 N N . LEU B 1 318 ? 2.524 68.157 41.185 1.00 35.02 318 LEU B N 1
ATOM 10419 C CA . LEU B 1 318 ? 3.084 68.514 39.881 1.00 38.98 318 LEU B CA 1
ATOM 10420 C C . LEU B 1 318 ? 2.403 69.787 39.385 1.00 33.31 318 LEU B C 1
ATOM 10421 O O . LEU B 1 318 ? 1.449 69.738 38.606 1.00 38.03 318 LEU B O 1
ATOM 10437 N N . ALA B 1 319 ? 2.904 70.934 39.840 1.00 33.05 319 ALA B N 1
ATOM 10438 C CA . ALA B 1 319 ? 2.428 72.229 39.356 1.00 33.43 319 ALA B CA 1
ATOM 10439 C C . ALA B 1 319 ? 3.243 72.622 38.124 1.00 36.19 319 ALA B C 1
ATOM 10440 O O . ALA B 1 319 ? 4.011 73.587 38.113 1.00 37.17 319 ALA B O 1
ATOM 10447 N N . LEU B 1 320 ? 3.072 71.833 37.071 1.00 33.16 320 LEU B N 1
ATOM 10448 C CA . LEU B 1 320 ? 3.814 72.031 35.837 1.00 33.07 320 LEU B CA 1
ATOM 10449 C C . LEU B 1 320 ? 3.115 73.066 34.960 1.00 38.02 320 LEU B C 1
ATOM 10450 O O . LEU B 1 320 ? 1.987 73.486 35.224 1.00 37.68 320 LEU B O 1
ATOM 10466 N N . ALA B 1 321 ? 3.801 73.470 33.894 1.00 36.34 321 ALA B N 1
ATOM 10467 C CA . ALA B 1 321 ? 3.340 74.557 33.048 1.00 33.16 321 ALA B CA 1
ATOM 10468 C C . ALA B 1 321 ? 3.453 74.181 31.578 1.00 40.08 321 ALA B C 1
ATOM 10469 O O . ALA B 1 321 ? 4.363 73.453 31.171 1.00 34.75 321 ALA B O 1
ATOM 10476 N N . THR B 1 322 ? 2.510 74.689 30.783 1.00 35.39 322 THR B N 1
ATOM 10477 C CA . THR B 1 322 ? 2.620 74.647 29.334 1.00 33.68 322 THR B CA 1
ATOM 10478 C C . THR B 1 322 ? 2.849 76.023 28.726 1.00 34.61 322 THR B C 1
ATOM 10479 O O . THR B 1 322 ? 3.095 76.114 27.518 1.00 42.66 322 THR B O 1
ATOM 10490 N N . VAL B 1 323 ? 2.802 77.090 29.529 1.00 38.32 323 VAL B N 1
ATOM 10491 C CA . VAL B 1 323 ? 3.078 78.443 29.065 1.00 32.80 323 VAL B CA 1
ATOM 10492 C C . VAL B 1 323 ? 3.898 79.171 30.123 1.00 31.68 323 VAL B C 1
ATOM 10493 O O . VAL B 1 323 ? 3.903 78.808 31.301 1.00 34.28 323 VAL B O 1
ATOM 10506 N N . GLY B 1 324 ? 4.590 80.215 29.685 1.00 29.91 324 GLY B N 1
ATOM 10507 C CA . GLY B 1 324 ? 5.402 81.018 30.572 1.00 36.11 324 GLY B CA 1
ATOM 10508 C C . GLY B 1 324 ? 6.728 80.362 30.913 1.00 35.91 324 GLY B C 1
ATOM 10509 O O . GLY B 1 324 ? 7.014 79.217 30.560 1.00 29.04 324 GLY B O 1
ATOM 10513 N N . GLY B 1 325 ? 7.554 81.118 31.623 1.00 38.48 325 GLY B N 1
ATOM 10514 C CA . GLY B 1 325 ? 8.859 80.612 32.014 1.00 37.94 325 GLY B CA 1
ATOM 10515 C C . GLY B 1 325 ? 9.701 80.305 30.792 1.00 35.24 325 GLY B C 1
ATOM 10516 O O . GLY B 1 325 ? 9.971 81.182 29.961 1.00 34.48 325 GLY B O 1
ATOM 10520 N N . ALA B 1 326 ? 10.121 79.047 30.667 1.00 31.28 326 ALA B N 1
ATOM 10521 C CA . ALA B 1 326 ? 10.934 78.596 29.544 1.00 33.63 326 ALA B CA 1
ATOM 10522 C C . ALA B 1 326 ? 10.207 77.588 28.664 1.00 32.45 326 ALA B C 1
ATOM 10523 O O . ALA B 1 326 ? 10.848 76.924 27.839 1.00 34.24 326 ALA B O 1
ATOM 10530 N N . THR B 1 327 ? 8.884 77.466 28.804 1.00 31.91 327 THR B N 1
ATOM 10531 C CA . THR B 1 327 ? 8.130 76.484 28.037 1.00 34.14 327 THR B CA 1
ATOM 10532 C C . THR B 1 327 ? 8.022 76.846 26.560 1.00 35.17 327 THR B C 1
ATOM 10533 O O . THR B 1 327 ? 7.745 75.962 25.740 1.00 40.72 327 THR B O 1
ATOM 10544 N N . LYS B 1 328 ? 8.219 78.112 26.209 1.00 33.96 328 LYS B N 1
ATOM 10545 C CA . LYS B 1 328 ? 8.114 78.564 24.824 1.00 37.82 328 LYS B CA 1
ATOM 10546 C C . LYS B 1 328 ? 9.361 79.292 24.342 1.00 38.12 328 LYS B C 1
ATOM 10547 O O . LYS B 1 328 ? 9.733 79.153 23.174 1.00 37.73 328 LYS B O 1
ATOM 10566 N N . VAL B 1 329 ? 10.004 80.078 25.206 1.00 34.51 329 VAL B N 1
ATOM 10567 C CA . VAL B 1 329 ? 11.134 80.891 24.768 1.00 37.02 329 VAL B CA 1
ATOM 10568 C C . VAL B 1 329 ? 12.281 80.013 24.281 1.00 32.85 329 VAL B C 1
ATOM 10569 O O . VAL B 1 329 ? 13.061 80.425 23.413 1.00 34.60 329 VAL B O 1
ATOM 10582 N N . LEU B 1 330 ? 12.406 78.798 24.817 1.00 30.52 330 LEU B N 1
ATOM 10583 C CA . LEU B 1 330 ? 13.443 77.871 24.380 1.00 33.42 330 LEU B CA 1
ATOM 10584 C C . LEU B 1 330 ? 12.910 77.038 23.221 1.00 34.69 330 LEU B C 1
ATOM 10585 O O . LEU B 1 330 ? 11.989 76.231 23.426 1.00 32.46 330 LEU B O 1
ATOM 10601 N N . PRO B 1 331 ? 13.447 77.186 22.003 1.00 34.08 331 PRO B N 1
ATOM 10602 C CA . PRO B 1 331 ? 12.887 76.434 20.864 1.00 35.45 331 PRO B CA 1
ATOM 10603 C C . PRO B 1 331 ? 12.784 74.935 21.100 1.00 33.54 331 PRO B C 1
ATOM 10604 O O . PRO B 1 331 ? 11.799 74.318 20.675 1.00 37.09 331 PRO B O 1
ATOM 10615 N N . LYS B 1 332 ? 13.765 74.328 21.772 1.00 32.33 332 LYS B N 1
ATOM 10616 C CA . LYS B 1 332 ? 13.679 72.898 22.051 1.00 32.34 332 LYS B CA 1
ATOM 10617 C C . LYS B 1 332 ? 12.471 72.570 22.925 1.00 33.73 332 LYS B C 1
ATOM 10618 O O . LYS B 1 332 ? 11.919 71.468 22.830 1.00 29.30 332 LYS B O 1
ATOM 10637 N N . SER B 1 333 ? 12.041 73.508 23.776 1.00 30.54 333 SER B N 1
ATOM 10638 C CA . SER B 1 333 ? 10.848 73.263 24.582 1.00 38.80 333 SER B CA 1
ATOM 10639 C C . SER B 1 333 ? 9.606 73.157 23.704 1.00 34.19 333 SER B C 1
ATOM 10640 O O . SER B 1 333 ? 8.769 72.269 23.904 1.00 31.73 333 SER B O 1
ATOM 10648 N N . GLN B 1 334 ? 9.466 74.057 22.726 1.00 36.00 334 GLN B N 1
ATOM 10649 C CA . GLN B 1 334 ? 8.349 73.956 21.792 1.00 39.40 334 GLN B CA 1
ATOM 10650 C C . GLN B 1 334 ? 8.424 72.663 20.986 1.00 39.12 334 GLN B C 1
ATOM 10651 O O . GLN B 1 334 ? 7.407 71.991 20.781 1.00 38.36 334 GLN B O 1
ATOM 10665 N N . ALA B 1 335 ? 9.623 72.293 20.529 1.00 39.26 335 ALA B N 1
ATOM 10666 C CA . ALA B 1 335 ? 9.779 71.030 19.813 1.00 40.00 335 ALA B CA 1
ATOM 10667 C C . ALA B 1 335 ? 9.332 69.859 20.678 1.00 34.95 335 ALA B C 1
ATOM 10668 O O . ALA B 1 335 ? 8.570 68.994 20.229 1.00 33.14 335 ALA B O 1
ATOM 10675 N N . ALA B 1 336 ? 9.793 69.816 21.930 1.00 35.21 336 ALA B N 1
ATOM 10676 C CA . ALA B 1 336 ? 9.368 68.750 22.830 1.00 32.15 336 ALA B CA 1
ATOM 10677 C C . ALA B 1 336 ? 7.859 68.775 23.031 1.00 33.00 336 ALA B C 1
ATOM 10678 O O . ALA B 1 336 ? 7.215 67.722 23.081 1.00 36.00 336 ALA B O 1
ATOM 10685 N N . ALA B 1 337 ? 7.276 69.971 23.151 1.00 35.27 337 ALA B N 1
ATOM 10686 C CA . ALA B 1 337 ? 5.828 70.070 23.304 1.00 41.11 337 ALA B CA 1
ATOM 10687 C C . ALA B 1 337 ? 5.108 69.485 22.094 1.00 39.79 337 ALA B C 1
ATOM 10688 O O . ALA B 1 337 ? 4.095 68.793 22.242 1.00 38.57 337 ALA B O 1
ATOM 10695 N N . ASP B 1 338 ? 5.622 69.747 20.888 1.00 42.48 338 ASP B N 1
ATOM 10696 C CA . ASP B 1 338 ? 5.036 69.168 19.680 1.00 40.46 338 ASP B CA 1
ATOM 10697 C C . ASP B 1 338 ? 5.009 67.647 19.768 1.00 38.78 338 ASP B C 1
ATOM 10698 O O . ASP B 1 338 ? 3.971 67.016 19.537 1.00 41.14 338 ASP B O 1
ATOM 10707 N N . LEU B 1 339 ? 6.143 67.041 20.125 1.00 40.67 339 LEU B N 1
ATOM 10708 C CA . LEU B 1 339 ? 6.213 65.587 20.214 1.00 40.88 339 LEU B CA 1
ATOM 10709 C C . LEU B 1 339 ? 5.208 65.046 21.223 1.00 40.34 339 LEU B C 1
ATOM 10710 O O . LEU B 1 339 ? 4.462 64.104 20.930 1.00 43.64 339 LEU B O 1
ATOM 10726 N N . LEU B 1 340 ? 5.176 65.628 22.425 1.00 42.18 340 LEU B N 1
ATOM 10727 C CA . LEU B 1 340 ? 4.287 65.121 23.468 1.00 44.03 340 LEU B CA 1
ATOM 10728 C C . LEU B 1 340 ? 2.830 65.443 23.158 1.00 41.67 340 LEU B C 1
ATOM 10729 O O . LEU B 1 340 ? 1.941 64.620 23.407 1.00 42.46 340 LEU B O 1
ATOM 10745 N N . ALA B 1 341 ? 2.564 66.636 22.634 1.00 44.53 341 ALA B N 1
ATOM 10746 C CA . ALA B 1 341 ? 1.226 67.051 22.221 1.00 49.36 341 ALA B CA 1
ATOM 10747 C C . ALA B 1 341 ? 0.213 66.877 23.356 1.00 50.00 341 ALA B C 1
ATOM 10748 O O . ALA B 1 341 ? -0.673 66.022 23.321 1.00 50.56 341 ALA B O 1
ATOM 10755 N N . VAL B 1 342 ? 0.369 67.725 24.371 1.00 55.60 342 VAL B N 1
ATOM 10756 C CA . VAL B 1 342 ? -0.560 67.797 25.494 1.00 58.88 342 VAL B CA 1
ATOM 10757 C C . VAL B 1 342 ? -1.378 69.073 25.349 1.00 56.83 342 VAL B C 1
ATOM 10758 O O . VAL B 1 342 ? -0.857 70.111 24.920 1.00 48.25 342 VAL B O 1
ATOM 10771 N N . THR B 1 343 ? -2.662 68.992 25.705 0.78 51.11 343 THR B N 1
ATOM 10772 C CA . THR B 1 343 ? -3.565 70.115 25.490 0.78 59.73 343 THR B CA 1
ATOM 10773 C C . THR B 1 343 ? -3.452 71.173 26.581 0.78 59.34 343 THR B C 1
ATOM 10774 O O . THR B 1 343 ? -3.610 72.366 26.295 0.78 58.75 343 THR B O 1
ATOM 10785 N N . ASP B 1 344 ? -3.187 70.771 27.824 1.00 53.21 344 ASP B N 1
ATOM 10786 C CA . ASP B 1 344 ? -3.138 71.719 28.928 1.00 49.07 344 ASP B CA 1
ATOM 10787 C C . ASP B 1 344 ? -2.190 71.208 30.005 1.00 41.98 344 ASP B C 1
ATOM 10788 O O . ASP B 1 344 ? -1.725 70.066 29.968 1.00 38.17 344 ASP B O 1
ATOM 10797 N N . ALA B 1 345 ? -1.916 72.078 30.981 1.00 38.68 345 ALA B N 1
ATOM 10798 C CA . ALA B 1 345 ? -0.966 71.731 32.033 1.00 38.88 345 ALA B CA 1
ATOM 10799 C C . ALA B 1 345 ? -1.469 70.572 32.881 1.00 38.38 345 ALA B C 1
ATOM 10800 O O . ALA B 1 345 ? -0.668 69.749 33.342 1.00 35.71 345 ALA B O 1
ATOM 10807 N N . LYS B 1 346 ? -2.785 70.488 33.101 1.00 37.81 346 LYS B N 1
ATOM 10808 C CA . LYS B 1 346 ? -3.329 69.375 33.872 1.00 37.86 346 LYS B CA 1
ATOM 10809 C C . LYS B 1 346 ? -3.012 68.043 33.203 1.00 39.87 346 LYS B C 1
ATOM 10810 O O . LYS B 1 346 ? -2.614 67.081 33.871 1.00 36.63 346 LYS B O 1
ATOM 10829 N N . GLU B 1 347 ? -3.186 67.966 31.882 1.00 41.50 347 GLU B N 1
ATOM 10830 C CA . GLU B 1 347 ? -2.817 66.750 31.165 1.00 40.01 347 GLU B CA 1
ATOM 10831 C C . GLU B 1 347 ? -1.321 66.482 31.287 1.00 38.72 347 GLU B C 1
ATOM 10832 O O . GLU B 1 347 ? -0.904 65.345 31.537 1.00 39.51 347 GLU B O 1
ATOM 10844 N N . LEU B 1 348 ? -0.496 67.520 31.120 1.00 37.45 348 LEU B N 1
ATOM 10845 C CA . LEU B 1 348 ? 0.947 67.354 31.270 1.00 37.16 348 LEU B CA 1
ATOM 10846 C C . LEU B 1 348 ? 1.285 66.688 32.599 1.00 36.31 348 LEU B C 1
ATOM 10847 O O . LEU B 1 348 ? 2.093 65.754 32.653 1.00 34.59 348 LEU B O 1
ATOM 10863 N N . SER B 1 349 ? 0.656 67.146 33.684 1.00 37.59 349 SER B N 1
ATOM 10864 C CA . SER B 1 349 ? 0.945 66.576 34.997 1.00 37.73 349 SER B CA 1
ATOM 10865 C C . SER B 1 349 ? 0.535 65.111 35.068 1.00 37.85 349 SER B C 1
ATOM 10866 O O . SER B 1 349 ? 1.222 64.297 35.696 1.00 38.53 349 SER B O 1
ATOM 10874 N N . ARG B 1 350 ? -0.583 64.754 34.435 1.00 39.45 350 ARG B N 1
ATOM 10875 C CA . ARG B 1 350 ? -1.003 63.356 34.423 1.00 38.62 350 ARG B CA 1
ATOM 10876 C C . ARG B 1 350 ? 0.025 62.491 33.700 1.00 36.00 350 ARG B C 1
ATOM 10877 O O . ARG B 1 350 ? 0.422 61.431 34.196 1.00 37.81 350 ARG B O 1
ATOM 10898 N N . VAL B 1 351 ? 0.486 62.943 32.533 1.00 36.23 351 VAL B N 1
ATOM 10899 C CA . VAL B 1 351 ? 1.477 62.180 31.776 1.00 37.62 351 VAL B CA 1
ATOM 10900 C C . VAL B 1 351 ? 2.767 62.041 32.578 1.00 40.79 351 VAL B C 1
ATOM 10901 O O . VAL B 1 351 ? 3.354 60.956 32.664 1.00 37.34 351 VAL B O 1
ATOM 10914 N N . VAL B 1 352 ? 3.227 63.143 33.177 1.00 35.89 352 VAL B N 1
ATOM 10915 C CA . VAL B 1 352 ? 4.495 63.119 33.899 1.00 37.44 352 VAL B CA 1
ATOM 10916 C C . VAL B 1 352 ? 4.405 62.207 35.117 1.00 38.14 352 VAL B C 1
ATOM 10917 O O . VAL B 1 352 ? 5.360 61.491 35.442 1.00 36.37 352 VAL B O 1
ATOM 10930 N N . ALA B 1 353 ? 3.269 62.222 35.817 1.00 36.43 353 ALA B N 1
ATOM 10931 C CA . ALA B 1 353 ? 3.111 61.339 36.968 1.00 38.00 353 ALA B CA 1
ATOM 10932 C C . ALA B 1 353 ? 3.087 59.877 36.538 1.00 40.09 353 ALA B C 1
ATOM 10933 O O . ALA B 1 353 ? 3.637 59.011 37.227 1.00 37.80 353 ALA B O 1
ATOM 10940 N N . ALA B 1 354 ? 2.448 59.581 35.405 1.00 41.95 354 ALA B N 1
ATOM 10941 C CA . ALA B 1 354 ? 2.480 58.216 34.889 1.00 46.02 354 ALA B CA 1
ATOM 10942 C C . ALA B 1 354 ? 3.904 57.811 34.528 1.00 40.26 354 ALA B C 1
ATOM 10943 O O . ALA B 1 354 ? 4.330 56.684 34.811 1.00 38.44 354 ALA B O 1
ATOM 10950 N N . VAL B 1 355 ? 4.659 58.724 33.911 1.00 35.76 355 VAL B N 1
ATOM 10951 C CA . VAL B 1 355 ? 6.067 58.458 33.630 1.00 40.21 355 VAL B CA 1
ATOM 10952 C C . VAL B 1 355 ? 6.805 58.081 34.909 1.00 40.05 355 VAL B C 1
ATOM 10953 O O . VAL B 1 355 ? 7.644 57.172 34.916 1.00 39.10 355 VAL B O 1
ATOM 10966 N N . GLY B 1 356 ? 6.505 58.772 36.012 1.00 41.44 356 GLY B N 1
ATOM 10967 C CA . GLY B 1 356 ? 7.171 58.458 37.267 1.00 39.78 356 GLY B CA 1
ATOM 10968 C C . GLY B 1 356 ? 6.877 57.052 37.753 1.00 43.43 356 GLY B C 1
ATOM 10969 O O . GLY B 1 356 ? 7.756 56.374 38.294 1.00 43.29 356 GLY B O 1
ATOM 10973 N N . LEU B 1 357 ? 5.637 56.593 37.572 1.00 43.92 357 LEU B N 1
ATOM 10974 C CA . LEU B 1 357 ? 5.268 55.260 38.038 1.00 46.82 357 LEU B CA 1
ATOM 10975 C C . LEU B 1 357 ? 5.885 54.183 37.155 1.00 44.17 357 LEU B C 1
ATOM 10976 O O . LEU B 1 357 ? 6.393 53.175 37.660 1.00 43.34 357 LEU B O 1
ATOM 10992 N N . ALA B 1 358 ? 5.860 54.386 35.836 1.00 40.68 358 ALA B N 1
ATOM 10993 C CA . ALA B 1 358 ? 6.499 53.442 34.925 1.00 43.97 358 ALA B CA 1
ATOM 10994 C C . ALA B 1 358 ? 7.993 53.338 35.207 1.00 46.63 358 ALA B C 1
ATOM 10995 O O . ALA B 1 358 ? 8.551 52.235 35.264 1.00 43.56 358 ALA B O 1
ATOM 11002 N N . GLN B 1 359 ? 8.663 54.482 35.375 1.00 39.90 359 GLN B N 1
ATOM 11003 C CA . GLN B 1 359 ? 10.088 54.460 35.688 1.00 43.91 359 GLN B CA 1
ATOM 11004 C C . GLN B 1 359 ? 10.346 53.705 36.985 1.00 46.52 359 GLN B C 1
ATOM 11005 O O . GLN B 1 359 ? 11.352 52.998 37.114 1.00 44.44 359 GLN B O 1
ATOM 11019 N N . ASN B 1 360 ? 9.444 53.843 37.960 1.00 46.01 360 ASN B N 1
ATOM 11020 C CA . ASN B 1 360 ? 9.600 53.130 39.223 1.00 46.31 360 ASN B CA 1
ATOM 11021 C C . ASN B 1 360 ? 9.407 51.631 39.032 1.00 47.72 360 ASN B C 1
ATOM 11022 O O . ASN B 1 360 ? 10.147 50.825 39.609 1.00 47.15 360 ASN B O 1
ATOM 11033 N N . LEU B 1 361 ? 8.425 51.242 38.215 1.00 46.29 361 LEU B N 1
ATOM 11034 C CA . LEU B 1 361 ? 8.206 49.827 37.933 1.00 50.60 361 LEU B CA 1
ATOM 11035 C C . LEU B 1 361 ? 9.438 49.202 37.292 1.00 50.87 361 LEU B C 1
ATOM 11036 O O . LEU B 1 361 ? 9.890 48.129 37.706 1.00 50.65 361 LEU B O 1
ATOM 11052 N N . ALA B 1 362 ? 9.995 49.866 36.276 1.00 45.53 362 ALA B N 1
ATOM 11053 C CA . ALA B 1 362 ? 11.168 49.328 35.595 1.00 48.26 362 ALA B CA 1
ATOM 11054 C C . ALA B 1 362 ? 12.350 49.214 36.545 1.00 49.42 362 ALA B C 1
ATOM 11055 O O . ALA B 1 362 ? 13.133 48.260 36.464 1.00 54.35 362 ALA B O 1
ATOM 11062 N N . ALA B 1 363 ? 12.498 50.179 37.454 1.00 46.93 363 ALA B N 1
ATOM 11063 C CA . ALA B 1 363 ? 13.617 50.138 38.389 1.00 51.77 363 ALA B CA 1
ATOM 11064 C C . ALA B 1 363 ? 13.431 49.034 39.422 1.00 49.27 363 ALA B C 1
ATOM 11065 O O . ALA B 1 363 ? 14.381 48.309 39.737 1.00 49.70 363 ALA B O 1
ATOM 11072 N N . LEU B 1 364 ? 12.216 48.889 39.957 1.00 51.30 364 LEU B N 1
ATOM 11073 C CA . LEU B 1 364 ? 11.981 47.877 40.982 1.00 52.14 364 LEU B CA 1
ATOM 11074 C C . LEU B 1 364 ? 12.051 46.470 40.399 1.00 58.05 364 LEU B C 1
ATOM 11075 O O . LEU B 1 364 ? 12.660 45.576 40.998 1.00 58.30 364 LEU B O 1
ATOM 11091 N N . ARG B 1 365 ? 11.435 46.250 39.233 1.00 56.81 365 ARG B N 1
ATOM 11092 C CA . ARG B 1 365 ? 11.528 44.943 38.592 1.00 62.39 365 ARG B CA 1
ATOM 11093 C C . ARG B 1 365 ? 12.983 44.531 38.402 1.00 66.52 365 ARG B C 1
ATOM 11094 O O . ARG B 1 365 ? 13.354 43.381 38.663 1.00 69.63 365 ARG B O 1
ATOM 11115 N N . ALA B 1 366 ? 13.826 45.462 37.947 1.00 64.65 366 ALA B N 1
ATOM 11116 C CA . ALA B 1 366 ? 15.233 45.142 37.728 1.00 65.03 366 ALA B CA 1
ATOM 11117 C C . ALA B 1 366 ? 15.981 44.953 39.041 1.00 64.57 366 ALA B C 1
ATOM 11118 O O . ALA B 1 366 ? 16.912 44.144 39.111 1.00 70.77 366 ALA B O 1
ATOM 11125 N N . LEU B 1 367 ? 15.594 45.686 40.087 1.00 62.91 367 LEU B N 1
ATOM 11126 C CA . LEU B 1 367 ? 16.291 45.577 41.365 1.00 66.51 367 LEU B CA 1
ATOM 11127 C C . LEU B 1 367 ? 16.128 44.187 41.966 1.00 70.13 367 LEU B C 1
ATOM 11128 O O . LEU B 1 367 ? 17.083 43.625 42.516 1.00 71.27 367 LEU B O 1
ATOM 11144 N N . VAL B 1 368 ? 14.929 43.614 41.868 1.00 70.80 368 VAL B N 1
ATOM 11145 C CA . VAL B 1 368 ? 14.662 42.326 42.496 1.00 73.97 368 VAL B CA 1
ATOM 11146 C C . VAL B 1 368 ? 15.053 41.156 41.597 1.00 75.00 368 VAL B C 1
ATOM 11147 O O . VAL B 1 368 ? 15.474 40.109 42.099 1.00 77.55 368 VAL B O 1
ATOM 11160 N N . SER B 1 369 ? 14.916 41.305 40.277 1.00 77.65 369 SER B N 1
ATOM 11161 C CA . SER B 1 369 ? 15.303 40.227 39.372 1.00 80.49 369 SER B CA 1
ATOM 11162 C C . SER B 1 369 ? 16.788 39.910 39.483 1.00 83.08 369 SER B C 1
ATOM 11163 O O . SER B 1 369 ? 17.200 38.771 39.235 1.00 83.86 369 SER B O 1
ATOM 11171 N N . GLU B 1 370 ? 17.606 40.899 39.850 0.74 80.69 370 GLU B N 1
ATOM 11172 C CA . GLU B 1 370 ? 19.031 40.645 40.036 0.74 82.54 370 GLU B CA 1
ATOM 11173 C C . GLU B 1 370 ? 19.277 39.734 41.233 0.74 83.37 370 GLU B C 1
ATOM 11174 O O . GLU B 1 370 ? 20.167 38.878 41.197 0.74 83.81 370 GLU B O 1
ATOM 11186 N N . GLY B 1 371 ? 18.495 39.901 42.302 0.91 82.95 371 GLY B N 1
ATOM 11187 C CA . GLY B 1 371 ? 18.687 39.106 43.502 0.91 78.48 371 GLY B CA 1
ATOM 11188 C C . GLY B 1 371 ? 18.335 37.642 43.344 0.91 84.94 371 GLY B C 1
ATOM 11189 O O . GLY B 1 371 ? 18.862 36.807 44.087 0.91 83.55 371 GLY B O 1
ATOM 11193 N N . ILE B 1 372 ? 17.455 37.312 42.402 0.99 90.44 372 ILE B N 1
ATOM 11194 C CA . ILE B 1 372 ? 17.084 35.924 42.153 0.99 89.31 372 ILE B CA 1
ATOM 11195 C C . ILE B 1 372 ? 18.299 35.153 41.642 0.99 88.42 372 ILE B C 1
ATOM 11196 O O . ILE B 1 372 ? 18.551 35.101 40.436 0.99 80.75 372 ILE B O 1
ATOM 11212 N N . ASN C 1 11 ? 77.775 90.936 14.324 1.00 85.80 11 ASN C N 1
ATOM 11213 C CA . ASN C 1 11 ? 76.442 90.657 14.843 0.90 85.76 11 ASN C CA 1
ATOM 11214 C C . ASN C 1 11 ? 75.664 91.953 15.065 0.91 82.94 11 ASN C C 1
ATOM 11215 O O . ASN C 1 11 ? 74.924 92.087 16.041 0.93 79.48 11 ASN C O 1
ATOM 11225 N N . SER C 1 12 ? 75.836 92.907 14.147 0.88 83.94 12 SER C N 1
ATOM 11226 C CA . SER C 1 12 ? 75.140 94.183 14.266 0.88 85.41 12 SER C CA 1
ATOM 11227 C C . SER C 1 12 ? 73.635 94.009 14.095 0.88 86.35 12 SER C C 1
ATOM 11228 O O . SER C 1 12 ? 72.848 94.470 14.931 0.88 84.07 12 SER C O 1
ATOM 11236 N N . ARG C 1 13 ? 73.211 93.347 13.016 1.00 77.32 13 ARG C N 1
ATOM 11237 C CA . ARG C 1 13 ? 71.795 93.162 12.732 1.00 83.08 13 ARG C CA 1
ATOM 11238 C C . ARG C 1 13 ? 71.297 91.775 13.133 1.00 78.85 13 ARG C C 1
ATOM 11239 O O . ARG C 1 13 ? 70.240 91.342 12.662 1.00 76.21 13 ARG C O 1
ATOM 11260 N N . PHE C 1 14 ? 72.035 91.076 13.999 1.00 75.08 14 PHE C N 1
ATOM 11261 C CA . PHE C 1 14 ? 71.568 89.788 14.502 1.00 68.39 14 PHE C CA 1
ATOM 11262 C C . PHE C 1 14 ? 70.194 89.920 15.147 1.00 62.79 14 PHE C C 1
ATOM 11263 O O . PHE C 1 14 ? 69.345 89.032 15.006 1.00 57.33 14 PHE C O 1
ATOM 11280 N N . TYR C 1 15 ? 69.949 91.037 15.840 1.00 70.87 15 TYR C N 1
ATOM 11281 C CA . TYR C 1 15 ? 68.698 91.216 16.571 1.00 65.42 15 TYR C CA 1
ATOM 11282 C C . TYR C 1 15 ? 67.493 91.350 15.649 1.00 67.85 15 TYR C C 1
ATOM 11283 O O . TYR C 1 15 ? 66.359 91.161 16.105 1.00 65.69 15 TYR C O 1
ATOM 11301 N N . GLN C 1 16 ? 67.712 91.668 14.369 1.00 70.04 16 GLN C N 1
ATOM 11302 C CA . GLN C 1 16 ? 66.629 91.772 13.398 1.00 70.79 16 GLN C CA 1
ATOM 11303 C C . GLN C 1 16 ? 66.422 90.493 12.597 1.00 65.03 16 GLN C C 1
ATOM 11304 O O . GLN C 1 16 ? 65.315 90.258 12.095 1.00 65.20 16 GLN C O 1
ATOM 11318 N N . MET C 1 17 ? 67.460 89.674 12.449 1.00 61.78 17 MET C N 1
ATOM 11319 C CA . MET C 1 17 ? 67.340 88.448 11.675 1.00 58.99 17 MET C CA 1
ATOM 11320 C C . MET C 1 17 ? 66.222 87.570 12.226 1.00 56.32 17 MET C C 1
ATOM 11321 O O . MET C 1 17 ? 65.894 87.611 13.414 1.00 54.15 17 MET C O 1
ATOM 11335 N N . SER C 1 18 ? 65.629 86.773 11.342 1.00 52.58 18 SER C N 1
ATOM 11336 C CA . SER C 1 18 ? 64.728 85.722 11.776 1.00 53.85 18 SER C CA 1
ATOM 11337 C C . SER C 1 18 ? 65.533 84.603 12.435 1.00 51.63 18 SER C C 1
ATOM 11338 O O . SER C 1 18 ? 66.750 84.508 12.251 1.00 47.26 18 SER C O 1
ATOM 11346 N N . PRO C 1 19 ? 64.876 83.743 13.216 1.00 47.26 19 PRO C N 1
ATOM 11347 C CA . PRO C 1 19 ? 65.598 82.588 13.779 1.00 46.70 19 PRO C CA 1
ATOM 11348 C C . PRO C 1 19 ? 66.345 81.796 12.721 1.00 48.72 19 PRO C C 1
ATOM 11349 O O . PRO C 1 19 ? 67.494 81.391 12.940 1.00 41.23 19 PRO C O 1
ATOM 11360 N N . GLU C 1 20 ? 65.721 81.586 11.559 1.00 50.18 20 GLU C N 1
ATOM 11361 C CA . GLU C 1 20 ? 66.361 80.815 10.499 1.00 49.42 20 GLU C CA 1
ATOM 11362 C C . GLU C 1 20 ? 67.597 81.530 9.966 1.00 47.46 20 GLU C C 1
ATOM 11363 O O . GLU C 1 20 ? 68.635 80.899 9.734 1.00 39.21 20 GLU C O 1
ATOM 11375 N N . GLU C 1 21 ? 67.508 82.849 9.774 1.00 46.05 21 GLU C N 1
ATOM 11376 C CA . GLU C 1 21 ? 68.667 83.608 9.317 1.00 49.71 21 GLU C CA 1
ATOM 11377 C C . GLU C 1 21 ? 69.790 83.564 10.346 1.00 49.80 21 GLU C C 1
ATOM 11378 O O . GLU C 1 21 ? 70.969 83.446 9.989 1.00 42.25 21 GLU C O 1
ATOM 11390 N N . ARG C 1 22 ? 69.443 83.654 11.632 1.00 47.69 22 ARG C N 1
ATOM 11391 C CA . ARG C 1 22 ? 70.454 83.581 12.681 1.00 46.23 22 ARG C CA 1
ATOM 11392 C C . ARG C 1 22 ? 71.228 82.271 12.599 1.00 38.90 22 ARG C C 1
ATOM 11393 O O . ARG C 1 22 ? 72.464 82.265 12.586 1.00 38.95 22 ARG C O 1
ATOM 11414 N N . LEU C 1 23 ? 70.515 81.147 12.528 1.00 39.62 23 LEU C N 1
ATOM 11415 C CA . LEU C 1 23 ? 71.194 79.858 12.437 1.00 45.91 23 LEU C CA 1
ATOM 11416 C C . LEU C 1 23 ? 72.042 79.773 11.173 1.00 48.84 23 LEU C C 1
ATOM 11417 O O . LEU C 1 23 ? 73.161 79.244 11.203 1.00 45.42 23 LEU C O 1
ATOM 11433 N N . ALA C 1 24 ? 71.533 80.298 10.054 1.00 48.13 24 ALA C N 1
ATOM 11434 C CA . ALA C 1 24 ? 72.304 80.283 8.814 1.00 46.58 24 ALA C CA 1
ATOM 11435 C C . ALA C 1 24 ? 73.580 81.104 8.951 1.00 42.56 24 ALA C C 1
ATOM 11436 O O . ALA C 1 24 ? 74.651 80.684 8.497 1.00 39.35 24 ALA C O 1
ATOM 11443 N N . SER C 1 25 ? 73.485 82.282 9.573 1.00 42.41 25 SER C N 1
ATOM 11444 C CA . SER C 1 25 ? 74.676 83.093 9.804 1.00 47.55 25 SER C CA 1
ATOM 11445 C C . SER C 1 25 ? 75.691 82.351 10.666 1.00 52.38 25 SER C C 1
ATOM 11446 O O . SER C 1 25 ? 76.893 82.368 10.376 1.00 49.93 25 SER C O 1
ATOM 11454 N N . LEU C 1 26 ? 75.226 81.688 11.728 1.00 48.86 26 LEU C N 1
ATOM 11455 C CA . LEU C 1 26 ? 76.143 80.976 12.614 1.00 49.22 26 LEU C CA 1
ATOM 11456 C C . LEU C 1 26 ? 76.863 79.852 11.879 1.00 47.86 26 LEU C C 1
ATOM 11457 O O . LEU C 1 26 ? 78.071 79.657 12.058 1.00 47.43 26 LEU C O 1
ATOM 11473 N N . LEU C 1 27 ? 76.138 79.098 11.050 1.00 43.11 27 LEU C N 1
ATOM 11474 C CA . LEU C 1 27 ? 76.764 78.007 10.312 1.00 46.51 27 LEU C CA 1
ATOM 11475 C C . LEU C 1 27 ? 77.758 78.533 9.282 1.00 51.12 27 LEU C C 1
ATOM 11476 O O . LEU C 1 27 ? 78.867 78.002 9.151 1.00 44.89 27 LEU C O 1
ATOM 11492 N N . ASN C 1 28 ? 77.375 79.572 8.536 1.00 50.14 28 ASN C N 1
ATOM 11493 C CA . ASN C 1 28 ? 78.233 80.062 7.463 1.00 52.79 28 ASN C CA 1
ATOM 11494 C C . ASN C 1 28 ? 79.508 80.694 8.005 1.00 52.85 28 ASN C C 1
ATOM 11495 O O . ASN C 1 28 ? 80.566 80.586 7.374 1.00 54.13 28 ASN C O 1
ATOM 11506 N N . GLU C 1 29 ? 79.435 81.348 9.161 1.00 51.54 29 GLU C N 1
ATOM 11507 C CA . GLU C 1 29 ? 80.617 81.904 9.807 1.00 56.51 29 GLU C CA 1
ATOM 11508 C C . GLU C 1 29 ? 81.421 80.856 10.574 1.00 50.92 29 GLU C C 1
ATOM 11509 O O . GLU C 1 29 ? 82.389 81.214 11.252 1.00 53.63 29 GLU C O 1
ATOM 11521 N N . GLY C 1 30 ? 81.054 79.579 10.477 1.00 49.09 30 GLY C N 1
ATOM 11522 C CA . GLY C 1 30 ? 81.796 78.526 11.140 1.00 50.02 30 GLY C CA 1
ATOM 11523 C C . GLY C 1 30 ? 81.614 78.441 12.638 1.00 51.96 30 GLY C C 1
ATOM 11524 O O . GLY C 1 30 ? 82.349 77.697 13.294 1.00 48.65 30 GLY C O 1
ATOM 11528 N N . GLN C 1 31 ? 80.654 79.174 13.206 1.00 51.42 31 GLN C N 1
ATOM 11529 C CA . GLN C 1 31 ? 80.456 79.149 14.649 1.00 49.56 31 GLN C CA 1
ATOM 11530 C C . GLN C 1 31 ? 79.784 77.865 15.119 1.00 52.52 31 GLN C C 1
ATOM 11531 O O . GLN C 1 31 ? 79.958 77.482 16.282 1.00 50.15 31 GLN C O 1
ATOM 11545 N N . ILE C 1 32 ? 79.027 77.194 14.251 1.00 50.66 32 ILE C N 1
ATOM 11546 C CA . ILE C 1 32 ? 78.363 75.944 14.595 1.00 45.90 32 ILE C CA 1
ATOM 11547 C C . ILE C 1 32 ? 78.521 74.972 13.436 1.00 44.76 32 ILE C C 1
ATOM 11548 O O . ILE C 1 32 ? 78.662 75.374 12.277 1.00 48.31 32 ILE C O 1
ATOM 11564 N N . SER C 1 33 ? 78.487 73.681 13.757 1.00 47.18 33 SER C N 1
ATOM 11565 C CA . SER C 1 33 ? 78.558 72.645 12.743 1.00 45.23 33 SER C CA 1
ATOM 11566 C C . SER C 1 33 ? 77.174 72.398 12.146 1.00 48.53 33 SER C C 1
ATOM 11567 O O . SER C 1 33 ? 76.167 72.967 12.577 1.00 47.42 33 SER C O 1
ATOM 11575 N N . ALA C 1 34 ? 77.123 71.518 11.143 1.00 47.44 34 ALA C N 1
ATOM 11576 C CA . ALA C 1 34 ? 75.851 71.192 10.512 1.00 44.84 34 ALA C CA 1
ATOM 11577 C C . ALA C 1 34 ? 74.968 70.373 11.444 1.00 48.32 34 ALA C C 1
ATOM 11578 O O . ALA C 1 34 ? 73.752 70.588 11.506 1.00 46.37 34 ALA C O 1
ATOM 11585 N N . ASP C 1 35 ? 75.559 69.421 12.168 1.00 49.88 35 ASP C N 1
ATOM 11586 C CA . ASP C 1 35 ? 74.779 68.635 13.116 1.00 53.82 35 ASP C CA 1
ATOM 11587 C C . ASP C 1 35 ? 74.271 69.501 14.262 1.00 47.59 35 ASP C C 1
ATOM 11588 O O . ASP C 1 35 ? 73.193 69.238 14.806 1.00 48.10 35 ASP C O 1
ATOM 11597 N N . THR C 1 36 ? 75.022 70.541 14.630 1.00 48.95 36 THR C N 1
ATOM 11598 C CA . THR C 1 36 ? 74.559 71.463 15.661 1.00 48.02 36 THR C CA 1
ATOM 11599 C C . THR C 1 36 ? 73.361 72.267 15.171 1.00 45.64 36 THR C C 1
ATOM 11600 O O . THR C 1 36 ? 72.348 72.382 15.871 1.00 43.45 36 THR C O 1
ATOM 11611 N N . LYS C 1 37 ? 73.462 72.834 13.966 1.00 47.73 37 LYS C N 1
ATOM 11612 C CA . LYS C 1 37 ? 72.339 73.582 13.411 1.00 48.73 37 LYS C CA 1
ATOM 11613 C C . LYS C 1 37 ? 71.094 72.710 13.321 1.00 43.40 37 LYS C C 1
ATOM 11614 O O . LYS C 1 37 ? 69.989 73.159 13.644 1.00 41.90 37 LYS C O 1
ATOM 11633 N N . LYS C 1 38 ? 71.257 71.451 12.902 1.00 41.87 38 LYS C N 1
ATOM 11634 C CA . LYS C 1 38 ? 70.108 70.563 12.772 1.00 44.89 38 LYS C CA 1
ATOM 11635 C C . LYS C 1 38 ? 69.476 70.256 14.123 1.00 45.36 38 LYS C C 1
ATOM 11636 O O . LYS C 1 38 ? 68.263 70.030 14.198 1.00 45.26 38 LYS C O 1
ATOM 11655 N N . GLU C 1 39 ? 70.270 70.233 15.196 1.00 44.73 39 GLU C N 1
ATOM 11656 C CA . GLU C 1 39 ? 69.695 70.012 16.518 1.00 42.47 39 GLU 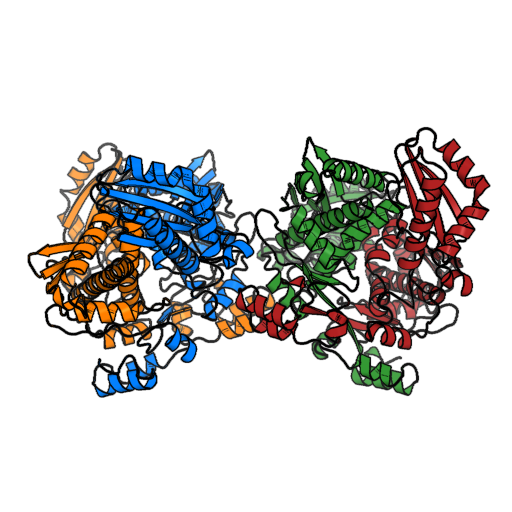C CA 1
ATOM 11657 C C . GLU C 1 39 ? 68.982 71.262 17.021 1.00 41.48 39 GLU C C 1
ATOM 11658 O O . GLU C 1 39 ? 67.910 71.163 17.629 1.00 38.45 39 GLU C O 1
ATOM 11670 N N . PHE C 1 40 ? 69.560 72.444 16.777 1.00 36.78 40 PHE C N 1
ATOM 11671 C CA . PHE C 1 40 ? 68.874 73.684 17.125 1.00 40.47 40 PHE C CA 1
ATOM 11672 C C . PHE C 1 40 ? 67.528 73.789 16.414 1.00 42.16 40 PHE C C 1
ATOM 11673 O O . PHE C 1 40 ? 66.600 74.422 16.929 1.00 41.95 40 PHE C O 1
ATOM 11690 N N . GLU C 1 41 ? 67.407 73.181 15.230 1.00 44.53 41 GLU C N 1
ATOM 11691 C CA . GLU C 1 41 ? 66.161 73.221 14.473 1.00 47.34 41 GLU C CA 1
ATOM 11692 C C . GLU C 1 41 ? 65.143 72.204 14.966 1.00 39.87 41 GLU C C 1
ATOM 11693 O O . GLU C 1 41 ? 63.954 72.339 14.656 1.00 42.71 41 GLU C O 1
ATOM 11705 N N . ASN C 1 42 ? 65.578 71.192 15.714 1.00 38.72 42 ASN C N 1
ATOM 11706 C CA . ASN C 1 42 ? 64.682 70.177 16.265 1.00 41.48 42 ASN C CA 1
ATOM 11707 C C . ASN C 1 42 ? 63.987 70.761 17.488 1.00 41.92 42 ASN C C 1
ATOM 11708 O O . ASN C 1 42 ? 64.421 70.580 18.628 1.00 34.52 42 ASN C O 1
ATOM 11719 N N . THR C 1 43 ? 62.883 71.463 17.246 1.00 38.68 43 THR C N 1
ATOM 11720 C CA . THR C 1 43 ? 62.165 72.171 18.292 1.00 41.41 43 THR C CA 1
ATOM 11721 C C . THR C 1 43 ? 60.703 71.749 18.304 1.00 42.12 43 THR C C 1
ATOM 11722 O O . THR C 1 43 ? 60.142 71.352 17.279 1.00 45.15 43 THR C O 1
ATOM 11733 N N . ALA C 1 44 ? 60.095 71.840 19.488 1.00 40.04 44 ALA C N 1
ATOM 11734 C CA . ALA C 1 44 ? 58.678 71.562 19.665 1.00 38.70 44 ALA C CA 1
ATOM 11735 C C . ALA C 1 44 ? 57.867 72.790 20.050 1.00 40.05 44 ALA C C 1
ATOM 11736 O O . ALA C 1 44 ? 56.641 72.772 19.893 1.00 38.10 44 ALA C O 1
ATOM 11743 N N . LEU C 1 45 ? 58.506 73.844 20.550 1.00 39.21 45 LEU C N 1
ATOM 11744 C CA . LEU C 1 45 ? 57.829 75.097 20.856 1.00 38.57 45 LEU C CA 1
ATOM 11745 C C . LEU C 1 45 ? 57.756 75.959 19.601 1.00 40.03 45 LEU C C 1
ATOM 11746 O O . LEU C 1 45 ? 58.777 76.195 18.947 1.00 35.70 45 LEU C O 1
ATOM 11762 N N . SER C 1 46 ? 56.552 76.435 19.286 1.00 43.23 46 SER C N 1
ATOM 11763 C CA . SER C 1 46 ? 56.344 77.253 18.098 1.00 41.55 46 SER C CA 1
ATOM 11764 C C . SER C 1 46 ? 57.402 78.341 17.986 1.00 39.53 46 SER C C 1
ATOM 11765 O O . SER C 1 46 ? 57.648 79.089 18.937 1.00 38.14 46 SER C O 1
ATOM 11773 N N . SER C 1 47 ? 58.026 78.425 16.809 1.00 41.50 47 SER C N 1
ATOM 11774 C CA . SER C 1 47 ? 59.024 79.462 16.574 1.00 47.34 47 SER C CA 1
ATOM 11775 C C . SER C 1 47 ? 58.439 80.855 16.757 1.00 43.61 47 SER C C 1
ATOM 11776 O O . SER C 1 47 ? 59.147 81.775 17.181 1.00 43.02 47 SER C O 1
ATOM 11784 N N . GLN C 1 48 ? 57.152 81.031 16.446 1.00 48.26 48 GLN C N 1
ATOM 11785 C CA . GLN C 1 48 ? 56.531 82.343 16.598 1.00 48.37 48 GLN C CA 1
ATOM 11786 C C . GLN C 1 48 ? 56.428 82.729 18.069 1.00 44.33 48 GLN C C 1
ATOM 11787 O O . GLN C 1 48 ? 56.685 83.882 18.435 1.00 47.72 48 GLN C O 1
ATOM 11801 N N . ILE C 1 49 ? 56.044 81.780 18.925 1.00 43.16 49 ILE C N 1
ATOM 11802 C CA . ILE C 1 49 ? 56.038 82.032 20.363 1.00 39.88 49 ILE C CA 1
ATOM 11803 C C . ILE C 1 49 ? 57.455 82.306 20.853 1.00 37.29 49 ILE C C 1
ATOM 11804 O O . ILE C 1 49 ? 57.724 83.321 21.505 1.00 34.82 49 ILE C O 1
ATOM 11820 N N . ALA C 1 50 ? 58.387 81.406 20.529 1.00 39.75 50 ALA C N 1
ATOM 11821 C CA . ALA C 1 50 ? 59.738 81.508 21.069 1.00 39.45 50 ALA C CA 1
ATOM 11822 C C . ALA C 1 50 ? 60.409 82.812 20.658 1.00 39.81 50 ALA C C 1
ATOM 11823 O O . ALA C 1 50 ? 61.115 83.434 21.461 1.00 39.21 50 ALA C O 1
ATOM 11830 N N . ASN C 1 51 ? 60.196 83.248 19.415 1.00 41.91 51 ASN C N 1
ATOM 11831 C CA . ASN C 1 51 ? 60.888 84.431 18.916 1.00 43.25 51 ASN C CA 1
ATOM 11832 C C . ASN C 1 51 ? 60.358 85.721 19.530 1.00 40.92 51 ASN C C 1
ATOM 11833 O O . ASN C 1 51 ? 61.091 86.714 19.577 1.00 42.23 51 ASN C O 1
ATOM 11844 N N . HIS C 1 52 ? 59.112 85.733 20.005 1.00 43.00 52 HIS C N 1
ATOM 11845 C CA . HIS C 1 52 ? 58.561 86.925 20.637 1.00 46.68 52 HIS C CA 1
ATOM 11846 C C . HIS C 1 52 ? 58.740 86.937 22.148 1.00 44.80 52 HIS C C 1
ATOM 11847 O O . HIS C 1 52 ? 58.596 87.998 22.765 1.00 47.11 52 HIS C O 1
ATOM 11861 N N . MET C 1 53 ? 59.059 85.793 22.757 1.00 44.99 53 MET C N 1
ATOM 11862 C CA . MET C 1 53 ? 59.282 85.763 24.197 1.00 45.31 53 MET C CA 1
ATOM 11863 C C . MET C 1 53 ? 60.644 86.337 24.569 1.00 39.74 53 MET C C 1
ATOM 11864 O O . MET C 1 53 ? 60.765 87.062 25.562 1.00 43.23 53 MET C O 1
ATOM 11878 N N . ILE C 1 54 ? 61.677 86.016 23.792 1.00 40.80 54 ILE C N 1
ATOM 11879 C CA . ILE C 1 54 ? 63.044 86.396 24.110 1.00 43.91 54 ILE C CA 1
ATOM 11880 C C . ILE C 1 54 ? 63.678 87.030 22.877 1.00 45.04 54 ILE C C 1
ATOM 11881 O O . ILE C 1 54 ? 63.111 87.029 21.784 1.00 44.91 54 ILE C O 1
ATOM 11897 N N . GLU C 1 55 ? 64.877 87.562 23.070 1.00 43.92 55 GLU C N 1
ATOM 11898 C CA . GLU C 1 55 ? 65.620 88.226 22.012 1.00 43.23 55 GLU C CA 1
ATOM 11899 C C . GLU C 1 55 ? 66.716 87.308 21.483 1.00 40.88 55 GLU C C 1
ATOM 11900 O O . GLU C 1 55 ? 67.182 86.400 22.177 1.00 39.94 55 GLU C O 1
ATOM 11912 N N . ASN C 1 56 ? 67.105 87.541 20.229 1.00 41.96 56 ASN C N 1
ATOM 11913 C CA . ASN C 1 56 ? 68.142 86.755 19.562 1.00 38.28 56 ASN C CA 1
ATOM 11914 C C . ASN C 1 56 ? 67.825 85.261 19.590 1.00 39.68 56 ASN C C 1
ATOM 11915 O O . ASN C 1 56 ? 68.732 84.424 19.636 1.00 41.13 56 ASN C O 1
ATOM 11926 N N . GLN C 1 57 ? 66.540 84.915 19.546 1.00 39.12 57 GLN C N 1
ATOM 11927 C CA . GLN C 1 57 ? 66.122 83.526 19.686 1.00 38.89 57 GLN C CA 1
ATOM 11928 C C . GLN C 1 57 ? 66.605 82.690 18.510 1.00 40.72 57 GLN C C 1
ATOM 11929 O O . GLN C 1 57 ? 66.575 83.136 17.359 1.00 39.66 57 GLN C O 1
ATOM 11943 N N . ILE C 1 58 ? 67.043 81.461 18.806 1.00 41.09 58 ILE C N 1
ATOM 11944 C CA . ILE C 1 58 ? 67.520 80.554 17.770 1.00 37.35 58 ILE C CA 1
ATOM 11945 C C . ILE C 1 58 ? 66.991 79.139 17.969 1.00 39.70 58 ILE C C 1
ATOM 11946 O O . ILE C 1 58 ? 66.896 78.366 17.008 1.00 38.29 58 ILE C O 1
ATOM 11962 N N . SER C 1 59 ? 66.663 78.770 19.206 1.00 38.57 59 SER C N 1
ATOM 11963 C CA . SER C 1 59 ? 66.255 77.388 19.443 1.00 35.68 59 SER C CA 1
ATOM 11964 C C . SER C 1 59 ? 65.541 77.293 20.792 1.00 38.99 59 SER C C 1
ATOM 11965 O O . SER C 1 59 ? 64.849 78.233 21.200 1.00 32.45 59 SER C O 1
ATOM 11973 N N . GLU C 1 60 ? 65.696 76.155 21.468 1.00 36.16 60 GLU C N 1
ATOM 11974 C CA . GLU C 1 60 ? 65.055 75.913 22.750 1.00 36.84 60 GLU C CA 1
ATOM 11975 C C . GLU C 1 60 ? 65.867 74.885 23.524 1.00 40.52 60 GLU C C 1
ATOM 11976 O O . GLU C 1 60 ? 66.603 74.079 22.945 1.00 36.78 60 GLU C O 1
ATOM 11988 N N . THR C 1 61 ? 65.723 74.924 24.844 1.00 34.29 61 THR C N 1
ATOM 11989 C CA . THR C 1 61 ? 66.216 73.874 25.724 1.00 32.61 61 THR C CA 1
ATOM 11990 C C . THR C 1 61 ? 65.037 72.995 26.118 1.00 34.27 61 THR C C 1
ATOM 11991 O O . THR C 1 61 ? 63.966 73.506 26.463 1.00 33.41 61 THR C O 1
ATOM 12002 N N . GLU C 1 62 ? 65.228 71.681 26.057 1.00 29.91 62 GLU C N 1
ATOM 12003 C CA . GLU C 1 62 ? 64.207 70.718 26.448 1.00 32.70 62 GLU C CA 1
ATOM 12004 C C . GLU C 1 62 ? 64.602 70.092 27.780 1.00 32.02 62 GLU C C 1
ATOM 12005 O O . GLU C 1 62 ? 65.688 69.514 27.901 1.00 32.31 62 GLU C O 1
ATOM 12017 N N . VAL C 1 63 ? 63.730 70.214 28.770 1.00 28.61 63 VAL C N 1
ATOM 12018 C CA . VAL C 1 63 ? 63.931 69.627 30.092 1.00 27.93 63 VAL C CA 1
ATOM 12019 C C . VAL C 1 63 ? 62.909 68.510 30.262 1.00 28.78 63 VAL C C 1
ATOM 12020 O O . VAL C 1 63 ? 61.701 68.778 30.226 1.00 32.47 63 VAL C O 1
ATOM 12033 N N . PRO C 1 64 ? 63.334 67.259 30.448 1.00 27.33 64 PRO C N 1
ATOM 12034 C CA . PRO C 1 64 ? 62.363 66.185 30.683 1.00 28.03 64 PRO C CA 1
ATOM 12035 C C . PRO C 1 64 ? 61.390 66.554 31.793 1.00 26.52 64 PRO C C 1
ATOM 12036 O O . PRO C 1 64 ? 61.759 67.195 32.780 1.00 25.61 64 PRO C O 1
ATOM 12047 N N . MET C 1 65 ? 60.136 66.139 31.626 1.00 27.17 65 MET C N 1
ATOM 12048 C CA . MET C 1 65 ? 59.084 66.389 32.603 1.00 29.22 65 MET C CA 1
ATOM 12049 C C . MET C 1 65 ? 58.457 65.064 33.004 1.00 26.02 65 MET C C 1
ATOM 12050 O O . MET C 1 65 ? 58.098 64.256 32.141 1.00 25.57 65 MET C O 1
ATOM 12064 N N . GLY C 1 66 ? 58.327 64.850 34.311 1.00 26.86 66 GLY C N 1
ATOM 12065 C CA . GLY C 1 66 ? 57.699 63.660 34.845 1.00 27.98 66 GLY C CA 1
ATOM 12066 C C . GLY C 1 66 ? 56.658 64.006 35.888 1.00 26.41 66 GLY C C 1
ATOM 12067 O O . GLY C 1 66 ? 56.350 65.185 36.089 1.00 26.52 66 GLY C O 1
ATOM 12071 N N . VAL C 1 67 ? 56.122 62.997 36.568 1.00 27.60 67 VAL C N 1
ATOM 12072 C CA . VAL C 1 67 ? 54.989 63.164 37.468 1.00 29.90 67 VAL C CA 1
ATOM 12073 C C . VAL C 1 67 ? 55.388 62.692 38.858 1.00 29.59 67 VAL C C 1
ATOM 12074 O O . VAL C 1 67 ? 55.677 61.506 39.058 1.00 27.06 67 VAL C O 1
ATOM 12087 N N . GLY C 1 68 ? 55.387 63.617 39.816 1.00 26.38 68 GLY C N 1
ATOM 12088 C CA . GLY C 1 68 ? 55.559 63.248 41.211 1.00 30.18 68 GLY C CA 1
ATOM 12089 C C . GLY C 1 68 ? 54.277 62.653 41.760 1.00 31.34 68 GLY C C 1
ATOM 12090 O O . GLY C 1 68 ? 53.186 63.193 41.547 1.00 31.50 68 GLY C O 1
ATOM 12094 N N . LEU C 1 69 ? 54.407 61.539 42.472 1.00 30.43 69 LEU C N 1
ATOM 12095 C CA . LEU C 1 69 ? 53.268 60.765 42.934 1.00 28.82 69 LEU C CA 1
ATOM 12096 C C . LEU C 1 69 ? 53.166 60.793 44.452 1.00 31.02 69 LEU C C 1
ATOM 12097 O O . LEU C 1 69 ? 54.135 61.075 45.161 1.00 28.14 69 LEU C O 1
ATOM 12113 N N . HIS C 1 70 ? 51.959 60.498 44.937 1.00 31.82 70 HIS C N 1
ATOM 12114 C CA . HIS C 1 70 ? 51.640 60.225 46.334 1.00 30.29 70 HIS C CA 1
ATOM 12115 C C . HIS C 1 70 ? 51.605 61.468 47.211 1.00 31.47 70 HIS C C 1
ATOM 12116 O O . HIS C 1 70 ? 51.446 61.338 48.434 1.00 32.48 70 HIS C O 1
ATOM 12130 N N . LEU C 1 71 ? 51.722 62.663 46.640 1.00 29.92 71 LEU C N 1
ATOM 12131 C CA . LEU C 1 71 ? 51.656 63.870 47.453 1.00 32.15 71 LEU C CA 1
ATOM 12132 C C . LEU C 1 71 ? 50.214 64.143 47.866 1.00 34.47 71 LEU C C 1
ATOM 12133 O O . LEU C 1 71 ? 49.298 64.109 47.039 1.00 33.72 71 LEU C O 1
ATOM 12149 N N . THR C 1 72 ? 50.014 64.405 49.156 1.00 33.59 72 THR C N 1
ATOM 12150 C CA . THR C 1 72 ? 48.714 64.777 49.700 1.00 33.62 72 THR C CA 1
ATOM 12151 C C . THR C 1 72 ? 48.918 65.996 50.586 1.00 34.53 72 THR C C 1
ATOM 12152 O O . THR C 1 72 ? 49.733 65.961 51.514 1.00 34.40 72 THR C O 1
ATOM 12163 N N . VAL C 1 73 ? 48.197 67.075 50.289 1.00 36.04 73 VAL C N 1
ATOM 12164 C CA . VAL C 1 73 ? 48.322 68.335 51.014 1.00 35.51 73 VAL C CA 1
ATOM 12165 C C . VAL C 1 73 ? 46.933 68.750 51.479 1.00 38.76 73 VAL C C 1
ATOM 12166 O O . VAL C 1 73 ? 46.034 68.952 50.653 1.00 41.21 73 VAL C O 1
ATOM 12179 N N . ASP C 1 74 ? 46.757 68.874 52.793 1.00 43.17 74 ASP C N 1
ATOM 12180 C CA . ASP C 1 74 ? 45.469 69.238 53.381 1.00 43.62 74 ASP C CA 1
ATOM 12181 C C . ASP C 1 74 ? 44.371 68.295 52.892 1.00 40.98 74 ASP C C 1
ATOM 12182 O O . ASP C 1 74 ? 43.286 68.713 52.479 1.00 43.50 74 ASP C O 1
ATOM 12191 N N . GLU C 1 75 ? 44.679 66.999 52.931 1.00 39.19 75 GLU C N 1
ATOM 12192 C CA . GLU C 1 75 ? 43.769 65.905 52.614 1.00 43.41 75 GLU C CA 1
ATOM 12193 C C . GLU C 1 75 ? 43.378 65.856 51.144 1.00 38.53 75 GLU C C 1
ATOM 12194 O O . GLU C 1 75 ? 42.443 65.128 50.784 1.00 39.36 75 GLU C O 1
ATOM 12206 N N . THR C 1 76 ? 44.074 66.587 50.279 1.00 36.98 76 THR C N 1
ATOM 12207 C CA . THR C 1 76 ? 43.790 66.608 48.851 1.00 38.28 76 THR C CA 1
ATOM 12208 C C . THR C 1 76 ? 44.953 65.979 48.094 1.00 38.89 76 THR C C 1
ATOM 12209 O O . THR C 1 76 ? 46.116 66.324 48.333 1.00 34.80 76 THR C O 1
ATOM 12220 N N . ASP C 1 77 ? 44.637 65.058 47.188 1.00 35.29 77 ASP C N 1
ATOM 12221 C CA . ASP C 1 77 ? 45.656 64.400 46.388 1.00 37.75 77 ASP C CA 1
ATOM 12222 C C . ASP C 1 77 ? 46.034 65.256 45.186 1.00 37.99 77 ASP C C 1
ATOM 12223 O O . ASP C 1 77 ? 45.200 65.958 44.606 1.00 36.17 77 ASP C O 1
ATOM 12232 N N . TYR C 1 78 ? 47.310 65.188 44.816 1.00 32.04 78 TYR C N 1
ATOM 12233 C CA . TYR C 1 78 ? 47.832 65.932 43.684 1.00 32.54 78 TYR C CA 1
ATOM 12234 C C . TYR C 1 78 ? 48.691 65.024 42.817 1.00 33.80 78 TYR C C 1
ATOM 12235 O O . TYR C 1 78 ? 49.175 63.977 43.257 1.00 36.23 78 TYR C O 1
ATOM 12253 N N . LEU C 1 79 ? 48.859 65.443 41.565 1.00 32.23 79 LEU C N 1
ATOM 12254 C CA . LEU C 1 79 ? 49.826 64.865 40.633 1.00 33.66 79 LEU C CA 1
ATOM 12255 C C . LEU C 1 79 ? 50.736 66.007 40.198 1.00 31.96 79 LEU C C 1
ATOM 12256 O O . LEU C 1 79 ? 50.280 66.950 39.542 1.00 33.92 79 LEU C O 1
ATOM 12272 N N . VAL C 1 80 ? 52.013 65.921 40.553 1.00 29.03 80 VAL C N 1
ATOM 12273 C CA . VAL C 1 80 ? 52.919 67.066 40.515 1.00 29.68 80 VAL C CA 1
ATOM 12274 C C . VAL C 1 80 ? 53.722 67.001 39.213 1.00 31.82 80 VAL C C 1
ATOM 12275 O O . VAL C 1 80 ? 54.541 66.084 39.055 1.00 31.75 80 VAL C O 1
ATOM 12288 N N . PRO C 1 81 ? 53.546 67.949 38.293 1.00 30.76 81 PRO C N 1
ATOM 12289 C CA . PRO C 1 81 ? 54.465 68.025 37.146 1.00 27.22 81 PRO C CA 1
ATOM 12290 C C . PRO C 1 81 ? 55.828 68.527 37.601 1.00 28.70 81 PRO C C 1
ATOM 12291 O O . PRO C 1 81 ? 55.931 69.538 38.298 1.00 27.07 81 PRO C O 1
ATOM 12302 N N . MET C 1 82 ? 56.877 67.808 37.208 1.00 28.81 82 MET C N 1
ATOM 12303 C CA . MET C 1 82 ? 58.238 68.106 37.642 1.00 26.33 82 MET C CA 1
ATOM 12304 C C . MET C 1 82 ? 59.151 68.076 36.425 1.00 24.35 82 MET C C 1
ATOM 12305 O O . MET C 1 82 ? 59.347 67.020 35.814 1.00 28.35 82 MET C O 1
ATOM 12319 N N . ALA C 1 83 ? 59.699 69.233 36.075 1.00 26.92 83 ALA C N 1
ATOM 12320 C CA . ALA C 1 83 ? 60.632 69.368 34.964 1.00 25.95 83 ALA C CA 1
ATOM 12321 C C . ALA C 1 83 ? 62.041 69.410 35.539 1.00 27.22 83 ALA C C 1
ATOM 12322 O O . ALA C 1 83 ? 62.408 70.368 36.226 1.00 25.47 83 ALA C O 1
ATOM 12329 N N . THR C 1 84 ? 62.827 68.369 35.268 1.00 28.42 84 THR C N 1
ATOM 12330 C CA . THR C 1 84 ? 64.187 68.308 35.777 1.00 32.40 84 THR C CA 1
ATOM 12331 C C . THR C 1 84 ? 65.048 67.477 34.840 1.00 30.27 84 THR C C 1
ATOM 12332 O O . THR C 1 84 ? 64.553 66.597 34.132 1.00 31.97 84 THR C O 1
ATOM 12343 N N . GLU C 1 85 ? 66.347 67.763 34.852 1.00 30.48 85 GLU C N 1
ATOM 12344 C CA . GLU C 1 85 ? 67.323 66.976 34.116 1.00 36.23 85 GLU C CA 1
ATOM 12345 C C . GLU C 1 85 ? 68.098 66.021 35.015 1.00 37.26 85 GLU C C 1
ATOM 12346 O O . GLU C 1 85 ? 68.984 65.315 34.524 1.00 41.00 85 GLU C O 1
ATOM 12358 N N . GLU C 1 86 ? 67.783 65.973 36.314 1.00 35.00 86 GLU C N 1
ATOM 12359 C CA . GLU C 1 86 ? 68.561 65.191 37.266 1.00 34.08 86 GLU C CA 1
ATOM 12360 C C . GLU C 1 86 ? 67.830 63.903 37.601 1.00 34.35 86 GLU C C 1
ATOM 12361 O O . GLU C 1 86 ? 66.679 63.960 38.062 1.00 33.07 86 GLU C O 1
ATOM 12373 N N . PRO C 1 87 ? 68.436 62.732 37.404 1.00 31.22 87 PRO C N 1
ATOM 12374 C CA . PRO C 1 87 ? 67.761 61.489 37.791 1.00 32.40 87 PRO C CA 1
ATOM 12375 C C . PRO C 1 87 ? 67.596 61.374 39.299 1.00 30.93 87 PRO C C 1
ATOM 12376 O O . PRO C 1 87 ? 68.335 61.968 40.087 1.00 32.27 87 PRO C O 1
ATOM 12387 N N . SER C 1 88 ? 66.585 60.591 39.684 1.00 29.66 88 SER C N 1
ATOM 12388 C CA . SER C 1 88 ? 66.284 60.244 41.069 1.00 32.85 88 SER C CA 1
ATOM 12389 C C . SER C 1 88 ? 65.413 61.292 41.755 1.00 29.80 88 SER C C 1
ATOM 12390 O O . SER C 1 88 ? 64.788 61.002 42.780 1.00 29.75 88 SER C O 1
ATOM 12398 N N . VAL C 1 89 ? 65.344 62.504 41.203 1.00 30.53 89 VAL C N 1
ATOM 12399 C CA . VAL C 1 89 ? 64.616 63.576 41.882 1.00 29.26 89 VAL C CA 1
ATOM 12400 C C . VAL C 1 89 ? 63.130 63.243 41.968 1.00 28.34 89 VAL C C 1
ATOM 12401 O O . VAL C 1 89 ? 62.515 63.335 43.036 1.00 28.46 89 VAL C O 1
ATOM 12414 N N . ILE C 1 90 ? 62.533 62.836 40.849 1.00 27.03 90 ILE C N 1
ATOM 12415 C CA . ILE C 1 90 ? 61.093 62.597 40.840 1.00 30.23 90 ILE C CA 1
ATOM 12416 C C . ILE C 1 90 ? 60.746 61.351 41.645 1.00 27.84 90 ILE C C 1
ATOM 12417 O O . ILE C 1 90 ? 59.738 61.319 42.361 1.00 26.97 90 ILE C O 1
ATOM 12433 N 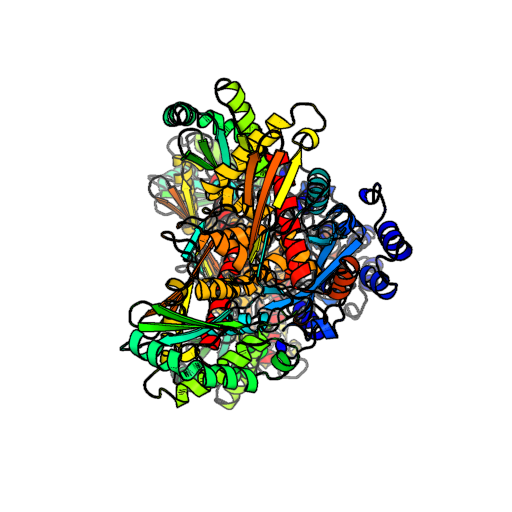N . ALA C 1 91 ? 61.571 60.307 41.553 1.00 29.94 91 ALA C N 1
ATOM 12434 C CA . ALA C 1 91 ? 61.312 59.114 42.353 1.00 30.10 91 ALA C CA 1
ATOM 12435 C C . ALA C 1 91 ? 61.483 59.403 43.840 1.00 23.66 91 ALA C C 1
ATOM 12436 O O . ALA C 1 91 ? 60.710 58.907 44.666 1.00 28.67 91 ALA C O 1
ATOM 12443 N N . ALA C 1 92 ? 62.484 60.208 44.200 1.00 25.49 92 ALA C N 1
ATOM 12444 C CA . ALA C 1 92 ? 62.680 60.551 45.605 1.00 29.58 92 ALA C CA 1
ATOM 12445 C C . ALA C 1 92 ? 61.511 61.368 46.139 1.00 28.67 92 ALA C C 1
ATOM 12446 O O . ALA C 1 92 ? 61.071 61.161 47.277 1.00 29.29 92 ALA C O 1
ATOM 12453 N N . LEU C 1 93 ? 61.002 62.308 45.341 1.00 30.49 93 LEU C N 1
ATOM 12454 C CA . LEU C 1 93 ? 59.809 63.048 45.742 1.00 28.98 93 LEU C CA 1
ATOM 12455 C C . LEU C 1 93 ? 58.650 62.094 45.991 1.00 28.19 93 LEU C C 1
ATOM 12456 O O . LEU C 1 93 ? 57.978 62.167 47.026 1.00 28.29 93 LEU C O 1
ATOM 12472 N N . SER C 1 94 ? 58.414 61.176 45.054 1.00 26.93 94 SER C N 1
ATOM 12473 C CA . SER C 1 94 ? 57.300 60.247 45.197 1.00 28.67 94 SER C CA 1
ATOM 12474 C C . SER C 1 94 ? 57.465 59.377 46.434 1.00 31.08 94 SER C C 1
ATOM 12475 O O . SER C 1 94 ? 56.507 59.166 47.188 1.00 31.91 94 SER C O 1
ATOM 12483 N N . ASN C 1 95 ? 58.677 58.871 46.667 1.00 31.33 95 ASN C N 1
ATOM 12484 C CA . ASN C 1 95 ? 58.913 58.025 47.832 1.00 30.05 95 ASN C CA 1
ATOM 12485 C C . ASN C 1 95 ? 58.758 58.809 49.130 1.00 28.51 95 ASN C C 1
ATOM 12486 O O . ASN C 1 95 ? 58.144 58.321 50.086 1.00 32.73 95 ASN C O 1
ATOM 12497 N N . GLY C 1 96 ? 59.316 60.019 49.187 1.00 29.03 96 GLY C N 1
ATOM 12498 C CA . GLY C 1 96 ? 59.152 60.835 50.378 1.00 29.27 96 GLY C CA 1
ATOM 12499 C C . GLY C 1 96 ? 57.698 61.161 50.660 1.00 32.11 96 GLY C C 1
ATOM 12500 O O . GLY C 1 96 ? 57.255 61.135 51.812 1.00 29.16 96 GLY C O 1
ATOM 12504 N N . ALA C 1 97 ? 56.935 61.474 49.612 1.00 29.98 97 ALA C N 1
ATOM 12505 C CA . ALA C 1 97 ? 55.514 61.750 49.790 1.00 29.37 97 ALA C CA 1
ATOM 12506 C C . ALA C 1 97 ? 54.769 60.509 50.269 1.00 31.30 97 ALA C C 1
ATOM 12507 O O . ALA C 1 97 ? 53.886 60.600 51.129 1.00 29.89 97 ALA C O 1
ATOM 12514 N N . LYS C 1 98 ? 55.118 59.336 49.731 1.00 31.25 98 LYS C N 1
ATOM 12515 C CA . LYS C 1 98 ? 54.463 58.107 50.172 1.00 30.61 98 LYS C CA 1
ATOM 12516 C C . LYS C 1 98 ? 54.726 57.842 51.651 1.00 33.95 98 LYS C C 1
ATOM 12517 O O . LYS C 1 98 ? 53.820 57.436 52.389 1.00 34.49 98 LYS C O 1
ATOM 12536 N N . ILE C 1 99 ? 55.962 58.065 52.102 1.00 33.03 99 ILE C N 1
ATOM 12537 C CA . ILE C 1 99 ? 56.286 57.852 53.509 1.00 33.52 99 ILE C CA 1
ATOM 12538 C C . ILE C 1 99 ? 55.549 58.856 54.386 1.00 32.74 99 ILE C C 1
ATOM 12539 O O . ILE C 1 99 ? 55.032 58.507 55.454 1.00 36.69 99 ILE C O 1
ATOM 12555 N N . ALA C 1 100 ? 55.505 60.122 53.965 1.00 30.49 100 ALA C N 1
ATOM 12556 C CA . ALA C 1 100 ? 54.896 61.150 54.799 1.00 32.61 100 ALA C CA 1
ATOM 12557 C C . ALA C 1 100 ? 53.383 60.997 54.872 1.00 34.12 100 ALA C C 1
ATOM 12558 O O . ALA C 1 100 ? 52.770 61.417 55.861 1.00 36.06 100 ALA C O 1
ATOM 12565 N N . GLN C 1 101 ? 52.769 60.415 53.840 1.00 32.43 101 GLN C N 1
ATOM 12566 C CA . GLN C 1 101 ? 51.325 60.214 53.762 1.00 38.90 101 GLN C CA 1
ATOM 12567 C C . GLN C 1 101 ? 50.570 61.511 53.486 1.00 33.20 101 GLN C C 1
ATOM 12568 O O . GLN C 1 101 ? 49.651 61.527 52.662 1.00 38.43 101 GLN C O 1
ATOM 12582 N N . GLY C 1 102 ? 50.933 62.596 54.160 1.00 35.60 102 GLY C N 1
ATOM 12583 C CA . GLY C 1 102 ? 50.251 63.856 53.940 1.00 38.15 102 GLY C CA 1
ATOM 12584 C C . GLY C 1 102 ? 50.974 65.004 54.602 1.00 35.24 102 GLY C C 1
ATOM 12585 O O . GLY C 1 102 ? 51.808 64.813 55.494 1.00 36.87 102 GLY C O 1
ATOM 12589 N N . PHE C 1 103 ? 50.631 66.209 54.154 1.00 33.59 103 PHE C N 1
ATOM 12590 C CA . PHE C 1 103 ? 51.212 67.446 54.652 1.00 33.00 103 PHE C CA 1
ATOM 12591 C C . PHE C 1 103 ? 50.087 68.404 55.007 1.00 34.81 103 PHE C C 1
ATOM 12592 O O . PHE C 1 103 ? 49.013 68.376 54.400 1.00 37.24 103 PHE C O 1
ATOM 12609 N N . LYS C 1 104 ? 50.337 69.243 56.009 1.00 37.72 104 LYS C N 1
ATOM 12610 C CA . LYS C 1 104 ? 49.341 70.169 56.525 1.00 38.68 104 LYS C CA 1
ATOM 12611 C C . LYS C 1 104 ? 49.912 71.577 56.546 1.00 36.68 104 LYS C C 1
ATOM 12612 O O . LYS C 1 104 ? 51.083 71.778 56.882 1.00 38.79 104 LYS C O 1
ATOM 12631 N N . THR C 1 105 ? 49.077 72.547 56.186 1.00 35.89 105 THR C N 1
ATOM 12632 C CA . THR C 1 105 ? 49.474 73.948 56.213 1.00 34.54 105 THR C CA 1
ATOM 12633 C C . THR C 1 105 ? 49.473 74.454 57.651 1.00 33.70 105 THR C C 1
ATOM 12634 O O . THR C 1 105 ? 48.536 74.188 58.410 1.00 36.34 105 THR C O 1
ATOM 12645 N N . VAL C 1 106 ? 50.526 75.170 58.025 1.00 32.16 106 VAL C N 1
ATOM 12646 C CA . VAL C 1 106 ? 50.626 75.792 59.342 1.00 34.75 106 VAL C CA 1
ATOM 12647 C C . VAL C 1 106 ? 50.231 77.260 59.286 1.00 36.53 106 VAL C C 1
ATOM 12648 O O . VAL C 1 106 ? 49.440 77.732 60.102 1.00 37.77 106 VAL C O 1
ATOM 12661 N N . ASN C 1 107 ? 50.781 77.995 58.325 1.00 33.61 107 ASN C N 1
ATOM 12662 C CA . ASN C 1 107 ? 50.418 79.387 58.110 1.00 35.42 107 ASN C CA 1
ATOM 12663 C C . ASN C 1 107 ? 50.752 79.737 56.669 1.00 36.34 107 ASN C C 1
ATOM 12664 O O . ASN C 1 107 ? 51.518 79.036 56.004 1.00 32.55 107 ASN C O 1
ATOM 12675 N N . GLN C 1 108 ? 50.150 80.820 56.189 1.00 35.56 108 GLN C N 1
ATOM 12676 C CA . GLN C 1 108 ? 50.428 81.284 54.840 1.00 35.36 108 GLN C CA 1
ATOM 12677 C C . GLN C 1 108 ? 50.037 82.748 54.722 1.00 36.57 108 GLN C C 1
ATOM 12678 O O . GLN C 1 108 ? 49.008 83.172 55.253 1.00 34.83 108 GLN C O 1
ATOM 12692 N N . GLN C 1 109 ? 50.877 83.508 54.031 1.00 37.59 109 GLN C N 1
ATOM 12693 C CA . GLN C 1 109 ? 50.586 84.871 53.619 1.00 38.21 109 GLN C CA 1
ATOM 12694 C C . GLN C 1 109 ? 50.921 84.972 52.139 1.00 39.34 109 GLN C C 1
ATOM 12695 O O . GLN C 1 109 ? 51.706 84.179 51.611 1.00 37.45 109 GLN C O 1
ATOM 12709 N N . ARG C 1 110 ? 50.306 85.939 51.457 1.00 38.88 110 ARG C N 1
ATOM 12710 C CA . ARG C 1 110 ? 50.624 86.156 50.045 1.00 38.58 110 ARG C CA 1
ATOM 12711 C C . ARG C 1 110 ? 50.488 87.650 49.743 1.00 38.57 110 ARG C C 1
ATOM 12712 O O . ARG C 1 110 ? 49.403 88.133 49.415 1.00 39.90 110 ARG C O 1
ATOM 12733 N N . LEU C 1 111 ? 51.607 88.361 49.843 1.00 37.15 111 LEU C N 1
ATOM 12734 C CA . LEU C 1 111 ? 51.706 89.739 49.389 1.00 40.67 111 LEU C CA 1
ATOM 12735 C C . LEU C 1 111 ? 53.084 89.942 48.777 1.00 41.30 111 LEU C C 1
ATOM 12736 O O . LEU C 1 111 ? 54.088 89.472 49.321 1.00 41.01 111 LEU C O 1
ATOM 12752 N N A MET C 1 112 ? 53.124 90.636 47.642 0.22 41.54 112 MET C N 1
ATOM 12753 N N B MET C 1 112 ? 53.126 90.629 47.639 0.78 41.30 112 MET C N 1
ATOM 12754 C CA A MET C 1 112 ? 54.382 90.984 46.999 0.22 43.25 112 MET C CA 1
ATOM 12755 C CA B MET C 1 112 ? 54.394 90.970 47.015 0.78 43.18 112 MET C CA 1
ATOM 12756 C C A MET C 1 112 ? 54.957 92.251 47.627 0.22 44.83 112 MET C C 1
ATOM 12757 C C B MET C 1 112 ? 54.962 92.244 47.635 0.78 44.97 112 MET C C 1
ATOM 12758 O O A MET C 1 112 ? 54.260 93.015 48.299 0.22 46.11 112 MET C O 1
ATOM 12759 O O B MET C 1 112 ? 54.260 93.014 48.296 0.78 46.19 112 MET C O 1
ATOM 12786 N N . ARG C 1 113 ? 56.249 92.469 47.398 1.00 43.82 113 ARG C N 1
ATOM 12787 C CA . ARG C 1 113 ? 56.986 93.563 48.012 1.00 43.45 113 ARG C CA 1
ATOM 12788 C C . ARG C 1 113 ? 57.606 94.461 46.951 1.00 44.75 113 ARG C C 1
ATOM 12789 O O . ARG C 1 113 ? 58.188 93.983 45.975 1.00 45.43 113 ARG C O 1
ATOM 12810 N N . GLY C 1 114 ? 57.467 95.777 47.151 1.00 52.92 114 GLY C N 1
ATOM 12811 C CA . GLY C 1 114 ? 58.167 96.751 46.342 1.00 48.57 114 GLY C CA 1
ATOM 12812 C C . GLY C 1 114 ? 58.729 97.842 47.232 1.00 50.23 114 GLY C C 1
ATOM 12813 O O . GLY C 1 114 ? 58.364 97.952 48.405 1.00 53.04 114 GLY C O 1
ATOM 12817 N N . GLN C 1 115 ? 59.623 98.648 46.666 1.00 47.95 115 GLN C N 1
ATOM 12818 C CA . GLN C 1 115 ? 60.279 99.674 47.466 1.00 51.46 115 GLN C CA 1
ATOM 12819 C C . GLN C 1 115 ? 60.615 100.888 46.613 1.00 53.42 115 GLN C C 1
ATOM 12820 O O . GLN C 1 115 ? 60.999 100.760 45.448 1.00 49.45 115 GLN C O 1
ATOM 12834 N N . ILE C 1 116 ? 60.446 102.068 47.206 1.00 57.55 116 ILE C N 1
ATOM 12835 C CA . ILE C 1 116 ? 60.880 103.337 46.631 1.00 56.67 116 ILE C CA 1
ATOM 12836 C C . ILE C 1 116 ? 61.962 103.860 47.568 1.00 55.03 116 ILE C C 1
ATOM 12837 O O . ILE C 1 116 ? 61.673 104.209 48.718 1.00 59.31 116 ILE C O 1
ATOM 12853 N N . VAL C 1 117 ? 63.207 103.869 47.103 1.00 52.10 117 VAL C N 1
ATOM 12854 C CA . VAL C 1 117 ? 64.354 104.169 47.955 1.00 58.91 117 VAL C CA 1
ATOM 12855 C C . VAL C 1 117 ? 64.841 105.582 47.658 1.00 63.22 117 VAL C C 1
ATOM 12856 O O . VAL C 1 117 ? 65.218 105.896 46.522 1.00 58.46 117 VAL C O 1
ATOM 12869 N N . PHE C 1 118 ? 64.835 106.435 48.682 1.00 66.76 118 PHE C N 1
ATOM 12870 C CA . PHE C 1 118 ? 65.419 107.763 48.587 1.00 68.45 118 PHE C CA 1
ATOM 12871 C C . PHE C 1 118 ? 66.920 107.704 48.868 1.00 69.16 118 PHE C C 1
ATOM 12872 O O . PHE C 1 118 ? 67.421 106.775 49.507 1.00 70.41 118 PHE C O 1
ATOM 12889 N N . TYR C 1 119 ? 67.641 108.718 48.392 1.00 72.15 119 TYR C N 1
ATOM 12890 C CA . TYR C 1 119 ? 69.071 108.822 48.650 1.00 73.38 119 TYR C CA 1
ATOM 12891 C C . TYR C 1 119 ? 69.444 110.278 48.890 1.00 80.72 119 TYR C C 1
ATOM 12892 O O . TYR C 1 119 ? 68.782 111.196 48.398 1.00 81.47 119 TYR C O 1
ATOM 12910 N N . ASP C 1 120 ? 70.517 110.475 49.659 1.00 78.62 120 ASP C N 1
ATOM 12911 C CA . ASP C 1 120 ? 70.986 111.803 50.056 1.00 81.81 120 ASP C CA 1
ATOM 12912 C C . ASP C 1 120 ? 69.906 112.543 50.851 1.00 81.34 120 ASP C C 1
ATOM 12913 O O . ASP C 1 120 ? 69.488 113.654 50.516 1.00 82.93 120 ASP C O 1
ATOM 12922 N N . VAL C 1 121 ? 69.465 111.900 51.928 1.00 81.33 121 VAL C N 1
ATOM 12923 C CA . VAL C 1 121 ? 68.446 112.441 52.820 1.00 86.20 121 VAL C CA 1
ATOM 12924 C C . VAL C 1 121 ? 69.139 112.890 54.099 1.00 89.91 121 VAL C C 1
ATOM 12925 O O . VAL C 1 121 ? 69.752 112.076 54.801 1.00 92.49 121 VAL C O 1
ATOM 12938 N N . ALA C 1 122 ? 69.041 114.185 54.404 0.85 89.01 122 ALA C N 1
ATOM 12939 C CA . ALA C 1 122 ? 69.730 114.723 55.571 0.85 89.29 122 ALA C CA 1
ATOM 12940 C C . ALA C 1 122 ? 69.119 114.196 56.864 0.85 93.93 122 ALA C C 1
ATOM 12941 O O . ALA C 1 122 ? 69.836 113.717 57.750 0.85 93.62 122 ALA C O 1
ATOM 12948 N N . ASP C 1 123 ? 67.794 114.278 56.992 1.00 97.15 123 ASP C N 1
ATOM 12949 C CA . ASP C 1 123 ? 67.074 113.818 58.179 1.00 101.36 123 ASP C CA 1
ATOM 12950 C C . ASP C 1 123 ? 66.134 112.695 57.758 1.00 98.88 123 ASP C C 1
ATOM 12951 O O . ASP C 1 123 ? 64.969 112.943 57.408 1.00 91.42 123 ASP C O 1
ATOM 12960 N N . PRO C 1 124 ? 66.600 111.442 57.766 1.00 101.07 124 PRO C N 1
ATOM 12961 C CA . PRO C 1 124 ? 65.710 110.334 57.375 1.00 93.01 124 PRO C CA 1
ATOM 12962 C C . PRO C 1 124 ? 64.394 110.304 58.134 1.00 90.34 124 PRO C C 1
ATOM 12963 O O . PRO C 1 124 ? 63.326 110.201 57.517 1.00 84.14 124 PRO C O 1
ATOM 12974 N N . GLU C 1 125 ? 64.441 110.396 59.465 1.00 98.00 125 GLU C N 1
ATOM 12975 C CA . GLU C 1 125 ? 63.226 110.265 60.262 1.00 94.70 125 GLU C CA 1
ATOM 12976 C C . GLU C 1 125 ? 62.237 111.396 60.007 1.00 89.90 125 GLU C C 1
ATOM 12977 O O . GLU C 1 125 ? 61.046 111.235 60.295 1.00 91.09 125 GLU C O 1
ATOM 12989 N N . SER C 1 126 ? 62.694 112.533 59.478 1.00 89.42 126 SER C N 1
ATOM 12990 C CA . SER C 1 126 ? 61.771 113.621 59.173 1.00 93.49 126 SER C CA 1
ATOM 12991 C C . SER C 1 126 ? 60.997 113.343 57.890 1.00 89.83 126 SER C C 1
ATOM 12992 O O . SER C 1 126 ? 59.778 113.546 57.840 1.00 85.23 126 SER C O 1
ATOM 13000 N N . LEU C 1 127 ? 61.688 112.883 56.844 1.00 88.56 127 LEU C N 1
ATOM 13001 C CA . LEU C 1 127 ? 60.998 112.475 55.625 1.00 83.70 127 LEU C CA 1
ATOM 13002 C C . LEU C 1 127 ? 60.004 111.358 55.912 1.00 81.11 127 LEU C C 1
ATOM 13003 O O . LEU C 1 127 ? 58.902 111.335 55.351 1.00 81.41 127 LEU C O 1
ATOM 13019 N N . ILE C 1 128 ? 60.371 110.430 56.796 1.00 80.36 128 ILE C N 1
ATOM 13020 C CA . ILE C 1 128 ? 59.473 109.331 57.133 1.00 81.51 128 ILE C CA 1
ATOM 13021 C C . ILE C 1 128 ? 58.228 109.853 57.839 1.00 85.50 128 ILE C C 1
ATOM 13022 O O . ILE C 1 128 ? 57.105 109.434 57.534 1.00 82.84 128 ILE C O 1
ATOM 13038 N N . ASP C 1 129 ? 58.401 110.778 58.786 1.00 88.12 129 ASP C N 1
ATOM 13039 C CA . ASP C 1 129 ? 57.248 111.317 59.501 1.00 87.31 129 ASP C CA 1
ATOM 13040 C C . ASP C 1 129 ? 56.328 112.087 58.561 1.00 87.64 129 ASP C C 1
ATOM 13041 O O . ASP C 1 129 ? 55.101 112.050 58.714 1.00 81.33 129 ASP C O 1
ATOM 13050 N N . LYS C 1 130 ? 56.899 112.786 57.577 1.00 85.44 130 LYS C N 1
ATOM 13051 C CA . LYS C 1 130 ? 56.069 113.513 56.622 1.00 86.71 130 LYS C CA 1
ATOM 13052 C C . LYS C 1 130 ? 55.301 112.555 55.717 1.00 90.39 130 LYS C C 1
ATOM 13053 O O . LYS C 1 130 ? 54.152 112.826 55.351 1.00 90.84 130 LYS C O 1
ATOM 13072 N N . LEU C 1 131 ? 55.916 111.427 55.352 1.00 91.65 131 LEU C N 1
ATOM 13073 C CA . LEU C 1 131 ? 55.231 110.453 54.508 1.00 84.11 131 LEU C CA 1
ATOM 13074 C C . LEU C 1 131 ? 54.133 109.726 55.277 1.00 80.83 131 LEU C C 1
ATOM 13075 O O . LEU C 1 131 ? 53.062 109.448 54.725 1.00 82.21 131 LEU C O 1
ATOM 13091 N N . GLN C 1 132 ? 54.379 109.414 56.552 1.00 78.85 132 GLN C N 1
ATOM 13092 C CA . GLN C 1 132 ? 53.404 108.658 57.331 1.00 79.82 132 GLN C CA 1
ATOM 13093 C C . GLN C 1 132 ? 52.072 109.388 57.442 1.00 89.99 132 GLN C C 1
ATOM 13094 O O . GLN C 1 132 ? 51.014 108.748 57.466 1.00 87.96 132 GLN C O 1
ATOM 13108 N N . VAL C 1 133 ? 52.099 110.720 57.514 1.00 96.53 133 VAL C N 1
ATOM 13109 C CA . VAL C 1 133 ? 50.865 111.468 57.722 1.00 97.70 133 VAL C CA 1
ATOM 13110 C C . VAL C 1 133 ? 50.000 111.457 56.469 1.00 96.89 133 VAL C C 1
ATOM 13111 O O . VAL C 1 133 ? 48.767 111.499 56.558 1.00 97.56 133 VAL C O 1
ATOM 13124 N N . ARG C 1 134 ? 50.617 111.395 55.291 1.00 90.66 134 ARG C N 1
ATOM 13125 C CA . ARG C 1 134 ? 49.901 111.462 54.019 1.00 92.63 134 ARG C CA 1
ATOM 13126 C C . ARG C 1 134 ? 49.716 110.085 53.395 1.00 90.61 134 ARG C C 1
ATOM 13127 O O . ARG C 1 134 ? 49.825 109.927 52.175 1.00 87.28 134 ARG C O 1
ATOM 13148 N N . GLU C 1 135 ? 49.424 109.066 54.208 1.00 87.09 135 GLU C N 1
ATOM 13149 C CA . GLU C 1 135 ? 49.259 107.720 53.668 1.00 87.44 135 GLU C CA 1
ATOM 13150 C C . GLU C 1 135 ? 47.991 107.606 52.831 1.00 86.28 135 GLU C C 1
ATOM 13151 O O . GLU C 1 135 ? 47.985 106.933 51.793 1.00 79.78 135 GLU C O 1
ATOM 13163 N N . ALA C 1 136 ? 46.905 108.252 53.265 1.00 89.47 136 ALA C N 1
ATOM 13164 C CA . ALA C 1 136 ? 45.652 108.170 52.521 1.00 80.01 136 ALA C CA 1
ATOM 13165 C C . ALA C 1 136 ? 45.840 108.607 51.074 1.00 82.31 136 ALA C C 1
ATOM 13166 O O . ALA C 1 136 ? 45.259 108.013 50.157 1.00 74.73 136 ALA C O 1
ATOM 13173 N N . GLU C 1 137 ? 46.648 109.646 50.848 1.00 86.78 137 GLU C N 1
ATOM 13174 C CA . GLU C 1 137 ? 46.910 110.088 49.483 1.00 90.20 137 GLU C CA 1
ATOM 13175 C C . GLU C 1 137 ? 47.841 109.128 48.752 1.00 85.30 137 GLU C C 1
ATOM 13176 O O . GLU C 1 137 ? 47.739 108.977 47.529 1.00 79.43 137 GLU C O 1
ATOM 13188 N N . ILE C 1 138 ? 48.754 108.476 49.475 1.00 84.95 138 ILE C N 1
ATOM 13189 C CA . ILE C 1 138 ? 49.614 107.475 48.853 1.00 83.53 138 ILE C CA 1
ATOM 13190 C C . ILE C 1 138 ? 48.782 106.296 48.368 1.00 70.55 138 ILE C C 1
ATOM 13191 O O . ILE C 1 138 ? 48.909 105.854 47.220 1.00 65.55 138 ILE C O 1
ATOM 13207 N N . PHE C 1 139 ? 47.913 105.774 49.235 1.00 67.63 139 PHE C N 1
ATOM 13208 C CA . PHE C 1 139 ? 47.049 104.666 48.845 1.00 68.11 139 PHE C CA 1
ATOM 13209 C C . PHE C 1 139 ? 46.215 105.027 47.623 1.00 71.13 139 PHE C C 1
ATOM 13210 O O . PHE C 1 139 ? 46.123 104.248 46.667 1.00 72.74 139 PHE C O 1
ATOM 13227 N N . GLN C 1 140 ? 45.595 106.210 47.636 1.00 80.21 140 GLN C N 1
ATOM 13228 C CA . GLN C 1 140 ? 44.744 106.607 46.520 1.00 73.86 140 GLN C CA 1
ATOM 13229 C C . GLN C 1 140 ? 45.553 106.762 45.240 1.00 70.94 140 GLN C C 1
ATOM 13230 O O . GLN C 1 140 ? 45.076 106.428 44.149 1.00 69.75 140 GLN C O 1
ATOM 13244 N N . GLN C 1 141 ? 46.785 107.265 45.351 1.00 69.75 141 GLN C N 1
ATOM 13245 C CA . GLN C 1 141 ? 47.639 107.372 44.174 1.00 71.41 141 GLN C CA 1
ATOM 13246 C C . GLN C 1 141 ? 48.017 105.998 43.633 1.00 73.96 141 GLN C C 1
ATOM 13247 O O . GLN C 1 141 ? 48.202 105.839 42.421 1.00 69.36 141 GLN C O 1
ATOM 13261 N N . ALA C 1 142 ? 48.133 104.997 44.511 1.00 69.08 142 ALA C N 1
ATOM 13262 C CA . ALA C 1 142 ? 48.470 103.653 44.056 1.00 65.31 142 ALA C CA 1
ATOM 13263 C C . ALA C 1 142 ? 47.349 103.061 43.211 1.00 62.87 142 ALA C C 1
ATOM 13264 O O . ALA C 1 142 ? 47.608 102.441 42.173 1.00 65.63 142 ALA C O 1
ATOM 13271 N N . GLU C 1 143 ? 46.096 103.244 43.637 1.00 65.29 143 GLU C N 1
ATOM 13272 C CA . GLU C 1 143 ? 44.973 102.747 42.849 1.00 67.70 143 GLU C CA 1
ATOM 13273 C C . GLU C 1 143 ? 44.925 103.408 41.477 1.00 72.13 143 GLU C C 1
ATOM 13274 O O . GLU C 1 143 ? 44.655 102.745 40.469 1.00 71.51 143 GLU C O 1
ATOM 13286 N N . LEU C 1 144 ? 45.185 104.717 41.418 1.00 74.45 144 LEU C N 1
ATOM 13287 C CA . LEU C 1 144 ? 45.156 105.415 40.137 1.00 78.11 144 LEU C CA 1
ATOM 13288 C C . LEU C 1 144 ? 46.258 104.921 39.209 1.00 76.16 144 LEU C C 1
ATOM 13289 O O . LEU C 1 144 ? 46.057 104.828 37.992 1.00 77.30 144 LEU C O 1
ATOM 13305 N N . SER C 1 145 ? 47.432 104.602 39.761 1.00 71.72 145 SER C N 1
ATOM 13306 C CA . SER C 1 145 ? 48.548 104.181 38.921 1.00 73.61 145 SER C CA 1
ATOM 13307 C C . SER C 1 145 ? 48.316 102.797 38.327 1.00 73.84 145 SER C C 1
ATOM 13308 O O . SER C 1 145 ? 48.831 102.497 37.244 1.00 66.89 145 SER C O 1
ATOM 13316 N N . TYR C 1 146 ? 47.558 101.944 39.014 1.00 76.68 146 TYR C N 1
ATOM 13317 C CA . TYR C 1 146 ? 47.190 100.626 38.492 1.00 74.83 146 TYR C CA 1
ATOM 13318 C C . TYR C 1 146 ? 45.823 100.252 39.046 1.00 77.13 146 TYR C C 1
ATOM 13319 O O . TYR C 1 146 ? 45.708 99.501 40.023 1.00 70.26 146 TYR C O 1
ATOM 13337 N N . PRO C 1 147 ? 44.748 100.769 38.438 1.00 80.42 147 PRO C N 1
ATOM 13338 C CA . PRO C 1 147 ? 43.403 100.473 38.958 1.00 81.61 147 PRO C CA 1
ATOM 13339 C C . PRO C 1 147 ? 42.904 99.082 38.614 1.00 76.35 147 PRO C C 1
ATOM 13340 O O . PRO C 1 147 ? 41.936 98.621 39.234 1.00 69.22 147 PRO C O 1
ATOM 13351 N N . SER C 1 148 ? 43.530 98.403 37.652 1.00 76.42 148 SER C N 1
ATOM 13352 C CA . SER C 1 148 ? 43.065 97.079 37.253 1.00 76.60 148 SER C CA 1
ATOM 13353 C C . SER C 1 148 ? 43.081 96.113 38.433 1.00 75.29 148 SER C C 1
ATOM 13354 O O . SER C 1 148 ? 42.110 95.384 38.667 1.00 70.85 148 SER C O 1
ATOM 13362 N N . ILE C 1 149 ? 44.177 96.101 39.196 1.00 75.07 149 ILE C N 1
ATOM 13363 C CA . ILE C 1 149 ? 44.311 95.136 40.284 1.00 70.39 149 ILE C CA 1
ATOM 13364 C C . ILE C 1 149 ? 43.278 95.405 41.370 1.00 67.20 149 ILE C C 1
ATOM 13365 O O . ILE C 1 149 ? 42.749 94.472 41.986 1.00 59.09 149 ILE C O 1
ATOM 13381 N N . VAL C 1 150 ? 42.975 96.681 41.627 1.00 68.58 150 VAL C N 1
ATOM 13382 C CA . VAL C 1 150 ? 42.004 97.014 42.663 1.00 64.47 150 VAL C CA 1
ATOM 13383 C C . VAL C 1 150 ? 40.625 96.492 42.286 1.00 64.12 150 VAL C C 1
ATOM 13384 O O . VAL C 1 150 ? 39.845 96.088 43.157 1.00 57.22 150 VAL C O 1
ATOM 13397 N N . LYS C 1 151 ? 40.303 96.485 40.990 1.00 70.41 151 LYS C N 1
ATOM 13398 C CA . LYS C 1 151 ? 39.021 95.945 40.551 1.00 74.15 151 LYS C CA 1
ATOM 13399 C C . LYS C 1 151 ? 38.979 94.431 40.719 1.00 73.86 151 LYS C C 1
ATOM 13400 O O . LYS C 1 151 ? 37.932 93.865 41.052 1.00 72.18 151 LYS C O 1
ATOM 13419 N N . ARG C 1 152 ? 40.109 93.760 40.492 1.00 73.41 152 ARG C N 1
ATOM 13420 C CA . ARG C 1 152 ? 40.183 92.310 40.616 1.00 67.20 152 ARG C CA 1
ATOM 13421 C C . ARG C 1 152 ? 40.247 91.840 42.063 1.00 62.46 152 ARG C C 1
ATOM 13422 O O . ARG C 1 152 ? 40.317 90.629 42.298 1.00 64.99 152 ARG C O 1
ATOM 13443 N N . GLY C 1 153 ? 40.231 92.752 43.031 1.00 59.75 153 GLY C N 1
ATOM 13444 C CA . GLY C 1 153 ? 40.200 92.390 44.431 1.00 55.70 153 GLY C CA 1
ATOM 13445 C C . GLY C 1 153 ? 41.500 92.561 45.185 1.00 53.76 153 GLY C C 1
ATOM 13446 O O . GLY C 1 153 ? 41.577 92.142 46.347 1.00 51.46 153 GLY C O 1
ATOM 13450 N N . GLY C 1 154 ? 42.517 93.164 44.574 1.00 51.99 154 GLY C N 1
ATOM 13451 C CA . GLY C 1 154 ? 43.804 93.317 45.219 1.00 48.81 154 GLY C CA 1
ATOM 13452 C C . GLY C 1 154 ? 44.213 94.763 45.406 1.00 56.27 154 GLY C C 1
ATOM 13453 O O . GLY C 1 154 ? 43.366 95.628 45.647 1.00 58.96 154 GLY C O 1
ATOM 13457 N N . GLY C 1 155 ? 45.508 95.032 45.302 1.00 53.42 155 GLY C N 1
ATOM 13458 C CA . GLY C 1 155 ? 46.042 96.373 45.433 1.00 51.83 155 GLY C CA 1
ATOM 13459 C C . GLY C 1 155 ? 46.889 96.522 46.685 1.00 52.03 155 GLY C C 1
ATOM 13460 O O . GLY C 1 155 ? 47.096 95.582 47.455 1.00 49.12 155 GLY C O 1
ATOM 13464 N N . LEU C 1 156 ? 47.378 97.746 46.873 1.00 51.25 156 LEU C N 1
ATOM 13465 C CA . LEU C 1 156 ? 48.214 98.049 48.027 1.00 49.07 156 LEU C CA 1
ATOM 13466 C C . LEU C 1 156 ? 47.476 97.719 49.317 1.00 48.48 156 LEU C C 1
ATOM 13467 O O . LEU C 1 156 ? 46.268 97.941 49.438 1.00 47.75 156 LEU C O 1
ATOM 13483 N N . ARG C 1 157 ? 48.215 97.175 50.284 1.00 48.07 157 ARG C N 1
ATOM 13484 C CA . ARG C 1 157 ? 47.649 96.765 51.561 1.00 50.48 157 ARG C CA 1
ATOM 13485 C C . ARG C 1 157 ? 48.380 97.324 52.772 1.00 50.82 157 ARG C C 1
ATOM 13486 O O . ARG C 1 157 ? 47.791 97.349 53.860 1.00 50.51 157 ARG C O 1
ATOM 13507 N N . ASP C 1 158 ? 49.625 97.769 52.633 1.00 49.78 158 ASP C N 1
ATOM 13508 C CA . ASP C 1 158 ? 50.380 98.237 53.784 1.00 55.14 158 ASP C CA 1
ATOM 13509 C C . ASP C 1 158 ? 51.609 98.990 53.303 1.00 57.65 158 ASP C C 1
ATOM 13510 O O . ASP C 1 158 ? 52.191 98.659 52.266 1.00 51.93 158 ASP C O 1
ATOM 13519 N N . LEU C 1 159 ? 51.990 100.005 54.069 1.00 60.10 159 LEU C N 1
ATOM 13520 C CA . LEU C 1 159 ? 53.210 100.763 53.838 1.00 55.45 159 LEU C CA 1
ATOM 13521 C C . LEU C 1 159 ? 54.082 100.666 55.081 1.00 54.81 159 LEU C C 1
ATOM 13522 O O . LEU C 1 159 ? 53.585 100.748 56.209 1.00 53.56 159 LEU C O 1
ATOM 13538 N N . GLN C 1 160 ? 55.378 100.468 54.871 1.00 53.73 160 GLN C N 1
ATOM 13539 C CA . GLN C 1 160 ? 56.348 100.416 55.954 1.00 53.87 160 GLN C CA 1
ATOM 13540 C C . GLN C 1 160 ? 57.547 101.270 55.570 1.00 51.58 160 GLN C C 1
ATOM 13541 O O . GLN C 1 160 ? 57.755 101.597 54.399 1.00 50.69 160 GLN C O 1
ATOM 13555 N N . TYR C 1 161 ? 58.333 101.640 56.576 1.00 55.15 161 TYR C N 1
ATOM 13556 C CA . TYR C 1 161 ? 59.407 102.603 56.389 1.00 55.66 161 TYR C CA 1
ATOM 13557 C C . TYR C 1 161 ? 60.660 102.122 57.099 1.00 52.60 161 TYR C C 1
ATOM 13558 O O . TYR C 1 161 ? 60.586 101.521 58.174 1.00 54.57 161 TYR C O 1
ATOM 13576 N N . ARG C 1 162 ? 61.809 102.380 56.479 1.00 53.18 162 ARG C N 1
ATOM 13577 C CA . ARG C 1 162 ? 63.095 101.983 57.032 1.00 56.63 162 ARG C CA 1
ATOM 13578 C C . ARG C 1 162 ? 64.146 102.985 56.584 1.00 58.63 162 ARG C C 1
ATOM 13579 O O . ARG C 1 162 ? 64.007 103.643 55.551 1.00 59.82 162 ARG C O 1
ATOM 13600 N N . ALA C 1 163 ? 65.216 103.085 57.372 1.00 63.01 163 ALA C N 1
ATOM 13601 C CA . ALA C 1 163 ? 66.302 104.018 57.108 1.00 61.35 163 ALA C CA 1
ATOM 13602 C C . ALA C 1 163 ? 67.634 103.303 57.265 1.00 62.55 163 ALA C C 1
ATOM 13603 O O . ALA C 1 163 ? 67.831 102.540 58.215 1.00 64.52 163 ALA C O 1
ATOM 13610 N N . PHE C 1 164 ? 68.545 103.555 56.327 1.00 68.03 164 PHE C N 1
ATOM 13611 C CA . PHE C 1 164 ? 69.861 102.931 56.308 1.00 77.41 164 PHE C CA 1
ATOM 13612 C C . PHE C 1 164 ? 70.917 104.021 56.229 1.00 81.66 164 PHE C C 1
ATOM 13613 O O . PHE C 1 164 ? 70.751 104.998 55.491 1.00 78.13 164 PHE C O 1
ATOM 13630 N N . ASP C 1 165 ? 72.009 103.850 56.979 1.00 84.31 165 ASP C N 1
ATOM 13631 C CA . ASP C 1 165 ? 73.013 104.907 57.055 1.00 85.38 165 ASP C CA 1
ATOM 13632 C C . ASP C 1 165 ? 72.286 106.191 57.443 1.00 89.69 165 ASP C C 1
ATOM 13633 O O . ASP C 1 165 ? 71.351 106.156 58.250 1.00 90.94 165 ASP C O 1
ATOM 13642 N N . GLU C 1 166 ? 72.694 107.326 56.876 0.73 86.91 166 GLU C N 1
ATOM 13643 C CA . GLU C 1 166 ? 71.860 108.519 56.871 0.73 89.18 166 GLU C CA 1
ATOM 13644 C C . GLU C 1 166 ? 71.391 108.895 55.474 0.73 87.99 166 GLU C C 1
ATOM 13645 O O . GLU C 1 166 ? 70.428 109.656 55.344 0.73 89.76 166 GLU C O 1
ATOM 13657 N N A SER C 1 167 ? 72.036 108.370 54.431 0.23 83.38 167 SER C N 1
ATOM 13658 N N B SER C 1 167 ? 72.044 108.377 54.432 0.77 83.64 167 SER C N 1
ATOM 13659 C CA A SER C 1 167 ? 71.685 108.753 53.069 0.23 81.86 167 SER C CA 1
ATOM 13660 C CA B SER C 1 167 ? 71.686 108.751 53.070 0.77 81.89 167 SER C CA 1
ATOM 13661 C C A SER C 1 167 ? 70.346 108.158 52.649 0.23 79.98 167 SER C C 1
ATOM 13662 C C B SER C 1 167 ? 70.338 108.164 52.669 0.77 79.76 167 SER C C 1
ATOM 13663 O O A SER C 1 167 ? 69.491 108.861 52.097 0.23 78.10 167 SER C O 1
ATOM 13664 O O B SER C 1 167 ? 69.468 108.878 52.157 0.77 78.18 167 SER C O 1
ATOM 13679 N N . PHE C 1 168 ? 70.137 106.872 52.914 1.00 81.25 168 PHE C N 1
ATOM 13680 C CA . PHE C 1 168 ? 69.036 106.129 52.320 1.00 74.13 168 PHE C CA 1
ATOM 13681 C C . PHE C 1 168 ? 67.809 106.021 53.215 1.00 66.00 168 PHE C C 1
ATOM 13682 O O . PHE C 1 168 ? 67.915 105.848 54.432 1.00 65.45 168 PHE C O 1
ATOM 13700 N N . VAL C 1 169 ? 66.639 106.123 52.580 1.00 62.75 169 VAL C N 1
ATOM 13701 C CA . VAL C 1 169 ? 65.348 105.815 53.182 1.00 63.57 169 VAL C CA 1
ATOM 13702 C C . VAL C 1 169 ? 64.588 104.922 52.208 1.00 62.36 169 VAL C C 1
ATOM 13703 O O . VAL C 1 169 ? 64.695 105.101 50.985 1.00 61.60 169 VAL C O 1
ATOM 13716 N N . SER C 1 170 ? 63.826 103.972 52.739 1.00 60.82 170 SER C N 1
ATOM 13717 C CA . SER C 1 170 ? 63.096 103.009 51.925 1.00 58.96 170 SER C CA 1
ATOM 13718 C C . SER C 1 170 ? 61.626 103.031 52.312 1.00 53.24 170 SER C C 1
ATOM 13719 O O . SER C 1 170 ? 61.287 102.849 53.486 1.00 55.36 170 SER C O 1
ATOM 13727 N N . VAL C 1 171 ? 60.761 103.251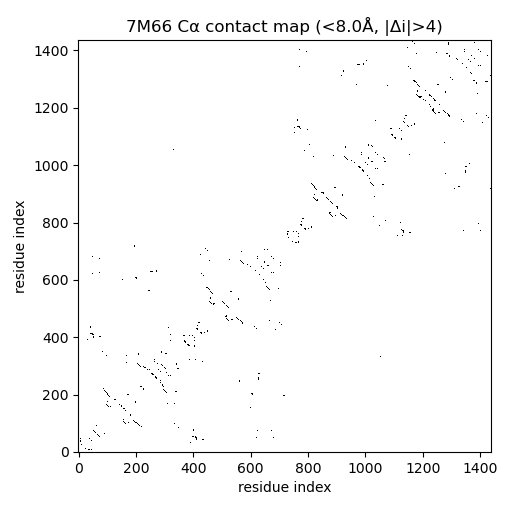 51.326 1.00 53.62 171 VAL C N 1
ATOM 13728 C CA . VAL C 1 171 ? 59.317 103.150 51.500 1.00 59.16 171 VAL C CA 1
ATOM 13729 C C . VAL C 1 171 ? 58.902 101.791 50.952 1.00 55.95 171 VAL C C 1
ATOM 13730 O O . VAL C 1 171 ? 59.010 101.536 49.747 1.00 54.21 171 VAL C O 1
ATOM 13743 N N . ASP C 1 172 ? 58.429 100.916 51.833 1.00 50.67 172 ASP C N 1
ATOM 13744 C CA . ASP C 1 172 ? 58.123 99.535 51.488 1.00 56.12 172 ASP C CA 1
ATOM 13745 C C . ASP C 1 172 ? 56.638 99.390 51.189 1.00 55.19 172 ASP C C 1
ATOM 13746 O O . ASP C 1 172 ? 55.793 99.815 51.984 1.00 50.94 172 ASP C O 1
ATOM 13755 N N . PHE C 1 173 ? 56.328 98.778 50.049 1.00 51.85 173 PHE C N 1
ATOM 13756 C CA . PHE C 1 173 ? 54.959 98.560 49.603 1.00 51.94 173 PHE C CA 1
ATOM 13757 C C . PHE C 1 173 ? 54.653 97.068 49.661 1.00 50.81 173 PHE C C 1
ATOM 13758 O O . PHE C 1 173 ? 55.355 96.263 49.040 1.00 50.30 173 PHE C O 1
ATOM 13775 N N . LEU C 1 174 ? 53.615 96.706 50.416 1.00 48.57 174 LEU C N 1
ATOM 13776 C CA . LEU C 1 174 ? 53.102 95.340 50.470 1.00 48.15 174 LEU C CA 1
ATOM 13777 C C . LEU C 1 174 ? 51.830 95.288 49.628 1.00 48.89 174 LEU C C 1
ATOM 13778 O O . LEU C 1 174 ? 50.820 95.907 49.982 1.00 47.55 174 LEU C O 1
ATOM 13794 N N . VAL C 1 175 ? 51.876 94.546 48.522 1.00 47.58 175 VAL C N 1
ATOM 13795 C CA . VAL C 1 175 ? 50.827 94.570 47.510 1.00 42.61 175 VAL C CA 1
ATOM 13796 C C . VAL C 1 175 ? 50.214 93.185 47.368 1.00 44.87 175 VAL C C 1
ATOM 13797 O O . VAL C 1 175 ? 50.918 92.171 47.426 1.00 45.02 175 VAL C O 1
ATOM 13810 N N . ASP C 1 176 ? 48.895 93.151 47.176 1.00 47.04 176 ASP C N 1
ATOM 13811 C CA . ASP C 1 176 ? 48.148 91.930 46.874 1.00 45.13 176 ASP C CA 1
ATOM 13812 C C . ASP C 1 176 ? 47.991 91.865 45.358 1.00 49.27 176 ASP C C 1
ATOM 13813 O O . ASP C 1 176 ? 47.150 92.559 44.781 1.00 48.47 176 ASP C O 1
ATOM 13822 N N . VAL C 1 177 ? 48.804 91.026 44.713 1.00 45.64 177 VAL C N 1
ATOM 13823 C CA . VAL C 1 177 ? 48.821 90.928 43.258 1.00 41.68 177 VAL C CA 1
ATOM 13824 C C . VAL C 1 177 ? 48.017 89.735 42.754 1.00 40.88 177 VAL C C 1
ATOM 13825 O O . VAL C 1 177 ? 48.142 89.359 41.585 1.00 40.94 177 VAL C O 1
ATOM 13838 N N . LYS C 1 178 ? 47.198 89.129 43.610 1.00 40.39 178 LYS C N 1
ATOM 13839 C CA . LYS C 1 178 ? 46.325 88.003 43.239 1.00 42.19 178 LYS C CA 1
ATOM 13840 C C . LYS C 1 178 ? 47.191 86.908 42.621 1.00 42.57 178 LYS C C 1
ATOM 13841 O O . LYS C 1 178 ? 48.231 86.562 43.204 1.00 38.95 178 LYS C O 1
ATOM 13860 N N . ASP C 1 179 ? 46.821 86.344 41.472 1.00 39.41 179 ASP C N 1
ATOM 13861 C CA . ASP C 1 179 ? 47.442 85.135 40.949 1.00 35.18 179 ASP C CA 1
ATOM 13862 C C . ASP C 1 179 ? 48.689 85.398 40.115 1.00 38.49 179 ASP C C 1
ATOM 13863 O O . ASP C 1 179 ? 49.303 84.440 39.631 1.00 38.51 179 ASP C O 1
ATOM 13872 N N . ALA C 1 180 ? 49.079 86.653 39.934 1.00 38.85 180 ALA C N 1
ATOM 13873 C CA . ALA C 1 180 ? 50.274 86.977 39.173 1.00 38.86 180 ALA C CA 1
ATOM 13874 C C . ALA C 1 180 ? 51.489 87.049 40.090 1.00 39.93 180 ALA C C 1
ATOM 13875 O O . ALA C 1 180 ? 51.373 87.128 41.315 1.00 37.72 180 ALA C O 1
ATOM 13882 N N . MET C 1 181 ? 52.674 87.023 39.476 1.00 40.30 181 MET C N 1
ATOM 13883 C CA . MET C 1 181 ? 53.887 87.238 40.256 1.00 45.30 181 MET C CA 1
ATOM 13884 C C . MET C 1 181 ? 53.958 88.677 40.751 1.00 47.44 181 MET C C 1
ATOM 13885 O O . MET C 1 181 ? 54.438 88.934 41.861 1.00 44.34 181 MET C O 1
ATOM 13899 N N . GLY C 1 182 ? 53.497 89.625 39.936 1.00 46.33 182 GLY C N 1
ATOM 13900 C CA . GLY C 1 182 ? 53.278 90.988 40.372 1.00 49.31 182 GLY C CA 1
ATOM 13901 C C . GLY C 1 182 ? 54.243 92.032 39.853 1.00 52.83 182 GLY C C 1
ATOM 13902 O O . GLY C 1 182 ? 54.142 93.194 40.266 1.00 50.59 182 GLY C O 1
ATOM 13906 N N . ALA C 1 183 ? 55.167 91.669 38.962 1.00 49.76 183 ALA C N 1
ATOM 13907 C CA . ALA C 1 183 ? 56.167 92.629 38.505 1.00 48.87 183 ALA C CA 1
ATOM 13908 C C . ALA C 1 183 ? 55.511 93.850 37.870 1.00 55.10 183 ALA C C 1
ATOM 13909 O O . ALA C 1 183 ? 55.835 94.993 38.215 1.00 53.15 183 ALA C O 1
ATOM 13916 N N . ASN C 1 184 ? 54.581 93.629 36.939 1.00 52.45 184 ASN C N 1
ATOM 13917 C CA . ASN C 1 184 ? 53.967 94.751 36.237 1.00 58.19 184 ASN C CA 1
ATOM 13918 C C . ASN C 1 184 ? 53.082 95.572 37.166 1.00 58.51 184 ASN C C 1
ATOM 13919 O O . ASN C 1 184 ? 53.088 96.808 37.105 1.00 58.25 184 ASN C O 1
ATOM 13930 N N . ILE C 1 185 ? 52.316 94.909 38.033 1.00 54.50 185 ILE C N 1
ATOM 13931 C CA . ILE C 1 185 ? 51.461 95.635 38.969 1.00 56.66 185 ILE C CA 1
ATOM 13932 C C . ILE C 1 185 ? 52.308 96.498 39.896 1.00 54.78 185 ILE C C 1
ATOM 13933 O O . ILE C 1 185 ? 52.104 97.713 40.005 1.00 57.75 185 ILE C O 1
ATOM 13949 N N . VAL C 1 186 ? 53.281 95.883 40.567 1.00 51.79 186 VAL C N 1
ATOM 13950 C CA . VAL C 1 186 ? 54.046 96.591 41.589 1.00 53.24 186 VAL C CA 1
ATOM 13951 C C . VAL C 1 186 ? 54.871 97.713 40.965 1.00 52.53 186 VAL C C 1
ATOM 13952 O O . VAL C 1 186 ? 54.906 98.835 41.480 1.00 52.99 186 VAL C O 1
ATOM 13965 N N . ASN C 1 187 ? 55.547 97.426 39.849 1.00 50.12 187 ASN C N 1
ATOM 13966 C CA . ASN C 1 187 ? 56.425 98.430 39.252 1.00 53.15 187 ASN C CA 1
ATOM 13967 C C . ASN C 1 187 ? 55.637 99.645 38.771 1.00 59.59 187 ASN C C 1
ATOM 13968 O O . ASN C 1 187 ? 56.046 100.789 39.002 1.00 61.80 187 ASN C O 1
ATOM 13979 N N . ALA C 1 188 ? 54.507 99.420 38.099 1.00 56.47 188 ALA C N 1
ATOM 13980 C CA . ALA C 1 188 ? 53.678 100.538 37.662 1.00 53.69 188 ALA C CA 1
ATOM 13981 C C . ALA C 1 188 ? 53.132 101.305 38.858 1.00 58.89 188 ALA C C 1
ATOM 13982 O O . ALA C 1 188 ? 53.175 102.540 38.895 1.00 63.64 188 ALA C O 1
ATOM 13989 N N . MET C 1 189 ? 52.620 100.582 39.855 1.00 57.07 189 MET C N 1
ATOM 13990 C CA . MET C 1 189 ? 52.097 101.225 41.055 1.00 57.29 189 MET C CA 1
ATOM 13991 C C . MET C 1 189 ? 53.155 102.103 41.715 1.00 63.01 189 MET C C 1
ATOM 13992 O O . MET C 1 189 ? 52.880 103.242 42.106 1.00 61.92 189 MET C O 1
ATOM 14006 N N . LEU C 1 190 ? 54.381 101.587 41.846 1.00 61.53 190 LEU C N 1
ATOM 14007 C CA . LEU C 1 190 ? 55.424 102.333 42.543 1.00 66.90 190 LEU C CA 1
ATOM 14008 C C . LEU C 1 190 ? 56.006 103.451 41.689 1.00 70.21 190 LEU C C 1
ATOM 14009 O O . LEU C 1 190 ? 56.416 104.484 42.231 1.00 67.64 190 LEU C O 1
ATOM 14025 N N . GLU C 1 191 ? 56.060 103.273 40.367 1.00 72.36 191 GLU C N 1
ATOM 14026 C CA . GLU C 1 191 ? 56.519 104.360 39.509 1.00 74.89 191 GLU C CA 1
ATOM 14027 C C . GLU C 1 191 ? 55.564 105.547 39.576 1.00 75.84 191 GLU C C 1
ATOM 14028 O O . GLU C 1 191 ? 55.997 106.700 39.492 1.00 73.61 191 GLU C O 1
ATOM 14040 N N . GLY C 1 192 ? 54.262 105.261 39.737 1.00 72.37 192 GLY C N 1
ATOM 14041 C CA . GLY C 1 192 ? 53.292 106.345 39.841 1.00 70.81 192 GLY C CA 1
ATOM 14042 C C . GLY C 1 192 ? 53.317 107.024 41.193 1.00 70.13 192 GLY C C 1
ATOM 14043 O O . GLY C 1 192 ? 53.187 108.248 41.285 1.00 73.34 192 GLY C O 1
ATOM 14047 N N . VAL C 1 193 ? 53.480 106.250 42.270 1.00 71.48 193 VAL C N 1
ATOM 14048 C CA . VAL C 1 193 ? 53.614 106.837 43.595 1.00 72.15 193 VAL C CA 1
ATOM 14049 C C . VAL C 1 193 ? 54.920 107.607 43.723 1.00 74.14 193 VAL C C 1
ATOM 14050 O O . VAL C 1 193 ? 55.025 108.509 44.562 1.00 73.44 193 VAL C O 1
ATOM 14063 N N . ALA C 1 194 ? 55.924 107.280 42.907 1.00 73.98 194 ALA C N 1
ATOM 14064 C CA . ALA C 1 194 ? 57.158 108.058 42.917 1.00 74.10 194 ALA C CA 1
ATOM 14065 C C . ALA C 1 194 ? 56.935 109.444 42.325 1.00 79.47 194 ALA C C 1
ATOM 14066 O O . ALA C 1 194 ? 57.486 110.433 42.822 1.00 78.46 194 ALA C O 1
ATOM 14073 N N . GLU C 1 195 ? 56.134 109.537 41.258 1.00 77.44 195 GLU C N 1
ATOM 14074 C CA . GLU C 1 195 ? 55.795 110.842 40.699 1.00 78.62 195 GLU C CA 1
ATOM 14075 C C . GLU C 1 195 ? 55.126 111.718 41.751 1.00 77.88 195 GLU C C 1
ATOM 14076 O O . GLU C 1 195 ? 55.466 112.896 41.911 1.00 79.15 195 GLU C O 1
ATOM 14088 N N . LEU C 1 196 ? 54.166 111.150 42.483 1.00 75.99 196 LEU C N 1
ATOM 14089 C CA . LEU C 1 196 ? 53.505 111.884 43.558 1.00 76.68 196 LEU C CA 1
ATOM 14090 C C . LEU C 1 196 ? 54.481 112.236 44.673 1.00 81.92 196 LEU C C 1
ATOM 14091 O O . LEU C 1 196 ? 54.272 113.223 45.388 1.00 85.17 196 LEU C O 1
ATOM 14107 N N . PHE C 1 197 ? 55.555 111.458 44.834 1.00 81.68 197 PHE C N 1
ATOM 14108 C CA . PHE C 1 197 ? 56.580 111.810 45.807 1.00 81.87 197 PHE C CA 1
ATOM 14109 C C . PHE C 1 197 ? 57.455 112.962 45.316 1.00 81.90 197 PHE C C 1
ATOM 14110 O O . PHE C 1 197 ? 57.891 113.791 46.122 1.00 83.29 197 PHE C O 1
ATOM 14127 N N . ARG C 1 198 ? 57.723 113.030 44.009 0.86 78.64 198 ARG C N 1
ATOM 14128 C CA . ARG C 1 198 ? 58.596 114.080 43.493 0.86 83.56 198 ARG C CA 1
ATOM 14129 C C . ARG C 1 198 ? 57.925 115.446 43.570 0.86 87.51 198 ARG C C 1
ATOM 14130 O O . ARG C 1 198 ? 58.588 116.453 43.844 0.86 84.73 198 ARG C O 1
ATOM 14151 N N . GLU C 1 199 ? 56.614 115.504 43.333 0.93 88.67 199 GLU C N 1
ATOM 14152 C CA . GLU C 1 199 ? 55.900 116.770 43.460 0.93 87.09 199 GLU C CA 1
ATOM 14153 C C . GLU C 1 199 ? 55.808 117.197 44.920 0.93 88.91 199 GLU C C 1
ATOM 14154 O O . GLU C 1 199 ? 56.063 118.360 45.255 0.93 97.30 199 GLU C O 1
ATOM 14166 N N . TRP C 1 200 ? 55.446 116.267 45.806 1.00 87.45 200 TRP C N 1
ATOM 14167 C CA . TRP C 1 200 ? 55.372 116.586 47.228 1.00 88.03 200 TRP C CA 1
ATOM 14168 C C . TRP C 1 200 ? 56.714 117.093 47.746 1.00 91.86 200 TRP C C 1
ATOM 14169 O O . TRP C 1 200 ? 56.783 118.127 48.420 1.00 97.33 200 TRP C O 1
ATOM 14190 N N . PHE C 1 201 ? 57.793 116.370 47.443 1.00 93.27 201 PHE C N 1
ATOM 14191 C CA . PHE C 1 201 ? 59.126 116.673 47.955 1.00 93.35 201 PHE C CA 1
ATOM 14192 C C . PHE C 1 201 ? 60.072 116.880 46.772 1.00 94.40 201 PHE C C 1
ATOM 14193 O O . PHE C 1 201 ? 60.759 115.948 46.346 1.00 92.30 201 PHE C O 1
ATOM 14210 N N . ALA C 1 202 ? 60.109 118.102 46.238 0.90 99.26 202 ALA C N 1
ATOM 14211 C CA . ALA C 1 202 ? 61.159 118.443 45.285 0.90 99.58 202 ALA C CA 1
ATOM 14212 C C . ALA C 1 202 ? 62.514 118.552 45.971 0.90 93.93 202 ALA C C 1
ATOM 14213 O O . ALA C 1 202 ? 63.548 118.532 45.293 0.90 88.44 202 ALA C O 1
ATOM 14220 N N . GLU C 1 203 ? 62.523 118.668 47.304 1.00 94.09 203 GLU C N 1
ATOM 14221 C CA . GLU C 1 203 ? 63.776 118.692 48.048 1.00 96.36 203 GLU C CA 1
ATOM 14222 C C . GLU C 1 203 ? 64.495 117.350 47.971 1.00 97.70 203 GLU C C 1
ATOM 14223 O O . GLU C 1 203 ? 65.719 117.305 47.801 1.00 90.62 203 GLU C O 1
ATOM 14235 N N . GLN C 1 204 ? 63.757 116.250 48.088 1.00 97.88 204 GLN C N 1
ATOM 14236 C CA . GLN C 1 204 ? 64.348 114.924 48.167 1.00 85.81 204 GLN C CA 1
ATOM 14237 C C . GLN C 1 204 ? 64.597 114.350 46.775 1.00 81.06 204 GLN C C 1
ATOM 14238 O O . GLN C 1 204 ? 64.022 114.792 45.778 1.00 82.52 204 GLN C O 1
ATOM 14252 N N . LYS C 1 205 ? 65.468 113.344 46.724 0.83 77.83 205 LYS C N 1
ATOM 14253 C CA . LYS C 1 205 ? 65.815 112.651 45.493 0.83 75.17 205 LYS C CA 1
ATOM 14254 C C . LYS C 1 205 ? 65.552 111.159 45.654 0.83 75.22 205 LYS C C 1
ATOM 14255 O O . LYS C 1 205 ? 65.736 110.594 46.737 0.83 74.31 205 LYS C O 1
ATOM 14274 N N . ILE C 1 206 ? 65.120 110.526 44.566 1.00 71.99 206 ILE C N 1
ATOM 14275 C CA . ILE C 1 206 ? 64.779 109.107 44.551 1.00 66.63 206 ILE C CA 1
ATOM 14276 C C . ILE C 1 206 ? 65.773 108.381 43.657 1.00 66.74 206 ILE C C 1
ATOM 14277 O O . ILE C 1 206 ? 65.964 108.759 42.494 1.00 65.84 206 ILE C O 1
ATOM 14293 N N . LEU C 1 207 ? 66.399 107.332 44.196 1.00 62.53 207 LEU C N 1
ATOM 14294 C CA . LEU C 1 207 ? 67.373 106.572 43.420 1.00 62.43 207 LEU C CA 1
ATOM 14295 C C . LEU C 1 207 ? 66.691 105.584 42.480 1.00 60.01 207 LEU C C 1
ATOM 14296 O O . LEU C 1 207 ? 67.073 105.477 41.308 1.00 55.72 207 LEU C O 1
ATOM 14312 N N . PHE C 1 208 ? 65.688 104.857 42.968 1.00 56.00 208 PHE C N 1
ATOM 14313 C CA . PHE C 1 208 ? 64.961 103.911 42.132 1.00 55.07 208 PHE C CA 1
ATOM 14314 C C . PHE C 1 208 ? 63.638 103.569 42.803 1.00 53.67 208 PHE C C 1
ATOM 14315 O O . PHE C 1 208 ? 63.406 103.884 43.973 1.00 52.69 208 PHE C O 1
ATOM 14332 N N . SER C 1 209 ? 62.771 102.910 42.034 1.00 55.64 209 SER C N 1
ATOM 14333 C CA . SER C 1 209 ? 61.458 102.483 42.516 1.00 62.29 209 SER C CA 1
ATOM 14334 C C . SER C 1 209 ? 61.107 101.210 41.750 1.00 63.40 209 SER C C 1
ATOM 14335 O O . SER C 1 209 ? 60.686 101.281 40.592 1.00 66.90 209 SER C O 1
ATOM 14343 N N . ILE C 1 210 ? 61.284 100.056 42.396 1.00 61.05 210 ILE C N 1
ATOM 14344 C CA . ILE C 1 210 ? 61.202 98.770 41.712 1.00 57.33 210 ILE C CA 1
ATOM 14345 C C . ILE C 1 210 ? 60.732 97.701 42.687 1.00 51.24 210 ILE C C 1
ATOM 14346 O O . ILE C 1 210 ? 60.785 97.869 43.907 1.00 50.05 210 ILE C O 1
ATOM 14362 N N . LEU C 1 211 ? 60.257 96.592 42.128 1.00 50.54 211 LEU C N 1
ATOM 14363 C CA . LEU C 1 211 ? 59.841 95.448 42.927 1.00 49.93 211 LEU C CA 1
ATOM 14364 C C . LEU C 1 211 ? 61.044 94.802 43.608 1.00 44.28 211 LEU C C 1
ATOM 14365 O O . LEU C 1 211 ? 62.180 94.900 43.140 1.00 44.27 211 LEU C O 1
ATOM 14381 N N . SER C 1 212 ? 60.783 94.161 44.743 1.00 41.44 212 SER C N 1
ATOM 14382 C CA . SER C 1 212 ? 61.764 93.344 45.440 1.00 43.60 212 SER C CA 1
ATOM 14383 C C . SER C 1 212 ? 61.355 91.880 45.341 1.00 44.46 212 SER C C 1
ATOM 14384 O O . SER C 1 212 ? 60.180 91.541 45.512 1.00 41.66 212 SER C O 1
ATOM 14392 N N . ASN C 1 213 ? 62.329 91.013 45.047 1.00 45.83 213 ASN C N 1
ATOM 14393 C CA . ASN C 1 213 ? 62.077 89.580 44.955 1.00 37.61 213 ASN C CA 1
ATOM 14394 C C . ASN C 1 213 ? 62.043 88.888 46.313 1.00 39.19 213 ASN C C 1
ATOM 14395 O O . ASN C 1 213 ? 61.617 87.731 46.390 1.00 41.77 213 ASN C O 1
ATOM 14406 N N . TYR C 1 214 ? 62.484 89.555 47.379 1.00 36.66 214 TYR C N 1
ATOM 14407 C CA . TYR C 1 214 ? 62.500 88.963 48.720 1.00 36.94 214 TYR C CA 1
ATOM 14408 C C . TYR C 1 214 ? 61.086 89.048 49.289 1.00 36.80 214 TYR C C 1
ATOM 14409 O O . TYR C 1 214 ? 60.740 89.937 50.070 1.00 39.60 214 TYR C O 1
ATOM 14427 N N . ALA C 1 215 ? 60.252 88.087 48.887 1.00 38.86 215 ALA C N 1
ATOM 14428 C CA . ALA C 1 215 ? 58.824 88.105 49.206 1.00 37.24 215 ALA C CA 1
ATOM 14429 C C . ALA C 1 215 ? 58.589 87.525 50.602 1.00 40.82 215 ALA C C 1
ATOM 14430 O O . ALA C 1 215 ? 58.019 86.448 50.787 1.00 35.20 215 ALA C O 1
ATOM 14437 N N . THR C 1 216 ? 59.023 88.288 51.608 1.00 40.09 216 THR C N 1
ATOM 14438 C CA . THR C 1 216 ? 58.860 87.853 52.989 1.00 39.83 216 THR C CA 1
ATOM 14439 C C . THR C 1 216 ? 57.402 87.825 53.437 1.00 39.27 216 THR C C 1
ATOM 14440 O O . THR C 1 216 ? 57.112 87.250 54.491 1.00 38.42 216 THR C O 1
ATOM 14451 N N . GLU C 1 217 ? 56.485 88.414 52.671 1.00 36.99 217 GLU C N 1
ATOM 14452 C CA . GLU C 1 217 ? 55.061 88.344 52.974 1.00 40.68 217 GLU C CA 1
ATOM 14453 C C . GLU C 1 217 ? 54.332 87.294 52.140 1.00 41.04 217 GLU C C 1
ATOM 14454 O O . GLU C 1 217 ? 53.097 87.249 52.161 1.00 41.06 217 GLU C O 1
ATOM 14466 N N . SER C 1 218 ? 55.067 86.450 51.410 1.00 37.81 218 SER C N 1
ATOM 14467 C CA . SER C 1 218 ? 54.493 85.306 50.708 1.00 37.48 218 SER C CA 1
ATOM 14468 C C . SER C 1 218 ? 55.032 83.995 51.277 1.00 38.66 218 SER C C 1
ATOM 14469 O O . SER C 1 218 ? 55.112 82.986 50.571 1.00 34.84 218 SER C O 1
ATOM 14477 N N . VAL C 1 219 ? 55.410 84.001 52.556 1.00 36.18 219 VAL C N 1
ATOM 14478 C CA . VAL C 1 219 ? 55.954 82.804 53.184 1.00 33.63 219 VAL C CA 1
ATOM 14479 C C . VAL C 1 219 ? 54.828 81.820 53.462 1.00 38.78 219 VAL C C 1
ATOM 14480 O O . VAL C 1 219 ? 53.728 82.201 53.885 1.00 38.51 219 VAL C O 1
ATOM 14493 N N . VAL C 1 220 ? 55.093 80.545 53.206 1.00 33.88 220 VAL C N 1
ATOM 14494 C CA . VAL C 1 220 ? 54.157 79.465 53.482 1.00 34.05 220 VAL C CA 1
ATOM 14495 C C . VAL C 1 220 ? 54.885 78.430 54.325 1.00 33.75 220 VAL C C 1
ATOM 14496 O O . VAL C 1 220 ? 56.040 78.091 54.048 1.00 35.33 220 VAL C O 1
ATOM 14509 N N . THR C 1 221 ? 54.217 77.946 55.371 1.00 30.41 221 THR C N 1
ATOM 14510 C CA . THR C 1 221 ? 54.794 76.991 56.311 1.00 31.31 221 THR C CA 1
ATOM 14511 C C . THR C 1 221 ? 53.972 75.711 56.249 1.00 31.62 221 THR C C 1
ATOM 14512 O O . THR C 1 221 ? 52.752 75.743 56.444 1.00 33.89 221 THR C O 1
ATOM 14523 N N A MET C 1 222 ? 54.639 74.594 55.970 0.75 31.21 222 MET C N 1
ATOM 14524 N N B MET C 1 222 ? 54.643 74.594 55.971 0.25 31.23 222 MET C N 1
ATOM 14525 C CA A MET C 1 222 ? 54.003 73.290 55.869 0.75 30.13 222 MET C CA 1
ATOM 14526 C CA B MET C 1 222 ? 54.022 73.283 55.857 0.25 30.24 222 MET C CA 1
ATOM 14527 C C A MET C 1 222 ? 54.654 72.336 56.862 0.75 30.42 222 MET C C 1
ATOM 14528 C C B MET C 1 222 ? 54.653 72.345 56.877 0.25 30.48 222 MET C C 1
ATOM 14529 O O A MET C 1 222 ? 55.833 72.478 57.198 0.75 32.16 222 MET C O 1
ATOM 14530 O O B MET C 1 222 ? 55.818 72.509 57.253 0.25 32.23 222 MET C O 1
ATOM 14557 N N . LYS C 1 223 ? 53.881 71.356 57.324 1.00 30.35 223 LYS C N 1
ATOM 14558 C CA . LYS C 1 223 ? 54.361 70.395 58.305 1.00 30.56 223 LYS C CA 1
ATOM 14559 C C . LYS C 1 223 ? 53.894 68.995 57.931 1.00 35.01 223 LYS C C 1
ATOM 14560 O O . LYS C 1 223 ? 53.006 68.810 57.095 1.00 33.44 223 LYS C O 1
ATOM 14580 N N . THR C 1 224 ? 54.514 68.005 58.571 1.00 32.10 224 THR C N 1
ATOM 14581 C CA . THR C 1 224 ? 54.143 66.607 58.418 1.00 31.91 224 THR C CA 1
ATOM 14582 C C . THR C 1 224 ? 54.513 65.871 59.700 1.00 39.35 224 THR C C 1
ATOM 14583 O O . THR C 1 224 ? 55.452 66.256 60.403 1.00 36.78 224 THR C O 1
ATOM 14594 N N . ALA C 1 225 ? 53.762 64.814 60.000 1.00 40.70 225 ALA C N 1
ATOM 14595 C CA . ALA C 1 225 ? 54.014 63.971 61.165 1.00 42.19 225 ALA C CA 1
ATOM 14596 C C . ALA C 1 225 ? 53.982 62.522 60.709 1.00 41.25 225 ALA C C 1
ATOM 14597 O O . ALA C 1 225 ? 52.968 62.062 60.175 1.00 43.41 225 ALA C O 1
ATOM 14604 N N . ILE C 1 226 ? 55.080 61.806 60.921 1.00 43.00 226 ILE C N 1
ATOM 14605 C CA . ILE C 1 226 ? 55.290 60.494 60.327 1.00 40.14 226 ILE C CA 1
ATOM 14606 C C . ILE C 1 226 ? 55.523 59.482 61.441 1.00 42.90 226 ILE C C 1
ATOM 14607 O O . ILE C 1 226 ? 56.429 59.663 62.260 1.00 40.13 226 ILE C O 1
ATOM 14623 N N . PRO C 1 227 ? 54.733 58.411 61.525 1.00 47.38 227 PRO C N 1
ATOM 14624 C CA . PRO C 1 227 ? 55.114 57.291 62.398 1.00 41.46 227 PRO C CA 1
ATOM 14625 C C . PRO C 1 227 ? 56.476 56.749 61.991 1.00 42.84 227 PRO C C 1
ATOM 14626 O O . PRO C 1 227 ? 56.695 56.383 60.834 1.00 40.54 227 PRO C O 1
ATOM 14637 N N . VAL C 1 228 ? 57.398 56.697 62.957 1.00 42.94 228 VAL C N 1
ATOM 14638 C CA . VAL C 1 228 ? 58.775 56.334 62.645 1.00 40.43 228 VAL C CA 1
ATOM 14639 C C . VAL C 1 228 ? 58.871 54.957 62.003 1.00 41.78 228 VAL C C 1
ATOM 14640 O O . VAL C 1 228 ? 59.860 54.660 61.324 1.00 43.33 228 VAL C O 1
ATOM 14653 N N . SER C 1 229 ? 57.861 54.105 62.189 1.00 42.88 229 SER C N 1
ATOM 14654 C CA . SER C 1 229 ? 57.897 52.780 61.577 1.00 45.50 229 SER C CA 1
ATOM 14655 C C . SER C 1 229 ? 57.904 52.862 60.055 1.00 46.99 229 SER C C 1
ATOM 14656 O O . SER C 1 229 ? 58.422 51.958 59.387 1.00 46.16 229 SER C O 1
ATOM 14664 N N . ARG C 1 230 ? 57.339 53.931 59.491 1.00 42.95 230 ARG C N 1
ATOM 14665 C CA . ARG C 1 230 ? 57.283 54.086 58.043 1.00 43.53 230 ARG C CA 1
ATOM 14666 C C . ARG C 1 230 ? 58.629 54.458 57.432 1.00 40.50 230 ARG C C 1
ATOM 14667 O O . ARG C 1 230 ? 58.778 54.374 56.208 1.00 40.61 230 ARG C O 1
ATOM 14688 N N . LEU C 1 231 ? 59.604 54.855 58.241 1.00 40.98 231 LEU C N 1
ATOM 14689 C CA . LEU C 1 231 ? 60.900 55.273 57.725 1.00 43.29 231 LEU C CA 1
ATOM 14690 C C . LEU C 1 231 ? 61.796 54.107 57.336 1.00 48.92 231 LEU C C 1
ATOM 14691 O O . LEU C 1 231 ? 62.889 54.340 56.804 1.00 49.13 231 LEU C O 1
ATOM 14707 N N . SER C 1 232 ? 61.371 52.869 57.577 1.00 47.69 232 SER C N 1
ATOM 14708 C CA . SER C 1 232 ? 62.196 51.713 57.266 1.00 57.79 232 SER C CA 1
ATOM 14709 C C . SER C 1 232 ? 61.307 50.508 57.006 1.00 57.43 232 SER C C 1
ATOM 14710 O O . SER C 1 232 ? 60.246 50.357 57.617 1.00 55.07 232 SER C O 1
ATOM 14718 N N . LYS C 1 233 ? 61.756 49.649 56.087 1.00 66.27 233 LYS C N 1
ATOM 14719 C CA . LYS C 1 233 ? 61.098 48.363 55.894 1.00 74.12 233 LYS C CA 1
ATOM 14720 C C . LYS C 1 233 ? 61.407 47.403 57.034 1.00 73.50 233 LYS C C 1
ATOM 14721 O O . LYS C 1 233 ? 60.667 46.433 57.233 1.00 71.18 233 LYS C O 1
ATOM 14740 N N . GLY C 1 234 ? 62.479 47.653 57.779 1.00 74.06 234 GLY C N 1
ATOM 14741 C CA . GLY C 1 234 ? 62.823 46.870 58.945 1.00 67.96 234 GLY C CA 1
ATOM 14742 C C . GLY C 1 234 ? 62.282 47.485 60.217 1.00 65.96 234 GLY C C 1
ATOM 14743 O O . GLY C 1 234 ? 61.319 48.255 60.210 1.00 72.01 234 GLY C O 1
ATOM 14747 N N . SER C 1 235 ? 62.927 47.141 61.330 1.00 61.33 235 SER C N 1
ATOM 14748 C CA . SER C 1 235 ? 62.497 47.576 62.651 1.00 62.80 235 SER C CA 1
ATOM 14749 C C . SER C 1 235 ? 63.316 48.736 63.200 1.00 56.77 235 SER C C 1
ATOM 14750 O O . SER C 1 235 ? 63.083 49.154 64.339 1.00 51.45 235 SER C O 1
ATOM 14758 N N . ASN C 1 236 ? 64.263 49.269 62.424 1.00 56.22 236 ASN C N 1
ATOM 14759 C CA . ASN C 1 236 ? 65.096 50.383 62.862 1.00 57.21 236 ASN C CA 1
ATOM 14760 C C . ASN C 1 236 ? 64.492 51.741 62.518 1.00 55.11 236 ASN C C 1
ATOM 14761 O O . ASN C 1 236 ? 65.235 52.703 62.274 1.00 47.58 236 ASN C O 1
ATOM 14772 N N . GLY C 1 237 ? 63.162 51.848 62.503 1.00 51.86 237 GLY C N 1
ATOM 14773 C CA . GLY C 1 237 ? 62.536 53.098 62.106 1.00 45.38 237 GLY C CA 1
ATOM 14774 C C . GLY C 1 237 ? 62.941 54.263 62.987 1.00 43.76 237 GLY C C 1
ATOM 14775 O O . GLY C 1 237 ? 63.267 55.347 62.494 1.00 42.27 237 GLY C O 1
ATOM 14779 N N . ARG C 1 238 ? 62.922 54.059 64.306 1.00 43.40 238 ARG C N 1
ATOM 14780 C CA . ARG C 1 238 ? 63.284 55.144 65.211 1.00 44.85 238 ARG C CA 1
ATOM 14781 C C . ARG C 1 238 ? 64.751 55.527 65.062 1.00 41.54 238 ARG C C 1
ATOM 14782 O O . ARG C 1 238 ? 65.098 56.705 65.198 1.00 41.76 238 ARG C O 1
ATOM 14803 N N . GLU C 1 239 ? 65.622 54.558 64.773 1.00 43.50 239 GLU C N 1
ATOM 14804 C CA . GLU C 1 239 ? 67.037 54.867 64.587 1.00 48.24 239 GLU C CA 1
ATOM 14805 C C . GLU C 1 239 ? 67.236 55.792 63.393 1.00 41.88 239 GLU C C 1
ATOM 14806 O O . GLU C 1 239 ? 67.975 56.781 63.471 1.00 39.61 239 GLU C O 1
ATOM 14818 N N . ILE C 1 240 ? 66.578 55.485 62.274 1.00 38.61 240 ILE C N 1
ATOM 14819 C CA . ILE C 1 240 ? 66.666 56.348 61.101 1.00 40.89 240 ILE C CA 1
ATOM 14820 C C . ILE C 1 240 ? 66.117 57.733 61.416 1.00 35.82 240 ILE C C 1
ATOM 14821 O O . ILE C 1 240 ? 66.684 58.750 61.002 1.00 35.25 240 ILE C O 1
ATOM 14837 N N . ALA C 1 241 ? 65.013 57.796 62.162 1.00 33.65 241 ALA C N 1
ATOM 14838 C CA . ALA C 1 241 ? 64.432 59.084 62.522 1.00 37.86 241 ALA C CA 1
ATOM 14839 C C . ALA C 1 241 ? 65.410 59.920 63.340 1.00 34.40 241 ALA C C 1
ATOM 14840 O O . ALA C 1 241 ? 65.570 61.121 63.103 1.00 32.96 241 ALA C O 1
ATOM 14847 N N . GLU C 1 242 ? 66.061 59.302 64.330 1.00 38.14 242 GLU C N 1
ATOM 14848 C CA . GLU C 1 242 ? 67.010 60.042 65.157 1.00 41.61 242 GLU C CA 1
ATOM 14849 C C . GLU C 1 242 ? 68.174 60.571 64.330 1.00 35.49 242 GLU C C 1
ATOM 14850 O O . GLU C 1 242 ? 68.688 61.661 64.608 1.00 35.71 242 GLU C O 1
ATOM 14862 N N . LYS C 1 243 ? 68.594 59.826 63.307 1.00 33.54 243 LYS C N 1
ATOM 14863 C CA . LYS C 1 243 ? 69.679 60.287 62.446 1.00 35.81 243 LYS C CA 1
ATOM 14864 C C . LYS C 1 243 ? 69.214 61.357 61.467 1.00 35.40 243 LYS C C 1
ATOM 14865 O O . LYS C 1 243 ? 69.985 62.268 61.142 1.00 30.26 243 LYS C O 1
ATOM 14884 N N . ILE C 1 244 ? 67.967 61.279 61.000 1.00 30.24 244 ILE C N 1
ATOM 14885 C CA . ILE C 1 244 ? 67.413 62.372 60.207 1.00 32.12 244 ILE C CA 1
ATOM 14886 C C . ILE C 1 244 ? 67.412 63.660 61.019 1.00 30.16 244 ILE C C 1
ATOM 14887 O O . ILE C 1 244 ? 67.781 64.729 60.519 1.00 28.72 244 ILE C O 1
ATOM 14903 N N . VAL C 1 245 ? 67.012 63.575 62.291 1.00 28.78 245 VAL C N 1
ATOM 14904 C CA . VAL C 1 245 ? 67.037 64.748 63.161 1.00 31.46 245 VAL C CA 1
ATOM 14905 C C . VAL C 1 245 ? 68.456 65.290 63.287 1.00 32.72 245 VAL C C 1
ATOM 14906 O O . VAL C 1 245 ? 68.676 66.507 63.271 1.00 32.25 245 VAL C O 1
ATOM 14919 N N . LEU C 1 246 ? 69.441 64.400 63.418 1.00 31.96 246 LEU C N 1
ATOM 14920 C CA . LEU C 1 246 ? 70.823 64.849 63.555 1.00 36.05 246 LEU C CA 1
ATOM 14921 C C . LEU C 1 246 ? 71.308 65.527 62.280 1.00 30.36 246 LEU C C 1
ATOM 14922 O O . LEU C 1 246 ? 71.913 66.604 62.328 1.00 30.18 246 LEU C O 1
ATOM 14938 N N . ALA C 1 247 ? 71.058 64.904 61.127 1.00 29.51 247 ALA C N 1
ATOM 14939 C CA . ALA C 1 247 ? 71.472 65.506 59.865 1.00 31.82 247 ALA C CA 1
ATOM 14940 C C . ALA C 1 247 ? 70.828 66.872 59.674 1.00 28.72 247 ALA C C 1
ATOM 14941 O O . ALA C 1 247 ? 71.464 67.801 59.164 1.00 30.50 247 ALA C O 1
ATOM 14948 N N . SER C 1 248 ? 69.567 67.019 60.090 1.00 32.28 248 SER C N 1
ATOM 14949 C CA . SER C 1 248 ? 68.898 68.309 59.949 1.00 32.31 248 SER C CA 1
ATOM 14950 C C . SER C 1 248 ? 69.497 69.346 60.892 1.00 29.06 248 SER C C 1
ATOM 14951 O O . SER C 1 248 ? 69.712 70.497 60.496 1.00 28.65 248 SER C O 1
ATOM 14959 N N A ARG C 1 249 ? 69.761 68.962 62.144 0.56 33.01 249 ARG C N 1
ATOM 14960 N N B ARG C 1 249 ? 69.771 68.958 62.141 0.44 33.02 249 ARG C N 1
ATOM 14961 C CA A ARG C 1 249 ? 70.422 69.871 63.077 0.56 34.93 249 ARG C CA 1
ATOM 14962 C CA B ARG C 1 249 ? 70.425 69.870 63.075 0.44 35.01 249 ARG C CA 1
ATOM 14963 C C A ARG C 1 249 ? 71.810 70.259 62.579 0.56 34.54 249 ARG C C 1
ATOM 14964 C C B ARG C 1 249 ? 71.812 70.258 62.580 0.44 34.62 249 ARG C C 1
ATOM 14965 O O A ARG C 1 249 ? 72.256 71.397 62.771 0.56 35.56 249 ARG C O 1
ATOM 14966 O O B ARG C 1 249 ? 72.251 71.400 62.768 0.44 35.70 249 ARG C O 1
ATOM 15007 N N . TYR C 1 250 ? 72.517 69.319 61.940 1.00 30.62 250 TYR C N 1
ATOM 15008 C CA . TYR C 1 250 ? 73.872 69.605 61.475 1.00 33.17 250 TYR C CA 1
ATOM 15009 C C . TYR C 1 250 ? 73.867 70.669 60.381 1.00 29.81 250 TYR C C 1
ATOM 15010 O O . TYR C 1 250 ? 74.782 71.497 60.308 1.00 28.09 250 TYR C O 1
ATOM 15029 N N . ALA C 1 251 ? 72.840 70.666 59.524 1.00 29.47 251 ALA C N 1
ATOM 15030 C CA . ALA C 1 251 ? 72.703 71.714 58.518 1.00 32.44 251 ALA C CA 1
ATOM 15031 C C . ALA C 1 251 ? 72.530 73.097 59.139 1.00 36.78 251 ALA C C 1
ATOM 15032 O O . ALA C 1 251 ? 72.795 74.102 58.470 1.00 38.96 251 ALA C O 1
ATOM 15039 N N . SER C 1 252 ? 72.088 73.177 60.394 1.00 34.05 252 SER C N 1
ATOM 15040 C CA . SER C 1 252 ? 72.003 74.469 61.064 1.00 37.97 252 SER C CA 1
ATOM 15041 C C . SER C 1 252 ? 73.329 74.900 61.680 1.00 35.30 252 SER C C 1
ATOM 15042 O O . SER C 1 252 ? 73.438 76.047 62.128 1.00 38.48 252 SER C O 1
ATOM 15050 N N . LEU C 1 253 ? 74.328 74.017 61.719 1.00 34.90 253 LEU C N 1
ATOM 15051 C CA . LEU C 1 253 ? 75.648 74.351 62.238 1.00 35.11 253 LEU C CA 1
ATOM 15052 C C . LEU C 1 253 ? 76.689 74.575 61.148 1.00 34.77 253 LEU C C 1
ATOM 15053 O O . LEU C 1 253 ? 77.597 75.391 61.334 1.00 35.35 253 LEU C O 1
ATOM 15069 N N . ASP C 1 254 ? 76.585 73.870 60.025 1.00 35.19 254 ASP C N 1
ATOM 15070 C CA . ASP C 1 254 ? 77.626 73.864 58.995 1.00 33.76 254 ASP C CA 1
ATOM 15071 C C . ASP C 1 254 ? 77.062 74.352 57.671 1.00 31.22 254 ASP C C 1
ATOM 15072 O O . ASP C 1 254 ? 76.280 73.625 57.029 1.00 30.78 254 ASP C O 1
ATOM 15081 N N . PRO C 1 255 ? 77.432 75.548 57.207 1.00 33.70 255 PRO C N 1
ATOM 15082 C CA . PRO C 1 255 ? 76.874 76.033 55.934 1.00 29.58 255 PRO C CA 1
ATOM 15083 C C . PRO C 1 255 ? 77.152 75.116 54.760 1.00 32.89 255 PRO C C 1
ATOM 15084 O O . PRO C 1 255 ? 76.351 75.077 53.817 1.00 28.46 255 PRO C O 1
ATOM 15095 N N . TYR C 1 256 ? 78.269 74.384 54.775 1.00 31.10 256 TYR C N 1
ATOM 15096 C CA . TYR C 1 256 ? 78.569 73.496 53.654 1.00 31.08 256 TYR C CA 1
ATOM 15097 C C . TYR C 1 256 ? 77.528 72.394 53.521 1.00 29.18 256 TYR C C 1
ATOM 15098 O O . TYR C 1 256 ? 77.284 71.907 52.413 1.00 29.23 256 TYR C O 1
ATOM 15116 N N . ARG C 1 257 ? 76.897 72.002 54.633 1.00 28.45 257 ARG C N 1
ATOM 15117 C CA . ARG C 1 257 ? 75.771 71.075 54.559 1.00 28.33 257 ARG C CA 1
ATOM 15118 C C . ARG C 1 257 ? 74.464 71.812 54.283 1.00 26.92 257 ARG C C 1
ATOM 15119 O O . ARG C 1 257 ? 73.635 71.334 53.502 1.00 27.32 257 ARG C O 1
ATOM 15140 N N . ALA C 1 258 ? 74.259 72.972 54.918 1.00 27.46 258 ALA C N 1
ATOM 15141 C CA . ALA C 1 258 ? 73.033 73.736 54.706 1.00 30.92 258 ALA C CA 1
ATOM 15142 C C . ALA C 1 258 ? 72.795 74.003 53.226 1.00 26.93 258 ALA C C 1
ATOM 15143 O O . ALA C 1 258 ? 71.663 73.894 52.739 1.00 27.96 258 ALA C O 1
ATOM 15150 N N . VAL C 1 259 ? 73.853 74.362 52.495 1.00 30.01 259 VAL C N 1
ATOM 15151 C CA . VAL C 1 259 ? 73.709 74.650 51.071 1.00 28.05 259 VAL C CA 1
ATOM 15152 C C . VAL C 1 259 ? 73.279 73.397 50.319 1.00 25.70 259 VAL C C 1
ATOM 15153 O O . VAL C 1 259 ? 72.434 73.455 49.419 1.00 29.38 259 VAL C O 1
ATOM 15166 N N . THR C 1 260 ? 73.849 72.245 50.677 1.00 27.55 260 THR C N 1
ATOM 15167 C CA . THR C 1 260 ? 73.462 70.991 50.036 1.00 29.19 260 THR C CA 1
ATOM 15168 C C . THR C 1 260 ? 72.073 70.559 50.484 1.00 30.49 260 THR C C 1
ATOM 15169 O O . THR C 1 260 ? 71.287 70.037 49.685 1.00 27.57 260 THR C O 1
ATOM 15180 N N . HIS C 1 261 ? 71.767 70.760 51.767 1.00 32.51 261 HIS C N 1
ATOM 15181 C CA . HIS C 1 261 ? 70.442 70.465 52.305 1.00 28.10 261 HIS C CA 1
ATOM 15182 C C . HIS C 1 261 ? 69.370 71.284 51.594 1.00 28.67 261 HIS C C 1
ATOM 15183 O O . HIS C 1 261 ? 68.348 70.743 51.158 1.00 30.37 261 HIS C O 1
ATOM 15197 N N . ASN C 1 262 ? 69.601 72.589 51.437 1.00 25.41 262 ASN C N 1
ATOM 15198 C CA . ASN C 1 262 ? 68.628 73.427 50.743 1.00 29.05 262 ASN C CA 1
ATOM 15199 C C . ASN C 1 262 ? 68.623 73.166 49.242 1.00 27.72 262 ASN C C 1
ATOM 15200 O O . ASN C 1 262 ? 67.574 73.288 48.599 1.00 26.77 262 ASN C O 1
ATOM 15211 N N . LYS C 1 263 ? 69.773 72.808 48.667 1.00 26.65 263 LYS C N 1
ATOM 15212 C CA . LYS C 1 263 ? 69.806 72.456 47.251 1.00 25.51 263 LYS C CA 1
ATOM 15213 C C . LYS C 1 263 ? 68.895 71.268 46.968 1.00 25.64 263 LYS C C 1
ATOM 15214 O O . LYS C 1 263 ? 68.150 71.266 45.980 1.00 26.24 263 LYS C O 1
ATOM 15233 N N . GLY C 1 264 ? 68.930 70.253 47.833 1.00 26.14 264 GLY C N 1
ATOM 15234 C CA . GLY C 1 264 ? 68.049 69.110 47.650 1.00 28.47 264 GLY C CA 1
ATOM 15235 C C . GLY C 1 264 ? 66.584 69.492 47.709 1.00 28.88 264 GLY C C 1
ATOM 15236 O O . GLY C 1 264 ? 65.757 68.933 46.985 1.00 26.67 264 GLY C O 1
ATOM 15240 N N . ILE C 1 265 ? 66.242 70.444 48.581 1.00 27.89 265 ILE C N 1
ATOM 15241 C CA . ILE C 1 265 ? 64.880 70.967 48.625 1.00 28.46 265 ILE C CA 1
ATOM 15242 C C . ILE C 1 265 ? 64.516 71.602 47.289 1.00 26.98 265 ILE C C 1
ATOM 15243 O O . ILE C 1 265 ? 63.422 71.384 46.755 1.00 26.33 265 ILE C O 1
ATOM 15259 N N . MET C 1 266 ? 65.428 72.404 46.730 1.00 25.27 266 MET C N 1
ATOM 15260 C CA . MET C 1 266 ? 65.130 73.117 45.493 1.00 29.37 266 MET C CA 1
ATOM 15261 C C . MET C 1 266 ? 65.086 72.191 44.282 1.00 29.64 266 MET C C 1
ATOM 15262 O O . MET C 1 266 ? 64.487 72.559 43.265 1.00 28.60 266 MET C O 1
ATOM 15276 N N . ASN C 1 267 ? 65.711 71.009 44.356 1.00 29.42 267 ASN C N 1
ATOM 15277 C CA . ASN C 1 267 ? 65.534 70.022 43.294 1.00 27.72 267 ASN C CA 1
ATOM 15278 C C . ASN C 1 267 ? 64.051 69.803 43.015 1.00 31.31 267 ASN C C 1
ATOM 15279 O O . ASN C 1 267 ? 63.628 69.736 41.855 1.00 30.12 267 ASN C O 1
ATOM 15290 N N . GLY C 1 268 ? 63.247 69.694 44.073 1.00 28.16 268 GLY C N 1
ATOM 15291 C CA . GLY C 1 268 ? 61.815 69.529 43.932 1.00 30.16 268 GLY C CA 1
ATOM 15292 C C . GLY C 1 268 ? 61.090 70.822 43.617 1.00 28.43 268 GLY C C 1
ATOM 15293 O O . GLY C 1 268 ? 60.314 70.887 42.659 1.00 27.27 268 GLY C O 1
ATOM 15297 N N . ILE C 1 269 ? 61.344 71.864 44.411 1.00 28.13 269 ILE C N 1
ATOM 15298 C CA . ILE C 1 269 ? 60.632 73.130 44.240 1.00 27.92 269 ILE C CA 1
ATOM 15299 C C . ILE C 1 269 ? 60.850 73.689 42.838 1.00 26.86 269 ILE C C 1
ATOM 15300 O O . ILE C 1 269 ? 59.894 74.025 42.132 1.00 26.85 269 ILE C O 1
ATOM 15316 N N . GLU C 1 270 ? 62.113 73.821 42.424 1.00 25.83 270 GLU C N 1
ATOM 15317 C CA . GLU C 1 270 ? 62.399 74.375 41.104 1.00 27.97 270 GLU C CA 1
ATOM 15318 C C . GLU C 1 270 ? 61.813 73.514 39.990 1.00 29.10 270 GLU C C 1
ATOM 15319 O O . GLU C 1 270 ? 61.459 74.034 38.926 1.00 31.03 270 GLU C O 1
ATOM 15331 N N . ALA C 1 271 ? 61.704 72.200 40.210 1.00 25.67 271 ALA C N 1
ATOM 15332 C CA . ALA C 1 271 ? 61.134 71.327 39.190 1.00 27.80 271 ALA C CA 1
ATOM 15333 C C . ALA C 1 271 ? 59.671 71.663 38.927 1.00 27.32 271 ALA C C 1
ATOM 15334 O O . ALA C 1 271 ? 59.224 71.668 37.773 1.00 24.00 271 ALA C O 1
ATOM 15341 N N . VAL C 1 272 ? 58.901 71.920 39.988 1.00 26.39 272 VAL C N 1
ATOM 15342 C CA . VAL C 1 272 ? 57.510 72.326 39.810 1.00 30.59 272 VAL C CA 1
ATOM 15343 C C . VAL C 1 272 ? 57.440 73.759 39.297 1.00 27.00 272 VAL C C 1
ATOM 15344 O O . VAL C 1 272 ? 56.639 74.079 38.411 1.00 24.91 272 VAL C O 1
ATOM 15357 N N . VAL C 1 273 ? 58.274 74.642 39.850 1.00 24.54 273 VAL C N 1
ATOM 15358 C CA . VAL C 1 273 ? 58.317 76.030 39.399 1.00 26.85 273 VAL C CA 1
ATOM 15359 C C . VAL C 1 273 ? 58.594 76.089 37.903 1.00 29.46 273 VAL C C 1
ATOM 15360 O O . VAL C 1 273 ? 57.926 76.817 37.156 1.00 31.50 273 VAL C O 1
ATOM 15373 N N . LEU C 1 274 ? 59.578 75.312 37.442 1.00 27.99 274 LEU C N 1
ATOM 15374 C CA . LEU C 1 274 ? 59.922 75.311 36.024 1.00 28.07 274 LEU C CA 1
ATOM 15375 C C . LEU C 1 274 ? 58.793 74.738 35.179 1.00 28.98 274 LEU C C 1
ATOM 15376 O O . LEU C 1 274 ? 58.463 75.287 34.121 1.00 30.22 274 LEU C O 1
ATOM 15392 N N . ALA C 1 275 ? 58.186 73.637 35.628 1.00 27.78 275 ALA C N 1
ATOM 15393 C CA . ALA C 1 275 ? 57.149 72.987 34.833 1.00 31.20 275 ALA C CA 1
ATOM 15394 C C . ALA C 1 275 ? 55.906 73.857 34.686 1.00 32.03 275 ALA C C 1
ATOM 15395 O O . ALA C 1 275 ? 55.210 73.763 33.668 1.00 32.98 275 ALA C O 1
ATOM 15402 N N . THR C 1 276 ? 55.605 74.697 35.676 1.00 29.12 276 THR C N 1
ATOM 15403 C CA . THR C 1 276 ? 54.413 75.537 35.630 1.00 28.72 276 THR C CA 1
ATOM 15404 C C . THR C 1 276 ? 54.659 76.887 34.967 1.00 31.19 276 THR C C 1
ATOM 15405 O O . THR C 1 276 ? 53.746 77.719 34.931 1.00 32.93 276 THR C O 1
ATOM 15416 N N . GLY C 1 277 ? 55.857 77.125 34.439 1.00 30.71 277 GLY C N 1
ATOM 15417 C CA . GLY C 1 277 ? 56.134 78.361 33.738 1.00 28.03 277 GLY C CA 1
ATOM 15418 C C . GLY C 1 277 ? 56.490 79.531 34.621 1.00 33.83 277 GLY C C 1
ATOM 15419 O O . GLY C 1 277 ? 56.447 80.675 34.157 1.00 34.07 277 GLY C O 1
ATOM 15423 N N . ASN C 1 278 ? 56.851 79.284 35.875 1.00 31.60 278 ASN C N 1
ATOM 15424 C CA . ASN C 1 278 ? 57.190 80.346 36.808 1.00 31.94 278 ASN C CA 1
ATOM 15425 C C . ASN C 1 278 ? 58.668 80.722 36.699 1.00 33.74 278 ASN C C 1
ATOM 15426 O O . ASN C 1 278 ? 59.472 80.032 36.069 1.00 33.78 278 ASN C O 1
ATOM 15437 N N . ASP C 1 279 ? 59.017 81.840 37.338 1.00 35.79 279 ASP C N 1
ATOM 15438 C CA . ASP C 1 279 ? 60.366 82.403 37.300 1.00 36.75 279 ASP C CA 1
ATOM 15439 C C . ASP C 1 279 ? 61.245 81.667 38.304 1.00 35.02 279 ASP C C 1
ATOM 15440 O O . ASP C 1 279 ? 61.052 81.792 39.518 1.00 32.94 279 ASP C O 1
ATOM 15449 N N . THR C 1 280 ? 62.230 80.915 37.802 1.00 35.95 280 THR C N 1
ATOM 15450 C CA . THR C 1 280 ? 63.062 80.095 38.676 1.00 31.98 280 THR C CA 1
ATOM 15451 C C . THR C 1 280 ? 64.076 80.921 39.459 1.00 32.32 280 THR C C 1
ATOM 15452 O O . THR C 1 280 ? 64.386 80.579 40.607 1.00 32.35 280 THR C O 1
ATOM 15463 N N . ARG C 1 281 ? 64.605 81.995 38.871 1.00 33.03 281 ARG C N 1
ATOM 15464 C CA . ARG C 1 281 ? 65.567 82.819 39.595 1.00 33.74 281 ARG C CA 1
ATOM 15465 C C . ARG C 1 281 ? 64.911 83.518 40.780 1.00 34.87 281 ARG C C 1
ATOM 15466 O O . ARG C 1 281 ? 65.539 83.694 41.831 1.00 30.23 281 ARG C O 1
ATOM 15487 N N . ALA C 1 282 ? 63.652 83.934 40.626 1.00 31.88 282 ALA C N 1
ATOM 15488 C CA . ALA C 1 282 ? 62.978 84.639 41.709 1.00 38.54 282 ALA C CA 1
ATOM 15489 C C . ALA C 1 282 ? 62.750 83.721 42.901 1.00 33.25 282 ALA C C 1
ATOM 15490 O O . ALA C 1 282 ? 62.929 84.133 44.053 1.00 35.77 282 ALA C O 1
ATOM 15497 N N . VAL C 1 283 ? 62.362 82.473 42.648 1.00 32.99 283 VAL C N 1
ATOM 15498 C CA . VAL C 1 283 ? 62.113 81.540 43.741 1.00 29.39 283 VAL C CA 1
ATOM 15499 C C . VAL C 1 283 ? 63.423 81.171 44.434 1.00 32.15 283 VAL C C 1
ATOM 15500 O O . VAL C 1 283 ? 63.514 81.178 45.666 1.00 35.76 283 VAL C O 1
ATOM 15513 N N . SER C 1 284 ? 64.463 80.863 43.653 1.00 30.87 284 SER C N 1
ATOM 15514 C CA . SER C 1 284 ? 65.742 80.492 44.255 1.00 34.12 284 SER C CA 1
ATOM 15515 C C . SER C 1 284 ? 66.310 81.632 45.092 1.00 33.40 284 SER C C 1
ATOM 15516 O O . SER C 1 284 ? 66.829 81.408 46.192 1.00 29.97 284 SER C O 1
ATOM 15524 N N . ALA C 1 285 ? 66.222 82.864 44.584 1.00 31.94 285 ALA C N 1
ATOM 15525 C CA . ALA C 1 285 ? 66.762 84.004 45.316 1.00 34.37 285 ALA C CA 1
ATOM 15526 C C . ALA C 1 285 ? 66.030 84.206 46.636 1.00 34.26 285 ALA C C 1
ATOM 15527 O O . ALA C 1 285 ? 66.659 84.422 47.679 1.00 35.00 285 ALA C O 1
ATOM 15534 N N . SER C 1 286 ? 64.698 84.129 46.612 1.00 33.10 286 SER C N 1
ATOM 15535 C CA . SER C 1 286 ? 63.926 84.364 47.826 1.00 31.68 286 SER C CA 1
ATOM 15536 C C . SER C 1 286 ? 64.148 83.251 48.845 1.00 35.64 286 SER C C 1
ATOM 15537 O O . SER C 1 286 ? 64.302 83.520 50.043 1.00 33.27 286 SER C O 1
ATOM 15545 N N . CYS C 1 287 ? 64.183 81.994 48.389 1.00 34.51 287 CYS C N 1
ATOM 15546 C CA . CYS C 1 287 ? 64.310 80.879 49.323 1.00 33.92 287 CYS C CA 1
ATOM 15547 C C . CYS C 1 287 ? 65.693 80.839 49.963 1.00 31.43 287 CYS C C 1
ATOM 15548 O O . CYS C 1 287 ? 65.815 80.631 51.177 1.00 33.27 287 CYS C O 1
ATOM 15556 N N . HIS C 1 288 ? 66.749 81.041 49.171 1.00 28.86 288 HIS C N 1
ATOM 15557 C CA . HIS C 1 288 ? 68.099 80.957 49.721 1.00 30.20 288 HIS C CA 1
ATOM 15558 C C . HIS C 1 288 ? 68.408 82.138 50.633 1.00 30.55 288 HIS C C 1
ATOM 15559 O O . HIS C 1 288 ? 69.115 81.983 51.634 1.00 29.03 288 HIS C O 1
ATOM 15573 N N . ALA C 1 289 ? 67.897 83.327 50.309 1.00 32.57 289 ALA C N 1
ATOM 15574 C CA . ALA C 1 289 ? 68.072 84.457 51.217 1.00 33.86 289 ALA C CA 1
ATOM 15575 C C . ALA C 1 289 ? 67.287 84.242 52.506 1.00 31.11 289 ALA C C 1
ATOM 15576 O O . ALA C 1 289 ? 67.761 84.587 53.595 1.00 35.87 289 ALA C O 1
ATOM 15583 N N . PHE C 1 290 ? 66.092 83.657 52.406 1.00 30.43 290 PHE C N 1
ATOM 15584 C CA . PHE C 1 290 ? 65.308 83.356 53.597 1.00 31.86 290 PHE C CA 1
ATOM 15585 C C . PHE C 1 290 ? 65.975 82.301 54.472 1.00 33.15 290 PHE C C 1
ATOM 15586 O O . PHE C 1 290 ? 65.621 82.175 55.648 1.00 31.39 290 PHE C O 1
ATOM 15603 N N . ALA C 1 291 ? 66.929 81.543 53.929 1.00 33.91 291 ALA C N 1
ATOM 15604 C CA . ALA C 1 291 ? 67.665 80.589 54.750 1.00 33.15 291 ALA C CA 1
ATOM 15605 C C . ALA C 1 291 ? 68.591 81.284 55.739 1.00 33.94 291 ALA C C 1
ATOM 15606 O O . ALA C 1 291 ? 69.042 80.650 56.699 1.00 28.58 291 ALA C O 1
ATOM 15613 N N . VAL C 1 292 ? 68.879 82.566 55.526 1.00 32.68 292 VAL C N 1
ATOM 15614 C CA . VAL C 1 292 ? 69.740 83.335 56.418 1.00 33.93 292 VAL C CA 1
ATOM 15615 C C . VAL C 1 292 ? 68.912 83.750 57.631 1.00 36.57 292 VAL C C 1
ATOM 15616 O O . VAL C 1 292 ? 67.990 84.561 57.517 1.00 42.47 292 VAL C O 1
ATOM 15629 N N . LYS C 1 293 ? 69.237 83.193 58.794 1.00 33.36 293 LYS C N 1
ATOM 15630 C CA . LYS C 1 293 ? 68.555 83.518 60.039 1.00 40.54 293 LYS C CA 1
ATOM 15631 C C . LYS C 1 293 ? 69.597 83.758 61.120 1.00 40.33 293 LYS C C 1
ATOM 15632 O O . LYS C 1 293 ? 70.556 82.989 61.245 1.00 37.13 293 LYS C O 1
ATOM 15651 N N . GLU C 1 294 ? 69.412 84.835 61.884 1.00 36.90 294 GLU C N 1
ATOM 15652 C CA . GLU C 1 294 ? 70.346 85.213 62.941 1.00 35.39 294 GLU C CA 1
ATOM 15653 C C . GLU C 1 294 ? 71.772 85.283 62.400 1.00 36.66 294 GLU C C 1
ATOM 15654 O O . GLU C 1 294 ? 72.733 84.874 63.055 1.00 35.07 294 GLU C O 1
ATOM 15666 N N . GLY C 1 295 ? 71.903 85.798 61.179 1.00 34.18 295 GLY C N 1
ATOM 15667 C CA . GLY C 1 295 ? 73.197 86.051 60.582 1.00 32.90 295 GLY C CA 1
ATOM 15668 C C . GLY C 1 295 ? 73.904 84.853 59.993 1.00 37.10 295 GLY C C 1
ATOM 15669 O O . GLY C 1 295 ? 75.056 84.990 59.564 1.00 38.04 295 GLY C O 1
ATOM 15673 N N . ARG C 1 296 ? 73.260 83.687 59.946 1.00 33.80 296 ARG C N 1
ATOM 15674 C CA . ARG C 1 296 ? 73.898 82.462 59.478 1.00 37.64 296 ARG C CA 1
ATOM 15675 C C . ARG C 1 296 ? 73.008 81.753 58.468 1.00 36.45 296 ARG C C 1
ATOM 15676 O O . ARG C 1 296 ? 71.802 81.605 58.691 1.00 32.80 296 ARG C O 1
ATOM 15697 N N . TYR C 1 297 ? 73.609 81.315 57.361 1.00 34.38 297 TYR C N 1
ATOM 15698 C CA . TYR C 1 297 ? 72.896 80.533 56.357 1.00 30.76 297 TYR C CA 1
ATOM 15699 C C . TYR C 1 297 ? 72.629 79.131 56.896 1.00 34.65 297 TYR C C 1
ATOM 15700 O O . TYR C 1 297 ? 73.569 78.378 57.176 1.00 34.78 297 TYR C O 1
ATOM 15718 N N . GLN C 1 298 ? 71.353 78.771 57.022 1.00 31.52 298 GLN C N 1
ATOM 15719 C CA . GLN C 1 298 ? 70.943 77.532 57.669 1.00 31.37 298 GLN C CA 1
ATOM 15720 C C . GLN C 1 298 ? 69.942 76.792 56.786 1.00 28.46 298 GLN C C 1
ATOM 15721 O O . GLN C 1 298 ? 69.585 77.243 55.696 1.00 27.80 298 GLN C O 1
ATOM 15735 N N . GLY C 1 299 ? 69.494 75.633 57.261 1.00 29.22 299 GLY C N 1
ATOM 15736 C CA . GLY C 1 299 ? 68.518 74.868 56.514 1.00 31.84 299 GLY C CA 1
ATOM 15737 C C . GLY C 1 299 ? 67.143 75.506 56.565 1.00 31.86 299 GLY C C 1
ATOM 15738 O O . GLY C 1 299 ? 66.789 76.204 57.515 1.00 31.24 299 GLY C O 1
ATOM 15742 N N . LEU C 1 300 ? 66.360 75.262 55.514 1.00 28.67 300 LEU C N 1
ATOM 15743 C CA . LEU C 1 300 ? 65.013 75.807 55.394 1.00 30.01 300 LEU C CA 1
ATOM 15744 C C . LEU C 1 300 ? 63.953 74.902 56.009 1.00 32.72 300 LEU C C 1
ATOM 15745 O O . LEU C 1 300 ? 62.766 75.248 55.975 1.00 31.87 300 LEU C O 1
ATOM 15761 N N . THR C 1 301 ? 64.348 73.760 56.564 1.00 32.09 301 THR C N 1
ATOM 15762 C CA . THR C 1 301 ? 63.426 72.836 57.201 1.00 29.31 301 THR C CA 1
ATOM 15763 C C . THR C 1 301 ? 63.936 72.504 58.596 1.00 30.27 301 THR C C 1
ATOM 15764 O O . THR C 1 301 ? 65.103 72.731 58.926 1.00 31.20 301 THR C O 1
ATOM 15775 N N . SER C 1 302 ? 63.043 71.957 59.412 1.00 30.01 302 SER C N 1
ATOM 15776 C CA . SER C 1 302 ? 63.389 71.448 60.730 1.00 34.17 302 SER C CA 1
ATOM 15777 C C . SER C 1 302 ? 62.796 70.056 60.885 1.00 32.02 302 SER C C 1
ATOM 15778 O O . SER C 1 302 ? 61.700 69.778 60.389 1.00 31.51 302 SER C O 1
ATOM 15786 N N . TRP C 1 303 ? 63.528 69.184 61.568 1.00 33.09 303 TRP C N 1
ATOM 15787 C CA . TRP C 1 303 ? 63.078 67.831 61.852 1.00 34.15 303 TRP C CA 1
ATOM 15788 C C . TRP C 1 303 ? 63.321 67.550 63.326 1.00 35.97 303 TRP C C 1
ATOM 15789 O O . TRP C 1 303 ? 64.438 67.727 63.820 1.00 36.37 303 TRP C O 1
ATOM 15810 N N . THR C 1 304 ? 62.266 67.144 64.026 1.00 35.20 304 THR C N 1
ATOM 15811 C CA . THR C 1 304 ? 62.334 66.815 65.441 1.00 37.96 304 THR C CA 1
ATOM 15812 C C . THR C 1 304 ? 61.601 65.501 65.672 1.00 39.72 304 THR C C 1
ATOM 15813 O O . THR C 1 304 ? 60.783 65.071 64.856 1.00 39.58 304 THR C O 1
ATOM 15824 N N . LEU C 1 305 ? 61.900 64.863 66.795 1.00 41.20 305 LEU C N 1
ATOM 15825 C CA . LEU C 1 305 ? 61.266 63.607 67.174 1.00 44.50 305 LEU C CA 1
ATOM 15826 C C . LEU C 1 305 ? 60.393 63.863 68.396 1.00 49.17 305 LEU C C 1
ATOM 15827 O O . LEU C 1 305 ? 60.877 64.364 69.416 1.00 52.42 305 LEU C O 1
ATOM 15843 N N . ASP C 1 306 ? 59.106 63.544 68.276 1.00 54.14 306 ASP C N 1
ATOM 15844 C CA . ASP C 1 306 ? 58.122 63.717 69.343 1.00 54.32 306 ASP C CA 1
ATOM 15845 C C . ASP C 1 306 ? 57.503 62.348 69.606 1.00 57.62 306 ASP C C 1
ATOM 15846 O O . ASP C 1 306 ? 56.603 61.915 68.880 1.00 55.35 306 ASP C O 1
ATOM 15855 N N . GLY C 1 307 ? 57.984 61.668 70.643 1.00 56.57 307 GLY C N 1
ATOM 15856 C CA . GLY C 1 307 ? 57.543 60.318 70.920 1.00 48.98 307 GLY C CA 1
ATOM 15857 C C . GLY C 1 307 ? 57.964 59.355 69.830 1.00 55.18 307 GLY C C 1
ATOM 15858 O O . GLY C 1 307 ? 59.159 59.178 69.577 1.00 57.69 307 GLY C O 1
ATOM 15862 N N . GLU C 1 308 ? 56.988 58.722 69.178 1.00 50.93 308 GLU C N 1
ATOM 15863 C CA . GLU C 1 308 ? 57.243 57.830 68.054 1.00 53.10 308 GLU C CA 1
ATOM 15864 C C . GLU C 1 308 ? 56.837 58.465 66.731 1.00 45.68 308 GLU C C 1
ATOM 15865 O O . GLU C 1 308 ? 56.552 57.751 65.761 1.00 45.93 308 GLU C O 1
ATOM 15877 N N . GLN C 1 309 ? 56.815 59.791 66.668 1.00 44.62 309 GLN C N 1
ATOM 15878 C CA . GLN C 1 309 ? 56.447 60.523 65.467 1.00 47.44 309 GLN C CA 1
ATOM 15879 C C . GLN C 1 309 ? 57.577 61.460 65.066 1.00 43.16 309 GLN C C 1
ATOM 15880 O O . GLN C 1 309 ? 58.066 62.239 65.890 1.00 42.40 309 GLN C O 1
ATOM 15894 N N . LEU C 1 310 ? 57.985 61.379 63.801 1.00 41.39 310 LEU C N 1
ATOM 15895 C CA . LEU C 1 310 ? 58.956 62.305 63.230 1.00 35.95 310 LEU C CA 1
ATOM 15896 C C . LEU C 1 310 ? 58.209 63.514 62.677 1.00 34.17 310 LEU C C 1
ATOM 15897 O O . LEU C 1 310 ? 57.328 63.367 61.823 1.00 36.04 310 LEU C O 1
ATOM 15913 N N . ILE C 1 311 ? 58.563 64.703 63.157 1.00 31.14 311 ILE C N 1
ATOM 15914 C CA . ILE C 1 311 ? 57.862 65.936 62.820 1.00 33.33 311 ILE C CA 1
ATOM 15915 C C . ILE C 1 311 ? 58.756 66.763 61.905 1.00 33.45 311 ILE C C 1
ATOM 15916 O O . ILE C 1 311 ? 59.874 67.131 62.281 1.00 32.94 311 ILE C O 1
ATOM 15932 N N . GLY C 1 312 ? 58.256 67.063 60.703 1.00 30.02 312 GLY C N 1
ATOM 15933 C CA . GLY C 1 312 ? 58.985 67.867 59.750 1.00 29.25 312 GLY C CA 1
ATOM 15934 C C . GLY C 1 312 ? 58.231 69.144 59.444 1.00 29.60 312 GLY C C 1
ATOM 15935 O O . GLY C 1 312 ? 57.003 69.175 59.416 1.00 35.82 312 GLY C O 1
ATOM 15939 N N . GLU C 1 313 ? 58.985 70.220 59.215 1.00 31.95 313 GLU C N 1
ATOM 15940 C CA . GLU C 1 313 ? 58.393 71.520 58.932 1.00 34.79 313 GLU C CA 1
ATOM 15941 C C . GLU C 1 313 ? 59.292 72.278 57.969 1.00 31.78 313 GLU C C 1
ATOM 15942 O O . GLU C 1 313 ? 60.520 72.237 58.089 1.00 29.85 313 GLU C O 1
ATOM 15954 N N . ILE C 1 314 ? 58.671 72.959 57.008 1.00 31.83 314 ILE C N 1
ATOM 15955 C CA . ILE C 1 314 ? 59.377 73.807 56.059 1.00 28.76 314 ILE C CA 1
ATOM 15956 C C . ILE C 1 314 ? 58.744 75.187 56.098 1.00 27.69 314 ILE C C 1
ATOM 15957 O O . ILE C 1 314 ? 57.551 75.338 56.383 1.00 31.30 314 ILE C O 1
ATOM 15973 N N . SER C 1 315 ? 59.547 76.203 55.804 1.00 32.48 315 SER C N 1
ATOM 15974 C CA . SER C 1 315 ? 59.060 77.575 55.713 1.00 33.39 315 SER C CA 1
ATOM 15975 C C . SER C 1 315 ? 59.836 78.273 54.610 1.00 30.98 315 SER C C 1
ATOM 15976 O O . SER C 1 315 ? 61.056 78.421 54.712 1.00 31.87 315 SER C O 1
ATOM 15984 N N . VAL C 1 316 ? 59.140 78.683 53.549 1.00 32.47 316 VAL C N 1
ATOM 15985 C CA . VAL C 1 316 ? 59.803 79.294 52.392 1.00 32.10 316 VAL C CA 1
ATOM 15986 C C . VAL C 1 316 ? 58.925 80.393 51.825 1.00 33.50 316 VAL C C 1
ATOM 15987 O O . VAL C 1 316 ? 57.689 80.310 51.843 1.00 37.17 316 VAL C O 1
ATOM 16000 N N . PRO C 1 317 ? 59.555 81.464 51.303 1.00 33.22 317 PRO C N 1
ATOM 16001 C CA . PRO C 1 317 ? 58.806 82.500 50.576 1.00 36.91 317 PRO C CA 1
ATOM 16002 C C . PRO C 1 317 ? 58.569 82.080 49.133 1.00 35.63 317 PRO C C 1
ATOM 16003 O O . PRO C 1 317 ? 59.510 81.966 48.340 1.00 41.41 317 PRO C O 1
ATOM 16014 N N . LEU C 1 318 ? 57.302 81.848 48.787 1.00 32.48 318 LEU C N 1
ATOM 16015 C CA . LEU C 1 318 ? 56.916 81.337 47.472 1.00 34.95 318 LEU C CA 1
ATOM 16016 C C . LEU C 1 318 ? 55.876 82.266 46.852 1.00 35.29 318 LEU C C 1
ATOM 16017 O O . LEU C 1 318 ? 54.669 82.034 46.968 1.00 38.20 318 LEU C O 1
ATOM 16033 N N . ALA C 1 319 ? 56.353 83.313 46.182 1.00 31.36 319 ALA C N 1
ATOM 16034 C CA . ALA C 1 319 ? 55.486 84.210 45.420 1.00 40.31 319 ALA C CA 1
ATOM 16035 C C . ALA C 1 319 ? 55.370 83.687 43.988 1.00 36.34 319 ALA C C 1
ATOM 16036 O O . ALA C 1 319 ? 55.912 84.245 43.032 1.00 40.14 319 ALA C O 1
ATOM 16043 N N . LEU C 1 320 ? 54.646 82.581 43.861 1.00 34.86 320 LEU C N 1
ATOM 16044 C CA . LEU C 1 320 ? 54.464 81.909 42.585 1.00 31.11 320 LEU C CA 1
ATOM 16045 C C . LEU C 1 320 ? 53.222 82.437 41.873 1.00 37.26 320 LEU C C 1
ATOM 16046 O O . LEU C 1 320 ? 52.396 83.148 42.449 1.00 35.18 320 LEU C O 1
ATOM 16062 N N . ALA C 1 321 ? 53.088 82.060 40.603 1.00 32.64 321 ALA C N 1
ATOM 16063 C CA . ALA C 1 321 ? 52.027 82.570 39.751 1.00 34.93 321 ALA C CA 1
ATOM 16064 C C . ALA C 1 321 ? 51.299 81.428 39.062 1.00 31.80 321 ALA C C 1
ATOM 16065 O O . ALA C 1 321 ? 51.894 80.401 38.723 1.00 31.27 321 ALA C O 1
ATOM 16072 N N . THR C 1 322 ? 49.996 81.621 38.869 1.00 34.44 322 THR C N 1
ATOM 16073 C CA . THR C 1 322 ? 49.191 80.775 38.001 1.00 33.78 322 THR C CA 1
ATOM 16074 C C . THR C 1 322 ? 48.722 81.513 36.755 1.00 33.80 322 THR C C 1
ATOM 16075 O O . THR C 1 322 ? 48.072 80.905 35.897 1.00 33.40 322 THR C O 1
ATOM 16086 N N . VAL C 1 323 ? 49.019 82.810 36.645 1.00 34.68 323 VAL C N 1
ATOM 16087 C CA . VAL C 1 323 ? 48.740 83.601 35.454 1.00 31.81 323 VAL C CA 1
ATOM 16088 C C . VAL C 1 323 ? 49.908 84.558 35.250 1.00 31.34 323 VAL C C 1
ATOM 16089 O O . VAL C 1 323 ? 50.669 84.854 36.174 1.00 33.91 323 VAL C O 1
ATOM 16102 N N . GLY C 1 324 ? 50.045 85.045 34.021 1.00 30.44 324 GLY C N 1
ATOM 16103 C CA . GLY C 1 324 ? 51.106 85.978 33.695 1.00 34.06 324 GLY C CA 1
ATOM 16104 C C . GLY C 1 324 ? 52.416 85.285 33.367 1.00 35.13 324 GLY C C 1
ATOM 16105 O O . GLY C 1 324 ? 52.557 84.064 33.443 1.00 34.13 324 GLY C O 1
ATOM 16109 N N . GLY C 1 325 ? 53.399 86.101 32.993 1.00 39.97 325 GLY C N 1
ATOM 16110 C CA . GLY C 1 325 ? 54.709 85.599 32.632 1.00 37.13 325 GLY C CA 1
ATOM 16111 C C . GLY C 1 325 ? 54.654 84.500 31.592 1.00 40.16 325 GLY C C 1
ATOM 16112 O O . GLY C 1 325 ? 54.113 84.695 30.498 1.00 37.51 325 GLY C O 1
ATOM 16116 N N . ALA C 1 326 ? 55.205 83.334 31.927 1.00 34.04 326 ALA C N 1
ATOM 16117 C CA . ALA C 1 326 ? 55.232 82.190 31.026 1.00 36.15 326 ALA C CA 1
ATOM 16118 C C . ALA C 1 326 ? 54.266 81.092 31.451 1.00 33.67 326 ALA C C 1
ATOM 16119 O O . ALA C 1 326 ? 54.333 79.979 30.919 1.00 34.79 326 ALA C O 1
ATOM 16126 N N . THR C 1 327 ? 53.365 81.380 32.393 1.00 30.40 327 THR C N 1
ATOM 16127 C CA . THR C 1 327 ? 52.422 80.368 32.854 1.00 33.32 327 THR C CA 1
ATOM 16128 C C . THR C 1 327 ? 51.386 80.007 31.796 1.00 31.65 327 THR C C 1
ATOM 16129 O O . THR C 1 327 ? 50.775 78.936 31.887 1.00 33.42 327 THR C O 1
ATOM 16140 N N . LYS C 1 328 ? 51.176 80.861 30.799 1.00 33.45 328 LYS C N 1
ATOM 16141 C CA . LYS C 1 328 ? 50.155 80.636 29.784 1.00 39.99 328 LYS C CA 1
ATOM 16142 C C . LYS C 1 328 ? 50.698 80.658 28.366 1.00 35.65 328 LYS C C 1
ATOM 16143 O O . LYS C 1 328 ? 50.262 79.865 27.529 1.00 37.70 328 LYS C O 1
ATOM 16162 N N . VAL C 1 329 ? 51.651 81.544 28.068 1.00 37.93 329 VAL C N 1
ATOM 16163 C CA . VAL C 1 329 ? 52.163 81.649 26.705 1.00 37.92 329 VAL C CA 1
ATOM 16164 C C . VAL C 1 329 ? 52.831 80.350 26.270 1.00 41.19 329 VAL C C 1
ATOM 16165 O O . VAL C 1 329 ? 52.855 80.027 25.076 1.00 40.02 329 VAL C O 1
ATOM 16178 N N . LEU C 1 330 ? 53.383 79.586 27.216 1.00 35.42 330 LEU C N 1
ATOM 16179 C CA . LEU C 1 330 ? 54.028 78.319 26.895 1.00 35.42 330 LEU C CA 1
ATOM 16180 C C . LEU C 1 330 ? 53.004 77.198 27.010 1.00 33.21 330 LEU C C 1
ATOM 16181 O O . LEU C 1 330 ? 52.523 76.928 28.120 1.00 34.85 330 LEU C O 1
ATOM 16197 N N . PRO C 1 331 ? 52.640 76.524 25.916 1.00 32.66 331 PRO C N 1
ATOM 16198 C CA . PRO C 1 331 ? 51.622 75.465 26.025 1.00 33.86 331 PRO C CA 1
ATOM 16199 C C . PRO C 1 331 ? 51.951 74.395 27.056 1.00 35.01 331 PRO C C 1
ATOM 16200 O O . PRO C 1 331 ? 51.030 73.854 27.683 1.00 35.43 331 PRO C O 1
ATOM 16211 N N . LYS C 1 332 ? 53.231 74.065 27.254 1.00 33.29 332 LYS C N 1
ATOM 16212 C CA . LYS C 1 332 ? 53.577 73.047 28.243 1.00 32.77 332 LYS C CA 1
ATOM 16213 C C . LYS C 1 332 ? 53.234 73.513 29.655 1.00 28.16 332 LYS C C 1
ATOM 16214 O O . LYS C 1 332 ? 52.820 72.707 30.496 1.00 27.41 332 LYS C O 1
ATOM 16233 N N . SER C 1 333 ? 53.399 74.808 29.935 1.00 29.14 333 SER C N 1
ATOM 16234 C CA . SER C 1 333 ? 52.966 75.336 31.226 1.00 33.09 333 SER C CA 1
ATOM 16235 C C . SER C 1 333 ? 51.490 75.041 31.466 1.00 32.63 333 SER C C 1
ATOM 16236 O O . SER C 1 333 ? 51.103 74.609 32.558 1.00 31.81 333 SER C O 1
ATOM 16244 N N . GLN C 1 334 ? 50.651 75.250 30.448 1.00 32.91 334 GLN C N 1
ATOM 16245 C CA . GLN C 1 334 ? 49.224 74.988 30.609 1.00 32.74 334 GLN C CA 1
ATOM 16246 C C . GLN C 1 334 ? 48.953 73.501 30.784 1.00 31.42 334 GLN C C 1
ATOM 16247 O O . GLN C 1 334 ? 48.126 73.110 31.615 1.00 29.90 334 GLN C O 1
ATOM 16261 N N . ALA C 1 335 ? 49.639 72.654 30.013 1.00 32.36 335 ALA C N 1
ATOM 16262 C CA . ALA C 1 335 ? 49.479 71.214 30.197 1.00 31.14 335 ALA C CA 1
ATOM 16263 C C . ALA C 1 335 ? 49.855 70.805 31.615 1.00 29.39 335 ALA C C 1
ATOM 16264 O O . ALA C 1 335 ? 49.136 70.031 32.258 1.00 28.70 335 ALA C O 1
ATOM 16271 N N . ALA C 1 336 ? 50.974 71.324 32.124 1.00 29.17 336 ALA C N 1
ATOM 16272 C CA . ALA C 1 336 ? 51.384 70.995 33.485 1.00 33.39 336 ALA C CA 1
ATOM 16273 C C . ALA C 1 336 ? 50.344 71.456 34.498 1.00 32.52 336 ALA C C 1
ATOM 16274 O O . ALA C 1 336 ? 50.010 70.719 35.434 1.00 32.52 336 ALA C O 1
ATOM 16281 N N . ALA C 1 337 ? 49.805 72.666 34.315 1.00 33.41 337 ALA C N 1
ATOM 16282 C CA . ALA C 1 337 ? 48.786 73.178 35.228 1.00 33.00 337 ALA C CA 1
ATOM 16283 C C . ALA C 1 337 ? 47.534 72.307 35.222 1.00 35.11 337 ALA C C 1
ATOM 16284 O O . ALA C 1 337 ? 46.874 72.146 36.255 1.00 36.32 337 ALA C O 1
ATOM 16291 N N . ASP C 1 338 ? 47.170 71.752 34.058 1.00 32.80 338 ASP C N 1
ATOM 16292 C CA . ASP C 1 338 ? 46.028 70.840 34.010 1.00 32.72 338 ASP C CA 1
ATOM 16293 C C . ASP C 1 338 ? 46.279 69.606 34.871 1.00 33.40 338 ASP C C 1
ATOM 16294 O O . ASP C 1 338 ? 45.390 69.165 35.611 1.00 35.49 338 ASP C O 1
ATOM 16303 N N . LEU C 1 339 ? 47.485 69.038 34.789 1.00 32.21 339 LEU C N 1
ATOM 16304 C CA . LEU C 1 339 ? 47.813 67.877 35.611 1.00 34.09 339 LEU C CA 1
ATOM 16305 C C . LEU C 1 339 ? 47.798 68.228 37.094 1.00 28.25 339 LEU C C 1
ATOM 16306 O O . LEU C 1 339 ? 47.285 67.460 37.918 1.00 28.77 339 LEU C O 1
ATOM 16322 N N . LEU C 1 340 ? 48.348 69.392 37.453 1.00 31.33 340 LEU C N 1
ATOM 16323 C CA . LEU C 1 340 ? 48.422 69.782 38.858 1.00 30.59 340 LEU C CA 1
ATOM 16324 C C . LEU C 1 340 ? 47.044 70.131 39.409 1.00 31.23 340 LEU C C 1
ATOM 16325 O O . LEU C 1 340 ? 46.688 69.712 40.517 1.00 27.01 340 LEU C O 1
ATOM 16341 N N . ALA C 1 341 ? 46.251 70.881 38.647 1.00 33.12 341 ALA C N 1
ATOM 16342 C CA . ALA C 1 341 ? 44.863 71.170 39.002 1.00 29.43 341 ALA C CA 1
ATOM 16343 C C . ALA C 1 341 ? 44.766 71.971 40.296 1.00 29.53 341 ALA C C 1
ATOM 16344 O O . ALA C 1 341 ? 43.898 71.722 41.136 1.00 32.74 341 ALA C O 1
ATOM 16351 N N . VAL C 1 342 ? 45.665 72.936 40.471 1.00 27.18 342 VAL C N 1
ATOM 16352 C CA . VAL C 1 342 ? 45.528 73.885 41.566 1.00 31.65 342 VAL C CA 1
ATOM 16353 C C . VAL C 1 342 ? 44.568 74.987 41.140 1.00 33.12 342 VAL C C 1
ATOM 16354 O O . VAL C 1 342 ? 44.426 75.301 39.952 1.00 31.24 342 VAL C O 1
ATOM 16367 N N . THR C 1 343 ? 43.912 75.587 42.129 1.00 34.90 343 THR C N 1
ATOM 16368 C CA . THR C 1 343 ? 42.872 76.578 41.904 1.00 31.15 343 THR C CA 1
ATOM 16369 C C . THR C 1 343 ? 43.426 77.991 41.785 1.00 34.95 343 THR C C 1
ATOM 16370 O O . THR C 1 343 ? 42.980 78.759 40.926 1.00 35.49 343 THR C O 1
ATOM 16380 N N . ASP C 1 344 ? 44.385 78.354 42.633 1.00 32.92 344 ASP C N 1
ATOM 16381 C CA . ASP C 1 344 ? 44.954 79.692 42.610 1.00 36.75 344 ASP C CA 1
ATOM 16382 C C . ASP C 1 344 ? 46.419 79.611 43.018 1.00 35.23 344 ASP C C 1
ATOM 16383 O O . ASP C 1 344 ? 46.944 78.536 43.327 1.00 32.33 344 ASP C O 1
ATOM 16392 N N . ALA C 1 345 ? 47.083 80.769 43.009 1.00 31.08 345 ALA C N 1
ATOM 16393 C CA . ALA C 1 345 ? 48.514 80.807 43.286 1.00 35.16 345 ALA C CA 1
ATOM 16394 C C . ALA C 1 345 ? 48.825 80.436 44.730 1.00 37.89 345 ALA C C 1
ATOM 16395 O O . ALA C 1 345 ? 49.873 79.836 44.999 1.00 35.67 345 ALA C O 1
ATOM 16402 N N . LYS C 1 346 ? 47.943 80.784 45.672 1.00 37.22 346 LYS C N 1
ATOM 16403 C CA . LYS C 1 346 ? 48.163 80.391 47.060 1.00 38.20 346 LYS C CA 1
ATOM 16404 C C . LYS C 1 346 ? 48.258 78.877 47.188 1.00 33.15 346 LYS C C 1
ATOM 16405 O O . LYS C 1 346 ? 49.109 78.358 47.921 1.00 30.93 346 LYS C O 1
ATOM 16424 N N . GLU C 1 347 ? 47.383 78.151 46.490 1.00 30.06 347 GLU C N 1
ATOM 16425 C CA . GLU C 1 347 ? 47.417 76.695 46.554 1.00 32.07 347 GLU C CA 1
ATOM 16426 C C . GLU C 1 347 ? 48.679 76.150 45.899 1.00 31.43 347 GLU C C 1
ATOM 16427 O O . GLU C 1 347 ? 49.274 75.185 46.392 1.00 29.57 347 GLU C O 1
ATOM 16439 N N . LEU C 1 348 ? 49.100 76.751 44.784 1.00 29.07 348 LEU C N 1
ATOM 16440 C CA . LEU C 1 348 ? 50.346 76.338 44.149 1.00 30.27 348 LEU C CA 1
ATOM 16441 C C . LEU C 1 348 ? 51.504 76.418 45.135 1.00 29.65 348 LEU C C 1
ATOM 16442 O O . LEU C 1 348 ? 52.298 75.479 45.255 1.00 29.18 348 LEU C O 1
ATOM 16458 N N . SER C 1 349 ? 51.600 77.531 45.867 1.00 29.30 349 SER C N 1
ATOM 16459 C CA . SER C 1 349 ? 52.689 77.699 46.823 1.00 29.16 349 SER C CA 1
ATOM 16460 C C . SER C 1 349 ? 52.636 76.642 47.919 1.00 32.33 349 SER C C 1
ATOM 16461 O O . SER C 1 349 ? 53.681 76.173 48.386 1.00 31.05 349 SER C O 1
ATOM 16469 N N . ARG C 1 350 ? 51.429 76.248 48.342 1.00 29.15 350 ARG C N 1
ATOM 16470 C CA . ARG C 1 350 ? 51.314 75.224 49.376 1.00 28.41 350 ARG C CA 1
ATOM 16471 C C . ARG C 1 350 ? 51.780 73.868 48.858 1.00 31.06 350 ARG C C 1
ATOM 16472 O O . ARG C 1 350 ? 52.453 73.117 49.574 1.00 29.41 350 ARG C O 1
ATOM 16493 N N . VAL C 1 351 ? 51.423 73.535 47.616 1.00 28.84 351 VAL C N 1
ATOM 16494 C CA . VAL C 1 351 ? 51.879 72.283 47.023 1.00 30.48 351 VAL C CA 1
ATOM 16495 C C . VAL C 1 351 ? 53.391 72.300 46.841 1.00 28.89 351 VAL C C 1
ATOM 16496 O O . VAL C 1 351 ? 54.078 71.318 47.144 1.00 28.71 351 VAL C O 1
ATOM 16509 N N . VAL C 1 352 ? 53.935 73.411 46.346 1.00 27.72 352 VAL C N 1
ATOM 16510 C CA . VAL C 1 352 ? 55.374 73.490 46.118 1.00 29.90 352 VAL C CA 1
ATOM 16511 C C . VAL C 1 352 ? 56.127 73.386 47.438 1.00 33.19 352 VAL C C 1
ATOM 16512 O O . VAL C 1 352 ? 57.152 72.699 47.531 1.00 27.84 352 VAL C O 1
ATOM 16525 N N . ALA C 1 353 ? 55.632 74.058 48.482 1.00 32.43 353 ALA C N 1
ATOM 16526 C CA . ALA C 1 353 ? 56.269 73.953 49.789 1.00 27.99 353 ALA C CA 1
ATOM 16527 C C . ALA C 1 353 ? 56.245 72.516 50.296 1.00 30.45 353 ALA C C 1
ATOM 16528 O O . ALA C 1 353 ? 57.241 72.022 50.839 1.00 31.70 353 ALA C O 1
ATOM 16535 N N . ALA C 1 354 ? 55.111 71.830 50.135 1.00 26.97 354 ALA C N 1
ATOM 16536 C CA . ALA C 1 354 ? 55.028 70.437 50.553 1.00 29.76 354 ALA C CA 1
ATOM 16537 C C . ALA C 1 354 ? 55.944 69.554 49.717 1.00 29.40 354 ALA C C 1
ATOM 16538 O O . ALA C 1 354 ? 56.469 68.555 50.222 1.00 25.14 354 ALA C O 1
ATOM 16545 N N . VAL C 1 355 ? 56.145 69.900 48.442 1.00 28.32 355 VAL C N 1
ATOM 16546 C CA . VAL C 1 355 ? 57.102 69.171 47.615 1.00 29.52 355 VAL C CA 1
ATOM 16547 C C . VAL C 1 355 ? 58.512 69.337 48.166 1.00 30.11 355 VAL C C 1
ATOM 16548 O O . VAL C 1 355 ? 59.302 68.384 48.194 1.00 29.24 355 VAL C O 1
ATOM 16561 N N . GLY C 1 356 ? 58.855 70.547 48.609 1.00 26.23 356 GLY C N 1
ATOM 16562 C CA . GLY C 1 356 ? 60.172 70.757 49.183 1.00 28.70 356 GLY C CA 1
ATOM 16563 C C . GLY C 1 356 ? 60.409 69.892 50.405 1.00 30.29 356 GLY C C 1
ATOM 16564 O O . GLY C 1 356 ? 61.458 69.258 50.540 1.00 29.36 356 GLY C O 1
ATOM 16568 N N . LEU C 1 357 ? 59.429 69.851 51.311 1.00 30.96 357 LEU C N 1
ATOM 16569 C CA . LEU C 1 357 ? 59.577 69.061 52.528 1.00 27.44 357 LEU C CA 1
ATOM 16570 C C . LEU C 1 357 ? 59.662 67.574 52.211 1.00 27.81 357 LEU C C 1
ATOM 16571 O O . LEU C 1 357 ? 60.508 66.866 52.769 1.00 28.67 357 LEU C O 1
ATOM 16587 N N . ALA C 1 358 ? 58.797 67.088 51.316 1.00 27.39 358 ALA C N 1
ATOM 16588 C CA . ALA C 1 358 ? 58.860 65.691 50.897 1.00 29.91 358 ALA C CA 1
ATOM 16589 C C . ALA C 1 358 ? 60.201 65.365 50.254 1.00 29.71 358 ALA C C 1
ATOM 16590 O O . ALA C 1 358 ? 60.774 64.295 50.503 1.00 27.99 358 ALA C O 1
ATOM 16597 N N . GLN C 1 359 ? 60.708 66.269 49.408 1.00 29.25 359 GLN C N 1
ATOM 16598 C CA . GLN C 1 359 ? 62.010 66.059 48.779 1.00 28.24 359 GLN C CA 1
ATOM 16599 C C . GLN C 1 359 ? 63.111 65.974 49.826 1.00 29.84 359 GLN C C 1
ATOM 16600 O O . GLN C 1 359 ? 63.994 65.108 49.747 1.00 27.51 359 GLN C O 1
ATOM 16614 N N . ASN C 1 360 ? 63.062 66.870 50.821 1.00 28.66 360 ASN C N 1
ATOM 16615 C CA . ASN C 1 360 ? 64.057 66.887 51.893 1.00 30.10 360 ASN C CA 1
ATOM 16616 C C . ASN C 1 360 ? 64.016 65.599 52.707 1.00 30.32 360 ASN C C 1
ATOM 16617 O O . ASN C 1 360 ? 65.062 65.070 53.106 1.00 30.44 360 ASN C O 1
ATOM 16628 N N . LEU C 1 361 ? 62.812 65.064 52.953 1.00 30.78 361 LEU C N 1
ATOM 16629 C CA . LEU C 1 361 ? 62.681 63.824 53.713 1.00 30.23 361 LEU C CA 1
ATOM 16630 C C . LEU C 1 361 ? 63.333 62.658 52.984 1.00 31.07 361 LEU C C 1
ATOM 16631 O O . LEU C 1 361 ? 64.058 61.857 53.586 1.00 29.48 361 LEU C O 1
ATOM 16647 N N . ALA C 1 362 ? 63.058 62.529 51.684 1.00 28.57 362 ALA C N 1
ATOM 16648 C CA . ALA C 1 362 ? 63.665 61.456 50.909 1.00 27.99 362 ALA C CA 1
ATOM 16649 C C . ALA C 1 362 ? 65.182 61.587 50.895 1.00 30.53 362 ALA C C 1
ATOM 16650 O O . ALA C 1 362 ? 65.901 60.588 51.018 1.00 29.74 362 ALA C O 1
ATOM 16657 N N . ALA C 1 363 ? 65.688 62.814 50.760 1.00 25.97 363 ALA C N 1
ATOM 16658 C CA . ALA C 1 363 ? 67.132 63.017 50.720 1.00 27.33 363 ALA C CA 1
ATOM 16659 C C . ALA C 1 363 ? 67.777 62.652 52.053 1.00 30.49 363 ALA C C 1
ATOM 16660 O O . ALA C 1 363 ? 68.805 61.968 52.090 1.00 27.87 363 ALA C O 1
ATOM 16667 N N . LEU C 1 364 ? 67.186 63.105 53.163 1.00 30.33 364 LEU C N 1
ATOM 16668 C CA . LEU C 1 364 ? 67.793 62.863 54.467 1.00 30.98 364 LEU C CA 1
ATOM 16669 C C . LEU C 1 364 ? 67.707 61.391 54.851 1.00 31.63 364 LEU C C 1
ATOM 16670 O O . LEU C 1 364 ? 68.647 60.844 55.439 1.00 32.18 364 LEU C O 1
ATOM 16686 N N . ARG C 1 365 ? 66.590 60.734 54.531 1.00 31.79 365 ARG C N 1
ATOM 16687 C CA . ARG C 1 365 ? 66.485 59.305 54.801 1.00 35.56 365 ARG C CA 1
ATOM 16688 C C . ARG C 1 365 ? 67.569 58.539 54.053 1.00 36.71 365 ARG C C 1
ATOM 16689 O O . ARG C 1 365 ? 68.247 57.677 54.625 1.00 35.66 365 ARG C O 1
ATOM 16710 N N . ALA C 1 366 ? 67.747 58.844 52.765 1.00 29.64 366 ALA C N 1
ATOM 16711 C CA . ALA C 1 366 ? 68.779 58.165 51.989 1.00 39.32 366 ALA C CA 1
ATOM 16712 C C . ALA C 1 366 ? 70.172 58.544 52.467 1.00 34.97 366 ALA C C 1
ATOM 16713 O O . ALA C 1 366 ? 71.095 57.726 52.399 1.00 38.18 366 ALA C O 1
ATOM 16720 N N . LEU C 1 367 ? 70.338 59.773 52.956 1.00 31.73 367 LEU C N 1
ATOM 16721 C CA . LEU C 1 367 ? 71.648 60.224 53.411 1.00 35.58 367 LEU C CA 1
ATOM 16722 C C . LEU C 1 367 ? 72.130 59.417 54.611 1.00 37.17 367 LEU C C 1
ATOM 16723 O O . LEU C 1 367 ? 73.305 59.041 54.681 1.00 37.66 367 LEU C O 1
ATOM 16739 N N . VAL C 1 368 ? 71.241 59.141 55.567 1.00 33.87 368 VAL C N 1
ATOM 16740 C CA . VAL C 1 368 ? 71.643 58.516 56.818 1.00 37.61 368 VAL C CA 1
ATOM 16741 C C . VAL C 1 368 ? 71.457 56.995 56.830 1.00 40.83 368 VAL C C 1
ATOM 16742 O O . VAL C 1 368 ? 72.036 56.325 57.685 1.00 43.24 368 VAL C O 1
ATOM 16755 N N A SER C 1 369 ? 70.657 56.456 55.909 0.49 42.60 369 SER C N 1
ATOM 16756 N N B SER C 1 369 ? 70.656 56.456 55.912 0.51 42.60 369 SER C N 1
ATOM 16757 C CA A SER C 1 369 ? 70.497 55.010 55.798 0.49 46.36 369 SER C CA 1
ATOM 16758 C CA B SER C 1 369 ? 70.498 55.010 55.800 0.51 46.36 369 SER C CA 1
ATOM 16759 C C A SER C 1 369 ? 71.673 54.344 55.096 0.49 49.43 369 SER C C 1
ATOM 16760 C C B SER C 1 369 ? 71.665 54.347 55.081 0.51 49.43 369 SER C C 1
ATOM 16761 O O A SER C 1 369 ? 71.664 53.119 54.932 0.49 52.93 369 SER C O 1
ATOM 16762 O O B SER C 1 369 ? 71.642 53.127 54.889 0.51 52.94 369 SER C O 1
ATOM 16777 N N . GLU C 1 370 ? 72.680 55.111 54.698 1.00 55.19 370 GLU C N 1
ATOM 16778 C CA . GLU C 1 370 ? 73.799 54.590 53.923 1.00 58.05 370 GLU C CA 1
ATOM 16779 C C . GLU C 1 370 ? 74.933 54.107 54.820 1.00 57.51 370 GLU C C 1
ATOM 16780 O O . GLU C 1 370 ? 74.988 52.932 55.191 1.00 62.07 370 GLU C O 1
ATOM 16792 N N . ARG D 1 13 ? 52.113 51.004 39.484 1.00 59.64 13 ARG D N 1
ATOM 16793 C CA . ARG D 1 13 ? 52.563 50.528 38.182 1.00 64.89 13 ARG D CA 1
ATOM 16794 C C . ARG D 1 13 ? 52.937 51.694 37.265 1.00 62.52 13 ARG D C 1
ATOM 16795 O O . ARG D 1 13 ? 53.459 51.490 36.168 1.00 56.68 13 ARG D O 1
ATOM 16815 N N . PHE D 1 14 ? 52.669 52.920 37.724 1.00 55.32 14 PHE D N 1
ATOM 16816 C CA . PHE D 1 14 ? 52.962 54.095 36.908 1.00 49.54 14 PHE D CA 1
ATOM 16817 C C . PHE D 1 14 ? 54.451 54.192 36.599 1.00 48.73 14 PHE D C 1
ATOM 16818 O O . PHE D 1 14 ? 54.838 54.598 35.496 1.00 41.79 14 PHE D O 1
ATOM 16835 N N . TYR D 1 15 ? 55.303 53.814 37.556 1.00 50.77 15 TYR D N 1
ATOM 16836 C CA . TYR D 1 15 ? 56.743 53.916 37.346 1.00 56.34 15 TYR D CA 1
ATOM 16837 C C . TYR D 1 15 ? 57.259 52.874 36.361 1.00 51.69 15 TYR D C 1
ATOM 16838 O O . TYR D 1 15 ? 58.345 53.058 35.802 1.00 49.36 15 TYR D O 1
ATOM 16856 N N . GLN D 1 16 ? 56.506 51.795 36.130 1.00 54.92 16 GLN D N 1
ATOM 16857 C CA . GLN D 1 16 ? 56.897 50.775 35.166 1.00 54.52 16 GLN D CA 1
ATOM 16858 C C . GLN D 1 16 ? 56.294 51.002 33.787 1.00 50.67 16 GLN D C 1
ATOM 16859 O O . GLN D 1 16 ? 56.804 50.456 32.801 1.00 46.53 16 GLN D O 1
ATOM 16873 N N . MET D 1 17 ? 55.221 51.783 33.697 1.00 51.26 17 MET D N 1
ATOM 16874 C CA . MET D 1 17 ? 54.557 52.020 32.427 1.00 43.70 17 MET D CA 1
ATOM 16875 C C . MET D 1 17 ? 55.455 52.821 31.490 1.00 40.56 17 MET D C 1
ATOM 16876 O O . MET D 1 17 ? 56.380 53.521 31.911 1.00 41.53 17 MET D O 1
ATOM 16890 N N . SER D 1 18 ? 55.172 52.707 30.200 1.00 41.73 18 SER D N 1
ATOM 16891 C CA . SER D 1 18 ? 55.836 53.538 29.213 1.00 43.35 18 SER D CA 1
ATOM 16892 C C . SER D 1 18 ? 55.247 54.944 29.234 1.00 41.14 18 SER D C 1
ATOM 16893 O O . SER D 1 18 ? 54.135 55.156 29.726 1.00 36.93 18 SER D O 1
ATOM 16901 N N . PRO D 1 19 ? 55.978 55.929 28.706 1.00 37.99 19 PRO D N 1
ATOM 16902 C CA . PRO D 1 19 ? 55.417 57.290 28.635 1.00 39.09 19 PRO D CA 1
ATOM 16903 C C . PRO D 1 19 ? 54.056 57.340 27.960 1.00 41.78 19 PRO D C 1
ATOM 16904 O O . PRO D 1 19 ? 53.197 58.138 28.355 1.00 36.38 19 PRO D O 1
ATOM 16915 N N . GLU D 1 20 ? 53.839 56.496 26.948 1.00 41.35 20 GLU D N 1
ATOM 16916 C CA . GLU D 1 20 ? 52.562 56.492 26.243 1.00 41.16 20 GLU D CA 1
ATOM 16917 C C . GLU D 1 20 ? 51.457 55.896 27.108 1.00 40.41 20 GLU D C 1
ATOM 16918 O O . GLU D 1 20 ? 50.338 56.423 27.148 1.00 39.91 20 GLU D O 1
ATOM 16930 N N . GLU D 1 21 ? 51.752 54.797 27.805 1.00 40.47 21 GLU D N 1
ATOM 16931 C CA . GLU D 1 21 ? 50.777 54.217 28.722 1.00 45.47 21 GLU D CA 1
ATOM 16932 C C . GLU D 1 21 ? 50.472 55.158 29.879 1.00 43.05 21 GLU D C 1
ATOM 16933 O O . GLU D 1 21 ? 49.353 55.154 30.404 1.00 41.86 21 GLU D O 1
ATOM 16945 N N . ARG D 1 22 ? 51.458 55.952 30.304 1.00 41.14 22 ARG D N 1
ATOM 16946 C CA . ARG D 1 22 ? 51.228 56.922 31.369 1.00 42.62 22 ARG D CA 1
ATOM 16947 C C . ARG D 1 22 ? 50.246 57.999 30.924 1.00 37.17 22 ARG D C 1
ATOM 16948 O O . ARG D 1 22 ? 49.311 58.342 31.656 1.00 34.46 22 ARG D O 1
ATOM 16969 N N . LEU D 1 23 ? 50.456 58.559 29.731 1.00 34.43 23 LEU D N 1
ATOM 16970 C CA . LEU D 1 23 ? 49.562 59.604 29.241 1.00 38.43 23 LEU D CA 1
ATOM 16971 C C . LEU D 1 23 ? 48.159 59.058 29.007 1.00 40.16 23 LEU D C 1
ATOM 16972 O O . LEU D 1 23 ? 47.168 59.730 29.314 1.00 39.37 23 LEU D O 1
ATOM 16988 N N . ALA D 1 24 ? 48.058 57.837 28.480 1.00 42.08 24 ALA D N 1
ATOM 16989 C CA . ALA D 1 24 ? 46.749 57.225 28.286 1.00 39.53 24 ALA D CA 1
ATOM 16990 C C . ALA D 1 24 ? 46.051 56.994 29.618 1.00 42.81 24 ALA D C 1
ATOM 16991 O O . ALA D 1 24 ? 44.832 57.167 29.729 1.00 40.36 24 ALA D O 1
ATOM 16998 N N . SER D 1 25 ? 46.808 56.597 30.644 1.00 37.52 25 SER D N 1
ATOM 16999 C CA . SER D 1 25 ? 46.205 56.377 31.953 1.00 36.63 25 SER D CA 1
ATOM 17000 C C . SER D 1 25 ? 45.730 57.690 32.561 1.00 41.68 25 SER D C 1
ATOM 17001 O O . SER D 1 25 ? 44.684 57.735 33.220 1.00 40.23 25 SER D O 1
ATOM 17009 N N . LEU D 1 26 ? 46.486 58.770 32.351 1.00 39.92 26 LEU D N 1
ATOM 17010 C CA . LEU D 1 26 ? 46.058 60.074 32.847 1.00 43.58 26 LEU D CA 1
ATOM 17011 C C . LEU D 1 26 ? 44.780 60.529 32.153 1.00 40.32 26 LEU D C 1
ATOM 17012 O O . LEU D 1 26 ? 43.851 61.015 32.808 1.00 36.50 26 LEU D O 1
ATOM 17028 N N . LEU D 1 27 ? 44.711 60.374 30.829 1.00 39.63 27 LEU D N 1
ATOM 17029 C CA . LEU D 1 27 ? 43.491 60.726 30.109 1.00 39.65 27 LEU D CA 1
ATOM 17030 C C . LEU D 1 27 ? 42.322 59.867 30.572 1.00 42.81 27 LEU D C 1
ATOM 17031 O O . LEU D 1 27 ? 41.231 60.377 30.849 1.00 41.69 27 LEU D O 1
ATOM 17047 N N . ASN D 1 28 ? 42.541 58.554 30.679 1.00 37.72 28 ASN D N 1
ATOM 17048 C CA . ASN D 1 28 ? 41.446 57.645 30.994 1.00 42.26 28 ASN D CA 1
ATOM 17049 C C . ASN D 1 28 ? 40.884 57.890 32.387 1.00 44.56 28 ASN D C 1
ATOM 17050 O O . ASN D 1 28 ? 39.688 57.674 32.615 1.00 45.77 28 ASN D O 1
ATOM 17061 N N . GLU D 1 29 ? 41.720 58.326 33.326 1.00 41.84 29 GLU D N 1
ATOM 17062 C CA . GLU D 1 29 ? 41.298 58.577 34.696 1.00 43.41 29 GLU D CA 1
ATOM 17063 C C . GLU D 1 29 ? 40.719 59.973 34.894 1.00 43.87 29 GLU D C 1
ATOM 17064 O O . GLU D 1 29 ? 40.340 60.317 36.018 1.00 43.05 29 GLU D O 1
ATOM 17076 N N . GLY D 1 30 ? 40.650 60.785 33.841 1.00 38.62 30 GLY D N 1
ATOM 17077 C CA . GLY D 1 30 ? 40.098 62.118 33.947 1.00 43.03 30 GLY D CA 1
ATOM 17078 C C . GLY D 1 30 ? 41.034 63.164 34.501 1.00 42.82 30 GLY D C 1
ATOM 17079 O O . GLY D 1 30 ? 40.576 64.256 34.856 1.00 44.68 30 GLY D O 1
ATOM 17083 N N . GLN D 1 31 ? 42.333 62.873 34.582 1.00 40.26 31 GLN D N 1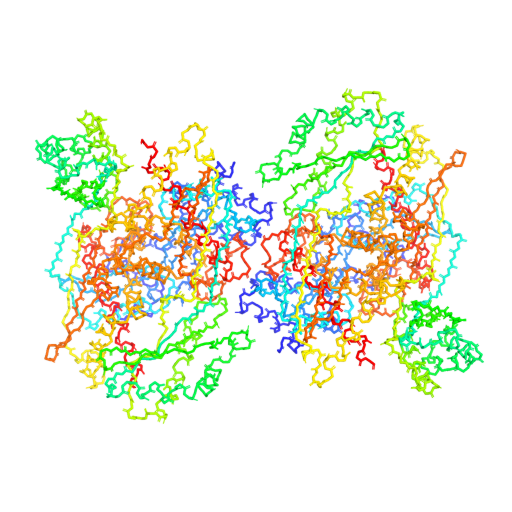
ATOM 17084 C CA . GLN D 1 31 ? 43.282 63.814 35.159 1.00 38.23 31 GLN D CA 1
ATOM 17085 C C . GLN D 1 31 ? 43.761 64.855 34.157 1.00 36.78 31 GLN D C 1
ATOM 17086 O O . GLN D 1 31 ? 44.233 65.919 34.570 1.00 38.34 31 GLN D O 1
ATOM 17100 N N . ILE D 1 32 ? 43.670 64.567 32.857 1.00 34.59 32 ILE D N 1
ATOM 17101 C CA . ILE D 1 32 ? 44.047 65.513 31.816 1.00 34.26 32 ILE D CA 1
ATOM 17102 C C . ILE D 1 32 ? 43.058 65.389 30.667 1.00 34.20 32 ILE D C 1
ATOM 17103 O O . ILE D 1 32 ? 42.428 64.348 30.468 1.00 39.18 32 ILE D O 1
ATOM 17119 N N . SER D 1 33 ? 42.938 66.469 29.901 1.00 35.19 33 SER D N 1
ATOM 17120 C CA . SER D 1 33 ? 42.078 66.485 28.732 1.00 37.86 33 SER D CA 1
ATOM 17121 C C . SER D 1 33 ? 42.807 65.909 27.520 1.00 39.72 33 SER D C 1
ATOM 17122 O O . SER D 1 33 ? 44.024 65.698 27.530 1.00 37.71 33 SER D O 1
ATOM 17130 N N . ALA D 1 34 ? 42.040 65.665 26.454 1.00 39.60 34 ALA D N 1
ATOM 17131 C CA . ALA D 1 34 ? 42.639 65.236 25.194 1.00 36.82 34 ALA D CA 1
ATOM 17132 C C . ALA D 1 34 ? 43.566 66.308 24.637 1.00 37.46 34 ALA D C 1
ATOM 17133 O O . ALA D 1 34 ? 44.619 65.998 24.070 1.00 38.62 34 ALA D O 1
ATOM 17140 N N . ASP D 1 35 ? 43.187 67.579 24.786 1.00 38.87 35 ASP D N 1
ATOM 17141 C CA . ASP D 1 35 ? 44.048 68.664 24.331 1.00 41.73 35 ASP D CA 1
ATOM 17142 C C . ASP D 1 35 ? 45.361 68.679 25.103 1.00 38.73 35 ASP D C 1
ATOM 17143 O O . ASP D 1 35 ? 46.429 68.915 24.526 1.00 39.86 35 ASP D O 1
ATOM 17152 N N . THR D 1 36 ? 45.301 68.430 26.413 1.00 38.88 36 THR D N 1
ATOM 17153 C CA . THR D 1 36 ? 46.514 68.407 27.222 1.00 42.52 36 THR D CA 1
ATOM 17154 C C . THR D 1 36 ? 47.404 67.227 26.852 1.00 35.40 36 THR D C 1
ATOM 17155 O O . THR D 1 36 ? 48.625 67.379 26.730 1.00 34.38 36 THR D O 1
ATOM 17166 N N . LYS D 1 37 ? 46.809 66.045 26.675 1.00 34.06 37 LYS D N 1
ATOM 17167 C CA . LYS D 1 37 ? 47.572 64.885 26.227 1.00 37.20 37 LYS D CA 1
ATOM 17168 C C . LYS D 1 37 ? 48.274 65.165 24.903 1.00 41.71 37 LYS D C 1
ATOM 17169 O O . LYS D 1 37 ? 49.456 64.838 24.736 1.00 36.86 37 LYS D O 1
ATOM 17188 N N . LYS D 1 38 ? 47.568 65.785 23.955 1.00 37.14 38 LYS D N 1
ATOM 17189 C CA . LYS D 1 38 ? 48.168 66.073 22.656 1.00 39.25 38 LYS D CA 1
ATOM 17190 C C . LYS D 1 38 ? 49.365 67.004 22.793 1.00 40.21 38 LYS D C 1
ATOM 17191 O O . LYS D 1 38 ? 50.374 66.836 22.098 1.00 39.57 38 LYS D O 1
ATOM 17210 N N . GLU D 1 39 ? 49.279 67.990 23.689 1.00 36.82 39 GLU D N 1
ATOM 17211 C CA . GLU D 1 39 ? 50.406 68.898 23.880 1.00 40.64 39 GLU D CA 1
ATOM 17212 C C . GLU D 1 39 ? 51.575 68.194 24.564 1.00 34.03 39 GLU D C 1
ATOM 17213 O O . GLU D 1 39 ? 52.739 68.444 24.229 1.00 35.65 39 GLU D O 1
ATOM 17225 N N . PHE D 1 40 ? 51.288 67.316 25.527 1.00 33.58 40 PHE D N 1
ATOM 17226 C CA . PHE D 1 40 ? 52.355 66.547 26.162 1.00 37.09 40 PHE D CA 1
ATOM 17227 C C . PHE D 1 40 ? 53.113 65.697 25.141 1.00 38.15 40 PHE D C 1
ATOM 17228 O O . PHE D 1 40 ? 54.308 65.434 25.317 1.00 37.42 40 PHE D O 1
ATOM 17245 N N . GLU D 1 41 ? 52.441 65.269 24.068 1.00 37.01 41 GLU D N 1
ATOM 17246 C CA . GLU D 1 41 ? 53.071 64.437 23.049 1.00 37.81 41 GLU D CA 1
ATOM 17247 C C . GLU D 1 41 ? 53.886 65.242 22.047 1.00 34.66 41 GLU D C 1
ATOM 17248 O O . GLU D 1 41 ? 54.717 64.664 21.339 1.00 41.13 41 GLU D O 1
ATOM 17260 N N . ASN D 1 42 ? 53.674 66.553 21.971 1.00 35.04 42 ASN D N 1
ATOM 17261 C CA . ASN D 1 42 ? 54.439 67.421 21.077 1.00 38.19 42 ASN D CA 1
ATOM 17262 C C . ASN D 1 42 ? 55.804 67.663 21.710 1.00 40.12 42 ASN D C 1
ATOM 17263 O O . ASN D 1 42 ? 56.013 68.634 22.439 1.00 38.64 42 ASN D O 1
ATOM 17274 N N . THR D 1 43 ? 56.749 66.768 21.422 1.00 42.40 43 THR D N 1
ATOM 17275 C CA . THR D 1 43 ? 58.063 66.785 22.047 1.00 38.14 43 THR D CA 1
ATOM 17276 C C . THR D 1 43 ? 59.158 66.718 20.992 1.00 37.38 43 THR D C 1
ATOM 17277 O O . THR D 1 43 ? 58.984 66.122 19.926 1.00 39.75 43 THR D O 1
ATOM 17288 N N . ALA D 1 44 ? 60.296 67.338 21.309 1.00 37.82 44 ALA D N 1
ATOM 17289 C CA . ALA D 1 44 ? 61.471 67.335 20.448 1.00 38.08 44 ALA D CA 1
ATOM 17290 C C . ALA D 1 44 ? 62.625 66.510 20.997 1.00 40.43 44 ALA D C 1
ATOM 17291 O O . ALA D 1 44 ? 63.463 66.051 20.219 1.00 37.03 44 ALA D O 1
ATOM 17298 N N . LEU D 1 45 ? 62.699 66.324 22.313 1.00 38.93 45 LEU D N 1
ATOM 17299 C CA . LEU D 1 45 ? 63.712 65.463 22.907 1.00 39.38 45 LEU D CA 1
ATOM 17300 C C . LEU D 1 45 ? 63.280 64.008 22.782 1.00 37.34 45 LEU D C 1
ATOM 17301 O O . LEU D 1 45 ? 62.136 63.663 23.091 1.00 39.19 45 LEU D O 1
ATOM 17317 N N . SER D 1 46 ? 64.202 63.157 22.336 1.00 40.55 46 SER D N 1
ATOM 17318 C CA . SER D 1 46 ? 63.895 61.747 22.135 1.00 36.95 46 SER D CA 1
ATOM 17319 C C . SER D 1 46 ? 63.277 61.141 23.387 1.00 36.03 46 SER D C 1
ATOM 17320 O O . SER D 1 46 ? 63.785 61.317 24.498 1.00 38.71 46 SER D O 1
ATOM 17328 N N . SER D 1 47 ? 62.177 60.413 23.193 1.00 33.49 47 SER D N 1
ATOM 17329 C CA . SER D 1 47 ? 61.478 59.809 24.321 1.00 38.70 47 SER D CA 1
ATOM 17330 C C . SER D 1 47 ? 62.383 58.847 25.083 1.00 39.36 47 SER D C 1
ATOM 17331 O O . SER D 1 47 ? 62.299 58.744 26.312 1.00 36.11 47 SER D O 1
ATOM 17339 N N . GLN D 1 48 ? 63.254 58.127 24.370 1.00 36.56 48 GLN D N 1
ATOM 17340 C CA . GLN D 1 48 ? 64.126 57.167 25.042 1.00 43.14 48 GLN D CA 1
ATOM 17341 C C . GLN D 1 48 ? 65.100 57.873 25.977 1.00 38.12 48 GLN D C 1
ATOM 17342 O O . GLN D 1 48 ? 65.332 57.416 27.103 1.00 38.64 48 GLN D O 1
ATOM 17356 N N . ILE D 1 49 ? 65.676 58.989 25.533 1.00 35.44 49 ILE D N 1
ATOM 17357 C CA . ILE D 1 49 ? 66.527 59.782 26.416 1.00 36.60 49 ILE D CA 1
ATOM 17358 C C . ILE D 1 49 ? 65.717 60.277 27.610 1.00 37.75 49 ILE D C 1
ATOM 17359 O O . ILE D 1 49 ? 66.042 59.992 28.769 1.00 36.36 49 ILE D O 1
ATOM 17375 N N . ALA D 1 50 ? 64.632 61.006 27.336 1.00 34.90 50 ALA D N 1
ATOM 17376 C CA . ALA D 1 50 ? 63.847 61.602 28.411 1.00 34.60 50 ALA D CA 1
ATOM 17377 C C . ALA D 1 50 ? 63.348 60.547 29.387 1.00 32.55 50 ALA D C 1
ATOM 17378 O O . ALA D 1 50 ? 63.408 60.738 30.607 1.00 32.02 50 ALA D O 1
ATOM 17385 N N . ASN D 1 51 ? 62.857 59.422 28.869 1.00 29.07 51 ASN D N 1
ATOM 17386 C CA . ASN D 1 51 ? 62.290 58.401 29.737 1.00 31.06 51 ASN D CA 1
ATOM 17387 C C . ASN D 1 51 ? 63.343 57.714 30.599 1.00 33.98 51 ASN D C 1
ATOM 17388 O O . ASN D 1 51 ? 62.986 57.052 31.580 1.00 31.53 51 ASN D O 1
ATOM 17399 N N . HIS D 1 52 ? 64.625 57.849 30.266 1.00 32.60 52 HIS D N 1
ATOM 17400 C CA . HIS D 1 52 ? 65.690 57.237 31.051 1.00 37.06 52 HIS D CA 1
ATOM 17401 C C . HIS D 1 52 ? 66.571 58.262 31.745 1.00 34.09 52 HIS D C 1
ATOM 17402 O O . HIS D 1 52 ? 67.505 57.876 32.456 1.00 36.11 52 HIS D O 1
ATOM 17416 N N A MET D 1 53 ? 66.298 59.554 31.557 0.28 34.28 53 MET D N 1
ATOM 17417 N N B MET D 1 53 ? 66.304 59.555 31.558 0.72 34.32 53 MET D N 1
ATOM 17418 C CA A MET D 1 53 ? 66.940 60.587 32.358 0.28 32.66 53 MET D CA 1
ATOM 17419 C CA B MET D 1 53 ? 66.954 60.575 32.371 0.72 32.57 53 MET D CA 1
ATOM 17420 C C A MET D 1 53 ? 66.234 60.783 33.693 0.28 34.57 53 MET D C 1
ATOM 17421 C C B MET D 1 53 ? 66.236 60.776 33.700 0.72 34.56 53 MET D C 1
ATOM 17422 O O A MET D 1 53 ? 66.884 61.113 34.692 0.28 36.00 53 MET D O 1
ATOM 17423 O O B MET D 1 53 ? 66.880 61.105 34.703 0.72 35.20 53 MET D O 1
ATOM 17450 N N . ILE D 1 54 ? 64.916 60.586 33.730 1.00 33.99 54 ILE D N 1
ATOM 17451 C CA . ILE D 1 54 ? 64.106 60.839 34.915 1.00 32.40 54 ILE D CA 1
ATOM 17452 C C . ILE D 1 54 ? 63.070 59.731 35.055 1.00 29.80 54 ILE D C 1
ATOM 17453 O O . ILE D 1 54 ? 62.883 58.903 34.164 1.00 32.14 54 ILE D O 1
ATOM 17470 N N . GLU D 1 55 ? 62.375 59.746 36.185 1.00 29.38 55 GLU D N 1
ATOM 17471 C CA . GLU D 1 55 ? 61.354 58.759 36.495 1.00 32.66 55 GLU D CA 1
ATOM 17472 C C . GLU D 1 55 ? 59.967 59.327 36.218 1.00 31.35 55 GLU D C 1
ATOM 17473 O O . GLU D 1 55 ? 59.756 60.543 36.231 1.00 31.80 55 GLU D O 1
ATOM 17485 N N . ASN D 1 56 ? 59.022 58.427 35.939 1.00 30.63 56 ASN D N 1
ATOM 17486 C CA . ASN D 1 56 ? 57.628 58.801 35.696 1.00 32.66 56 ASN D CA 1
ATOM 17487 C C . ASN D 1 56 ? 57.519 59.841 34.580 1.00 30.89 56 ASN D C 1
ATOM 17488 O O . ASN D 1 56 ? 56.719 60.775 34.654 1.00 30.57 56 ASN D O 1
ATOM 17499 N N . GLN D 1 57 ? 58.322 59.662 33.532 1.00 29.28 57 GLN D N 1
ATOM 17500 C CA . GLN D 1 57 ? 58.415 60.656 32.470 1.00 29.79 57 GLN D CA 1
ATOM 17501 C C . GLN D 1 57 ? 57.184 60.618 31.573 1.00 27.89 57 GLN D C 1
ATOM 17502 O O . GLN D 1 57 ? 56.662 59.545 31.256 1.00 32.60 57 GLN D O 1
ATOM 17516 N N . ILE D 1 58 ? 56.719 61.803 31.160 1.00 25.72 58 ILE D N 1
ATOM 17517 C CA . ILE D 1 58 ? 55.560 61.898 30.280 1.00 29.82 58 ILE D CA 1
ATOM 17518 C C . ILE D 1 58 ? 55.768 62.920 29.168 1.00 30.73 58 ILE D C 1
ATOM 17519 O O . ILE D 1 58 ? 55.121 62.844 28.119 1.00 33.78 58 ILE D O 1
ATOM 17535 N N . SER D 1 59 ? 56.640 63.902 29.385 1.00 27.60 59 SER D N 1
ATOM 17536 C CA . SER D 1 59 ? 56.769 64.955 28.383 1.00 25.25 59 SER D CA 1
ATOM 17537 C C . SER D 1 59 ? 58.054 65.741 28.644 1.00 27.66 59 SER D C 1
ATOM 17538 O O . SER D 1 59 ? 59.028 65.188 29.166 1.00 26.76 59 SER D O 1
ATOM 17546 N N . GLU D 1 60 ? 58.054 67.018 28.269 1.00 28.27 60 GLU D N 1
ATOM 17547 C CA . GLU D 1 60 ? 59.210 67.883 28.428 1.00 30.62 60 GLU D CA 1
ATOM 17548 C C . GLU D 1 60 ? 58.725 69.312 28.614 1.00 28.73 60 GLU D C 1
ATOM 17549 O O . GLU D 1 60 ? 57.598 69.656 28.253 1.00 30.77 60 GLU D O 1
ATOM 17561 N N . THR D 1 61 ? 59.592 70.139 29.189 1.00 29.43 61 THR D N 1
ATOM 17562 C CA . THR D 1 61 ? 59.403 71.582 29.241 1.00 29.20 61 THR D CA 1
ATOM 17563 C C . THR D 1 61 ? 60.333 72.223 28.218 1.00 33.14 61 THR D C 1
ATOM 17564 O O . THR D 1 61 ? 61.515 71.869 28.145 1.00 32.55 61 THR D O 1
ATOM 17575 N N . GLU D 1 62 ? 59.806 73.156 27.432 1.00 32.80 62 GLU D N 1
ATOM 17576 C CA . GLU D 1 62 ? 60.585 73.861 26.421 1.00 31.30 62 GLU D CA 1
ATOM 17577 C C . GLU D 1 62 ? 60.858 75.279 26.904 1.00 33.94 62 GLU D C 1
ATOM 17578 O O . GLU D 1 62 ? 59.919 76.032 27.187 1.00 38.33 62 GLU D O 1
ATOM 17590 N N . VAL D 1 63 ? 62.131 75.638 26.994 1.00 32.55 63 VAL D N 1
ATOM 17591 C CA . VAL D 1 63 ? 62.557 76.974 27.402 1.00 36.61 63 VAL D CA 1
ATOM 17592 C C . VAL D 1 63 ? 63.225 77.636 26.203 1.00 35.87 63 VAL D C 1
ATOM 17593 O O . VAL D 1 63 ? 64.186 77.080 25.656 1.00 32.49 63 VAL D O 1
ATOM 17606 N N . PRO D 1 64 ? 62.762 78.808 25.759 1.00 33.80 64 PRO D N 1
ATOM 17607 C CA . PRO D 1 64 ? 63.409 79.461 24.613 1.00 35.26 64 PRO D CA 1
ATOM 17608 C C . PRO D 1 64 ? 64.891 79.693 24.865 1.00 36.55 64 PRO D C 1
ATOM 17609 O O . PRO D 1 64 ? 65.303 80.035 25.977 1.00 35.16 64 PRO D O 1
ATOM 17620 N N . MET D 1 65 ? 65.693 79.508 23.816 1.00 35.26 65 MET D N 1
ATOM 17621 C CA . MET D 1 65 ? 67.132 79.731 23.875 1.00 36.46 65 MET D CA 1
ATOM 17622 C C . MET D 1 65 ? 67.531 80.790 22.857 1.00 40.63 65 MET D C 1
ATOM 17623 O O . MET D 1 65 ? 67.133 80.713 21.688 1.00 37.02 65 MET D O 1
ATOM 17637 N N . GLY D 1 66 ? 68.329 81.757 23.296 1.00 38.99 66 GLY D N 1
ATOM 17638 C CA . GLY D 1 66 ? 68.822 82.803 22.425 1.00 39.99 66 GLY D CA 1
ATOM 17639 C C . GLY D 1 66 ? 70.330 82.913 22.501 1.00 43.32 66 GLY D C 1
ATOM 17640 O O . GLY D 1 66 ? 70.986 82.028 23.060 1.00 39.79 66 GLY D O 1
ATOM 17644 N N . VAL D 1 67 ? 70.891 83.993 21.963 1.00 38.72 67 VAL D N 1
ATOM 17645 C CA . VAL D 1 67 ? 72.334 84.164 21.835 1.00 35.51 67 VAL D CA 1
ATOM 17646 C C . VAL D 1 67 ? 72.690 85.520 22.428 1.00 40.65 67 VAL D C 1
ATOM 17647 O O . VAL D 1 67 ? 72.276 86.562 21.903 1.00 39.86 67 VAL D O 1
ATOM 17660 N N . GLY D 1 68 ? 73.427 85.515 23.539 1.00 41.45 68 GLY D N 1
ATOM 17661 C CA . GLY D 1 68 ? 73.961 86.758 24.079 1.00 40.35 68 GLY D CA 1
ATOM 17662 C C . GLY D 1 68 ? 75.186 87.185 23.276 1.00 43.40 68 GLY D C 1
ATOM 17663 O O . GLY D 1 68 ? 76.046 86.387 22.939 1.00 40.52 68 GLY D O 1
ATOM 17667 N N . LEU D 1 69 ? 75.237 88.483 22.970 1.00 42.75 69 LEU D N 1
ATOM 17668 C CA . LEU D 1 69 ? 76.228 89.013 22.044 1.00 47.34 69 LEU D CA 1
ATOM 17669 C C . LEU D 1 69 ? 77.167 89.988 22.743 1.00 49.96 69 LEU D C 1
ATOM 17670 O O . LEU D 1 69 ? 76.866 90.523 23.813 1.00 42.30 69 LEU D O 1
ATOM 17686 N N . HIS D 1 70 ? 78.323 90.202 22.115 1.00 47.94 70 HIS D N 1
ATOM 17687 C CA . HIS D 1 70 ? 79.257 91.267 22.461 1.00 48.97 70 HIS D CA 1
ATOM 17688 C C . HIS D 1 70 ? 80.031 91.001 23.744 1.00 51.57 70 HIS D C 1
ATOM 17689 O O . HIS D 1 70 ? 80.588 91.935 24.330 1.00 54.94 70 HIS D O 1
ATOM 17703 N N . LEU D 1 71 ? 80.088 89.757 24.207 1.00 50.52 71 LEU D N 1
ATOM 17704 C CA . LEU D 1 71 ? 80.838 89.434 25.413 1.00 51.21 71 LEU D CA 1
ATOM 17705 C C . LEU D 1 71 ? 82.280 89.110 25.044 1.00 47.63 71 LEU D C 1
ATOM 17706 O O . LEU D 1 71 ? 82.532 88.296 24.149 1.00 47.08 71 LEU D O 1
ATOM 17722 N N . THR D 1 72 ? 83.221 89.752 25.733 1.00 46.79 72 THR D N 1
ATOM 17723 C CA . THR D 1 72 ? 84.644 89.496 25.562 1.00 51.73 72 THR D CA 1
ATOM 17724 C C . THR D 1 72 ? 85.255 89.248 26.933 1.00 47.03 72 THR D C 1
ATOM 17725 O O . THR D 1 72 ? 85.035 90.029 27.865 1.00 47.92 72 THR D O 1
ATOM 17736 N N . VAL D 1 73 ? 86.016 88.165 27.053 1.00 45.55 73 VAL D N 1
ATOM 17737 C CA . VAL D 1 73 ? 86.626 87.763 28.314 1.00 50.42 73 VAL D CA 1
ATOM 17738 C C . VAL D 1 73 ? 88.092 87.462 28.040 1.00 49.10 73 VAL D C 1
ATOM 17739 O O . VAL D 1 73 ? 88.407 86.536 27.282 1.00 46.80 73 VAL D O 1
ATOM 17752 N N . ASP D 1 74 ? 88.984 88.238 28.652 1.00 54.18 74 ASP D N 1
ATOM 17753 C CA . ASP D 1 74 ? 90.422 88.100 28.432 1.00 57.30 74 ASP D CA 1
ATOM 17754 C C . ASP D 1 74 ? 90.742 88.126 26.938 1.00 56.15 74 ASP D C 1
ATOM 17755 O O . ASP D 1 74 ? 91.431 87.255 26.403 1.00 50.33 74 ASP D O 1
ATOM 17764 N N . GLU D 1 75 ? 90.218 89.146 26.259 1.00 59.60 75 GLU D N 1
ATOM 17765 C CA . GLU D 1 75 ? 90.456 89.389 24.838 1.00 65.05 75 GLU D CA 1
ATOM 17766 C C . GLU D 1 75 ? 89.990 88.233 23.955 1.00 58.56 75 GLU D C 1
ATOM 17767 O O . GLU D 1 75 ? 90.486 88.065 22.836 1.00 54.88 75 GLU D O 1
ATOM 17779 N N . THR D 1 76 ? 89.044 87.426 24.431 1.00 55.68 76 THR D N 1
ATOM 17780 C CA . THR D 1 76 ? 88.459 86.345 23.647 1.00 54.18 76 THR D CA 1
ATOM 17781 C C . THR D 1 76 ? 86.965 86.597 23.502 1.00 50.93 76 THR D C 1
ATOM 17782 O O . THR D 1 76 ? 86.279 86.863 24.496 1.00 50.50 76 THR D O 1
ATOM 17793 N N . ASP D 1 77 ? 86.466 86.513 22.272 1.00 50.59 77 ASP D N 1
ATOM 17794 C CA . ASP D 1 77 ? 85.064 86.783 21.987 1.00 50.44 77 ASP D CA 1
ATOM 17795 C C . ASP D 1 77 ? 84.240 85.506 22.067 1.00 47.39 77 ASP D C 1
ATOM 17796 O O . ASP D 1 77 ? 84.700 84.420 21.703 1.00 44.75 77 ASP D O 1
ATOM 17805 N N . TYR D 1 78 ? 83.005 85.649 22.540 1.00 48.21 78 TYR D N 1
ATOM 17806 C CA . TYR D 1 78 ? 82.140 84.503 22.767 1.00 49.30 78 TYR D CA 1
ATOM 17807 C C . TYR D 1 78 ? 80.739 84.791 22.249 1.00 43.49 78 TYR D C 1
ATOM 17808 O O . TYR D 1 78 ? 80.290 85.940 22.215 1.00 42.43 78 TYR D O 1
ATOM 17826 N N . LEU D 1 79 ? 80.059 83.728 21.833 1.00 42.73 79 LEU D N 1
ATOM 17827 C CA . LEU D 1 79 ? 78.624 83.739 21.569 1.00 43.49 79 LEU D CA 1
ATOM 17828 C C . LEU D 1 79 ? 77.971 82.876 22.642 1.00 40.59 79 LEU D C 1
ATOM 17829 O O . LEU D 1 79 ? 78.240 81.672 22.722 1.00 39.78 79 LEU D O 1
ATOM 17845 N N . VAL D 1 80 ? 77.124 83.487 23.469 1.00 37.80 80 VAL D N 1
ATOM 17846 C CA . VAL D 1 80 ? 76.667 82.885 24.717 1.00 40.13 80 VAL D CA 1
ATOM 17847 C C . VAL D 1 80 ? 75.271 82.304 24.493 1.00 37.50 80 VAL D C 1
ATOM 17848 O O . VAL D 1 80 ? 74.317 83.075 24.310 1.00 36.76 80 VAL D O 1
ATOM 17861 N N . PRO D 1 81 ? 75.099 80.982 24.538 1.00 36.51 81 PRO D N 1
ATOM 17862 C CA . PRO D 1 81 ? 73.735 80.425 24.526 1.00 37.09 81 PRO D CA 1
ATOM 17863 C C . PRO D 1 81 ? 73.040 80.700 25.854 1.00 40.02 81 PRO D C 1
ATOM 17864 O O . PRO D 1 81 ? 73.617 80.495 26.925 1.00 40.57 81 PRO D O 1
ATOM 17875 N N . MET D 1 82 ? 71.796 81.173 25.779 1.00 39.43 82 MET D N 1
ATOM 17876 C CA . MET D 1 82 ? 71.063 81.614 26.965 1.00 40.01 82 MET D CA 1
ATOM 17877 C C . MET D 1 82 ? 69.635 81.092 26.900 1.00 36.25 82 MET D C 1
ATOM 17878 O O . MET D 1 82 ? 68.860 81.504 26.033 1.00 32.33 82 MET D O 1
ATOM 17892 N N . ALA D 1 83 ? 69.282 80.207 27.829 1.00 36.18 83 ALA D N 1
ATOM 17893 C CA . ALA D 1 83 ? 67.941 79.636 27.905 1.00 34.74 83 ALA D CA 1
ATOM 17894 C C . ALA D 1 83 ? 67.167 80.367 28.996 1.00 36.20 83 ALA D C 1
ATOM 17895 O O . ALA D 1 83 ? 67.510 80.275 30.179 1.00 36.25 83 ALA D O 1
ATOM 17902 N N . THR D 1 84 ? 66.128 81.098 28.599 1.00 34.25 84 THR D N 1
ATOM 17903 C CA . THR D 1 84 ? 65.313 81.828 29.556 1.00 36.10 84 THR D CA 1
ATOM 17904 C C . THR D 1 84 ? 63.911 81.990 28.993 1.00 35.96 84 THR D C 1
ATOM 17905 O O . THR D 1 84 ? 63.709 81.997 27.776 1.00 34.19 84 THR D O 1
ATOM 17916 N N . GLU D 1 85 ? 62.941 82.097 29.896 1.00 36.32 85 GLU D N 1
ATOM 17917 C CA . GLU D 1 85 ? 61.565 82.389 29.530 1.00 39.57 85 GLU D CA 1
ATOM 17918 C C . GLU D 1 85 ? 61.198 83.846 29.786 1.00 39.00 85 GLU D C 1
ATOM 17919 O O . GLU D 1 85 ? 60.050 84.232 29.552 1.00 39.53 85 GLU D O 1
ATOM 17931 N N . GLU D 1 86 ? 62.147 84.663 30.258 1.00 41.05 86 GLU D N 1
ATOM 17932 C CA . GLU D 1 86 ? 61.870 86.044 30.641 1.00 46.46 86 GLU D CA 1
ATOM 17933 C C . GLU D 1 86 ? 62.292 86.989 29.529 1.00 42.71 86 GLU D C 1
ATOM 17934 O O . GLU D 1 86 ? 63.432 86.899 29.052 1.00 36.48 86 GLU D O 1
ATOM 17946 N N . PRO D 1 87 ? 61.430 87.901 29.088 1.00 48.10 87 PRO D N 1
ATOM 17947 C CA . PRO D 1 87 ? 61.850 88.867 28.067 1.00 43.98 87 PRO D CA 1
ATOM 17948 C C . PRO D 1 87 ? 62.867 89.851 28.622 1.00 41.82 87 PRO D C 1
ATOM 17949 O O . PRO D 1 87 ? 62.987 90.057 29.831 1.00 45.73 87 PRO D O 1
ATOM 17960 N N . SER D 1 88 ? 63.620 90.454 27.705 1.00 41.65 88 SER D N 1
ATOM 17961 C CA . SER D 1 88 ? 64.579 91.526 27.935 1.00 43.59 88 SER D CA 1
ATOM 17962 C C . SER D 1 88 ? 65.899 91.015 28.518 1.00 44.75 88 SER D C 1
ATOM 17963 O O . SER D 1 88 ? 66.885 91.754 28.501 1.00 43.20 88 SER D O 1
ATOM 17971 N N . VAL D 1 89 ? 65.960 89.780 29.018 1.00 45.67 89 VAL D N 1
ATOM 17972 C CA . VAL D 1 89 ? 67.175 89.297 29.667 1.00 41.09 89 VAL D CA 1
ATOM 17973 C C . VAL D 1 89 ? 68.323 89.209 28.669 1.00 39.94 89 VAL D C 1
ATOM 17974 O O . VAL D 1 89 ? 69.410 89.750 28.899 1.00 40.10 89 VAL D O 1
ATOM 17987 N N . ILE D 1 90 ? 68.106 88.509 27.554 1.00 34.88 90 ILE D N 1
ATOM 17988 C CA . ILE D 1 90 ? 69.179 88.301 26.586 1.00 38.14 90 ILE D CA 1
ATOM 17989 C C . ILE D 1 90 ? 69.632 89.631 25.995 1.00 42.16 90 ILE D C 1
ATOM 17990 O O . ILE D 1 90 ? 70.832 89.870 25.814 1.00 40.56 90 ILE D O 1
ATOM 18006 N N . ALA D 1 91 ? 68.684 90.519 25.688 1.00 41.26 91 ALA D N 1
ATOM 18007 C CA . ALA D 1 91 ? 69.053 91.834 25.175 1.00 41.39 91 ALA D CA 1
ATOM 18008 C C . ALA D 1 91 ? 69.826 92.633 26.216 1.00 41.49 91 ALA D C 1
ATOM 18009 O O . ALA D 1 91 ? 70.797 93.323 25.886 1.00 41.07 91 ALA D O 1
ATOM 18016 N N . ALA D 1 92 ? 69.410 92.556 27.482 1.00 42.74 92 ALA D N 1
ATOM 18017 C CA . ALA D 1 92 ? 70.126 93.274 28.532 1.00 41.27 92 ALA D CA 1
ATOM 18018 C C . ALA D 1 92 ? 71.567 92.789 28.641 1.00 40.29 92 ALA D C 1
ATOM 18019 O O . ALA D 1 92 ? 72.491 93.596 28.795 1.00 43.70 92 ALA D O 1
ATOM 18026 N N . LEU D 1 93 ? 71.778 91.473 28.555 1.00 41.48 93 LEU D N 1
ATOM 18027 C CA . LEU D 1 93 ? 73.136 90.935 28.575 1.00 41.85 93 LEU D CA 1
ATOM 18028 C C . LEU D 1 93 ? 73.952 91.478 27.410 1.00 43.20 93 LEU D C 1
ATOM 18029 O O . LEU D 1 93 ? 75.089 91.930 27.589 1.00 39.82 93 LEU D O 1
ATOM 18045 N N . SER D 1 94 ? 73.390 91.427 26.200 1.00 41.82 94 SER D N 1
ATOM 18046 C CA . SER D 1 94 ? 74.106 91.925 25.031 1.00 44.00 94 SER D CA 1
ATOM 18047 C C . SER D 1 94 ? 74.454 93.399 25.197 1.00 45.25 94 SER D C 1
ATOM 18048 O O . SER D 1 94 ? 75.589 93.815 24.939 1.00 43.98 94 SER D O 1
ATOM 18056 N N . ASN D 1 95 ? 73.488 94.207 25.640 1.00 45.70 95 ASN D N 1
ATOM 18057 C CA . ASN D 1 95 ? 73.741 95.633 25.817 1.00 45.76 95 ASN D CA 1
ATOM 18058 C C . ASN D 1 95 ? 74.797 95.868 26.888 1.00 52.17 95 ASN D C 1
ATOM 18059 O O . ASN D 1 95 ? 75.747 96.633 26.685 1.00 50.04 95 ASN D O 1
ATOM 18070 N N . GLY D 1 96 ? 74.651 95.208 28.039 1.00 49.27 96 GLY D N 1
ATOM 18071 C CA . GLY D 1 96 ? 75.638 95.359 29.093 1.00 46.69 96 GLY D CA 1
ATOM 18072 C C . GLY D 1 96 ? 77.026 94.938 28.655 1.00 46.67 96 GLY D C 1
ATOM 18073 O O . GLY D 1 96 ? 78.020 95.577 29.008 1.00 47.46 96 GLY D O 1
ATOM 18077 N N . ALA D 1 97 ? 77.114 93.857 27.878 1.00 46.00 97 ALA D N 1
ATOM 18078 C CA . ALA D 1 97 ? 78.409 93.415 27.376 1.00 48.81 97 ALA D CA 1
ATOM 18079 C C . ALA D 1 97 ? 78.995 94.427 26.399 1.00 51.70 97 ALA D C 1
ATOM 18080 O O . ALA D 1 97 ? 80.212 94.645 26.377 1.00 49.78 97 ALA D O 1
ATOM 18087 N N . LYS D 1 98 ? 78.145 95.057 25.583 1.00 52.14 98 LYS D N 1
ATOM 18088 C CA . LYS D 1 98 ? 78.635 96.050 24.632 1.00 57.05 98 LYS D CA 1
ATOM 18089 C C . LYS D 1 98 ? 79.229 97.251 25.360 1.00 56.26 98 LYS D C 1
ATOM 18090 O O . LYS D 1 98 ? 80.327 97.714 25.031 1.00 56.38 98 LYS D O 1
ATOM 18109 N N . ILE D 1 99 ? 78.510 97.770 26.359 1.00 52.38 99 ILE D N 1
ATOM 18110 C CA . ILE D 1 99 ? 78.998 98.929 27.102 1.00 52.88 99 ILE D CA 1
ATOM 18111 C C . ILE D 1 99 ? 80.292 98.590 27.831 1.00 60.26 99 ILE D C 1
ATOM 18112 O O . ILE D 1 99 ? 81.222 99.403 27.889 1.00 61.18 99 ILE D O 1
ATOM 18128 N N . ALA D 1 100 ? 80.376 97.383 28.395 1.00 57.29 100 ALA D N 1
ATOM 18129 C CA . ALA D 1 100 ? 81.555 97.015 29.170 1.00 53.61 100 ALA D CA 1
ATOM 18130 C C . ALA D 1 100 ? 82.763 96.764 28.277 1.00 55.07 100 ALA D C 1
ATOM 18131 O O . ALA D 1 100 ? 83.903 96.942 28.720 1.00 55.38 100 ALA D O 1
ATOM 18138 N N . GLN D 1 101 ? 82.534 96.337 27.034 1.00 56.68 101 GLN D N 1
ATOM 18139 C CA . GLN D 1 101 ? 83.587 96.091 26.055 1.00 56.75 101 GLN D CA 1
ATOM 18140 C C . GLN D 1 101 ? 84.382 94.825 26.359 1.00 56.16 101 GLN D C 1
ATOM 18141 O O . GLN D 1 101 ? 84.645 94.030 25.451 1.00 55.47 101 GLN D O 1
ATOM 18155 N N . GLY D 1 102 ? 84.775 94.624 27.614 1.00 52.04 102 GLY D N 1
ATOM 18156 C CA . GLY D 1 102 ? 85.559 93.452 27.954 1.00 53.94 102 GLY D CA 1
ATOM 18157 C C . GLY D 1 102 ? 85.602 93.201 29.444 1.00 53.22 102 GLY D C 1
ATOM 18158 O O . GLY D 1 102 ? 85.333 94.091 30.256 1.00 53.30 102 GLY D O 1
ATOM 18162 N N . PHE D 1 103 ? 85.956 91.963 29.792 1.00 54.61 103 PHE D N 1
ATOM 18163 C CA . PHE D 1 103 ? 86.086 91.528 31.176 1.00 52.44 103 PHE D CA 1
ATOM 18164 C C . PHE D 1 103 ? 87.417 90.809 31.351 1.00 51.73 103 PHE D C 1
ATOM 18165 O O . PHE D 1 103 ? 87.922 90.171 30.424 1.00 52.35 103 PHE D O 1
ATOM 18182 N N . LYS D 1 104 ? 87.985 90.922 32.552 1.00 51.66 104 LYS D N 1
ATOM 18183 C CA . LYS D 1 104 ? 89.288 90.348 32.855 1.00 54.39 104 LYS D CA 1
ATOM 18184 C C . LYS D 1 104 ? 89.211 89.518 34.127 1.00 50.33 104 LYS D C 1
ATOM 18185 O O . LYS D 1 104 ? 88.550 89.906 35.095 1.00 47.67 104 LYS D O 1
ATOM 18204 N N . THR D 1 105 ? 89.899 88.378 34.120 1.00 49.74 105 THR D N 1
ATOM 18205 C CA . THR D 1 105 ? 89.923 87.496 35.278 1.00 44.55 105 THR D CA 1
ATOM 18206 C C . THR D 1 105 ? 90.902 88.022 36.322 1.00 47.92 105 THR D C 1
ATOM 18207 O O . THR D 1 105 ? 92.066 88.296 36.014 1.00 49.71 105 THR D O 1
ATOM 18218 N N . VAL D 1 106 ? 90.426 88.162 37.557 1.00 44.34 106 VAL D N 1
ATOM 18219 C CA . VAL D 1 106 ? 91.287 88.533 38.676 1.00 44.85 106 VAL D CA 1
ATOM 18220 C C . VAL D 1 106 ? 91.893 87.301 39.335 1.00 44.18 106 VAL D C 1
ATOM 18221 O O . VAL D 1 106 ? 93.105 87.231 39.550 1.00 49.49 106 VAL D O 1
ATOM 18234 N N . ASN D 1 107 ? 91.060 86.317 39.666 1.00 45.29 107 ASN D N 1
ATOM 18235 C CA . ASN D 1 107 ? 91.531 85.086 40.287 1.00 42.70 107 ASN D CA 1
ATOM 18236 C C . ASN D 1 107 ? 90.537 83.975 39.985 1.00 43.56 107 ASN D C 1
ATOM 18237 O O . ASN D 1 107 ? 89.371 84.229 39.672 1.00 42.18 107 ASN D O 1
ATOM 18248 N N . GLN D 1 108 ? 91.017 82.738 40.086 1.00 40.92 108 GLN D N 1
ATOM 18249 C CA . GLN D 1 108 ? 90.150 81.591 39.878 1.00 41.65 108 GLN D CA 1
ATOM 18250 C C . GLN D 1 108 ? 90.751 80.365 40.546 1.00 38.95 108 GLN D C 1
ATOM 18251 O O . GLN D 1 108 ? 91.969 80.179 40.549 1.00 40.64 108 GLN D O 1
ATOM 18265 N N . GLN D 1 109 ? 89.875 79.534 41.096 1.00 40.09 109 GLN D N 1
ATOM 18266 C CA . GLN D 1 109 ? 90.217 78.234 41.651 1.00 39.08 109 GLN D CA 1
ATOM 18267 C C . GLN D 1 109 ? 89.143 77.263 41.190 1.00 37.42 109 GLN D C 1
ATOM 18268 O O . GLN D 1 109 ? 88.011 77.670 40.913 1.00 34.97 109 GLN D O 1
ATOM 18282 N N . ARG D 1 110 ? 89.499 75.980 41.084 1.00 37.11 110 ARG D N 1
ATOM 18283 C CA . ARG D 1 110 ? 88.525 74.956 40.697 1.00 40.51 110 ARG D CA 1
ATOM 18284 C C . ARG D 1 110 ? 88.812 73.663 41.456 1.00 36.39 110 ARG D C 1
ATOM 18285 O O . ARG D 1 110 ? 89.586 72.817 41.003 1.00 37.86 110 ARG D O 1
ATOM 18306 N N . LEU D 1 111 ? 88.159 73.510 42.602 1.00 36.23 111 LEU D N 1
ATOM 18307 C CA . LEU D 1 111 ? 88.133 72.263 43.350 1.00 36.04 111 LEU D CA 1
ATOM 18308 C C . LEU D 1 111 ? 86.723 72.065 43.887 1.00 33.26 111 LEU D C 1
ATOM 18309 O O . LEU D 1 111 ? 86.069 73.033 44.281 1.00 32.72 111 LEU D O 1
ATOM 18325 N N A MET D 1 112 ? 86.255 70.824 43.897 0.77 34.81 112 MET D N 1
ATOM 18326 N N B MET D 1 112 ? 86.256 70.813 43.870 0.23 34.92 112 MET D N 1
ATOM 18327 C CA A MET D 1 112 ? 84.957 70.507 44.474 0.77 35.33 112 MET D CA 1
ATOM 18328 C CA B MET D 1 112 ? 84.987 70.439 44.474 0.23 35.38 112 MET D CA 1
ATOM 18329 C C A MET D 1 112 ? 85.104 70.097 45.932 0.77 35.94 112 MET D C 1
ATOM 18330 C C B MET D 1 112 ? 85.155 70.221 45.973 0.23 35.80 112 MET D C 1
ATOM 18331 O O A MET D 1 112 ? 86.133 69.561 46.344 0.77 34.35 112 MET D O 1
ATOM 18332 O O B MET D 1 112 ? 86.256 69.978 46.467 0.23 34.69 112 MET D O 1
ATOM 18359 N N . ARG D 1 113 ? 84.052 70.335 46.706 1.00 33.30 113 ARG D N 1
ATOM 18360 C CA . ARG D 1 113 ? 84.039 70.064 48.137 1.00 31.29 113 ARG D CA 1
ATOM 18361 C C . ARG D 1 113 ? 83.189 68.839 48.452 1.00 32.04 113 ARG D C 1
ATOM 18362 O O . ARG D 1 113 ? 82.109 68.654 47.883 1.00 32.33 113 ARG D O 1
ATOM 18383 N N . GLY D 1 114 ? 83.702 67.985 49.347 1.00 29.65 114 GLY D N 1
ATOM 18384 C CA . GLY D 1 114 ? 82.923 66.900 49.906 1.00 27.89 114 GLY D CA 1
ATOM 18385 C C . GLY D 1 114 ? 83.195 66.797 51.394 1.00 29.91 114 GLY D C 1
ATOM 18386 O O . GLY D 1 114 ? 84.117 67.430 51.911 1.00 28.46 114 GLY D O 1
ATOM 18390 N N . GLN D 1 115 ? 82.382 66.000 52.085 1.00 26.03 115 GLN D N 1
ATOM 18391 C CA . GLN D 1 115 ? 82.566 65.896 53.524 1.00 25.92 115 GLN D CA 1
ATOM 18392 C C . GLN D 1 115 ? 82.116 64.548 54.057 1.00 27.35 115 GLN D C 1
ATOM 18393 O O . GLN D 1 115 ? 81.141 63.963 53.579 1.00 27.55 115 GLN D O 1
ATOM 18407 N N . ILE D 1 116 ? 82.865 64.057 55.041 1.00 26.52 116 ILE D N 1
ATOM 18408 C CA . ILE D 1 116 ? 82.461 62.951 55.897 1.00 27.20 116 ILE D CA 1
ATOM 18409 C C . ILE D 1 116 ? 82.240 63.538 57.282 1.00 28.59 116 ILE D C 1
ATOM 18410 O O . ILE D 1 116 ? 83.123 64.217 57.821 1.00 30.32 116 ILE D O 1
ATOM 18426 N N . VAL D 1 117 ? 81.062 63.302 57.848 1.00 27.92 117 VAL D N 1
ATOM 18427 C CA . VAL D 1 117 ? 80.662 63.934 59.098 1.00 27.26 117 VAL D CA 1
ATOM 18428 C C . VAL D 1 117 ? 80.495 62.853 60.152 1.00 26.80 117 VAL D C 1
ATOM 18429 O O . VAL D 1 117 ? 79.658 61.953 60.001 1.00 26.55 117 VAL D O 1
ATOM 18442 N N . PHE D 1 118 ? 81.311 62.924 61.200 1.00 29.14 118 PHE D N 1
ATOM 18443 C CA . PHE D 1 118 ? 81.153 62.105 62.389 1.00 26.46 118 PHE D CA 1
ATOM 18444 C C . PHE D 1 118 ? 80.181 62.780 63.353 1.00 31.78 118 PHE D C 1
ATOM 18445 O O . PHE D 1 118 ? 80.096 64.008 63.414 1.00 33.48 118 PHE D O 1
ATOM 18462 N N . TYR D 1 119 ? 79.474 61.971 64.134 1.00 31.02 119 TYR D N 1
ATOM 18463 C CA . TYR D 1 119 ? 78.593 62.494 65.168 1.00 36.33 119 TYR D CA 1
ATOM 18464 C C . TYR D 1 119 ? 78.859 61.761 66.476 1.00 36.45 119 TYR D C 1
ATOM 18465 O O . TYR D 1 119 ? 79.437 60.670 66.500 1.00 31.42 119 TYR D O 1
ATOM 18483 N N . ASP D 1 120 ? 78.456 62.399 67.575 1.00 37.58 120 ASP D N 1
ATOM 18484 C CA . ASP D 1 120 ? 78.613 61.834 68.915 1.00 40.66 120 ASP D CA 1
ATOM 18485 C C . ASP D 1 120 ? 80.083 61.531 69.206 1.00 38.41 120 ASP D C 1
ATOM 18486 O O . ASP D 1 120 ? 80.441 60.446 69.668 1.00 37.87 120 ASP D O 1
ATOM 18495 N N . VAL D 1 121 ? 80.937 62.511 68.927 1.00 38.22 121 VAL D N 1
ATOM 18496 C CA . VAL D 1 121 ? 82.380 62.360 69.074 1.00 42.79 121 VAL D CA 1
ATOM 18497 C C . VAL D 1 121 ? 82.786 62.876 70.449 1.00 43.44 121 VAL D C 1
ATOM 18498 O O . VAL D 1 121 ? 82.585 64.053 70.764 1.00 44.29 121 VAL D O 1
ATOM 18511 N N . ALA D 1 122 ? 83.378 61.999 71.261 1.00 45.74 122 ALA D N 1
ATOM 18512 C CA . ALA D 1 122 ? 83.775 62.391 72.610 1.00 46.70 122 ALA D CA 1
ATOM 18513 C C . ALA D 1 122 ? 84.825 63.494 72.576 1.00 50.78 122 ALA D C 1
ATOM 18514 O O . ALA D 1 122 ? 84.683 64.524 73.247 1.00 55.89 122 ALA D O 1
ATOM 18521 N N . ASP D 1 123 ? 85.888 63.296 71.796 1.00 49.11 123 ASP D N 1
ATOM 18522 C CA . ASP D 1 123 ? 87.005 64.236 71.716 1.00 49.64 123 ASP D CA 1
ATOM 18523 C C . ASP D 1 123 ? 87.276 64.550 70.252 1.00 44.01 123 ASP D C 1
ATOM 18524 O O . ASP D 1 123 ? 88.070 63.864 69.593 1.00 41.45 123 ASP D O 1
ATOM 18533 N N . PRO D 1 124 ? 86.625 65.579 69.705 1.00 48.80 124 PRO D N 1
ATOM 18534 C CA . PRO D 1 124 ? 86.896 65.946 68.303 1.00 46.36 124 PRO D CA 1
ATOM 18535 C C . PRO D 1 124 ? 88.365 66.186 67.998 1.00 45.17 124 PRO D C 1
ATOM 18536 O O . PRO D 1 124 ? 88.874 65.693 66.983 1.00 42.65 124 PRO D O 1
ATOM 18547 N N . GLU D 1 125 ? 89.068 66.930 68.855 1.00 44.55 125 GLU D N 1
ATOM 18548 C CA . GLU D 1 125 ? 90.437 67.316 68.533 1.00 43.67 125 GLU D CA 1
ATOM 18549 C C . GLU D 1 125 ? 91.371 66.111 68.498 1.00 44.43 125 GLU D C 1
ATOM 18550 O O . GLU D 1 125 ? 92.353 66.116 67.747 1.00 43.11 125 GLU D O 1
ATOM 18562 N N . SER D 1 126 ? 91.084 65.069 69.280 1.00 44.82 126 SER D N 1
ATOM 18563 C CA . SER D 1 126 ? 91.910 63.867 69.219 1.00 45.28 126 SER D CA 1
ATOM 18564 C C . SER D 1 126 ? 91.633 63.072 67.950 1.00 44.23 126 SER D C 1
ATOM 18565 O O . SER D 1 126 ? 92.565 62.562 67.316 1.00 43.21 126 SER D O 1
ATOM 18573 N N . LEU D 1 127 ? 90.359 62.948 67.566 1.00 35.52 127 LEU D N 1
ATOM 18574 C CA . LEU D 1 127 ? 90.030 62.277 66.312 1.00 39.93 127 LEU D CA 1
ATOM 18575 C C . LEU D 1 127 ? 90.692 62.979 65.134 1.00 35.86 127 LEU D C 1
ATOM 18576 O O . LEU D 1 127 ? 91.274 62.328 64.259 1.00 34.58 127 LEU D O 1
ATOM 18592 N N . ILE D 1 128 ? 90.629 64.310 65.111 1.00 31.85 128 ILE D N 1
ATOM 18593 C CA . ILE D 1 128 ? 91.207 65.075 64.010 1.00 35.66 128 ILE D CA 1
ATOM 18594 C C . ILE D 1 128 ? 92.718 64.881 63.952 1.00 39.67 128 ILE D C 1
ATOM 18595 O O . ILE D 1 128 ? 93.301 64.757 62.868 1.00 34.81 128 ILE D O 1
ATOM 18611 N N . ASP D 1 129 ? 93.379 64.837 65.113 1.00 40.01 129 ASP D N 1
ATOM 18612 C CA . ASP D 1 129 ? 94.833 64.699 65.110 1.00 42.64 129 ASP D CA 1
ATOM 18613 C C . ASP D 1 129 ? 95.264 63.309 64.656 1.00 39.82 129 ASP D C 1
ATOM 18614 O O . ASP D 1 129 ? 96.311 63.166 64.014 1.00 39.06 129 ASP D O 1
ATOM 18623 N N . LYS D 1 130 ? 94.479 62.279 64.977 1.00 37.85 130 LYS D N 1
ATOM 18624 C CA . LYS D 1 130 ? 94.769 60.943 64.467 1.00 36.20 130 LYS D CA 1
ATOM 18625 C C . LYS D 1 130 ? 94.596 60.880 62.952 1.00 38.04 130 LYS D C 1
ATOM 18626 O O . LYS D 1 130 ? 95.340 60.169 62.267 1.00 37.73 130 LYS D O 1
ATOM 18645 N N . LEU D 1 131 ? 93.619 61.612 62.410 1.00 35.90 131 LEU D N 1
ATOM 18646 C CA . LEU D 1 131 ? 93.416 61.615 60.964 1.00 34.27 131 LEU D CA 1
ATOM 18647 C C . LEU D 1 131 ? 94.520 62.385 60.251 1.00 33.53 131 LEU D C 1
ATOM 18648 O O . LEU D 1 131 ? 94.946 61.997 59.157 1.00 34.03 131 LEU D O 1
ATOM 18664 N N . GLN D 1 132 ? 94.999 63.476 60.857 1.00 35.08 132 GLN D N 1
ATOM 18665 C CA . GLN D 1 132 ? 95.966 64.339 60.188 1.00 38.14 132 GLN D CA 1
ATOM 18666 C C . GLN D 1 132 ? 97.288 63.629 59.928 1.00 35.28 132 GLN D C 1
ATOM 18667 O O . GLN D 1 132 ? 97.989 63.962 58.966 1.00 38.88 132 GLN D O 1
ATOM 18681 N N . VAL D 1 133 ? 97.658 62.664 60.773 1.00 34.81 133 VAL D N 1
ATOM 18682 C CA . VAL D 1 133 ? 98.931 61.974 60.596 1.00 35.69 133 VAL D CA 1
ATOM 18683 C C . VAL D 1 133 ? 98.824 60.762 59.677 1.00 36.12 133 VAL D C 1
ATOM 18684 O O . VAL D 1 133 ? 99.853 60.149 59.357 1.00 35.15 133 VAL D O 1
ATOM 18697 N N . ARG D 1 134 ? 97.617 60.402 59.234 1.00 33.39 134 ARG D N 1
ATOM 18698 C CA . ARG D 1 134 ? 97.427 59.264 58.336 1.00 30.62 134 ARG D CA 1
ATOM 18699 C C . ARG D 1 134 ? 96.889 59.698 56.976 1.00 30.17 134 ARG D C 1
ATOM 18700 O O . ARG D 1 134 ? 96.270 58.889 56.271 1.00 30.61 134 ARG D O 1
ATOM 18721 N N . GLU D 1 135 ? 97.131 60.947 56.579 1.00 28.24 135 GLU D N 1
ATOM 18722 C CA . GLU D 1 135 ? 96.549 61.453 55.342 1.00 32.25 135 GLU D CA 1
ATOM 18723 C C . GLU D 1 135 ? 97.071 60.713 54.116 1.00 33.18 135 GLU D C 1
ATOM 18724 O O . GLU D 1 135 ? 96.342 60.566 53.129 1.00 29.60 135 GLU D O 1
ATOM 18736 N N . ALA D 1 136 ? 98.319 60.239 54.149 1.00 32.76 136 ALA D N 1
ATOM 18737 C CA . ALA D 1 136 ? 98.852 59.510 52.999 1.00 34.14 136 ALA D CA 1
ATOM 18738 C C . ALA D 1 136 ? 97.979 58.304 52.666 1.00 33.55 136 ALA D C 1
ATOM 18739 O O . ALA D 1 136 ? 97.654 58.056 51.499 1.00 32.70 136 ALA D O 1
ATOM 18746 N N . GLU D 1 137 ? 97.593 57.536 53.687 1.00 30.76 137 GLU D N 1
ATOM 18747 C CA . GLU D 1 137 ? 96.706 56.402 53.461 1.00 33.90 137 GLU D CA 1
ATOM 18748 C C . GLU D 1 137 ? 95.314 56.851 53.033 1.00 29.44 137 GLU D C 1
ATOM 18749 O O . GLU D 1 137 ? 94.654 56.150 52.257 1.00 30.30 137 GLU D O 1
ATOM 18761 N N . ILE D 1 138 ? 94.853 58.008 53.513 1.00 27.94 138 ILE D N 1
ATOM 18762 C CA . ILE D 1 138 ? 93.556 58.520 53.079 1.00 31.91 138 ILE D CA 1
ATOM 18763 C C . ILE D 1 138 ? 93.596 58.869 51.595 1.00 27.43 138 ILE D C 1
ATOM 18764 O O . ILE D 1 138 ? 92.700 58.491 50.828 1.00 28.38 138 ILE D O 1
ATOM 18780 N N . PHE D 1 139 ? 94.633 59.603 51.171 1.00 30.92 139 PHE D N 1
ATOM 18781 C CA . PHE D 1 139 ? 94.766 59.954 49.759 1.00 30.34 139 PHE D CA 1
ATOM 18782 C C . PHE D 1 139 ? 94.837 58.707 48.888 1.00 29.72 139 PHE D C 1
ATOM 18783 O O . PHE D 1 139 ? 94.303 58.686 47.771 1.00 30.54 139 PHE D O 1
ATOM 18800 N N . GLN D 1 140 ? 95.502 57.657 49.379 1.00 31.20 140 GLN D N 1
ATOM 18801 C CA . GLN D 1 140 ? 95.615 56.425 48.606 1.00 33.81 140 GLN D CA 1
ATOM 18802 C C . GLN D 1 140 ? 94.267 55.724 48.496 1.00 30.87 140 GLN D C 1
ATOM 18803 O O . GLN D 1 140 ? 93.914 55.205 47.431 1.00 33.04 140 GLN D O 1
ATOM 18817 N N . GLN D 1 141 ? 93.495 55.707 49.586 1.00 30.66 141 GLN D N 1
ATOM 18818 C CA . GLN D 1 141 ? 92.157 55.129 49.534 1.00 31.33 141 GLN D CA 1
ATOM 18819 C C . GLN D 1 141 ? 91.253 55.925 48.603 1.00 30.07 141 GLN D C 1
ATOM 18820 O O . GLN D 1 141 ? 90.408 55.354 47.903 1.00 31.12 141 GLN D O 1
ATOM 18835 N N . ALA D 1 142 ? 91.403 57.251 48.590 1.00 30.25 142 ALA D N 1
ATOM 18836 C CA . ALA D 1 142 ? 90.603 58.067 47.683 1.00 30.69 142 ALA D CA 1
ATOM 18837 C C . ALA D 1 142 ? 90.864 57.684 46.232 1.00 32.38 142 ALA D C 1
ATOM 18838 O O . ALA D 1 142 ? 89.943 57.684 45.406 1.00 28.86 142 ALA D O 1
ATOM 18845 N N . GLU D 1 143 ? 92.113 57.339 45.906 1.00 29.78 143 GLU D N 1
ATOM 18846 C CA . GLU D 1 143 ? 92.446 56.965 44.535 1.00 36.00 143 GLU D CA 1
ATOM 18847 C C . GLU D 1 143 ? 91.872 55.599 44.179 1.00 34.76 143 GLU D C 1
ATOM 18848 O O . GLU D 1 143 ? 91.360 55.405 43.071 1.00 33.12 143 GLU D O 1
ATOM 18860 N N . LEU D 1 144 ? 91.945 54.641 45.104 1.00 31.70 144 LEU D N 1
ATOM 18861 C CA . LEU D 1 144 ? 91.430 53.306 44.831 1.00 33.17 144 LEU D CA 1
ATOM 18862 C C . LEU D 1 144 ? 89.924 53.301 44.616 1.00 36.68 144 LEU D C 1
ATOM 18863 O O . LEU D 1 144 ? 89.405 52.387 43.968 1.00 36.38 144 LEU D O 1
ATOM 18879 N N . SER D 1 145 ? 89.212 54.299 45.144 1.00 36.47 145 SER D N 1
ATOM 18880 C CA . SER D 1 145 ? 87.762 54.357 45.006 1.00 38.23 145 SER D CA 1
ATOM 18881 C C . SER D 1 145 ? 87.317 54.992 43.695 1.00 38.47 145 SER D C 1
ATOM 18882 O O . SER D 1 145 ? 86.151 54.839 43.317 1.00 38.14 145 SER D O 1
ATOM 18890 N N . TYR D 1 146 ? 88.209 55.705 43.000 1.00 37.55 146 TYR D N 1
ATOM 18891 C CA . TYR D 1 146 ? 87.915 56.234 41.670 1.00 38.35 146 TYR D CA 1
ATOM 18892 C C . TYR D 1 146 ? 89.231 56.503 40.945 1.00 34.49 146 TYR D C 1
ATOM 18893 O O . TYR D 1 146 ? 89.634 57.663 40.783 1.00 33.78 146 TYR D O 1
ATOM 18911 N N . PRO D 1 147 ? 89.930 55.457 40.494 1.00 31.75 147 PRO D N 1
ATOM 18912 C CA . PRO D 1 147 ? 91.287 55.668 39.958 1.00 41.26 147 PRO D CA 1
ATOM 18913 C C . PRO D 1 147 ? 91.333 56.477 38.672 1.00 41.79 147 PRO D C 1
ATOM 18914 O O . PRO D 1 147 ? 92.342 57.146 38.418 1.00 41.92 147 PRO D O 1
ATOM 18925 N N . SER D 1 148 ? 90.277 56.449 37.856 1.00 38.30 148 SER D N 1
ATOM 18926 C CA . SER D 1 148 ? 90.354 57.075 36.539 1.00 40.70 148 SER D CA 1
ATOM 18927 C C . SER D 1 148 ? 90.571 58.581 36.632 1.00 45.41 148 SER D C 1
ATOM 18928 O O . SER D 1 148 ? 91.206 59.167 35.748 1.00 42.67 148 SER D O 1
ATOM 18936 N N . ILE D 1 149 ? 90.054 59.229 37.681 1.00 40.54 149 ILE D N 1
ATOM 18937 C CA . ILE D 1 149 ? 90.225 60.675 37.786 1.00 42.39 149 ILE D CA 1
ATOM 18938 C C . ILE D 1 149 ? 91.676 61.023 38.089 1.00 40.77 149 ILE D C 1
ATOM 18939 O O . ILE D 1 149 ? 92.155 62.100 37.714 1.00 38.16 149 ILE D O 1
ATOM 18955 N N . VAL D 1 150 ? 92.397 60.133 38.776 1.00 39.03 150 VAL D N 1
ATOM 18956 C CA . VAL D 1 150 ? 93.815 60.373 39.020 1.00 46.93 150 VAL D CA 1
ATOM 18957 C C . VAL D 1 150 ? 94.612 60.159 37.740 1.00 45.82 150 VAL D C 1
ATOM 18958 O O . VAL D 1 150 ? 95.534 60.923 37.432 1.00 44.17 150 VAL D O 1
ATOM 18971 N N . LYS D 1 151 ? 94.265 59.123 36.969 1.00 49.45 151 LYS D N 1
ATOM 18972 C CA . LYS D 1 151 ? 94.928 58.904 35.689 1.00 55.39 151 LYS D CA 1
ATOM 18973 C C . LYS D 1 151 ? 94.820 60.127 34.788 1.00 50.43 151 LYS D C 1
ATOM 18974 O O . LYS D 1 151 ? 95.727 60.392 33.991 1.00 56.34 151 LYS D O 1
ATOM 18993 N N . ARG D 1 152 ? 93.727 60.882 34.897 1.00 49.85 152 ARG D N 1
ATOM 18994 C CA . ARG D 1 152 ? 93.504 62.059 34.070 1.00 48.83 152 ARG D CA 1
ATOM 18995 C C . ARG D 1 152 ? 94.001 63.343 34.725 1.00 40.10 152 ARG D C 1
ATOM 18996 O O . ARG D 1 152 ? 93.630 64.437 34.284 1.00 50.55 152 ARG D O 1
ATOM 19017 N N . GLY D 1 153 ? 94.833 63.237 35.760 1.00 40.32 153 GLY D N 1
ATOM 19018 C CA . GLY D 1 153 ? 95.491 64.388 36.341 1.00 41.30 153 GLY D CA 1
ATOM 19019 C C . GLY D 1 153 ? 94.800 65.030 37.525 1.00 41.73 153 GLY D C 1
ATOM 19020 O O . GLY D 1 153 ? 95.306 66.035 38.040 1.00 42.07 153 GLY D O 1
ATOM 19024 N N . GLY D 1 154 ? 93.668 64.490 37.981 1.00 42.97 154 GLY D N 1
ATOM 19025 C CA . GLY D 1 154 ? 92.915 65.067 39.065 1.00 41.35 154 GLY D CA 1
ATOM 19026 C C . GLY D 1 154 ? 92.944 64.222 40.321 1.00 39.27 154 GLY D C 1
ATOM 19027 O O . GLY D 1 154 ? 93.842 63.396 40.533 1.00 37.56 154 GLY D O 1
ATOM 19031 N N . GLY D 1 155 ? 91.948 64.436 41.172 1.00 35.21 155 GLY D N 1
ATOM 19032 C CA . GLY D 1 155 ? 91.773 63.664 42.386 1.00 31.82 155 GLY D CA 1
ATOM 19033 C C . GLY D 1 155 ? 91.828 64.539 43.620 1.00 30.31 155 GLY D C 1
ATOM 19034 O O . GLY D 1 155 ? 91.827 65.772 43.551 1.00 27.90 155 GLY D O 1
ATOM 19038 N N . LEU D 1 156 ? 91.869 63.877 44.773 1.00 29.75 156 LEU D N 1
ATOM 19039 C CA . LEU D 1 156 ? 91.918 64.588 46.044 1.00 32.87 156 LEU D CA 1
ATOM 19040 C C . LEU D 1 156 ? 93.184 65.427 46.135 1.00 30.24 156 LEU D C 1
ATOM 19041 O O . LEU D 1 156 ? 94.284 64.945 45.848 1.00 32.89 156 LEU D O 1
ATOM 19057 N N A ARG D 1 157 ? 93.030 66.689 46.549 0.61 31.86 157 ARG D N 1
ATOM 19058 N N B ARG D 1 157 ? 93.022 66.691 46.527 0.39 31.88 157 ARG D N 1
ATOM 19059 C CA A ARG D 1 157 ? 94.157 67.602 46.672 0.61 33.92 157 ARG D CA 1
ATOM 19060 C CA B ARG D 1 157 ? 94.140 67.613 46.671 0.39 33.92 157 ARG D CA 1
ATOM 19061 C C A ARG D 1 157 ? 94.382 68.137 48.079 0.61 34.35 157 ARG D C 1
ATOM 19062 C C B ARG D 1 157 ? 94.403 68.032 48.108 0.39 34.23 157 ARG D C 1
ATOM 19063 O O A ARG D 1 157 ? 95.502 68.562 48.381 0.61 36.08 157 ARG D O 1
ATOM 19064 O O B ARG D 1 157 ? 95.560 68.266 48.465 0.39 36.05 157 ARG D O 1
ATOM 19105 N N . ASP D 1 158 ? 93.367 68.137 48.938 1.00 33.97 158 ASP D N 1
ATOM 19106 C CA . ASP D 1 158 ? 93.532 68.649 50.289 1.00 32.57 158 ASP D CA 1
ATOM 19107 C C . ASP D 1 158 ? 92.465 68.064 51.198 1.00 33.47 158 ASP D C 1
ATOM 19108 O O . ASP D 1 158 ? 91.333 67.812 50.774 1.00 33.41 158 ASP D O 1
ATOM 19118 N N . LEU D 1 159 ? 92.841 67.857 52.456 1.00 32.69 159 LEU D N 1
ATOM 19119 C CA . LEU D 1 159 ? 91.924 67.475 53.517 1.00 29.28 159 LEU D CA 1
ATOM 19120 C C . LEU D 1 159 ? 91.903 68.584 54.560 1.00 35.83 159 LEU D C 1
ATOM 19121 O O . LEU D 1 159 ? 92.949 69.130 54.914 1.00 34.11 159 LEU D O 1
ATOM 19137 N N . GLN D 1 160 ? 90.710 68.940 55.036 1.00 33.70 160 GLN D N 1
ATOM 19138 C CA . GLN D 1 160 ? 90.562 69.905 56.119 1.00 33.17 160 GLN D CA 1
ATOM 19139 C C . GLN D 1 160 ? 89.640 69.316 57.178 1.00 31.57 160 GLN D C 1
ATOM 19140 O O . GLN D 1 160 ? 88.944 68.324 56.948 1.00 28.61 160 GLN D O 1
ATOM 19154 N N . TYR D 1 161 ? 89.650 69.931 58.360 1.00 32.49 161 TYR D N 1
ATOM 19155 C CA . TYR D 1 161 ? 88.978 69.377 59.526 1.00 31.97 161 TYR D CA 1
ATOM 19156 C C . TYR D 1 161 ? 88.321 70.489 60.326 1.00 34.80 161 TYR D C 1
ATOM 19157 O O . TYR D 1 161 ? 88.921 71.542 60.553 1.00 37.24 161 TYR D O 1
ATOM 19175 N N . ARG D 1 162 ? 87.084 70.246 60.752 1.00 33.63 162 ARG D N 1
ATOM 19176 C CA . ARG D 1 162 ? 86.327 71.213 61.536 1.00 35.40 162 ARG D CA 1
ATOM 19177 C C . ARG D 1 162 ? 85.537 70.475 62.603 1.00 33.95 162 ARG D C 1
ATOM 19178 O O . ARG D 1 162 ? 84.884 69.470 62.311 1.00 32.84 162 ARG D O 1
ATOM 19199 N N . ALA D 1 163 ? 85.603 70.971 63.834 1.00 34.22 163 ALA D N 1
ATOM 19200 C CA . ALA D 1 163 ? 84.832 70.433 64.946 1.00 39.31 163 ALA D CA 1
ATOM 19201 C C . ALA D 1 163 ? 83.682 71.379 65.257 1.00 40.08 163 ALA D C 1
ATOM 19202 O O . ALA D 1 163 ? 83.878 72.601 65.310 1.00 44.36 163 ALA D O 1
ATOM 19209 N N . PHE D 1 164 ? 82.494 70.818 65.450 1.00 43.27 164 PHE D N 1
ATOM 19210 C CA . PHE D 1 164 ? 81.302 71.583 65.776 1.00 47.70 164 PHE D CA 1
ATOM 19211 C C . PHE D 1 164 ? 80.726 71.062 67.085 1.00 57.56 164 PHE D C 1
ATOM 19212 O O . PHE D 1 164 ? 80.619 69.845 67.277 1.00 56.10 164 PHE D O 1
ATOM 19229 N N . ASP D 1 165 ? 80.357 71.976 67.983 1.00 68.14 165 ASP D N 1
ATOM 19230 C CA . ASP D 1 165 ? 79.501 71.649 69.121 1.00 76.95 165 ASP D CA 1
ATOM 19231 C C . ASP D 1 165 ? 80.100 70.563 70.010 1.00 73.19 165 ASP D C 1
ATOM 19232 O O . ASP D 1 165 ? 79.385 69.943 70.803 1.00 76.16 165 ASP D O 1
ATOM 19241 N N . GLU D 1 166 ? 81.407 70.315 69.896 1.00 73.15 166 GLU D N 1
ATOM 19242 C CA . GLU D 1 166 ? 82.082 69.286 70.685 1.00 75.96 166 GLU D CA 1
ATOM 19243 C C . GLU D 1 166 ? 81.416 67.922 70.514 1.00 69.39 166 GLU D C 1
ATOM 19244 O O . GLU D 1 166 ? 81.475 67.069 71.405 1.00 66.65 166 GLU D O 1
ATOM 19256 N N . SER D 1 167 ? 80.776 67.707 69.363 1.00 64.67 167 SER D N 1
ATOM 19257 C CA . SER D 1 167 ? 80.134 66.430 69.061 1.00 54.55 167 SER D CA 1
ATOM 19258 C C . SER D 1 167 ? 80.209 66.025 67.593 1.00 47.94 167 SER D C 1
ATOM 19259 O O . SER D 1 167 ? 80.276 64.822 67.318 1.00 43.89 167 SER D O 1
ATOM 19267 N N . PHE D 1 168 ? 80.198 66.960 66.646 1.00 44.97 168 PHE D N 1
ATOM 19268 C CA . PHE D 1 168 ? 80.366 66.659 65.233 1.00 43.09 168 PHE D CA 1
ATOM 19269 C C . PHE D 1 168 ? 81.805 66.929 64.804 1.00 39.18 168 PHE D C 1
ATOM 19270 O O . PHE D 1 168 ? 82.463 67.840 65.312 1.00 38.71 168 PHE D O 1
ATOM 19287 N N . VAL D 1 169 ? 82.284 66.136 63.849 1.00 33.96 169 VAL D N 1
ATOM 19288 C CA . VAL D 1 169 ? 83.539 66.410 63.160 1.00 33.51 169 VAL D CA 1
ATOM 19289 C C . VAL D 1 169 ? 83.301 66.273 61.664 1.00 31.96 169 VAL D C 1
ATOM 19290 O O . VAL D 1 169 ? 82.813 65.234 61.202 1.00 30.70 169 VAL D O 1
ATOM 19303 N N . SER D 1 170 ? 83.650 67.310 60.913 1.00 28.42 170 SER D N 1
ATOM 19304 C CA . SER D 1 170 ? 83.588 67.273 59.461 1.00 33.10 170 SER D CA 1
ATOM 19305 C C . SER D 1 170 ? 84.998 67.104 58.912 1.00 32.02 170 SER D C 1
ATOM 19306 O O . SER D 1 170 ? 85.885 67.912 59.207 1.00 31.17 170 SER D O 1
ATOM 19314 N N . VAL D 1 171 ? 85.202 66.057 58.125 1.00 30.41 171 VAL D N 1
ATOM 19315 C CA . VAL D 1 171 ? 86.413 65.898 57.333 1.00 28.79 171 VAL D CA 1
ATOM 19316 C C . VAL D 1 171 ? 86.084 66.415 55.941 1.00 30.78 171 VAL D C 1
ATOM 19317 O O . VAL D 1 171 ? 85.272 65.821 55.223 1.00 29.77 171 VAL D O 1
ATOM 19330 N N . ASP D 1 172 ? 86.704 67.529 55.566 1.00 29.71 172 ASP D N 1
ATOM 19331 C CA . ASP D 1 172 ? 86.411 68.201 54.311 1.00 31.37 172 ASP D CA 1
ATOM 19332 C C . ASP D 1 172 ? 87.370 67.721 53.230 1.00 28.19 172 ASP D C 1
ATOM 19333 O O . ASP D 1 172 ? 88.587 67.678 53.441 1.00 33.30 172 ASP D O 1
ATOM 19342 N N . PHE D 1 173 ? 86.815 67.357 52.077 1.00 28.40 173 PHE D N 1
ATOM 19343 C CA . PHE D 1 173 ? 87.577 66.870 50.935 1.00 29.51 173 PHE D CA 1
ATOM 19344 C C . PHE D 1 173 ? 87.542 67.926 49.837 1.00 31.26 173 PHE D C 1
ATOM 19345 O O . PHE D 1 173 ? 86.461 68.334 49.399 1.00 31.90 173 PHE D O 1
ATOM 19362 N N . LEU D 1 174 ? 88.720 68.373 49.406 1.00 28.81 174 LEU D N 1
ATOM 19363 C CA . LEU D 1 174 ? 88.871 69.279 48.269 1.00 31.82 174 LEU D CA 1
ATOM 19364 C C . LEU D 1 174 ? 89.401 68.452 47.103 1.00 34.19 174 LEU D C 1
ATOM 19365 O O . LEU D 1 174 ? 90.537 67.967 47.147 1.00 32.12 174 LEU D O 1
ATOM 19381 N N . VAL D 1 175 ? 88.580 68.293 46.066 1.00 29.73 175 VAL D N 1
ATOM 19382 C CA . VAL D 1 175 ? 88.835 67.338 44.998 1.00 32.13 175 VAL D CA 1
ATOM 19383 C C . VAL D 1 175 ? 88.896 68.065 43.662 1.00 33.99 175 VAL D C 1
ATOM 19384 O O . VAL D 1 175 ? 88.079 68.950 43.385 1.00 33.36 175 VAL D O 1
ATOM 19397 N N . ASP D 1 176 ? 89.864 67.680 42.832 1.00 32.81 176 ASP D N 1
ATOM 19398 C CA . ASP D 1 176 ? 89.960 68.159 41.456 1.00 33.43 176 ASP D CA 1
ATOM 19399 C C . ASP D 1 176 ? 89.219 67.168 40.565 1.00 31.35 176 ASP D C 1
ATOM 19400 O O . ASP D 1 176 ? 89.710 66.061 40.316 1.00 32.40 176 ASP D O 1
ATOM 19409 N N . VAL D 1 177 ? 88.032 67.557 40.097 1.00 32.43 177 VAL D N 1
ATOM 19410 C CA . VAL D 1 177 ? 87.194 66.682 39.285 1.00 36.84 177 VAL D CA 1
ATOM 19411 C C . VAL D 1 177 ? 87.314 66.994 37.798 1.00 37.22 177 VAL D C 1
ATOM 19412 O O . VAL D 1 177 ? 86.518 66.495 36.998 1.00 34.89 177 VAL D O 1
ATOM 19425 N N . LYS D 1 178 ? 88.292 67.807 37.411 1.00 39.85 178 LYS D N 1
ATOM 19426 C CA . LYS D 1 178 ? 88.538 68.172 36.008 1.00 40.33 178 LYS D CA 1
ATOM 19427 C C . LYS D 1 178 ? 87.267 68.820 35.460 1.00 36.40 178 LYS D C 1
ATOM 19428 O O . LYS D 1 178 ? 86.779 69.792 36.058 1.00 40.11 178 LYS D O 1
ATOM 19447 N N . ASP D 1 179 ? 86.708 68.338 34.354 1.00 35.57 179 ASP D N 1
ATOM 19448 C CA . ASP D 1 179 ? 85.650 69.044 33.644 1.00 36.50 179 ASP D CA 1
ATOM 19449 C C . ASP D 1 179 ? 84.247 68.619 34.057 1.00 37.34 179 ASP D C 1
ATOM 19450 O O . ASP D 1 179 ? 83.273 69.178 33.540 1.00 36.15 179 ASP D O 1
ATOM 19459 N N . ALA D 1 180 ? 84.113 67.661 34.966 1.00 36.18 180 ALA D N 1
ATOM 19460 C CA . ALA D 1 180 ? 82.806 67.229 35.434 1.00 36.07 180 ALA D CA 1
ATOM 19461 C C . ALA D 1 180 ? 82.365 68.060 36.633 1.00 36.37 180 ALA D C 1
ATOM 19462 O O . ALA D 1 180 ? 83.165 68.738 37.283 1.00 36.55 180 ALA D O 1
ATOM 19469 N N . MET D 1 181 ? 81.065 67.999 36.928 1.00 37.33 181 MET D N 1
ATOM 19470 C CA . MET D 1 181 ? 80.585 68.636 38.149 1.00 42.63 181 MET D CA 1
ATOM 19471 C C . MET D 1 181 ? 81.167 67.942 39.373 1.00 35.93 181 MET D C 1
ATOM 19472 O O . MET D 1 181 ? 81.576 68.605 40.334 1.00 39.94 181 MET D O 1
ATOM 19486 N N . GLY D 1 182 ? 81.216 66.609 39.353 1.00 35.93 182 GLY D N 1
ATOM 19487 C CA . GLY D 1 182 ? 82.001 65.846 40.303 1.00 39.16 182 GLY D CA 1
ATOM 19488 C C . GLY D 1 182 ? 81.222 65.012 41.294 1.00 37.10 182 GLY D C 1
ATOM 19489 O O . GLY D 1 182 ? 81.847 64.330 42.116 1.00 34.84 182 GLY D O 1
ATOM 19493 N N . ALA D 1 183 ? 79.889 65.031 41.254 1.00 36.61 183 ALA D N 1
ATOM 19494 C CA . ALA D 1 183 ? 79.117 64.320 42.267 1.00 34.73 183 ALA D CA 1
ATOM 19495 C C . ALA D 1 183 ? 79.521 62.852 42.339 1.00 33.14 183 ALA D C 1
ATOM 19496 O O . ALA D 1 183 ? 79.795 62.325 43.424 1.00 32.56 183 ALA D O 1
ATOM 19503 N N . ASN D 1 184 ? 79.579 62.174 41.189 1.00 32.88 184 ASN D N 1
ATOM 19504 C CA . ASN D 1 184 ? 79.873 60.743 41.197 1.00 35.63 184 ASN D CA 1
ATOM 19505 C C . ASN D 1 184 ? 81.296 60.465 41.667 1.00 33.09 184 ASN D C 1
ATOM 19506 O O . ASN D 1 184 ? 81.535 59.494 42.395 1.00 32.22 184 ASN D O 1
ATOM 19517 N N . ILE D 1 185 ? 82.255 61.292 41.255 1.00 31.47 185 ILE D N 1
ATOM 19518 C CA . ILE D 1 185 ? 83.635 61.091 41.682 1.00 35.73 185 ILE D CA 1
ATOM 19519 C C . ILE D 1 185 ? 83.765 61.326 43.182 1.00 32.61 185 ILE D C 1
ATOM 19520 O O . ILE D 1 185 ? 84.318 60.496 43.914 1.00 31.06 185 ILE D O 1
ATOM 19536 N N . VAL D 1 186 ? 83.258 62.462 43.661 1.00 29.25 186 VAL D N 1
ATOM 19537 C CA . VAL D 1 186 ? 83.411 62.811 45.070 1.00 29.10 186 VAL D CA 1
ATOM 19538 C C . VAL D 1 186 ? 82.683 61.800 45.950 1.00 28.05 186 VAL D C 1
ATOM 19539 O O . VAL D 1 186 ? 83.235 61.298 46.933 1.00 27.73 186 VAL D O 1
ATOM 19552 N N . ASN D 1 187 ? 81.442 61.463 45.593 1.00 29.69 187 ASN D N 1
ATOM 19553 C CA . ASN D 1 187 ? 80.675 60.537 46.424 1.00 30.12 187 ASN D CA 1
ATOM 19554 C C . ASN D 1 187 ? 81.319 59.156 46.473 1.00 32.57 187 ASN D C 1
ATOM 19555 O O . ASN D 1 187 ? 81.419 58.551 47.547 1.00 29.23 187 ASN D O 1
ATOM 19566 N N . ALA D 1 188 ? 81.762 58.633 45.326 1.00 30.16 188 ALA D N 1
ATOM 19567 C CA . ALA D 1 188 ? 82.450 57.344 45.333 1.00 32.72 188 ALA D CA 1
ATOM 19568 C C . ALA D 1 188 ? 83.694 57.399 46.212 1.00 33.23 188 ALA D C 1
ATOM 19569 O O . ALA D 1 188 ? 83.999 56.453 46.947 1.00 31.62 188 ALA D O 1
ATOM 19576 N N . MET D 1 189 ? 84.419 58.512 46.147 1.00 30.03 189 MET D N 1
ATOM 19577 C CA . MET D 1 189 ? 85.634 58.677 46.934 1.00 28.45 189 MET D CA 1
ATOM 19578 C C . MET D 1 189 ? 85.319 58.809 48.418 1.00 32.51 189 MET D C 1
ATOM 19579 O O . MET D 1 189 ? 86.024 58.241 49.261 1.00 31.36 189 MET D O 1
ATOM 19593 N N . LEU D 1 190 ? 84.253 59.535 48.759 1.00 27.39 190 LEU D N 1
ATOM 19594 C CA . LEU D 1 190 ? 83.904 59.709 50.163 1.00 30.53 190 LEU D CA 1
ATOM 19595 C C . LEU D 1 190 ? 83.438 58.399 50.787 1.00 29.57 190 LEU D C 1
ATOM 19596 O O . LEU D 1 190 ? 83.770 58.104 51.941 1.00 28.83 190 LEU D O 1
ATOM 19612 N N . GLU D 1 191 ? 82.669 57.601 50.044 1.00 29.58 191 GLU D N 1
ATOM 19613 C CA . GLU D 1 191 ? 82.161 56.353 50.607 1.00 35.74 191 GLU D CA 1
ATOM 19614 C C . GLU D 1 191 ? 83.285 55.348 50.823 1.00 31.77 191 GLU D C 1
ATOM 19615 O O . GLU D 1 191 ? 83.301 54.639 51.836 1.00 29.11 191 GLU D O 1
ATOM 19627 N N . GLY D 1 192 ? 84.242 55.280 49.896 1.00 29.35 192 GLY D N 1
ATOM 19628 C CA . GLY D 1 192 ? 85.386 54.408 50.102 1.00 30.05 192 GLY D CA 1
ATOM 19629 C C . GLY D 1 192 ? 86.214 54.817 51.304 1.00 30.20 192 GLY D C 1
ATOM 19630 O O . GLY D 1 192 ? 86.610 53.977 52.116 1.00 32.14 192 GLY D O 1
ATOM 19634 N N . VAL D 1 193 ? 86.480 56.117 51.442 1.00 27.04 193 VAL D N 1
ATOM 19635 C CA . VAL D 1 193 ? 87.253 56.593 52.583 1.00 27.75 193 VAL D CA 1
ATOM 19636 C C . VAL D 1 193 ? 86.482 56.376 53.878 1.00 29.30 193 VAL D C 1
ATOM 19637 O O . VAL D 1 193 ? 87.065 56.015 54.910 1.00 28.36 193 VAL D O 1
ATOM 19650 N N . ALA D 1 194 ? 85.163 56.578 53.848 1.00 29.05 194 ALA D N 1
ATOM 19651 C CA . ALA D 1 194 ? 84.362 56.355 55.050 1.00 30.50 194 ALA D CA 1
ATOM 19652 C C . ALA D 1 194 ? 84.506 54.921 55.549 1.00 29.49 194 ALA D C 1
ATOM 19653 O O . ALA D 1 194 ? 84.557 54.678 56.760 1.00 31.57 194 ALA D O 1
ATOM 19660 N N . GLU D 1 195 ? 84.582 53.953 54.627 1.00 26.48 195 GLU D N 1
ATOM 19661 C CA . GLU D 1 195 ? 84.772 52.561 55.035 1.00 35.19 195 GLU D CA 1
ATOM 19662 C C . GLU D 1 195 ? 86.138 52.349 55.680 1.00 32.49 195 GLU D C 1
ATOM 19663 O O . GLU D 1 195 ? 86.265 51.576 56.638 1.00 32.35 195 GLU D O 1
ATOM 19675 N N . LEU D 1 196 ? 87.172 53.017 55.164 1.00 31.80 196 LEU D N 1
ATOM 19676 C CA . LEU D 1 196 ? 88.475 52.978 55.821 1.00 31.34 196 LEU D CA 1
ATOM 19677 C C . LEU D 1 196 ? 88.390 53.567 57.224 1.00 31.34 196 LEU D C 1
ATOM 19678 O O . LEU D 1 196 ? 88.995 53.037 58.166 1.00 29.10 196 LEU D O 1
ATOM 19694 N N . PHE D 1 197 ? 87.626 54.653 57.386 1.00 27.85 197 PHE D N 1
ATOM 19695 C CA . PHE D 1 197 ? 87.479 55.276 58.698 1.00 27.59 197 PHE D CA 1
ATOM 19696 C C . PHE D 1 197 ? 86.809 54.325 59.689 1.00 30.28 197 PHE D C 1
ATOM 19697 O O . PHE D 1 197 ? 87.243 54.201 60.839 1.00 30.16 197 PHE D O 1
ATOM 19714 N N . ARG D 1 198 ? 85.731 53.657 59.264 1.00 27.92 198 ARG D N 1
ATOM 19715 C CA . ARG D 1 198 ? 85.058 52.721 60.162 1.00 34.71 198 ARG D CA 1
ATOM 19716 C C . ARG D 1 198 ? 85.987 51.590 60.585 1.00 35.29 198 ARG D C 1
ATOM 19717 O O . ARG D 1 198 ? 85.844 51.046 61.687 1.00 39.11 198 ARG D O 1
ATOM 19738 N N . GLU D 1 199 ? 86.941 51.224 59.730 1.00 29.78 199 GLU D N 1
ATOM 19739 C CA . GLU D 1 199 ? 87.920 50.204 60.085 1.00 33.59 199 GLU D CA 1
ATOM 19740 C C . GLU D 1 199 ? 88.988 50.741 61.032 1.00 32.47 199 GLU D C 1
ATOM 19741 O O . GLU D 1 199 ? 89.493 49.991 61.876 1.00 30.60 199 GLU D O 1
ATOM 19753 N N . TRP D 1 200 ? 89.335 52.026 60.917 1.00 29.50 200 TRP D N 1
ATOM 19754 C CA . TRP D 1 200 ? 90.348 52.617 61.783 1.00 30.47 200 TRP D CA 1
ATOM 19755 C C . TRP D 1 200 ? 89.794 52.972 63.161 1.00 33.43 200 TRP D C 1
ATOM 19756 O O . TRP D 1 200 ? 90.485 52.803 64.173 1.00 33.45 200 TRP D O 1
ATOM 19777 N N . PHE D 1 201 ? 88.572 53.499 63.219 1.00 30.36 201 PHE D N 1
ATOM 19778 C CA . PHE D 1 201 ? 87.990 54.025 64.452 1.00 37.50 201 PHE D CA 1
ATOM 19779 C C . PHE D 1 201 ? 86.654 53.333 64.706 1.00 36.39 201 PHE D C 1
ATOM 19780 O O . PHE D 1 201 ? 85.587 53.888 64.437 1.00 36.35 201 PHE D O 1
ATOM 19797 N N . ALA D 1 202 ? 86.717 52.119 65.255 1.00 36.82 202 ALA D N 1
ATOM 19798 C CA . ALA D 1 202 ? 85.493 51.378 65.530 1.00 38.50 202 ALA D CA 1
ATOM 19799 C C . ALA D 1 202 ? 84.629 52.057 66.587 1.00 37.74 202 ALA D C 1
ATOM 19800 O O . ALA D 1 202 ? 83.433 51.760 66.673 1.00 37.07 202 ALA D O 1
ATOM 19807 N N . GLU D 1 203 ? 85.197 52.965 67.382 1.00 36.41 203 GLU D N 1
ATOM 19808 C CA . GLU D 1 203 ? 84.418 53.648 68.406 1.00 42.56 203 GLU D CA 1
ATOM 19809 C C . GLU D 1 203 ? 83.642 54.840 67.860 1.00 39.89 203 GLU D C 1
ATOM 19810 O O . GLU D 1 203 ? 82.719 55.317 68.528 1.00 41.98 203 GLU D O 1
ATOM 19822 N N . GLN D 1 204 ? 83.992 55.334 66.678 1.00 36.50 204 GLN D N 1
ATOM 19823 C CA . GLN D 1 204 ? 83.347 56.516 66.128 1.00 35.61 204 GLN D CA 1
ATOM 19824 C C . GLN D 1 204 ? 82.164 56.118 65.250 1.00 35.82 204 GLN D C 1
ATOM 19825 O O . GLN D 1 204 ? 82.043 54.974 64.803 1.00 36.99 204 GLN D O 1
ATOM 19839 N N . LYS D 1 205 ? 81.279 57.085 65.018 1.00 31.94 205 LYS D N 1
ATOM 19840 C CA . LYS D 1 205 ? 80.083 56.882 64.210 1.00 34.54 205 LYS D CA 1
ATOM 19841 C C . LYS D 1 205 ? 80.015 57.957 63.139 1.00 30.69 205 LYS D C 1
ATOM 19842 O O . LYS D 1 205 ? 80.131 59.149 63.442 1.00 30.64 205 LYS D O 1
ATOM 19861 N N . ILE D 1 206 ? 79.821 57.537 61.893 1.00 33.30 206 ILE D N 1
ATOM 19862 C CA . ILE D 1 206 ? 79.732 58.446 60.756 1.00 30.25 206 ILE D CA 1
ATOM 19863 C C . ILE D 1 206 ? 78.260 58.650 60.433 1.00 30.47 206 ILE D C 1
ATOM 19864 O O . ILE D 1 206 ? 77.522 57.683 60.213 1.00 26.26 206 ILE D O 1
ATOM 19880 N N . LEU D 1 207 ? 77.829 59.911 60.418 1.00 30.77 207 LEU D N 1
ATOM 19881 C CA . LEU D 1 207 ? 76.441 60.221 60.097 1.00 30.09 207 LEU D CA 1
ATOM 19882 C C . LEU D 1 207 ? 76.196 60.127 58.595 1.00 29.60 207 LEU D C 1
ATOM 19883 O O . LEU D 1 207 ? 75.253 59.463 58.155 1.00 29.62 207 LEU D O 1
ATOM 19899 N N . PHE D 1 208 ? 77.037 60.780 57.795 1.00 27.38 208 PHE D N 1
ATOM 19900 C CA . PHE D 1 208 ? 76.880 60.719 56.349 1.00 30.67 208 PHE D CA 1
ATOM 19901 C C . PHE D 1 208 ? 78.199 61.055 55.669 1.00 30.16 208 PHE D C 1
ATOM 19902 O O . PHE D 1 208 ? 79.118 61.608 56.279 1.00 29.72 208 PHE D O 1
ATOM 19919 N N A SER D 1 209 ? 78.275 60.699 54.388 0.47 30.41 209 SER D N 1
ATOM 19920 N N B SER D 1 209 ? 78.276 60.703 54.388 0.53 30.39 209 SER D N 1
ATOM 19921 C CA A SER D 1 209 ? 79.420 61.006 53.534 0.47 31.39 209 SER D CA 1
ATOM 19922 C CA B SER D 1 209 ? 79.422 61.021 53.540 0.53 31.43 209 SER D CA 1
ATOM 19923 C C A SER D 1 209 ? 78.857 61.398 52.175 0.47 31.83 209 SER D C 1
ATOM 19924 C C B SER D 1 209 ? 78.865 61.400 52.174 0.53 31.60 209 SER D C 1
ATOM 19925 O O A SER D 1 209 ? 78.365 60.535 51.440 0.47 32.78 209 SER D O 1
ATOM 19926 O O B SER D 1 209 ? 78.388 60.528 51.440 0.53 32.75 209 SER D O 1
ATOM 19941 N N . ILE D 1 210 ? 78.912 62.690 51.839 1.00 29.41 210 ILE D N 1
ATOM 19942 C CA . ILE D 1 210 ? 78.252 63.188 50.639 1.00 30.86 210 ILE D CA 1
ATOM 19943 C C . ILE D 1 210 ? 78.922 64.454 50.121 1.00 32.06 210 ILE D C 1
ATOM 19944 O O . ILE D 1 210 ? 79.568 65.198 50.861 1.00 28.42 210 ILE D O 1
ATOM 19960 N N A LEU D 1 211 ? 78.740 64.691 48.825 0.32 32.08 211 LEU D N 1
ATOM 19961 N N B LEU D 1 211 ? 78.754 64.683 48.823 0.68 32.10 211 LEU D N 1
ATOM 19962 C CA A LEU D 1 211 ? 79.207 65.907 48.173 0.32 31.21 211 LEU D CA 1
ATOM 19963 C CA B LEU D 1 211 ? 79.218 65.907 48.188 0.68 31.11 211 LEU D CA 1
ATOM 19964 C C A LEU D 1 211 ? 78.550 67.137 48.789 0.32 31.70 211 LEU D C 1
ATOM 19965 C C B LEU D 1 211 ? 78.569 67.128 48.829 0.68 31.82 211 LEU D C 1
ATOM 19966 O O A LEU D 1 211 ? 77.410 67.094 49.257 0.32 30.28 211 LEU D O 1
ATOM 19967 O O B LEU D 1 211 ? 77.454 67.069 49.352 0.68 30.09 211 LEU D O 1
ATOM 19998 N N . SER D 1 212 ? 79.284 68.249 48.779 1.00 31.82 212 SER D N 1
ATOM 19999 C CA . SER D 1 212 ? 78.772 69.541 49.216 1.00 29.85 212 SER D CA 1
ATOM 20000 C C . SER D 1 212 ? 78.692 70.473 48.013 1.00 32.46 212 SER D C 1
ATOM 20001 O O . SER D 1 212 ? 79.655 70.587 47.248 1.00 33.33 212 SER D O 1
ATOM 20009 N N . ASN D 1 213 ? 77.552 71.141 47.851 1.00 33.24 213 ASN D N 1
ATOM 20010 C CA . ASN D 1 213 ? 77.358 72.058 46.736 1.00 31.75 213 ASN D CA 1
ATOM 20011 C C . ASN D 1 213 ? 77.911 73.454 47.000 1.00 30.36 213 ASN D C 1
ATOM 20012 O O . ASN D 1 213 ? 77.883 74.291 46.094 1.00 31.46 213 ASN D O 1
ATOM 20023 N N . TYR D 1 214 ? 78.407 73.732 48.205 1.00 29.96 214 TYR D N 1
ATOM 20024 C CA . TYR D 1 214 ? 78.989 75.042 48.519 1.00 31.82 214 TYR D CA 1
ATOM 20025 C C . TYR D 1 214 ? 80.450 75.021 48.072 1.00 32.11 214 TYR D C 1
ATOM 20026 O O . TYR D 1 214 ? 81.377 74.796 48.854 1.00 31.89 214 TYR D O 1
ATOM 20044 N N . ALA D 1 215 ? 80.648 75.265 46.776 1.00 29.86 215 ALA D N 1
ATOM 20045 C CA . ALA D 1 215 ? 81.959 75.097 46.147 1.00 35.35 215 ALA D CA 1
ATOM 20046 C C . ALA D 1 215 ? 82.786 76.374 46.304 1.00 33.13 215 ALA D C 1
ATOM 20047 O O . ALA D 1 215 ? 83.079 77.096 45.350 1.00 33.86 215 ALA D O 1
ATOM 20054 N N . THR D 1 216 ? 83.187 76.631 47.552 1.00 32.59 216 THR D N 1
ATOM 20055 C CA . THR D 1 216 ? 83.963 77.829 47.849 1.00 34.43 216 THR D CA 1
ATOM 20056 C C . THR D 1 216 ? 85.362 77.784 47.244 1.00 34.91 216 THR D C 1
ATOM 20057 O O . THR D 1 216 ? 86.018 78.829 47.162 1.00 36.93 216 THR D O 1
ATOM 20068 N N . GLU D 1 217 ? 85.833 76.614 46.816 1.00 30.57 217 GLU D N 1
ATOM 20069 C CA . GLU D 1 217 ? 87.103 76.501 46.111 1.00 33.34 217 GLU D CA 1
ATOM 20070 C C . GLU D 1 217 ? 86.928 76.479 44.596 1.00 34.57 217 GLU D C 1
ATOM 20071 O O . GLU D 1 217 ? 87.870 76.129 43.877 1.00 36.09 217 GLU D O 1
ATOM 20083 N N . SER D 1 218 ? 85.743 76.837 44.095 1.00 32.55 218 SER D N 1
ATOM 20084 C CA . SER D 1 218 ? 85.508 77.036 42.670 1.00 29.09 218 SER D CA 1
ATOM 20085 C C . SER D 1 218 ? 85.084 78.476 42.389 1.00 32.33 218 SER D C 1
ATOM 20086 O O . SER D 1 218 ? 84.360 78.745 41.429 1.00 31.75 218 SER D O 1
ATOM 20094 N N . VAL D 1 219 ? 85.531 79.409 43.229 1.00 33.67 219 VAL D N 1
ATOM 20095 C CA . VAL D 1 219 ? 85.181 80.816 43.076 1.00 33.19 219 VAL D CA 1
ATOM 20096 C C . VAL D 1 219 ? 86.014 81.429 41.959 1.00 35.87 219 VAL D C 1
ATOM 20097 O O . VAL D 1 219 ? 87.216 81.164 41.830 1.00 38.21 219 VAL D O 1
ATOM 20110 N N . VAL D 1 220 ? 85.367 82.258 41.147 1.00 37.87 220 VAL D N 1
ATOM 20111 C CA . VAL D 1 220 ? 86.019 83.006 40.081 1.00 41.39 220 VAL D CA 1
ATOM 20112 C C . VAL D 1 220 ? 85.671 84.475 40.272 1.00 39.90 220 VAL D C 1
ATOM 20113 O O . VAL D 1 220 ? 84.512 84.812 40.535 1.00 41.32 220 VAL D O 1
ATOM 20126 N N . THR D 1 221 ? 86.675 85.340 40.165 1.00 39.74 221 THR D N 1
ATOM 20127 C CA . THR D 1 221 ? 86.503 86.781 40.291 1.00 42.70 221 THR D CA 1
ATOM 20128 C C . THR D 1 221 ? 86.811 87.430 38.949 1.00 41.30 221 THR D C 1
ATOM 20129 O O . THR D 1 221 ? 87.886 87.209 38.380 1.00 41.86 221 THR D O 1
ATOM 20140 N N . MET D 1 222 ? 85.868 88.230 38.455 1.00 42.65 222 MET D N 1
ATOM 20141 C CA A MET D 1 222 ? 85.981 88.891 37.165 0.61 44.09 222 MET D CA 1
ATOM 20142 C CA B MET D 1 222 ? 85.970 88.890 37.160 0.39 44.07 222 MET D CA 1
ATOM 20143 C C . MET D 1 222 ? 85.785 90.387 37.356 1.00 43.83 222 MET D C 1
ATOM 20144 O O . MET D 1 222 ? 84.983 90.813 38.192 1.00 44.03 222 MET D O 1
ATOM 20171 N N . LYS D 1 223 ? 86.521 91.185 36.582 1.00 47.71 223 LYS D N 1
ATOM 20172 C CA . LYS D 1 223 ? 86.446 92.635 36.689 1.00 51.76 223 LYS D CA 1
ATOM 20173 C C . LYS D 1 223 ? 86.229 93.266 35.320 1.00 46.42 223 LYS D C 1
ATOM 20174 O O . LYS D 1 223 ? 86.428 92.636 34.278 1.00 48.74 223 LYS D O 1
ATOM 20193 N N . THR D 1 224 ? 85.825 94.535 35.344 1.00 47.02 224 THR D N 1
ATOM 20194 C CA . THR D 1 224 ? 85.655 95.329 34.137 1.00 53.13 224 THR D CA 1
ATOM 20195 C C . THR D 1 224 ? 85.884 96.794 34.485 1.00 52.61 224 THR D C 1
ATOM 20196 O O . THR D 1 224 ? 85.579 97.236 35.596 1.00 52.22 224 THR D O 1
ATOM 20207 N N . ALA D 1 225 ? 86.429 97.541 33.525 1.00 56.23 225 ALA D N 1
ATOM 20208 C CA . ALA D 1 225 ? 86.644 98.978 33.663 1.00 58.04 225 ALA D CA 1
ATOM 20209 C C . ALA D 1 225 ? 85.987 99.674 32.481 1.00 54.81 225 ALA D C 1
ATOM 20210 O O . ALA D 1 225 ? 86.323 99.388 31.327 1.00 58.42 225 ALA D O 1
ATOM 20217 N N . ILE D 1 226 ? 85.066 100.587 32.766 1.00 58.31 226 ILE D N 1
ATOM 20218 C CA . ILE D 1 226 ? 84.209 101.194 31.758 1.00 67.55 226 ILE D CA 1
ATOM 20219 C C . ILE D 1 226 ? 84.401 102.705 31.806 1.00 68.76 226 ILE D C 1
ATOM 20220 O O . ILE D 1 226 ? 84.167 103.322 32.849 1.00 59.21 226 ILE D O 1
ATOM 20236 N N . PRO D 1 227 ? 84.826 103.348 30.718 1.00 72.26 227 PRO D N 1
ATOM 20237 C CA . PRO D 1 227 ? 84.756 104.815 30.667 1.00 66.82 227 PRO D CA 1
ATOM 20238 C C . PRO D 1 227 ? 83.313 105.278 30.807 1.00 67.42 227 PRO D C 1
ATOM 20239 O O . PRO D 1 227 ? 82.426 104.826 30.079 1.00 70.03 227 PRO D O 1
ATOM 20250 N N . VAL D 1 228 ? 83.079 106.189 31.754 1.00 66.42 228 VAL D N 1
ATOM 20251 C CA . VAL D 1 228 ? 81.723 106.616 32.064 1.00 66.37 228 VAL D CA 1
ATOM 20252 C C . VAL D 1 228 ? 81.020 107.251 30.872 1.00 68.81 228 VAL D C 1
ATOM 20253 O O . VAL D 1 228 ? 79.805 107.461 30.921 1.00 68.91 228 VAL D O 1
ATOM 20266 N N . SER D 1 229 ? 81.753 107.560 29.799 1.00 70.81 229 SER D N 1
ATOM 20267 C CA . SER D 1 229 ? 81.108 108.056 28.588 1.00 72.03 229 SER D CA 1
ATOM 20268 C C . SER D 1 229 ? 80.237 106.986 27.939 1.00 69.25 229 SER D C 1
ATOM 20269 O O . SER D 1 229 ? 79.197 107.309 27.352 1.00 70.74 229 SER D O 1
ATOM 20277 N N . ARG D 1 230 ? 80.634 105.716 28.039 1.00 66.70 230 ARG D N 1
ATOM 20278 C CA . ARG D 1 230 ? 79.876 104.636 27.420 1.00 67.82 230 ARG D CA 1
ATOM 20279 C C . ARG D 1 230 ? 78.583 104.318 28.159 1.00 66.75 230 ARG D C 1
ATOM 20280 O O . ARG D 1 230 ? 77.758 103.566 27.628 1.00 64.92 230 ARG D O 1
ATOM 20301 N N . LEU D 1 231 ? 78.386 104.861 29.359 1.00 67.26 231 LEU D N 1
ATOM 20302 C CA . LEU D 1 231 ? 77.198 104.568 30.149 1.00 71.16 231 LEU D CA 1
ATOM 20303 C C . LEU D 1 231 ? 75.983 105.380 29.726 1.00 73.92 231 LEU D C 1
ATOM 20304 O O . LEU D 1 231 ? 74.905 105.196 30.303 1.00 76.16 231 LEU D O 1
ATOM 20320 N N . SER D 1 232 ? 76.124 106.268 28.747 0.92 78.93 232 SER D N 1
ATOM 20321 C CA . SER D 1 232 ? 75.005 107.082 28.297 0.92 80.85 232 SER D CA 1
ATOM 20322 C C . SER D 1 232 ? 75.272 107.539 26.873 0.92 85.06 232 SER D C 1
ATOM 20323 O O . SER D 1 232 ? 76.411 107.854 26.520 0.92 82.51 232 SER D O 1
ATOM 20331 N N . LYS D 1 233 ? 74.217 107.559 26.059 1.00 87.14 233 LYS D N 1
ATOM 20332 C CA . LYS D 1 233 ? 74.298 108.161 24.736 1.00 88.74 233 LYS D CA 1
ATOM 20333 C C . LYS D 1 233 ? 74.289 109.682 24.796 1.00 88.23 233 LYS D C 1
ATOM 20334 O O . LYS D 1 233 ? 74.588 110.328 23.786 1.00 88.52 233 LYS D O 1
ATOM 20353 N N . GLY D 1 234 ? 73.960 110.260 25.944 1.00 84.91 234 GLY D N 1
ATOM 20354 C CA . GLY D 1 234 ? 74.069 111.687 26.169 1.00 83.99 234 GLY D CA 1
ATOM 20355 C C . GLY D 1 234 ? 75.398 112.062 26.786 1.00 83.38 234 GLY D C 1
ATOM 20356 O O . GLY D 1 234 ? 76.426 111.423 26.541 1.00 82.20 234 GLY D O 1
ATOM 20360 N N . SER D 1 235 ? 75.375 113.108 27.612 0.87 84.24 235 SER D N 1
ATOM 20361 C CA . SER D 1 235 ? 76.581 113.627 28.242 0.87 84.15 235 SER D CA 1
ATOM 20362 C C . SER D 1 235 ? 76.601 113.435 29.752 0.87 86.40 235 SER D C 1
ATOM 20363 O O . SER D 1 235 ? 77.575 113.835 30.399 0.87 87.12 235 SER D O 1
ATOM 20371 N N . ASN D 1 236 ? 75.558 112.839 30.335 1.00 87.19 236 ASN D N 1
ATOM 20372 C CA . ASN D 1 236 ? 75.485 112.624 31.775 1.00 84.07 236 ASN D CA 1
ATOM 20373 C C . ASN D 1 236 ? 76.043 111.268 32.193 1.00 79.23 236 ASN D C 1
ATOM 20374 O O . ASN D 1 236 ? 75.559 110.673 33.164 1.00 78.83 236 ASN D O 1
ATOM 20385 N N . GLY D 1 237 ? 7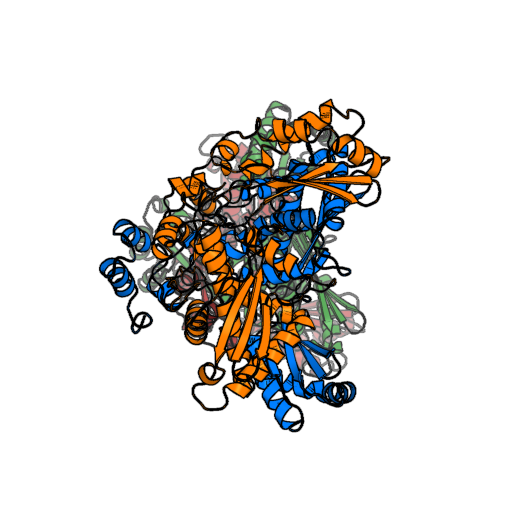7.061 110.770 31.488 1.00 77.09 237 GLY D N 1
ATOM 20386 C CA . GLY D 1 237 ? 77.573 109.442 31.784 1.00 77.38 237 GLY D CA 1
ATOM 20387 C C . GLY D 1 237 ? 78.117 109.313 33.193 1.00 76.90 237 GLY D C 1
ATOM 20388 O O . GLY D 1 237 ? 77.967 108.268 33.832 1.00 75.40 237 GLY D O 1
ATOM 20392 N N . ARG D 1 238 ? 78.765 110.366 33.695 1.00 73.66 238 ARG D N 1
ATOM 20393 C CA . ARG D 1 238 ? 79.307 110.310 35.048 1.00 70.63 238 ARG D CA 1
ATOM 20394 C C . ARG D 1 238 ? 78.201 110.341 36.095 1.00 72.84 238 ARG D C 1
ATOM 20395 O O . ARG D 1 238 ? 78.388 109.833 37.206 1.00 73.82 238 ARG D O 1
ATOM 20416 N N . GLU D 1 239 ? 77.052 110.936 35.768 1.00 74.25 239 GLU D N 1
ATOM 20417 C CA . GLU D 1 239 ? 75.918 110.891 36.685 1.00 77.33 239 GLU D CA 1
ATOM 20418 C C . GLU D 1 239 ? 75.336 109.485 36.762 1.00 79.23 239 GLU D C 1
ATOM 20419 O O . GLU D 1 239 ? 74.948 109.025 37.842 1.00 76.31 239 GLU D O 1
ATOM 20431 N N . ILE D 1 240 ? 75.263 108.791 35.624 1.00 79.48 240 ILE D N 1
ATOM 20432 C CA . ILE D 1 240 ? 74.794 107.409 35.624 1.00 74.70 240 ILE D CA 1
ATOM 20433 C C . ILE D 1 240 ? 75.707 106.548 36.490 1.00 68.51 240 ILE D C 1
ATOM 20434 O O . ILE D 1 240 ? 75.243 105.753 37.316 1.00 62.06 240 ILE D O 1
ATOM 20450 N N . ALA D 1 241 ? 77.023 106.709 36.324 1.00 68.82 241 ALA D N 1
ATOM 20451 C CA . ALA D 1 241 ? 77.973 105.900 37.082 1.00 63.39 241 ALA D CA 1
ATOM 20452 C C . ALA D 1 241 ? 77.828 106.128 38.581 1.00 65.91 241 ALA D C 1
ATOM 20453 O O . ALA D 1 241 ? 77.839 105.172 39.366 1.00 63.33 241 ALA D O 1
ATOM 20460 N N . GLU D 1 242 ? 77.700 107.389 39.001 1.00 68.46 242 GLU D N 1
ATOM 20461 C CA . GLU D 1 242 ? 77.581 107.677 40.426 1.00 65.61 242 GLU D CA 1
ATOM 20462 C C . GLU D 1 242 ? 76.319 107.057 41.011 1.00 61.84 242 GLU D C 1
ATOM 20463 O O . GLU D 1 242 ? 76.318 106.601 42.160 1.00 62.58 242 GLU D O 1
ATOM 20475 N N . LYS D 1 243 ? 75.234 107.029 40.233 1.00 65.27 243 LYS D N 1
ATOM 20476 C CA . LYS D 1 243 ? 73.998 106.418 40.714 1.00 64.58 243 LYS D CA 1
ATOM 20477 C C . LYS D 1 243 ? 74.090 104.895 40.696 1.00 60.23 243 LYS D C 1
ATOM 20478 O O . LYS D 1 243 ? 73.562 104.224 41.591 1.00 56.73 243 LYS D O 1
ATOM 20497 N N . ILE D 1 244 ? 74.751 104.326 39.684 1.00 57.30 244 ILE D N 1
ATOM 20498 C CA . ILE D 1 244 ? 75.007 102.888 39.687 1.00 60.73 244 ILE D CA 1
ATOM 20499 C C . ILE D 1 244 ? 75.789 102.494 40.935 1.00 57.09 244 ILE D C 1
ATOM 20500 O O . ILE D 1 244 ? 75.500 101.474 41.574 1.00 52.81 244 ILE D O 1
ATOM 20516 N N . VAL D 1 245 ? 76.787 103.300 41.306 1.00 55.61 245 VAL D N 1
ATOM 20517 C CA . VAL D 1 245 ? 77.579 103.002 42.495 1.00 57.47 245 VAL D CA 1
ATOM 20518 C C . VAL D 1 245 ? 76.715 103.092 43.748 1.00 54.27 245 VAL D C 1
ATOM 20519 O O . VAL D 1 245 ? 76.885 102.312 44.693 1.00 53.52 245 VAL D O 1
ATOM 20532 N N . LEU D 1 246 ? 75.779 104.041 43.777 1.00 52.92 246 LEU D N 1
ATOM 20533 C CA . LEU D 1 246 ? 74.882 104.157 44.922 1.00 59.36 246 LEU D CA 1
ATOM 20534 C C . LEU D 1 246 ? 73.941 102.963 45.010 1.00 57.93 246 LEU D C 1
ATOM 20535 O O . LEU D 1 246 ? 73.650 102.473 46.108 1.00 52.48 246 LEU D O 1
ATOM 20551 N N . ALA D 1 247 ? 73.446 102.486 43.866 1.00 57.29 247 ALA D N 1
ATOM 20552 C CA . ALA D 1 247 ? 72.540 101.343 43.879 1.00 58.22 247 ALA D CA 1
ATOM 20553 C C . ALA D 1 247 ? 73.252 100.087 44.365 1.00 50.46 247 ALA D C 1
ATOM 20554 O O . ALA D 1 247 ? 72.709 99.339 45.186 1.00 48.46 247 ALA D O 1
ATOM 20561 N N . SER D 1 248 ? 74.472 99.844 43.877 1.00 48.83 248 SER D N 1
ATOM 20562 C CA . SER D 1 248 ? 75.229 98.678 44.319 1.00 52.09 248 SER D CA 1
ATOM 20563 C C . SER D 1 248 ? 75.511 98.746 45.816 1.00 56.07 248 SER D C 1
ATOM 20564 O O . SER D 1 248 ? 75.330 97.760 46.540 1.00 55.11 248 SER D O 1
ATOM 20572 N N . ARG D 1 249 ? 75.958 99.908 46.297 1.00 54.37 249 ARG D N 1
ATOM 20573 C CA . ARG D 1 249 ? 76.214 100.062 47.725 1.00 56.58 249 ARG D CA 1
ATOM 20574 C C . ARG D 1 249 ? 74.954 99.801 48.538 1.00 53.41 249 ARG D C 1
ATOM 20575 O O . ARG D 1 249 ? 75.016 99.203 49.619 1.00 54.30 249 ARG D O 1
ATOM 20596 N N . TYR D 1 250 ? 73.797 100.242 48.037 1.00 52.26 250 TYR D N 1
ATOM 20597 C CA . TYR D 1 250 ? 72.565 100.064 48.795 1.00 54.54 250 TYR D CA 1
ATOM 20598 C C . TYR D 1 250 ? 72.176 98.593 48.895 1.00 53.20 250 TYR D C 1
ATOM 20599 O O . TYR D 1 250 ? 71.590 98.176 49.900 1.00 50.50 250 TYR D O 1
ATOM 20617 N N . ALA D 1 251 ? 72.485 97.796 47.869 1.00 52.50 251 ALA D N 1
ATOM 20618 C CA . ALA D 1 251 ? 72.249 96.360 47.963 1.00 53.71 251 ALA D CA 1
ATOM 20619 C C . ALA D 1 251 ? 72.988 95.766 49.155 1.00 51.72 251 ALA D C 1
ATOM 20620 O O . ALA D 1 251 ? 72.466 94.880 49.842 1.00 49.03 251 ALA D O 1
ATOM 20627 N N . SER D 1 252 ? 74.201 96.252 49.424 1.00 53.06 252 SER D N 1
ATOM 20628 C CA . SER D 1 252 ? 74.966 95.759 50.561 1.00 54.96 252 SER D CA 1
ATOM 20629 C C . SER D 1 252 ? 74.336 96.140 51.895 1.00 52.85 252 SER D C 1
ATOM 20630 O O . SER D 1 252 ? 74.660 95.525 52.917 1.00 55.06 252 SER D O 1
ATOM 20638 N N . LEU D 1 253 ? 73.453 97.136 51.912 1.00 53.87 253 LEU D N 1
ATOM 20639 C CA . LEU D 1 253 ? 72.822 97.601 53.141 1.00 53.16 253 LEU D CA 1
ATOM 20640 C C . LEU D 1 253 ? 71.435 97.013 53.361 1.00 50.02 253 LEU D C 1
ATOM 20641 O O . LEU D 1 253 ? 71.064 96.736 54.507 1.00 51.90 253 LEU D O 1
ATOM 20658 N N . ASP D 1 254 ? 70.663 96.815 52.303 1.00 47.30 254 ASP D N 1
ATOM 20659 C CA . ASP D 1 254 ? 69.269 96.372 52.423 1.00 49.76 254 ASP D CA 1
ATOM 20660 C C . ASP D 1 254 ? 69.092 94.993 51.811 1.00 49.13 254 ASP D C 1
ATOM 20661 O O . ASP D 1 254 ? 69.217 94.844 50.573 1.00 44.79 254 ASP D O 1
ATOM 20670 N N . PRO D 1 255 ? 68.791 93.958 52.602 1.00 47.10 255 PRO D N 1
ATOM 20671 C CA . PRO D 1 255 ? 68.576 92.628 52.001 1.00 43.45 255 PRO D CA 1
ATOM 20672 C C . PRO D 1 255 ? 67.483 92.601 50.946 1.00 43.07 255 PRO D C 1
ATOM 20673 O O . PRO D 1 255 ? 67.598 91.858 49.965 1.00 40.20 255 PRO D O 1
ATOM 20684 N N . TYR D 1 256 ? 66.417 93.389 51.117 1.00 43.07 256 TYR D N 1
ATOM 20685 C CA . TYR D 1 256 ? 65.330 93.378 50.142 1.00 39.61 256 TYR D CA 1
ATOM 20686 C C . TYR D 1 256 ? 65.780 93.856 48.768 1.00 40.78 256 TYR D C 1
ATOM 20687 O O . TYR D 1 256 ? 65.114 93.554 47.772 1.00 38.89 256 TYR D O 1
ATOM 20705 N N . ARG D 1 257 ? 66.889 94.588 48.689 1.00 40.05 257 ARG D N 1
ATOM 20706 C CA . ARG D 1 257 ? 67.458 94.967 47.401 1.00 40.76 257 ARG D CA 1
ATOM 20707 C C . ARG D 1 257 ? 68.537 93.988 46.947 1.00 40.31 257 ARG D C 1
ATOM 20708 O O . ARG D 1 257 ? 68.662 93.721 45.746 1.00 36.88 257 ARG D O 1
ATOM 20729 N N . ALA D 1 258 ? 69.320 93.448 47.885 1.00 38.62 258 ALA D N 1
ATOM 20730 C CA . ALA D 1 258 ? 70.361 92.491 47.521 1.00 41.66 258 ALA D CA 1
ATOM 20731 C C . ALA D 1 258 ? 69.769 91.266 46.835 1.00 36.12 258 ALA D C 1
ATOM 20732 O O . ALA D 1 258 ? 70.322 90.772 45.844 1.00 34.04 258 ALA D O 1
ATOM 20739 N N . VAL D 1 259 ? 68.646 90.759 47.349 1.00 36.30 259 VAL D N 1
ATOM 20740 C CA . VAL D 1 259 ? 68.004 89.595 46.743 1.00 35.64 259 VAL D CA 1
ATOM 20741 C C . VAL D 1 259 ? 67.625 89.887 45.298 1.00 38.73 259 VAL D C 1
ATOM 20742 O O . VAL D 1 259 ? 67.784 89.037 44.413 1.00 38.85 259 VAL D O 1
ATOM 20755 N N . THR D 1 260 ? 67.111 91.091 45.038 1.00 39.99 260 THR D N 1
ATOM 20756 C CA . THR D 1 260 ? 66.747 91.474 43.678 1.00 36.51 260 THR D CA 1
ATOM 20757 C C . THR D 1 260 ? 67.987 91.763 42.847 1.00 39.44 260 THR D C 1
ATOM 20758 O O . THR D 1 260 ? 68.049 91.416 41.660 1.00 34.99 260 THR D O 1
ATOM 20769 N N . HIS D 1 261 ? 68.978 92.413 43.458 1.00 44.61 261 HIS D N 1
ATOM 20770 C CA . HIS D 1 261 ? 70.239 92.695 42.778 1.00 41.41 261 HIS D CA 1
ATOM 20771 C C . HIS D 1 261 ? 70.922 91.405 42.339 1.00 40.74 261 HIS D C 1
ATOM 20772 O O . HIS D 1 261 ? 71.470 91.334 41.231 1.00 37.42 261 HIS D O 1
ATOM 20786 N N . ASN D 1 262 ? 70.849 90.355 43.165 1.00 36.90 262 ASN D N 1
ATOM 20787 C CA . ASN D 1 262 ? 71.443 89.069 42.811 1.00 35.29 262 ASN D CA 1
ATOM 20788 C C . ASN D 1 262 ? 70.540 88.252 41.901 1.00 36.37 262 ASN D C 1
ATOM 20789 O O . ASN D 1 262 ? 71.035 87.495 41.058 1.00 34.55 262 ASN D O 1
ATOM 20800 N N . LYS D 1 263 ? 69.222 88.392 42.053 1.00 34.24 263 LYS D N 1
ATOM 20801 C CA . LYS D 1 263 ? 68.302 87.730 41.136 1.00 33.83 263 LYS D CA 1
ATOM 20802 C C . LYS D 1 263 ? 68.577 88.160 39.701 1.00 35.53 263 LYS D C 1
ATOM 20803 O O . LYS D 1 263 ? 68.579 87.329 38.785 1.00 33.15 263 LYS D O 1
ATOM 20822 N N . GLY D 1 264 ? 68.846 89.452 39.490 1.00 35.82 264 GLY D N 1
ATOM 20823 C CA . GLY D 1 264 ? 69.189 89.918 38.156 1.00 33.38 264 GLY D CA 1
ATOM 20824 C C . GLY D 1 264 ? 70.471 89.302 37.631 1.00 36.51 264 GLY D C 1
ATOM 20825 O O . GLY D 1 264 ? 70.566 88.948 36.453 1.00 35.89 264 GLY D O 1
ATOM 20829 N N . ILE D 1 265 ? 71.477 89.167 38.497 1.00 39.22 265 ILE D N 1
ATOM 20830 C CA . ILE D 1 265 ? 72.706 88.485 38.102 1.00 36.14 265 ILE D CA 1
ATOM 20831 C C . ILE D 1 265 ? 72.405 87.062 37.654 1.00 36.29 265 ILE D C 1
ATOM 20832 O O . ILE D 1 265 ? 72.929 86.590 36.637 1.00 34.65 265 ILE D O 1
ATOM 20848 N N A MET D 1 266 ? 71.566 86.350 38.408 0.92 38.45 266 MET D N 1
ATOM 20849 N N B MET D 1 266 ? 71.559 86.353 38.409 0.08 37.87 266 MET D N 1
ATOM 20850 C CA A MET D 1 266 ? 71.290 84.956 38.084 0.92 35.44 266 MET D CA 1
ATOM 20851 C CA B MET D 1 266 ? 71.269 84.959 38.096 0.08 35.63 266 MET D CA 1
ATOM 20852 C C A MET D 1 266 ? 70.451 84.811 36.820 0.92 34.05 266 MET D C 1
ATOM 20853 C C B MET D 1 266 ? 70.466 84.819 36.810 0.08 34.01 266 MET D C 1
ATOM 20854 O O A MET D 1 266 ? 70.493 83.753 36.186 0.92 33.83 266 MET D O 1
ATOM 20855 O O B MET D 1 266 ? 70.532 83.772 36.155 0.08 33.97 266 MET D O 1
ATOM 20882 N N . ASN D 1 267 ? 69.698 85.846 36.437 1.00 35.13 267 ASN D N 1
ATOM 20883 C CA . ASN D 1 267 ? 68.957 85.788 35.179 1.00 36.33 267 ASN D CA 1
ATOM 20884 C C . ASN D 1 267 ? 69.880 85.396 34.033 1.00 33.35 267 ASN D C 1
ATOM 20885 O O . ASN D 1 267 ? 69.505 84.602 33.163 1.00 36.24 267 ASN D O 1
ATOM 20897 N N . GLY D 1 268 ? 71.102 85.926 34.033 1.00 33.99 268 GLY D N 1
ATOM 20898 C CA . GLY D 1 268 ? 72.090 85.575 33.035 1.00 34.27 268 GLY D CA 1
ATOM 20899 C C . GLY D 1 268 ? 72.822 84.287 33.346 1.00 31.85 268 GLY D C 1
ATOM 20900 O O . GLY D 1 268 ? 72.910 83.401 32.492 1.00 32.34 268 GLY D O 1
ATOM 20904 N N . ILE D 1 269 ? 73.347 84.163 34.568 1.00 32.73 269 ILE D N 1
ATOM 20905 C CA . ILE D 1 269 ? 74.134 82.982 34.920 1.00 31.10 269 ILE D CA 1
ATOM 20906 C C . ILE D 1 269 ? 73.306 81.716 34.735 1.00 30.19 269 ILE D C 1
ATOM 20907 O O . ILE D 1 269 ? 73.745 80.757 34.091 1.00 31.25 269 ILE D O 1
ATOM 20923 N N . GLU D 1 270 ? 72.094 81.693 35.297 1.00 30.97 270 GLU D N 1
ATOM 20924 C CA . GLU D 1 270 ? 71.256 80.506 35.158 1.00 32.73 270 GLU D CA 1
ATOM 20925 C C . GLU D 1 270 ? 70.895 80.249 33.700 1.00 31.56 270 GLU D C 1
ATOM 20926 O O . GLU D 1 270 ? 70.746 79.091 33.294 1.00 33.83 270 GLU D O 1
ATOM 20938 N N . ALA D 1 271 ? 70.760 81.306 32.896 1.00 34.25 271 ALA D N 1
ATOM 20939 C CA . ALA D 1 271 ? 70.436 81.116 31.486 1.00 33.35 271 ALA D CA 1
ATOM 20940 C C . ALA D 1 271 ? 71.517 80.308 30.777 1.00 32.03 271 ALA D C 1
ATOM 20941 O O . ALA D 1 271 ? 71.211 79.419 29.973 1.00 31.98 271 ALA D O 1
ATOM 20948 N N . VAL D 1 272 ? 72.787 80.597 31.065 1.00 31.06 272 VAL D N 1
ATOM 20949 C CA . VAL D 1 272 ? 73.876 79.855 30.440 1.00 32.01 272 VAL D CA 1
ATOM 20950 C C . VAL D 1 272 ? 74.008 78.473 31.066 1.00 34.19 272 VAL D C 1
ATOM 20951 O O . VAL D 1 272 ? 74.264 77.485 30.370 1.00 30.58 272 VAL D O 1
ATOM 20964 N N . VAL D 1 273 ? 73.841 78.392 32.386 1.00 32.45 273 VAL D N 1
ATOM 20965 C CA . VAL D 1 273 ? 73.915 77.109 33.080 1.00 28.64 273 VAL D CA 1
ATOM 20966 C C . VAL D 1 273 ? 72.869 76.152 32.526 1.00 32.96 273 VAL D C 1
ATOM 20967 O O . VAL D 1 273 ? 73.156 74.981 32.245 1.00 32.24 273 VAL D O 1
ATOM 20980 N N . LEU D 1 274 ? 71.639 76.639 32.352 1.00 32.59 274 LEU D N 1
ATOM 20981 C CA . LEU D 1 274 ? 70.580 75.799 31.801 1.00 30.94 274 LEU D CA 1
ATOM 20982 C C . LEU D 1 274 ? 70.877 75.412 30.359 1.00 31.59 274 LEU D C 1
ATOM 20983 O O . LEU D 1 274 ? 70.706 74.249 29.976 1.00 30.92 274 LEU D O 1
ATOM 20999 N N . ALA D 1 275 ? 71.324 76.371 29.545 1.00 33.34 275 ALA D N 1
ATOM 21000 C CA . ALA D 1 275 ? 71.565 76.089 28.134 1.00 34.44 275 ALA D CA 1
ATOM 21001 C C . ALA D 1 275 ? 72.649 75.033 27.953 1.00 33.25 275 ALA D C 1
ATOM 21002 O O . ALA D 1 275 ? 72.565 74.195 27.047 1.00 29.26 275 ALA D O 1
ATOM 21009 N N . THR D 1 276 ? 73.672 75.053 28.805 1.00 34.25 276 THR D N 1
ATOM 21010 C CA . THR D 1 276 ? 74.788 74.122 28.692 1.00 31.46 276 THR D CA 1
ATOM 21011 C C . THR D 1 276 ? 74.528 72.787 29.380 1.00 35.39 276 THR D C 1
ATOM 21012 O O . THR D 1 276 ? 75.429 71.943 29.420 1.00 35.41 276 THR D O 1
ATOM 21023 N N . GLY D 1 277 ? 73.329 72.573 29.915 1.00 35.33 277 GLY D N 1
ATOM 21024 C CA . GLY D 1 277 ? 73.019 71.319 30.568 1.00 33.01 277 GLY D CA 1
ATOM 21025 C C . GLY D 1 277 ? 73.601 71.160 31.952 1.00 35.43 277 GLY D C 1
ATOM 21026 O O . GLY D 1 277 ? 73.747 70.027 32.424 1.00 33.99 277 GLY D O 1
ATOM 21030 N N . ASN D 1 278 ? 73.941 72.259 32.618 1.00 33.24 278 ASN D N 1
ATOM 21031 C CA . ASN D 1 278 ? 74.467 72.217 33.973 1.00 30.91 278 ASN D CA 1
ATOM 21032 C C . ASN D 1 278 ? 73.333 72.264 34.998 1.00 33.66 278 ASN D C 1
ATOM 21033 O O . ASN D 1 278 ? 72.173 72.534 34.676 1.00 34.08 278 ASN D O 1
ATOM 21044 N N . ASP D 1 279 ? 73.690 72.001 36.255 1.00 33.78 279 ASP D N 1
ATOM 21045 C CA . ASP D 1 279 ? 72.719 71.889 37.344 1.00 32.93 279 ASP D CA 1
ATOM 21046 C C . ASP D 1 279 ? 72.379 73.284 37.857 1.00 31.03 279 ASP D C 1
ATOM 21047 O O . ASP D 1 279 ? 73.214 73.942 38.485 1.00 32.47 279 ASP D O 1
ATOM 21056 N N . THR D 1 280 ? 71.140 73.727 37.612 1.00 30.12 280 THR D N 1
ATOM 21057 C CA . THR D 1 280 ? 70.752 75.082 37.992 1.00 32.55 280 THR D CA 1
ATOM 21058 C C . THR D 1 280 ? 70.612 75.226 39.505 1.00 31.31 280 THR D C 1
ATOM 21059 O O . THR D 1 280 ? 70.929 76.286 40.061 1.00 30.25 280 THR D O 1
ATOM 21070 N N . ARG D 1 281 ? 70.125 74.186 40.190 1.00 27.24 281 ARG D N 1
ATOM 21071 C CA . ARG D 1 281 ? 69.958 74.292 41.637 1.00 29.63 281 ARG D CA 1
ATOM 21072 C C . ARG D 1 281 ? 71.307 74.408 42.338 1.00 29.83 281 ARG D C 1
ATOM 21073 O O . ARG D 1 281 ? 71.450 75.164 43.305 1.00 28.05 281 ARG D O 1
ATOM 21094 N N . ALA D 1 282 ? 72.307 73.660 41.867 1.00 30.21 282 ALA D N 1
ATOM 21095 C CA . ALA D 1 282 ? 73.620 73.705 42.502 1.00 35.72 282 ALA D CA 1
ATOM 21096 C C . ALA D 1 282 ? 74.251 75.085 42.363 1.00 34.38 282 ALA D C 1
ATOM 21097 O O . ALA D 1 282 ? 74.875 75.588 43.305 1.00 31.27 282 ALA D O 1
ATOM 21104 N N . VAL D 1 283 ? 74.082 75.724 41.201 1.00 33.50 283 VAL D N 1
ATOM 21105 C CA . VAL D 1 283 ? 74.709 77.023 40.971 1.00 34.31 283 VAL D CA 1
ATOM 21106 C C . VAL D 1 283 ? 73.990 78.117 41.753 1.00 30.97 283 VAL D C 1
ATOM 21107 O O . VAL D 1 283 ? 74.625 79.027 42.298 1.00 31.64 283 VAL D O 1
ATOM 21120 N N A SER D 1 284 ? 72.660 78.052 41.819 0.41 31.41 284 SER D N 1
ATOM 21121 N N B SER D 1 284 ? 72.658 78.057 41.808 0.59 31.39 284 SER D N 1
ATOM 21122 C CA A SER D 1 284 ? 71.920 79.066 42.562 0.41 32.30 284 SER D CA 1
ATOM 21123 C CA B SER D 1 284 ? 71.910 79.057 42.561 0.59 32.30 284 SER D CA 1
ATOM 21124 C C A SER D 1 284 ? 72.174 78.940 44.060 0.41 31.83 284 SER D C 1
ATOM 21125 C C B SER D 1 284 ? 72.189 78.939 44.055 0.59 31.88 284 SER D C 1
ATOM 21126 O O A SER D 1 284 ? 72.283 79.951 44.764 0.41 30.22 284 SER D O 1
ATOM 21127 O O B SER D 1 284 ? 72.332 79.951 44.750 0.59 30.18 284 SER D O 1
ATOM 21142 N N . ALA D 1 285 ? 72.268 77.709 44.566 1.00 33.04 285 ALA D N 1
ATOM 21143 C CA . ALA D 1 285 ? 72.495 77.517 45.994 1.00 32.80 285 ALA D CA 1
ATOM 21144 C C . ALA D 1 285 ? 73.868 78.030 46.411 1.00 33.38 285 ALA D C 1
ATOM 21145 O O . ALA D 1 285 ? 73.999 78.700 47.443 1.00 31.32 285 ALA D O 1
ATOM 21152 N N . SER D 1 286 ? 74.901 77.731 45.624 1.00 30.93 286 SER D N 1
ATOM 21153 C CA . SER D 1 286 ? 76.245 78.160 45.991 1.00 33.64 286 SER D CA 1
ATOM 21154 C C . SER D 1 286 ? 76.399 79.670 45.851 1.00 34.77 286 SER D C 1
ATOM 21155 O O . SER D 1 286 ? 77.080 80.307 46.664 1.00 34.61 286 SER D O 1
ATOM 21163 N N . CYS D 1 287 ? 75.768 80.265 44.834 1.00 33.08 287 CYS D N 1
ATOM 21164 C CA . CYS D 1 287 ? 75.925 81.699 44.610 1.00 33.08 287 CYS D CA 1
ATOM 21165 C C . CYS D 1 287 ? 75.208 82.510 45.684 1.00 32.91 287 CYS D C 1
ATOM 21166 O O . CYS D 1 287 ? 75.772 83.462 46.236 1.00 32.86 287 CYS D O 1
ATOM 21174 N N . HIS D 1 288 ? 73.959 82.153 45.992 1.00 29.94 288 HIS D N 1
ATOM 21175 C CA . HIS D 1 288 ? 73.212 82.912 46.988 1.00 29.73 288 HIS D CA 1
ATOM 21176 C C . HIS D 1 288 ? 73.806 82.733 48.381 1.00 32.22 288 HIS D C 1
ATOM 21177 O O . HIS D 1 288 ? 73.828 83.679 49.177 1.00 30.66 288 HIS D O 1
ATOM 21191 N N . ALA D 1 289 ? 74.291 81.534 48.698 1.00 29.79 289 ALA D N 1
ATOM 21192 C CA . ALA D 1 289 ? 74.949 81.340 49.984 1.00 31.34 289 ALA D CA 1
ATOM 21193 C C . ALA D 1 289 ? 76.242 82.145 50.058 1.00 29.80 289 ALA D C 1
ATOM 21194 O O . ALA D 1 289 ? 76.564 82.722 51.103 1.00 31.85 289 ALA D O 1
ATOM 21201 N N . PHE D 1 290 ? 76.985 82.208 48.950 1.00 32.25 290 PHE D N 1
ATOM 21202 C CA . PHE D 1 290 ? 78.219 82.984 48.911 1.00 35.38 290 PHE D CA 1
ATOM 21203 C C . PHE D 1 290 ? 77.963 84.476 49.079 1.00 37.15 290 PHE D C 1
ATOM 21204 O O . PHE D 1 290 ? 78.906 85.229 49.349 1.00 36.26 290 PHE D O 1
ATOM 21221 N N . ALA D 1 291 ? 76.716 84.917 48.925 1.00 34.03 291 ALA D N 1
ATOM 21222 C CA . ALA D 1 291 ? 76.368 86.315 49.121 1.00 34.82 291 ALA D CA 1
ATOM 21223 C C . ALA D 1 291 ? 76.317 86.711 50.589 1.00 37.71 291 ALA D C 1
ATOM 21224 O O . ALA D 1 291 ? 76.275 87.908 50.892 1.00 34.20 291 ALA D O 1
ATOM 21231 N N . VAL D 1 292 ? 76.310 85.745 51.503 1.00 34.29 292 VAL D N 1
ATOM 21232 C CA . VAL D 1 292 ? 76.297 86.043 52.931 1.00 37.61 292 VAL D CA 1
ATOM 21233 C C . VAL D 1 292 ? 77.728 86.380 53.338 1.00 40.85 292 VAL D C 1
ATOM 21234 O O . VAL D 1 292 ? 78.617 85.529 53.283 1.00 37.06 292 VAL D O 1
ATOM 21247 N N . LYS D 1 293 ? 77.956 87.629 53.725 1.00 42.46 293 LYS D N 1
ATOM 21248 C CA . LYS D 1 293 ? 79.264 88.087 54.163 1.00 43.80 293 LYS D CA 1
ATOM 21249 C C . LYS D 1 293 ? 79.069 88.963 55.389 1.00 46.10 293 LYS D C 1
ATOM 21250 O O . LYS D 1 293 ? 78.159 89.794 55.428 1.00 40.58 293 LYS D O 1
ATOM 21269 N N . GLU D 1 294 ? 79.907 88.751 56.404 1.00 48.28 294 GLU D N 1
ATOM 21270 C CA . GLU D 1 294 ? 79.817 89.516 57.647 1.00 47.64 294 GLU D CA 1
ATOM 21271 C C . GLU D 1 294 ? 78.452 89.340 58.305 1.00 41.86 294 GLU D C 1
ATOM 21272 O O . GLU D 1 294 ? 77.942 90.255 58.956 1.00 44.32 294 GLU D O 1
ATOM 21284 N N . GLY D 1 295 ? 77.847 88.169 58.120 1.00 43.75 295 GLY D N 1
ATOM 21285 C CA . GLY D 1 295 ? 76.562 87.874 58.719 1.00 41.25 295 GLY D CA 1
ATOM 21286 C C . GLY D 1 295 ? 75.368 88.505 58.044 1.00 42.21 295 GLY D C 1
ATOM 21287 O O . GLY D 1 295 ? 74.304 88.601 58.662 1.00 44.37 295 GLY D O 1
ATOM 21291 N N . ARG D 1 296 ? 75.498 88.927 56.790 1.00 40.15 296 ARG D N 1
ATOM 21292 C CA . ARG D 1 296 ? 74.428 89.632 56.101 1.00 41.82 296 ARG D CA 1
ATOM 21293 C C . ARG D 1 296 ? 74.395 89.217 54.640 1.00 37.85 296 ARG D C 1
ATOM 21294 O O . ARG D 1 296 ? 75.436 89.135 53.986 1.00 36.05 296 ARG D O 1
ATOM 21315 N N . TYR D 1 297 ? 73.190 88.952 54.133 1.00 38.25 297 TYR D N 1
ATOM 21316 C CA . TYR D 1 297 ? 73.012 88.686 52.711 1.00 35.18 297 TYR D CA 1
ATOM 21317 C C . TYR D 1 297 ? 73.200 89.982 51.932 1.00 39.90 297 TYR D C 1
ATOM 21318 O O . TYR D 1 297 ? 72.437 90.938 52.113 1.00 39.39 297 TYR D O 1
ATOM 21336 N N . GLN D 1 298 ? 74.203 90.011 51.060 1.00 35.91 298 GLN D N 1
ATOM 21337 C CA . GLN D 1 298 ? 74.588 91.216 50.343 1.00 41.81 298 GLN D CA 1
ATOM 21338 C C . GLN D 1 298 ? 74.700 90.914 48.855 1.00 41.27 298 GLN D C 1
ATOM 21339 O O . GLN D 1 298 ? 74.489 89.784 48.408 1.00 35.96 298 GLN D O 1
ATOM 21353 N N . GLY D 1 299 ? 75.045 91.941 48.084 1.00 41.52 299 GLY D N 1
ATOM 21354 C CA . GLY D 1 299 ? 75.211 91.760 46.657 1.00 41.45 299 GLY D CA 1
ATOM 21355 C C . GLY D 1 299 ? 76.483 91.005 46.327 1.00 41.80 299 GLY D C 1
ATOM 21356 O O . GLY D 1 299 ? 77.469 91.039 47.063 1.00 37.52 299 GLY D O 1
ATOM 21360 N N . LEU D 1 300 ? 76.451 90.303 45.198 1.00 37.71 300 LEU D N 1
ATOM 21361 C CA . LEU D 1 300 ? 77.593 89.528 44.735 1.00 39.11 300 LEU D CA 1
ATOM 21362 C C . LEU D 1 300 ? 78.537 90.333 43.854 1.00 40.50 300 LEU D C 1
ATOM 21363 O O . LEU D 1 300 ? 79.551 89.791 43.403 1.00 42.32 300 LEU D O 1
ATOM 21379 N N . THR D 1 301 ? 78.237 91.605 43.606 1.00 39.69 301 THR D N 1
ATOM 21380 C CA . THR D 1 301 ? 79.074 92.460 42.781 1.00 46.33 301 THR D CA 1
ATOM 21381 C C . THR D 1 301 ? 79.363 93.755 43.527 1.00 49.22 301 THR D C 1
ATOM 21382 O O . THR D 1 301 ? 78.634 94.150 44.441 1.00 49.85 301 THR D O 1
ATOM 21393 N N . SER D 1 302 ? 80.444 94.414 43.121 1.00 51.08 302 SER D N 1
ATOM 21394 C CA . SER D 1 302 ? 80.837 95.705 43.669 1.00 52.50 302 SER D CA 1
ATOM 21395 C C . SER D 1 302 ? 81.075 96.663 42.514 1.00 50.00 302 SER D C 1
ATOM 21396 O O . SER D 1 302 ? 81.746 96.309 41.539 1.00 52.80 302 SER D O 1
ATOM 21404 N N . TRP D 1 303 ? 80.516 97.865 42.619 1.00 47.52 303 TRP D N 1
ATOM 21405 C CA . TRP D 1 303 ? 80.665 98.902 41.606 1.00 54.78 303 TRP D CA 1
ATOM 21406 C C . TRP D 1 303 ? 81.221 100.153 42.270 1.00 58.14 303 TRP D C 1
ATOM 21407 O O . TRP D 1 303 ? 80.616 100.687 43.206 1.00 54.00 303 TRP D O 1
ATOM 21428 N N . THR D 1 304 ? 82.376 100.611 41.787 1.00 58.87 304 THR D N 1
ATOM 21429 C CA . THR D 1 304 ? 83.062 101.768 42.339 1.00 63.00 304 THR D CA 1
ATOM 21430 C C . THR D 1 304 ? 83.485 102.693 41.204 1.00 62.65 304 THR D C 1
ATOM 21431 O O . THR D 1 304 ? 83.503 102.304 40.033 1.00 61.23 304 THR D O 1
ATOM 21442 N N . LEU D 1 305 ? 83.836 103.924 41.567 1.00 66.38 305 LEU D N 1
ATOM 21443 C CA . LEU D 1 305 ? 84.219 104.953 40.603 1.00 71.18 305 LEU D CA 1
ATOM 21444 C C . LEU D 1 305 ? 85.663 105.360 40.866 1.00 69.47 305 LEU D C 1
ATOM 21445 O O . LEU D 1 305 ? 85.968 105.942 41.913 1.00 70.32 305 LEU D O 1
ATOM 21461 N N . ASP D 1 306 ? 86.544 105.057 39.917 1.00 71.55 306 ASP D N 1
ATOM 21462 C CA . ASP D 1 306 ? 87.962 105.403 39.996 1.00 78.43 306 ASP D CA 1
ATOM 21463 C C . ASP D 1 306 ? 88.279 106.344 38.838 1.00 82.58 306 ASP D C 1
ATOM 21464 O O . ASP D 1 306 ? 88.430 105.904 37.694 1.00 80.11 306 ASP D O 1
ATOM 21473 N N . GLY D 1 307 ? 88.384 107.636 39.136 1.00 79.28 307 GLY D N 1
ATOM 21474 C CA . GLY D 1 307 ? 88.619 108.629 38.109 1.00 77.29 307 GLY D CA 1
ATOM 21475 C C . GLY D 1 307 ? 87.410 108.821 37.220 1.00 76.84 307 GLY D C 1
ATOM 21476 O O . GLY D 1 307 ? 86.327 109.169 37.700 1.00 77.55 307 GLY D O 1
ATOM 21480 N N . GLU D 1 308 ? 87.584 108.601 35.917 1.00 76.91 308 GLU D N 1
ATOM 21481 C CA . GLU D 1 308 ? 86.488 108.629 34.957 1.00 83.00 308 GLU D CA 1
ATOM 21482 C C . GLU D 1 308 ? 86.139 107.222 34.479 1.00 79.58 308 GLU D C 1
ATOM 21483 O O . GLU D 1 308 ? 85.680 107.036 33.349 1.00 71.46 308 GLU D O 1
ATOM 21495 N N . GLN D 1 309 ? 86.361 106.224 35.333 1.00 75.87 309 GLN D N 1
ATOM 21496 C CA . GLN D 1 309 ? 86.116 104.828 35.001 1.00 69.40 309 GLN D CA 1
ATOM 21497 C C . GLN D 1 309 ? 85.249 104.191 36.076 1.00 67.07 309 GLN D C 1
ATOM 21498 O O . GLN D 1 309 ? 85.558 104.288 37.268 1.00 61.91 309 GLN D O 1
ATOM 21512 N N . LEU D 1 310 ? 84.168 103.545 35.650 1.00 61.91 310 LEU D N 1
ATOM 21513 C CA . LEU D 1 310 ? 83.336 102.738 36.534 1.00 58.87 310 LEU D CA 1
ATOM 21514 C C . LEU D 1 310 ? 83.929 101.334 36.589 1.00 55.58 310 LEU D C 1
ATOM 21515 O O . LEU D 1 310 ? 84.080 100.679 35.552 1.00 53.33 310 LEU D O 1
ATOM 21531 N N . ILE D 1 311 ? 84.280 100.883 37.789 1.00 53.17 311 ILE D N 1
ATOM 21532 C CA . ILE D 1 311 ? 84.935 99.594 37.981 1.00 58.53 311 ILE D CA 1
ATOM 21533 C C . ILE D 1 311 ? 83.916 98.614 38.547 1.00 53.37 311 ILE D C 1
ATOM 21534 O O . ILE D 1 311 ? 83.302 98.874 39.589 1.00 53.06 311 ILE D O 1
ATOM 21550 N N . GLY D 1 312 ? 83.740 97.493 37.866 1.00 51.76 312 GLY D N 1
ATOM 21551 C CA . GLY D 1 312 ? 82.840 96.443 38.316 1.00 49.69 312 GLY D CA 1
ATOM 21552 C C . GLY D 1 312 ? 83.610 95.169 38.613 1.00 49.08 312 GLY D C 1
ATOM 21553 O O . GLY D 1 312 ? 84.570 94.840 37.915 1.00 48.49 312 GLY D O 1
ATOM 21557 N N . GLU D 1 313 ? 83.184 94.462 39.654 1.00 51.03 313 GLU D N 1
ATOM 21558 C CA . GLU D 1 313 ? 83.807 93.199 40.021 1.00 50.93 313 GLU D CA 1
ATOM 21559 C C . GLU D 1 313 ? 82.739 92.240 40.521 1.00 45.96 313 GLU D C 1
ATOM 21560 O O . GLU D 1 313 ? 81.812 92.642 41.228 1.00 43.07 313 GLU D O 1
ATOM 21572 N N . ILE D 1 314 ? 82.874 90.973 40.143 1.00 47.99 314 ILE D N 1
ATOM 21573 C CA . ILE D 1 314 ? 81.975 89.916 40.581 1.00 44.39 314 ILE D CA 1
ATOM 21574 C C . ILE D 1 314 ? 82.827 88.781 41.127 1.00 42.03 314 ILE D C 1
ATOM 21575 O O . ILE D 1 314 ? 83.931 88.522 40.648 1.00 43.82 314 ILE D O 1
ATOM 21591 N N . SER D 1 315 ? 82.308 88.107 42.154 1.00 37.14 315 SER D N 1
ATOM 21592 C CA . SER D 1 315 ? 82.969 86.937 42.730 1.00 39.11 315 SER D CA 1
ATOM 21593 C C . SER D 1 315 ? 81.890 85.915 43.059 1.00 37.51 315 SER D C 1
ATOM 21594 O O . SER D 1 315 ? 81.043 86.162 43.923 1.00 35.82 315 SER D O 1
ATOM 21602 N N . VAL D 1 316 ? 81.915 84.776 42.371 1.00 35.98 316 VAL D N 1
ATOM 21603 C CA . VAL D 1 316 ? 80.877 83.760 42.527 1.00 39.38 316 VAL D CA 1
ATOM 21604 C C . VAL D 1 316 ? 81.497 82.369 42.502 1.00 34.80 316 VAL D C 1
ATOM 21605 O O . VAL D 1 316 ? 82.457 82.134 41.757 1.00 35.93 316 VAL D O 1
ATOM 21618 N N . PRO D 1 317 ? 80.977 81.416 43.280 1.00 35.63 317 PRO D N 1
ATOM 21619 C CA . PRO D 1 317 ? 81.422 80.021 43.144 1.00 36.41 317 PRO D CA 1
ATOM 21620 C C . PRO D 1 317 ? 80.683 79.344 42.000 1.00 35.95 317 PRO D C 1
ATOM 21621 O O . PRO D 1 317 ? 79.459 79.195 42.039 1.00 41.71 317 PRO D O 1
ATOM 21632 N N . LEU D 1 318 ? 81.432 78.935 40.976 1.00 34.87 318 LEU D N 1
ATOM 21633 C CA . LEU D 1 318 ? 80.867 78.352 39.760 1.00 34.36 318 LEU D CA 1
ATOM 21634 C C . LEU D 1 318 ? 81.573 77.029 39.484 1.00 34.96 318 LEU D C 1
ATOM 21635 O O . LEU D 1 318 ? 82.558 76.982 38.742 1.00 39.13 318 LEU D O 1
ATOM 21651 N N . ALA D 1 319 ? 81.060 75.955 40.082 1.00 31.93 319 ALA D N 1
ATOM 21652 C CA . ALA D 1 319 ? 81.560 74.607 39.820 1.00 35.11 319 ALA D CA 1
ATOM 21653 C C . ALA D 1 319 ? 80.749 73.995 38.677 1.00 34.39 319 ALA D C 1
ATOM 21654 O O . ALA D 1 319 ? 79.933 73.089 38.853 1.00 37.79 319 ALA D O 1
ATOM 21661 N N . LEU D 1 320 ? 80.982 74.532 37.483 1.00 33.76 320 LEU D N 1
ATOM 21662 C CA . LEU D 1 320 ? 80.256 74.121 36.292 1.00 32.91 320 LEU D CA 1
ATOM 21663 C C . LEU D 1 320 ? 80.980 72.971 35.596 1.00 36.59 320 LEU D C 1
ATOM 21664 O O . LEU D 1 320 ? 82.100 72.597 35.949 1.00 33.14 320 LEU D O 1
ATOM 21680 N N . ALA D 1 321 ? 80.327 72.415 34.578 1.00 35.39 321 ALA D N 1
ATOM 21681 C CA . ALA D 1 321 ? 80.826 71.217 33.924 1.00 37.05 321 ALA D CA 1
ATOM 21682 C C . ALA D 1 321 ? 80.686 71.333 32.415 1.00 36.40 321 ALA D C 1
ATOM 21683 O O . ALA D 1 321 ? 79.810 72.034 31.904 1.00 35.60 321 ALA D O 1
ATOM 21690 N N . THR D 1 322 ? 81.579 70.637 31.707 1.00 36.50 322 THR D N 1
ATOM 21691 C CA . THR D 1 322 ? 81.461 70.440 30.271 1.00 37.00 322 THR D CA 1
ATOM 21692 C C . THR D 1 322 ? 81.291 68.976 29.886 1.00 34.68 322 THR D C 1
ATOM 21693 O O . THR D 1 322 ? 81.060 68.688 28.707 1.00 37.61 322 THR D O 1
ATOM 21704 N N . VAL D 1 323 ? 81.398 68.047 30.841 1.00 34.20 323 VAL D N 1
ATOM 21705 C CA . VAL D 1 323 ? 81.149 66.631 30.605 1.00 34.45 323 VAL D CA 1
ATOM 21706 C C . VAL D 1 323 ? 80.329 66.091 31.769 1.00 33.20 323 VAL D C 1
ATOM 21707 O O . VAL D 1 323 ? 80.325 66.649 32.868 1.00 35.92 323 VAL D O 1
ATOM 21720 N N . GLY D 1 324 ? 79.623 64.995 31.514 1.00 36.44 324 GLY D N 1
ATOM 21721 C CA . GLY D 1 324 ? 78.831 64.345 32.535 1.00 35.40 324 GLY D CA 1
ATOM 21722 C C . GLY D 1 324 ? 77.506 65.039 32.791 1.00 37.38 324 GLY D C 1
ATOM 21723 O O . GLY D 1 324 ? 77.210 66.121 32.279 1.00 33.50 324 GLY D O 1
ATOM 21727 N N . GLY D 1 325 ? 76.686 64.394 33.618 1.00 40.08 325 GLY D N 1
ATOM 21728 C CA . GLY D 1 325 ? 75.386 64.927 33.946 1.00 36.24 325 GLY D CA 1
ATOM 21729 C C . GLY D 1 325 ? 74.489 65.002 32.730 1.00 36.45 325 GLY D C 1
ATOM 21730 O O . GLY D 1 325 ? 74.249 63.985 32.071 1.00 38.05 325 GLY D O 1
ATOM 21734 N N . ALA D 1 326 ? 74.003 66.200 32.417 1.00 38.57 326 ALA D N 1
ATOM 21735 C CA . ALA D 1 326 ? 73.179 66.429 31.238 1.00 36.65 326 ALA D CA 1
ATOM 21736 C C . ALA D 1 326 ? 73.915 67.215 30.159 1.00 36.09 326 ALA D C 1
ATOM 21737 O O . ALA D 1 326 ? 73.288 67.649 29.186 1.00 36.42 326 ALA D O 1
ATOM 21744 N N . THR D 1 327 ? 75.228 67.410 30.306 1.00 33.87 327 THR D N 1
ATOM 21745 C CA . THR D 1 327 ? 75.975 68.189 29.326 1.00 34.45 327 THR D CA 1
ATOM 21746 C C . THR D 1 327 ? 76.137 67.460 27.999 1.00 34.54 327 THR D C 1
ATOM 21747 O O . THR D 1 327 ? 76.492 68.097 27.000 1.00 36.25 327 THR D O 1
ATOM 21758 N N . LYS D 1 328 ? 75.885 66.147 27.965 1.00 35.77 328 LYS D N 1
ATOM 21759 C CA . LYS D 1 328 ? 76.087 65.357 26.757 1.00 39.95 328 LYS D CA 1
ATOM 21760 C C . LYS D 1 328 ? 74.844 64.561 26.372 1.00 41.28 328 LYS D C 1
ATOM 21761 O O . LYS D 1 328 ? 74.462 64.531 25.197 1.00 39.92 328 LYS D O 1
ATOM 21780 N N . VAL D 1 329 ? 74.204 63.907 27.348 1.00 36.76 329 VAL D N 1
ATOM 21781 C CA . VAL D 1 329 ? 73.038 63.086 27.034 1.00 40.45 329 VAL D CA 1
ATOM 21782 C C . VAL D 1 329 ? 71.930 63.921 26.400 1.00 39.12 329 VAL D C 1
ATOM 21783 O O . VAL D 1 329 ? 71.096 63.390 25.657 1.00 44.59 329 VAL D O 1
ATOM 21796 N N . LEU D 1 330 ? 71.894 65.228 26.676 1.00 36.96 330 LEU D N 1
ATOM 21797 C CA . LEU D 1 330 ? 70.919 66.113 26.049 1.00 43.14 330 LEU D CA 1
ATOM 21798 C C . LEU D 1 330 ? 71.534 66.726 24.798 1.00 37.78 330 LEU D C 1
ATOM 21799 O O . LEU D 1 330 ? 72.480 67.520 24.913 1.00 37.42 330 LEU D O 1
ATOM 21815 N N . PRO D 1 331 ? 71.043 66.402 23.597 1.00 36.09 331 PRO D N 1
ATOM 21816 C CA . PRO D 1 331 ? 71.621 67.008 22.384 1.00 37.99 331 PRO D CA 1
ATOM 21817 C C . PRO D 1 331 ? 71.739 68.524 22.430 1.00 38.92 331 PRO D C 1
ATOM 21818 O O . PRO D 1 331 ? 72.759 69.070 21.989 1.00 39.54 331 PRO D O 1
ATOM 21829 N N . LYS D 1 332 ? 70.723 69.223 22.945 1.00 35.47 332 LYS D N 1
ATOM 21830 C CA . LYS D 1 332 ? 70.774 70.682 22.971 1.00 30.08 332 LYS D CA 1
ATOM 21831 C C . LYS D 1 332 ? 71.944 71.191 23.803 1.00 34.69 332 LYS D C 1
ATOM 21832 O O . LYS D 1 332 ? 72.491 72.262 23.513 1.00 34.88 332 LYS D O 1
ATOM 21851 N N . SER D 1 333 ? 72.336 70.453 24.844 1.00 34.09 333 SER D N 1
ATOM 21852 C CA . SER D 1 333 ? 73.494 70.859 25.635 1.00 39.90 333 SER D CA 1
ATOM 21853 C C . SER D 1 333 ? 74.751 70.872 24.774 1.00 38.46 333 SER D C 1
ATOM 21854 O O . SER D 1 333 ? 75.540 71.822 24.817 1.00 37.25 333 SER D O 1
ATOM 21862 N N . GLN D 1 334 ? 74.944 69.823 23.969 1.00 41.23 334 GLN D N 1
ATOM 21863 C CA . GLN D 1 334 ? 76.091 69.788 23.067 1.00 44.88 334 GLN D CA 1
ATOM 21864 C C . GLN D 1 334 ? 76.002 70.893 22.023 1.00 42.36 334 GLN D C 1
ATOM 21865 O O . GLN D 1 334 ? 77.012 71.521 21.685 1.00 42.61 334 GLN D O 1
ATOM 21879 N N . ALA D 1 335 ? 74.800 71.149 21.502 1.00 40.06 335 ALA D N 1
ATOM 21880 C CA . ALA D 1 335 ? 74.633 72.233 20.539 1.00 40.79 335 ALA D CA 1
ATOM 21881 C C . ALA D 1 335 ? 75.049 73.566 21.150 1.00 39.58 335 ALA D C 1
ATOM 21882 O O . ALA D 1 335 ? 75.793 74.340 20.537 1.00 40.30 335 ALA D O 1
ATOM 21889 N N . ALA D 1 336 ? 74.586 73.844 22.371 1.00 39.97 336 ALA D N 1
ATOM 21890 C CA . ALA D 1 336 ? 74.951 75.093 23.031 1.00 36.81 336 ALA D CA 1
ATOM 21891 C C . ALA D 1 336 ? 76.448 75.153 23.313 1.00 41.07 336 ALA D C 1
ATOM 21892 O O . ALA D 1 336 ? 77.058 76.227 23.245 1.00 36.77 336 ALA D O 1
ATOM 21899 N N . ALA D 1 337 ? 77.056 74.009 23.641 1.00 39.60 337 ALA D N 1
ATOM 21900 C CA . ALA D 1 337 ? 78.490 73.984 23.904 1.00 43.66 337 ALA D CA 1
ATOM 21901 C C . ALA D 1 337 ? 79.288 74.292 22.645 1.00 42.78 337 ALA D C 1
ATOM 21902 O O . ALA D 1 337 ? 80.362 74.901 22.724 1.00 40.66 337 ALA D O 1
ATOM 21909 N N . ASP D 1 338 ? 78.781 73.873 21.482 1.00 44.59 338 ASP D N 1
ATOM 21910 C CA . ASP D 1 338 ? 79.427 74.219 20.220 1.00 43.06 338 ASP D CA 1
ATOM 21911 C C . ASP D 1 338 ? 79.413 75.728 20.011 1.00 41.43 338 ASP D C 1
ATOM 21912 O O . ASP D 1 338 ? 80.460 76.346 19.775 1.00 41.36 338 ASP D O 1
ATOM 21921 N N . LEU D 1 339 ? 78.234 76.342 20.126 1.00 39.08 339 LEU D N 1
ATOM 21922 C CA . LEU D 1 339 ? 78.131 77.788 19.957 1.00 40.10 339 LEU D CA 1
ATOM 21923 C C . LEU D 1 339 ? 79.100 78.524 20.876 1.00 43.24 339 LEU D C 1
ATOM 21924 O O . LEU D 1 339 ? 79.775 79.469 20.451 1.00 42.05 339 LEU D O 1
ATOM 21940 N N . LEU D 1 340 ? 79.195 78.094 22.137 1.00 42.29 340 LEU D N 1
ATOM 21941 C CA . LEU D 1 340 ? 80.050 78.781 23.101 1.00 43.15 340 LEU D CA 1
ATOM 21942 C C . LEU D 1 340 ? 81.527 78.490 22.859 1.00 39.76 340 LEU D C 1
ATOM 21943 O O . LEU D 1 340 ? 82.372 79.351 23.126 1.00 41.78 340 LEU D O 1
ATOM 21959 N N . ALA D 1 341 ? 81.854 77.303 22.346 1.00 41.19 341 ALA D N 1
ATOM 21960 C CA . ALA D 1 341 ? 83.224 76.961 21.962 1.00 46.10 341 ALA D CA 1
ATOM 21961 C C . ALA D 1 341 ? 84.164 76.995 23.164 1.00 48.27 341 ALA D C 1
ATOM 21962 O O . ALA D 1 341 ? 85.294 77.486 23.089 1.00 50.19 341 ALA D O 1
ATOM 21969 N N A VAL D 1 342 ? 83.679 76.428 24.267 0.53 46.42 342 VAL D N 1
ATOM 21970 N N B VAL D 1 342 ? 83.714 76.496 24.297 0.47 46.41 342 VAL D N 1
ATOM 21971 C CA A VAL D 1 342 ? 84.422 76.280 25.502 0.53 45.24 342 VAL D CA 1
ATOM 21972 C CA B VAL D 1 342 ? 84.537 76.525 25.498 0.47 45.20 342 VAL D CA 1
ATOM 21973 C C A VAL D 1 342 ? 84.331 74.809 25.875 0.53 47.82 342 VAL D C 1
ATOM 21974 C C B VAL D 1 342 ? 85.428 75.291 25.506 0.47 46.41 342 VAL D C 1
ATOM 21975 O O A VAL D 1 342 ? 83.257 74.331 26.259 0.53 50.15 342 VAL D O 1
ATOM 21976 O O B VAL D 1 342 ? 84.957 74.170 25.275 0.47 46.18 342 VAL D O 1
ATOM 22001 N N A THR D 1 343 ? 85.445 74.086 25.747 0.53 46.40 343 THR D N 1
ATOM 22002 N N B THR D 1 343 ? 86.722 75.497 25.775 0.47 44.27 343 THR D N 1
ATOM 22003 C CA A THR D 1 343 ? 85.522 72.704 26.199 0.53 44.91 343 THR D CA 1
ATOM 22004 C CA B THR D 1 343 ? 87.680 74.401 25.708 0.47 44.43 343 THR D CA 1
ATOM 22005 C C A THR D 1 343 ? 86.146 72.576 27.583 0.53 44.98 343 THR D C 1
ATOM 22006 C C B THR D 1 343 ? 87.704 73.572 26.985 0.47 46.32 343 THR D C 1
ATOM 22007 O O A THR D 1 343 ? 86.074 71.499 28.183 0.53 41.40 343 THR D O 1
ATOM 22008 O O B THR D 1 343 ? 88.088 72.398 26.942 0.47 47.33 343 THR D O 1
ATOM 22029 N N A ASP D 1 344 ? 86.751 73.641 28.099 0.53 46.24 344 ASP D N 1
ATOM 22030 N N B ASP D 1 344 ? 87.315 74.148 28.121 0.47 46.00 344 ASP D N 1
ATOM 22031 C CA A ASP D 1 344 ? 87.391 73.643 29.408 0.53 45.56 344 ASP D CA 1
ATOM 22032 C CA B ASP D 1 344 ? 87.289 73.393 29.366 0.47 45.46 344 ASP D CA 1
ATOM 22033 C C A ASP D 1 344 ? 86.404 74.182 30.437 0.53 41.81 344 ASP D C 1
ATOM 22034 C C B ASP D 1 344 ? 86.377 74.089 30.369 0.47 41.84 344 ASP D C 1
ATOM 22035 O O A ASP D 1 344 ? 85.892 75.296 30.283 0.53 39.61 344 ASP D O 1
ATOM 22036 O O B ASP D 1 344 ? 85.924 75.216 30.157 0.47 39.63 344 ASP D O 1
ATOM 22052 N N . ALA D 1 345 ? 86.133 73.395 31.482 1.00 37.54 345 ALA D N 1
ATOM 22053 C CA . ALA D 1 345 ? 85.171 73.853 32.481 1.00 38.11 345 ALA D CA 1
ATOM 22054 C C . ALA D 1 345 ? 85.638 75.121 33.188 1.00 39.51 345 ALA D C 1
ATOM 22055 O O . ALA D 1 345 ? 84.810 75.970 33.538 1.00 35.94 345 ALA D O 1
ATOM 22063 N N . LYS D 1 346 ? 86.947 75.269 33.413 1.00 37.64 346 LYS D N 1
ATOM 22064 C CA . LYS D 1 346 ? 87.445 76.504 34.011 1.00 38.99 346 LYS D CA 1
ATOM 22065 C C . LYS D 1 346 ? 87.094 77.707 33.145 1.00 40.80 346 LYS D C 1
ATOM 22066 O O . LYS D 1 346 ? 86.668 78.751 33.655 1.00 36.17 346 LYS D O 1
ATOM 22085 N N . GLU D 1 347 ? 87.278 77.580 31.828 1.00 37.33 347 GLU D N 1
ATOM 22086 C CA . GLU D 1 347 ? 86.909 78.660 30.922 1.00 41.64 347 GLU D CA 1
ATOM 22087 C C . GLU D 1 347 ? 85.412 78.935 30.986 1.00 39.00 347 GLU D C 1
ATOM 22088 O O . GLU D 1 347 ? 84.985 80.096 30.993 1.00 38.05 347 GLU D O 1
ATOM 22100 N N . LEU D 1 348 ? 84.596 77.880 31.047 1.00 37.08 348 LEU D N 1
ATOM 22101 C CA . LEU D 1 348 ? 83.151 78.075 31.132 1.00 37.74 348 LEU D CA 1
ATOM 22102 C C . LEU D 1 348 ? 82.795 78.954 32.322 1.00 33.46 348 LEU D C 1
ATOM 22103 O O . LEU D 1 348 ? 82.014 79.904 32.197 1.00 34.66 348 LEU D O 1
ATOM 22119 N N . SER D 1 349 ? 83.384 78.667 33.487 1.00 34.52 349 SER D N 1
ATOM 22120 C CA . SER D 1 349 ? 83.090 79.453 34.681 1.00 37.00 349 SER D CA 1
ATOM 22121 C C . SER D 1 349 ? 83.523 80.906 34.523 1.00 35.23 349 SER D C 1
ATOM 22122 O O . SER D 1 349 ? 82.870 81.809 35.062 1.00 33.44 349 SER D O 1
ATOM 22130 N N . ARG D 1 350 ? 84.618 81.157 33.802 1.00 37.67 350 ARG D N 1
ATOM 22131 C CA . ARG D 1 350 ? 85.037 82.536 33.574 1.00 38.34 350 ARG D CA 1
ATOM 22132 C C . ARG D 1 350 ? 84.023 83.276 32.709 1.00 35.04 350 ARG D C 1
ATOM 22133 O O . ARG D 1 350 ? 83.688 84.435 32.986 1.00 37.36 350 ARG D O 1
ATOM 22154 N N . VAL D 1 351 ? 83.510 82.616 31.669 1.00 36.86 351 VAL D N 1
ATOM 22155 C CA . VAL D 1 351 ? 82.500 83.239 30.817 1.00 36.99 351 VAL D CA 1
ATOM 22156 C C . VAL D 1 351 ? 81.231 83.517 31.614 1.00 36.71 351 VAL D C 1
ATOM 22157 O O . VAL D 1 351 ? 80.675 84.622 31.568 1.00 35.71 351 VAL D O 1
ATOM 22170 N N . VAL D 1 352 ? 80.754 82.519 32.362 1.00 34.48 352 VAL D N 1
ATOM 22171 C CA . VAL D 1 352 ? 79.492 82.672 33.083 1.00 30.94 352 VAL D CA 1
ATOM 22172 C C . VAL D 1 352 ? 79.594 83.787 34.115 1.00 32.03 352 VAL D C 1
ATOM 22173 O O . VAL D 1 352 ? 78.647 84.557 34.312 1.00 34.58 352 VAL D O 1
ATOM 22186 N N . ALA D 1 353 ? 80.741 83.895 34.791 1.00 32.22 353 ALA D N 1
ATOM 22187 C CA . ALA D 1 353 ? 80.921 84.980 35.749 1.00 31.30 353 ALA D CA 1
ATOM 22188 C C . ALA D 1 353 ? 80.895 86.336 35.052 1.00 37.33 353 ALA D C 1
ATOM 22189 O O . ALA D 1 353 ? 80.263 87.283 35.537 1.00 32.14 353 ALA D O 1
ATOM 22196 N N . ALA D 1 354 ? 81.581 86.451 33.912 1.00 38.13 354 ALA D N 1
ATOM 22197 C CA . ALA D 1 354 ? 81.520 87.690 33.147 1.00 38.52 354 ALA D CA 1
ATOM 22198 C C . ALA D 1 354 ? 80.085 88.001 32.744 1.00 40.54 354 ALA D C 1
ATOM 22199 O O . ALA D 1 354 ? 79.642 89.154 32.835 1.00 37.54 354 ALA D O 1
ATOM 22206 N N . VAL D 1 355 ? 79.339 86.982 32.310 1.00 34.54 355 VAL D N 1
ATOM 22207 C CA . VAL D 1 355 ? 77.935 87.190 31.964 1.00 37.87 355 VAL D CA 1
ATOM 22208 C C . VAL D 1 355 ? 77.180 87.765 33.154 1.00 37.65 355 VAL D C 1
ATOM 22209 O O . VAL D 1 355 ? 76.380 88.698 33.011 1.00 36.55 355 VAL D O 1
ATOM 22222 N N . GLY D 1 356 ? 77.428 87.226 34.349 1.00 39.82 356 GLY D N 1
ATOM 22223 C CA . GLY D 1 356 ? 76.763 87.748 35.531 1.00 38.17 356 GLY D CA 1
ATOM 22224 C C . GLY D 1 356 ? 77.032 89.225 35.751 1.00 39.63 356 GLY D C 1
ATOM 22225 O O . GLY D 1 356 ? 76.113 89.994 36.045 1.00 37.03 356 GLY D O 1
ATOM 22229 N N . LEU D 1 357 ? 78.292 89.643 35.609 1.00 39.02 357 LEU D N 1
ATOM 22230 C CA . LEU D 1 357 ? 78.631 91.047 35.819 1.00 39.66 357 LEU D CA 1
ATOM 22231 C C . LEU D 1 357 ? 78.028 91.928 34.730 1.00 41.13 357 LEU D C 1
ATOM 22232 O O . LEU D 1 357 ? 77.540 93.028 35.015 1.00 39.57 357 LEU D O 1
ATOM 22248 N N . ALA D 1 358 ? 78.056 91.462 33.478 1.00 39.41 358 ALA D N 1
ATOM 22249 C CA . ALA D 1 358 ? 77.408 92.198 32.397 1.00 39.37 358 ALA D CA 1
ATOM 22250 C C . ALA D 1 358 ? 75.917 92.353 32.662 1.00 41.80 358 ALA D C 1
ATOM 22251 O O . ALA D 1 358 ? 75.359 93.447 32.524 1.00 45.79 358 ALA D O 1
ATOM 22258 N N . GLN D 1 359 ? 75.252 91.258 33.040 1.00 41.91 359 GLN D N 1
ATOM 22259 C CA . GLN D 1 359 ? 73.822 91.325 33.323 1.00 41.85 359 GLN D CA 1
ATOM 22260 C C . GLN D 1 359 ? 73.536 92.323 34.439 1.00 39.61 359 GLN D C 1
ATOM 22261 O O . GLN D 1 359 ? 72.551 93.069 34.380 1.00 40.87 359 GLN D O 1
ATOM 22275 N N . ASN D 1 360 ? 74.392 92.351 35.465 1.00 38.33 360 ASN D N 1
ATOM 22276 C CA . ASN D 1 360 ? 74.212 93.284 36.574 1.00 39.57 360 ASN D CA 1
ATOM 22277 C C . ASN D 1 360 ? 74.409 94.725 36.117 1.00 43.13 360 ASN D C 1
ATOM 22278 O O . ASN D 1 360 ? 73.651 95.617 36.516 1.00 42.43 360 ASN D O 1
ATOM 22289 N N . LEU D 1 361 ? 75.412 94.972 35.269 1.00 44.14 361 LEU D N 1
ATOM 22290 C CA . LEU D 1 361 ? 75.608 96.317 34.732 1.00 46.80 361 LEU D CA 1
ATOM 22291 C C . LEU D 1 361 ? 74.351 96.807 34.023 1.00 48.20 361 LEU D C 1
ATOM 22292 O O . LEU D 1 361 ? 73.842 97.896 34.315 1.00 47.65 361 LEU D O 1
ATOM 22308 N N . ALA D 1 362 ? 73.832 96.009 33.087 1.00 44.85 362 ALA D N 1
ATOM 22309 C CA . ALA D 1 362 ? 72.642 96.415 32.349 1.00 45.09 362 ALA D CA 1
ATOM 22310 C C . ALA D 1 362 ? 71.464 96.651 33.285 1.00 46.96 362 ALA D C 1
ATOM 22311 O O . ALA D 1 362 ? 70.665 97.571 33.070 1.00 48.23 362 ALA D O 1
ATOM 22318 N N . ALA D 1 363 ? 71.341 95.837 34.337 1.00 44.99 363 ALA D N 1
ATOM 22319 C CA . ALA D 1 363 ? 70.206 95.976 35.245 1.00 47.15 363 ALA D CA 1
ATOM 22320 C C . ALA D 1 363 ? 70.315 97.241 36.090 1.00 46.31 363 ALA D C 1
ATOM 22321 O O . ALA D 1 363 ? 69.308 97.910 36.348 1.00 45.93 363 ALA D O 1
ATOM 22328 N N . LEU D 1 364 ? 71.524 97.574 36.545 1.00 45.67 364 LEU D N 1
ATOM 22329 C CA . LEU D 1 364 ? 71.693 98.758 37.380 1.00 46.15 364 LEU D CA 1
ATOM 22330 C C . LEU D 1 364 ? 71.565 100.035 36.556 1.00 49.69 364 LEU D C 1
ATOM 22331 O O . LEU D 1 364 ? 70.953 101.010 37.006 1.00 50.08 364 LEU D O 1
ATOM 22347 N N . ARG D 1 365 ? 72.126 100.046 35.344 1.00 52.28 365 ARG D N 1
ATOM 22348 C CA . ARG D 1 365 ? 72.012 101.222 34.488 1.00 54.38 365 ARG D CA 1
ATOM 22349 C C . ARG D 1 365 ? 70.549 101.570 34.236 1.00 57.32 365 ARG D C 1
ATOM 22350 O O . ARG D 1 365 ? 70.149 102.737 34.326 1.00 59.70 365 ARG D O 1
ATOM 22371 N N . ALA D 1 366 ? 69.730 100.563 33.921 1.00 55.21 366 ALA D N 1
ATOM 22372 C CA . ALA D 1 366 ? 68.315 100.815 33.675 1.00 56.18 366 ALA D CA 1
ATOM 22373 C C . ALA D 1 366 ? 67.592 101.218 34.953 1.00 51.07 366 ALA D C 1
ATOM 22374 O O . ALA D 1 366 ? 66.690 102.063 34.924 1.00 54.64 366 ALA D O 1
ATOM 22381 N N . LEU D 1 367 ? 67.972 100.622 36.085 1.00 51.57 367 LEU D N 1
ATOM 22382 C CA . LEU D 1 367 ? 67.288 100.918 37.340 1.00 54.04 367 LEU D CA 1
ATOM 22383 C C . LEU D 1 367 ? 67.416 102.392 37.707 1.00 56.79 367 LEU D C 1
ATOM 22384 O O . LEU D 1 367 ? 66.436 103.021 38.123 1.00 58.10 367 LEU D O 1
ATOM 22400 N N . VAL D 1 368 ? 68.616 102.960 37.563 1.00 56.56 368 VAL D N 1
ATOM 22401 C CA . VAL D 1 368 ? 68.843 104.341 37.972 1.00 60.73 368 VAL D CA 1
ATOM 22402 C C . VAL D 1 368 ? 68.474 105.351 36.889 1.00 63.68 368 VAL D C 1
ATOM 22403 O O . VAL D 1 368 ? 68.291 106.537 37.200 1.00 68.53 368 VAL D O 1
ATOM 22416 N N . SER D 1 369 ? 68.358 104.920 35.636 1.00 61.71 369 SER D N 1
ATOM 22417 C CA . SER D 1 369 ? 67.975 105.814 34.547 1.00 63.89 369 SER D CA 1
ATOM 22418 C C . SER D 1 369 ? 66.461 105.806 34.356 1.00 64.08 369 SER D C 1
ATOM 22419 O O . SER D 1 369 ? 65.756 106.688 34.846 1.00 69.89 369 SER D O 1
#

CATH classification: 3.30.70.420

B-factor: mean 51.1, std 18.92, range [23.32, 149.11]

Radius of gyration: 36.9 Å; Cα contacts (8 Å, |Δi|>4): 3398; chains: 4; bounding box: 113×89×65 Å

Organism: Enterococcus faecalis (NCBI:txid1351)

InterPro domains:
  IPR002155 Thiolase [TIGR01930] (6-384)
  IPR002155 Thiolase [cd00751] (5-373)
  IPR002202 Hydroxymethylglutaryl-CoA reductase, class I/II [PF00368] (401-761)
  IPR002202 Hydroxymethylglutaryl-CoA reductase, class I/II [PR00071] (433-454)
  IPR002202 Hydroxymethylglutaryl-CoA reductase, class I/II [PR00071] (460-480)
  IPR002202 Hydroxymethylglutaryl-CoA reductase, class I/II [PR00071] (550-568)
  IPR002202 Hydroxymethylglutaryl-CoA reductase, class I/II [PR00071] (688-709)
  IPR002202 Hydroxymethylglutaryl-CoA reductase, class I/II [PS50065] (429-759)
  IPR004553 Hydroxymethylglutaryl-CoA reductase, bacterial-type [TIGR00532] (385-760)
  IPR004553 Hydroxymethylglutaryl-CoA reductase, bacterial-type [cd00644] (394-801)
  IPR009023 Hydroxymethylglutaryl-CoA reductase, class I/II, NAD/NADP-binding domain superfamily [SSF55035] (491-597)
  IPR009029 Hydroxymethylglutaryl-CoA reductase, class I/II, substrate-binding domain superfamily [SSF56542] (391-802)
  IPR016039 Thiolase-like [G3DSA:3.40.47.10] (4-269)
  IPR016039 Thiolase-like [G3DSA:3.40.47.10] (126-382)
  IPR016039 Thiolase-like [SSF53901] (4-263)
  IPR016039 Thiolase-like [SSF53901] (265-385)
  IPR020610 Thiolase, active site [PS00099] (367-380)
  IPR020615 Thiolase, acyl-enzyme intermediate active site [PS00098] (84-102)
  IPR020616 Thiolase, N-terminal [PF00108] (4-255)
  IPR020617 Thiolase, C-terminal [PF02803] (265-385)

Solvent-accessible surface area: 51230 Å² total; per-residue (Å²): 119,99,162,8,148,117,39,41,15,113,97,8,6,36,25,6,63,122,129,63,76,8,54,73,105,9,44,146,31,1,90,62,54,16,7,44,55,133,43,2,43,155,17,6,48,6,8,5,0,1,6,4,5,0,0,0,0,0,28,86,1,25,2,49,124,10,66,16,39,0,0,0,3,4,26,46,82,66,5,0,38,28,0,12,63,0,0,115,11,3,103,23,2,93,44,67,79,53,82,30,25,4,10,0,2,0,0,2,13,92,3,103,65,8,115,47,4,38,86,122,0,87,121,89,56,77,80,0,69,124,40,2,80,132,30,53,69,54,0,52,180,104,40,6,2,14,112,56,11,63,33,62,59,32,80,138,25,2,0,0,0,1,0,7,0,22,6,59,40,22,39,4,41,114,8,0,42,40,0,0,76,16,0,2,113,23,0,83,148,56,11,89,131,41,94,7,0,2,9,33,11,0,12,26,0,29,22,2,22,0,9,0,83,2,44,0,51,9,90,90,1,25,218,55,109,84,5,84,86,18,0,81,28,0,32,30,0,5,103,0,0,29,45,0,46,35,9,0,0,18,3,0,14,17,0,2,15,0,0,8,2,0,1,26,1,10,7,9,22,4,8,10,6,1,0,4,0,1,3,35,0,27,74,153,36,98,8,21,10,7,9,57,8,68,50,91,58,113,72,0,49,0,69,1,27,0,0,1,19,1,5,31,32,39,80,4,7,66,62,9,42,5,4,58,2,0,38,46,2,2,32,21,21,12,0,47,12,3,1,47,0,0,0,0,0,0,0,0,6,2,0,6,44,0,54,80,23,3,63,122,173,27,125,123,33,37,14,116,84,9,5,49,25,9,65,131,71,11,58,7,29,60,72,11,43,147,39,0,86,61,59,14,8,56,56,123,46,2,45,144,18,9,27,5,8,6,0,1,6,4,5,0,0,0,0,0,8,58,1,26,4,64,140,64,111,18,24,0,0,0,3,3,26,47,84,68,4,0,41,28,0,9,61,0,1,118,17,1,98,21,2,107,44,66,83,50,85,26,25,4,10,0,1,0,0,2,20,83,4,108,80,10,109,34,0,15,85,89,0,88,122,74,57,86,74,0,70,114,36,2,72,126,33,68,65,56,0,49,133,126,40,9,1,17,120,61,15,70,37,60,41,36,83,154,26,0,0,0,0,1,0,9,0,13,5,79,46,21,40,4,37,119,10,0,42,29,1,0,76,16,0,1,108,37,1,88,138,48,14,96,126,32,90,16,3,3,10,45,10,0,11,24,1,32,22,3,21,0,11,0,90,3,52,0,51,14,84,90,7,21,216,60,119,45,4,96,77,10,0,88,18,0,31,41,0,6,98,0,0,39,50,0,46,33,10,0,0,19,2,0,13,13,0,2,14,0,0,8,2,0,1,25,1,11,7,10,23,6,11,10,8,2,0,4,0,1,3,38,0,30,87,150,33,102,10,19,13,7,12,57,6,75,43,99,39,115,82,0,51,0,65,1,30,0,0,1,17,3,5,27,58,42,81,3,7,103,66,8,38,5,4,97,3,0,41,46,4,4,72,29,128,43,0,97,23,2,2,60,0,0,0,0,0,0,0,0,8,1,1,2,40,0,46,38,13,0,43,110,17,104,80,105,126,2,143,123,28,44,14,111,79,9,7,38,21,3,60,123,121,63,78,6,55,73,116,13,46,147,33,1,89,60,57,16,8,52,45,134,48,2,47,155,20,4,50,6,7,5,0,1,5,4,3,0,0,0,0,0,25,86,1,28,3,60,146,12,69,15,36,0,0,0,3,4,25,46,78,67,4,0,42,29,0,10,54,0,1,119,18,2,98,24,7,118,40,70,78,54,84,28,26,6,8,0,2,0,0,1,28,88,2,103,89,21,104,39,0,10,71,82,0,82,129,106,56,77,82,0,71,119,53,2,79,120,33,60,52,52,8,51,146,130,39,5,2,15,111,54,13,71,37,63,55,29,88,111,24,0,0,0,0,1,0,8,0,22,6,63,34,21,41,4,37,119,15,0,39,39,1,0,89,9,0,0,107,24,1,113,148,71,11,94,124,31,92,30,5,6,8,44,11,0,14,26,1,31,21,3,22,0,9,0,74,4,48,0,47,4,77,93,4,28,216,50,123,63,4,95,91,12,0,75,51,0,36,38,0,9,98,0,0,34,56,1,52,34,9,0,0,18,2,0,14,12,0,2,16,0,0,9,2,0,1,26,1,9,6,8,23,6,8,12,8,1,0,4,0,1,3,36,0,28,82,167,30,111,10,28,16,6,15,56,8,76,44,97,52,109,71,0,49,0,66,0,28,0,0,1,19,1,5,28,27,39,82,3,7,65,67,8,44,4,4,57,3,0,36,47,4,2,33,20,20,11,0,48,13,2,2,47,0,0,0,0,0,0,0,0,7,1,0,4,39,0,58,45,13,15,58,144,171,32,151,108,20,41,12,109,87,8,6,48,37,8,68,137,67,12,71,7,32,69,69,11,44,151,36,1,89,62,60,15,11,54,54,137,51,2,36,137,18,6,48,5,7,6,0,2,6,4,4,0,0,0,0,0,5,76,1,25,4,60,137,62,115,21,18,0,0,0,3,3,27,46,81,69,4,0,43,28,0,10,62,0,0,108,14,2,99,14,2,84,40,68,78,53,87,23,28,6,9,0,1,0,0,2,20,93,4,93,67,3,114,53,3,15,84,107,0,88,117,86,46,76,77,0,66,115,42,2,79,134,31,69,76,53,0,51,185,135,41,2,2,12,130,56,10,69,34,61,44,28,98,116,26,1,0,0,0,1,0,8,0,24,3,72,44,20,39,5,34,121,10,0,33,37,2,0,74,17,0,2,110,31,1,102,140,45,8,97,119,34,89,24,7,5,14,36,10,0,11,26,1,30,20,2,22,0,9,0,84,0,48,0,49,11,82,85,3,29,224,55,123,65,5,93,91,9,0,94,41,0,35,43,0,8,105,0,0,34,50,0,51,34,10,0,0,20,3,0,14,12,0,1,14,0,0,10,1,0,0,25,1,9,7,8,22,7,10,11,7,2,0,4,0,0,3,35,0,32,78,147,35,100,9,22,16,7,12,54,7,73,46,92,50,112,72,0,45,0,65,1,31,0,0,2,17,1,4,22,62,39,74,4,8,100,78,9,43,6,4,93,3,0,40,58,2,4,74,7,120,58,0,101,36,4,2,58,0,0,0,0,0,0,0,0,8,1,1,7,41,0,63,62,31,7,91

Nearest PDB structures (foldseek):
  7m66-assembly2_D  TM=1.003E+00  e=2.494E-69  Enterococcus faecalis
  7m3h-assembly1_B  TM=9.987E-01  e=3.154E-65  Enterococcus faecalis
  5wpj-assembly1_B  TM=8.924E-01  e=1.536E-37  Streptococcus pneumoniae
  3qau-assembly1_A-2  TM=8.850E-01  e=3.256E-37  Streptococcus pneumoniae R6
  7n7s-assembly2_C  TM=9.420E-01  e=1.500E-31  Elizabethkingia anophelis NUHP1